Protein AF-A0A498L8T2-F1 (afdb_monomer)

Structure (mmCIF, N/CA/C/O backbone):
data_AF-A0A498L8T2-F1
#
_entry.id   AF-A0A498L8T2-F1
#
loop_
_atom_site.group_PDB
_atom_site.id
_atom_site.type_symbol
_atom_site.label_atom_id
_atom_site.label_alt_id
_atom_site.label_comp_id
_atom_site.label_asym_id
_atom_site.label_entity_id
_atom_site.label_seq_id
_atom_site.pdbx_PDB_ins_code
_atom_site.Cartn_x
_atom_site.Cartn_y
_atom_site.Cartn_z
_atom_site.occupancy
_atom_site.B_iso_or_equiv
_atom_site.auth_seq_id
_atom_site.auth_comp_id
_atom_site.auth_asym_id
_atom_site.auth_atom_id
_atom_site.pdbx_PDB_model_num
ATOM 1 N N . MET A 1 1 ? 9.770 -17.166 -68.532 1.00 33.41 1 MET A N 1
ATOM 2 C CA . MET A 1 1 ? 8.984 -16.072 -67.932 1.00 33.41 1 MET A CA 1
ATOM 3 C C . MET A 1 1 ? 9.814 -15.547 -66.769 1.00 33.41 1 MET A C 1
ATOM 5 O O . MET A 1 1 ? 9.833 -16.187 -65.734 1.00 33.41 1 MET A O 1
ATOM 9 N N . ARG A 1 2 ? 10.734 -14.584 -66.925 1.00 26.92 2 ARG A N 1
ATOM 10 C CA . ARG A 1 2 ? 10.650 -13.331 -67.702 1.00 26.92 2 ARG A CA 1
ATOM 11 C C . ARG A 1 2 ? 9.342 -12.597 -67.392 1.00 26.92 2 ARG A C 1
ATOM 13 O O . ARG A 1 2 ? 8.286 -13.129 -67.702 1.00 26.92 2 ARG A O 1
ATOM 20 N N . ASP A 1 3 ? 9.510 -11.423 -66.788 1.00 36.59 3 ASP A N 1
ATOM 21 C CA . ASP A 1 3 ? 8.559 -10.312 -66.678 1.00 36.59 3 ASP A CA 1
ATOM 22 C C . ASP A 1 3 ? 7.502 -10.372 -65.566 1.00 36.59 3 ASP A C 1
ATOM 24 O O . ASP A 1 3 ? 6.367 -10.764 -65.793 1.00 36.59 3 ASP A O 1
ATOM 28 N N . ALA A 1 4 ? 7.887 -9.900 -64.369 1.00 30.84 4 ALA A N 1
ATOM 29 C CA . ALA A 1 4 ? 7.042 -9.058 -63.497 1.00 30.84 4 ALA A CA 1
ATOM 30 C C . ALA A 1 4 ? 7.842 -8.444 -62.317 1.00 30.84 4 ALA A C 1
ATOM 32 O O . ALA A 1 4 ? 7.353 -8.365 -61.195 1.00 30.84 4 ALA A O 1
ATOM 33 N N . LEU A 1 5 ? 9.102 -8.042 -62.538 1.00 32.16 5 LEU A N 1
ATOM 34 C CA . LEU A 1 5 ? 9.980 -7.475 -61.491 1.00 32.16 5 LEU A CA 1
ATOM 35 C C . LEU A 1 5 ? 10.753 -6.235 -61.983 1.00 32.16 5 LEU A C 1
ATOM 37 O O . LEU A 1 5 ? 11.864 -5.951 -61.552 1.00 32.16 5 LEU A O 1
ATOM 41 N N . THR A 1 6 ? 10.142 -5.485 -62.902 1.00 35.78 6 THR A N 1
ATOM 42 C CA . THR A 1 6 ? 10.710 -4.297 -63.569 1.00 35.78 6 THR A CA 1
ATOM 43 C C . THR A 1 6 ? 9.797 -3.073 -63.461 1.00 35.78 6 THR A C 1
ATOM 45 O O . THR A 1 6 ? 9.735 -2.248 -64.366 1.00 35.78 6 THR A O 1
ATOM 48 N N . GLY A 1 7 ? 9.086 -2.921 -62.341 1.00 36.19 7 GLY A N 1
ATOM 49 C CA . GLY A 1 7 ? 8.120 -1.835 -62.193 1.00 36.19 7 GLY A CA 1
ATOM 50 C C . GLY A 1 7 ? 7.810 -1.445 -60.759 1.00 36.19 7 GLY A C 1
ATOM 51 O O . GLY A 1 7 ? 6.643 -1.388 -60.423 1.00 36.19 7 GLY A O 1
ATOM 52 N N . LEU A 1 8 ? 8.816 -1.204 -59.909 1.00 31.12 8 LEU A N 1
ATOM 53 C CA . LEU A 1 8 ? 8.642 -0.338 -58.727 1.00 31.12 8 LEU A CA 1
ATOM 54 C C . LEU A 1 8 ? 9.984 0.179 -58.151 1.00 31.12 8 LEU A C 1
ATOM 56 O O . LEU A 1 8 ? 10.137 0.349 -56.948 1.00 31.12 8 LEU A O 1
ATOM 60 N N . CYS A 1 9 ? 10.973 0.437 -59.018 1.00 33.41 9 CYS A N 1
ATOM 61 C CA . CYS A 1 9 ? 12.249 1.085 -58.660 1.00 33.41 9 CYS A CA 1
ATOM 62 C C . CYS A 1 9 ? 12.392 2.507 -59.235 1.00 33.41 9 CYS A C 1
ATOM 64 O O . CYS A 1 9 ? 13.495 3.039 -59.304 1.00 33.41 9 CYS A O 1
ATOM 66 N N . ILE A 1 10 ? 11.298 3.154 -59.641 1.00 36.72 10 ILE A N 1
ATOM 67 C CA . ILE A 1 10 ? 11.328 4.519 -60.182 1.00 36.72 10 ILE A CA 1
ATOM 68 C C . ILE A 1 10 ? 10.208 5.308 -59.506 1.00 36.72 10 ILE A C 1
ATOM 70 O O . ILE A 1 10 ? 9.061 5.260 -59.933 1.00 36.72 10 ILE A O 1
ATOM 74 N N . GLY A 1 11 ? 10.529 5.974 -58.399 1.00 32.66 11 GLY A N 1
ATOM 75 C CA . GLY A 1 11 ? 9.547 6.777 -57.661 1.00 32.66 11 GLY A CA 1
ATOM 76 C C . GLY A 1 11 ? 10.051 7.495 -56.411 1.00 32.66 11 GLY A C 1
ATOM 77 O O . GLY A 1 11 ? 9.266 8.190 -55.782 1.00 32.66 11 GLY A O 1
ATOM 78 N N . ILE A 1 12 ? 11.329 7.354 -56.032 1.00 35.06 12 ILE A N 1
ATOM 79 C CA . ILE A 1 12 ? 11.927 8.092 -54.896 1.00 35.06 12 ILE A CA 1
ATOM 80 C C . ILE A 1 12 ? 13.341 8.593 -55.260 1.00 35.06 12 ILE A C 1
ATOM 82 O O . ILE A 1 12 ? 14.258 8.614 -54.449 1.00 35.06 12 ILE A O 1
ATOM 86 N N . ILE A 1 13 ? 13.545 8.978 -56.522 1.00 33.59 13 ILE A N 1
ATOM 87 C CA . ILE A 1 13 ? 14.740 9.717 -56.970 1.00 33.59 13 ILE A CA 1
ATOM 88 C C . ILE A 1 13 ? 14.269 10.832 -57.897 1.00 33.59 13 ILE A C 1
ATOM 90 O O . ILE A 1 13 ? 14.572 10.835 -59.077 1.00 33.59 13 ILE A O 1
ATOM 94 N N . LEU A 1 14 ? 13.435 11.727 -57.382 1.00 32.31 14 LEU A N 1
ATOM 95 C CA . LEU A 1 14 ? 13.135 13.034 -57.962 1.00 32.31 14 LEU A CA 1
ATOM 96 C C . LEU A 1 14 ? 12.405 13.798 -56.860 1.00 32.31 14 LEU A C 1
ATOM 98 O O . LEU A 1 14 ? 11.222 13.562 -56.657 1.00 32.31 14 LEU A O 1
ATOM 102 N N . LEU A 1 15 ? 13.152 14.602 -56.097 1.00 29.69 15 LEU A N 1
ATOM 103 C CA . LEU A 1 15 ? 12.745 15.872 -55.460 1.00 29.69 15 LEU A CA 1
ATOM 104 C C . LEU A 1 15 ? 13.718 16.263 -54.330 1.00 29.69 15 LEU A C 1
ATOM 106 O O . LEU A 1 15 ? 13.315 16.621 -53.229 1.00 29.69 15 LEU A O 1
ATOM 110 N N . LEU A 1 16 ? 15.023 16.248 -54.622 1.00 28.89 16 LEU A N 1
ATOM 111 C CA . LEU A 1 16 ? 15.984 17.111 -53.938 1.00 28.89 16 LEU A CA 1
ATOM 112 C C . LEU A 1 16 ? 16.953 17.724 -54.962 1.00 28.89 16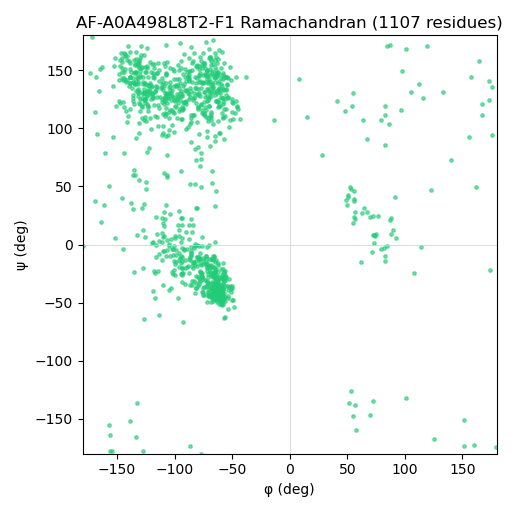 LEU A C 1
ATOM 114 O O . LEU A 1 16 ? 17.623 17.005 -55.697 1.00 28.89 16 LEU A O 1
ATOM 118 N N . ASN A 1 17 ? 17.030 19.058 -54.900 1.00 25.80 17 ASN A N 1
ATOM 119 C CA . ASN A 1 17 ? 18.055 19.987 -55.400 1.00 25.80 17 ASN A CA 1
ATOM 120 C C . ASN A 1 17 ? 17.997 20.499 -56.849 1.00 25.80 17 ASN A C 1
ATOM 122 O O . ASN A 1 17 ? 18.493 19.866 -57.775 1.00 25.80 17 ASN A O 1
ATOM 126 N N . SER A 1 18 ? 17.550 21.754 -57.010 1.00 29.50 18 SER A N 1
ATOM 127 C CA . SER A 1 18 ? 18.380 22.972 -57.239 1.00 29.50 18 SER A CA 1
ATOM 128 C C . SER A 1 18 ? 17.520 24.073 -57.913 1.00 29.50 18 SER A C 1
ATOM 130 O O . SER A 1 18 ? 16.624 23.756 -58.679 1.00 29.50 18 SER A O 1
ATOM 132 N N . GLY A 1 19 ? 17.657 25.377 -57.657 1.00 25.67 19 GLY A N 1
ATOM 133 C CA . GLY A 1 19 ? 18.724 26.095 -56.981 1.00 25.67 19 GLY A CA 1
ATOM 134 C C . GLY A 1 19 ? 18.416 27.581 -56.721 1.00 25.67 19 GLY A C 1
ATOM 135 O O . GLY A 1 19 ? 17.353 28.111 -57.031 1.00 25.67 19 GLY A O 1
ATOM 136 N N . PHE A 1 20 ? 19.419 28.177 -56.082 1.00 25.25 20 PHE A N 1
ATOM 137 C CA . PHE A 1 20 ? 19.623 29.543 -55.595 1.00 25.25 20 PHE A CA 1
ATOM 138 C C . PHE A 1 20 ? 19.694 30.646 -56.673 1.00 25.25 20 PHE A C 1
ATOM 140 O O . PHE A 1 20 ? 19.961 30.343 -57.829 1.00 25.25 20 PHE A O 1
ATOM 147 N N . VAL A 1 21 ? 19.558 31.917 -56.235 1.00 25.53 21 VAL A N 1
ATOM 148 C CA . VAL A 1 21 ? 20.493 33.093 -56.317 1.00 25.53 21 VAL A CA 1
ATOM 149 C C . VAL A 1 21 ? 19.645 34.347 -55.945 1.00 25.53 21 VAL A C 1
ATOM 151 O O . VAL A 1 21 ? 18.646 34.581 -56.607 1.00 25.53 21 VAL A O 1
ATOM 154 N N . VAL A 1 22 ? 19.776 35.096 -54.828 1.00 24.70 22 VAL A N 1
ATOM 155 C CA . VAL A 1 22 ? 20.859 35.838 -54.111 1.00 24.70 22 VAL A CA 1
ATOM 156 C C . VAL A 1 22 ? 20.759 37.381 -54.268 1.00 24.70 22 VAL A C 1
ATOM 158 O O . VAL A 1 22 ? 20.700 37.876 -55.385 1.00 24.70 22 VAL A O 1
ATOM 161 N N . MET A 1 23 ? 20.849 38.082 -53.110 1.00 22.73 23 MET A N 1
ATOM 162 C CA . MET A 1 23 ? 21.203 39.503 -52.783 1.00 22.73 23 MET A CA 1
ATOM 163 C C . MET A 1 23 ? 20.057 40.382 -52.220 1.00 22.73 23 MET A C 1
ATOM 165 O O . MET A 1 23 ? 18.974 40.369 -52.774 1.00 22.73 23 MET A O 1
ATOM 169 N N . ARG A 1 24 ? 20.200 41.254 -51.196 1.00 23.58 24 ARG A N 1
ATOM 170 C CA . ARG A 1 24 ? 21.205 41.544 -50.135 1.00 23.58 24 ARG A CA 1
ATOM 171 C C . ARG A 1 24 ? 20.611 42.624 -49.173 1.00 23.58 24 ARG A C 1
ATOM 173 O O . ARG A 1 24 ? 19.992 43.554 -49.668 1.00 23.58 24 ARG A O 1
ATOM 180 N N . ARG A 1 25 ? 20.974 42.568 -47.873 1.00 24.20 25 ARG A N 1
ATOM 181 C CA . ARG A 1 25 ? 21.203 43.668 -46.874 1.00 24.20 25 ARG A CA 1
ATOM 182 C C . ARG A 1 25 ? 20.059 44.370 -46.065 1.00 24.20 25 ARG A C 1
ATOM 184 O O . ARG A 1 25 ? 19.303 45.156 -46.610 1.00 24.20 25 ARG A O 1
ATOM 191 N N . GLN A 1 26 ? 20.186 44.222 -44.728 1.00 25.52 26 GLN A N 1
ATOM 192 C CA . GLN A 1 26 ? 20.296 45.237 -43.637 1.00 25.52 26 GLN A CA 1
ATOM 193 C C . GLN A 1 26 ? 19.080 45.724 -42.785 1.00 25.52 26 GLN A C 1
ATOM 195 O O . GLN A 1 26 ? 18.191 46.402 -43.275 1.00 25.52 26 GLN A O 1
ATOM 200 N N . ASP A 1 27 ? 19.182 45.405 -41.477 1.00 25.53 27 ASP A N 1
ATOM 201 C CA . ASP A 1 27 ? 18.809 46.066 -40.198 1.00 25.53 27 ASP A CA 1
ATOM 202 C C . ASP A 1 27 ? 17.393 46.595 -39.829 1.00 25.53 27 ASP A C 1
ATOM 204 O O . ASP A 1 27 ? 16.873 47.560 -40.373 1.00 25.53 27 ASP A O 1
ATOM 208 N N . SER A 1 28 ? 16.874 45.986 -38.744 1.00 25.19 28 SER A N 1
ATOM 209 C CA . SER A 1 28 ? 16.204 46.527 -37.535 1.00 25.19 28 SER A CA 1
ATOM 210 C C . SER A 1 28 ? 15.187 47.684 -37.611 1.00 25.19 28 SER A C 1
ATOM 212 O O . SER A 1 28 ? 15.544 48.831 -37.857 1.00 25.19 28 SER A O 1
ATOM 214 N N . SER A 1 29 ? 13.965 47.463 -37.108 1.00 25.28 29 SER A N 1
ATOM 215 C CA . SER A 1 29 ? 13.534 47.879 -35.752 1.00 25.28 29 SER A CA 1
ATOM 216 C C . SER A 1 29 ? 12.007 47.841 -35.575 1.00 25.28 29 SER A C 1
ATOM 218 O O . SER A 1 29 ? 11.220 47.812 -36.515 1.00 25.28 29 SER A O 1
ATOM 220 N N . SER A 1 30 ? 11.647 47.746 -34.304 1.00 30.64 30 SER A N 1
ATOM 221 C CA . SER A 1 30 ? 10.362 47.580 -33.640 1.00 30.64 30 SER A CA 1
ATOM 222 C C . SER A 1 30 ? 9.292 48.657 -33.890 1.00 30.64 30 SER A C 1
ATOM 224 O O . SER A 1 30 ? 9.576 49.796 -34.232 1.00 30.64 30 SER A O 1
ATOM 226 N N . ALA A 1 31 ? 8.065 48.276 -33.500 1.00 29.50 31 ALA A N 1
ATOM 227 C CA . ALA A 1 31 ? 7.001 49.125 -32.950 1.00 29.50 31 ALA A CA 1
ATOM 228 C C . ALA A 1 31 ? 6.095 49.915 -33.910 1.00 29.50 31 ALA A C 1
ATOM 230 O O . ALA A 1 31 ? 6.481 50.967 -34.393 1.00 29.50 31 ALA A O 1
ATOM 231 N N . LEU A 1 32 ? 4.808 49.523 -33.989 1.00 32.50 32 LEU A N 1
ATOM 232 C CA . LEU A 1 32 ? 3.697 50.501 -33.920 1.00 32.50 32 LEU A CA 1
ATOM 233 C C . LEU A 1 32 ? 2.280 49.937 -33.638 1.00 32.50 32 LEU A C 1
ATOM 235 O O . LEU A 1 32 ? 1.299 50.620 -33.896 1.00 32.50 32 LEU A O 1
ATOM 239 N N . GLY A 1 33 ? 2.127 48.720 -33.097 1.00 31.75 33 GLY A N 1
ATOM 240 C CA . GLY A 1 33 ? 0.798 48.157 -32.759 1.00 31.75 33 GLY A CA 1
ATOM 241 C C . GLY A 1 33 ? 0.538 47.930 -31.265 1.00 31.75 33 GLY A C 1
ATOM 242 O O . GLY A 1 33 ? -0.606 47.918 -30.823 1.00 31.75 33 GLY A O 1
ATOM 243 N N . SER A 1 34 ? 1.600 47.798 -30.464 1.00 32.53 34 SER A N 1
ATOM 244 C CA . SER A 1 34 ? 1.510 47.378 -29.055 1.00 32.53 34 SER A CA 1
ATOM 245 C C . SER A 1 34 ? 1.907 48.464 -28.042 1.00 32.53 34 SER A C 1
ATOM 247 O O . SER A 1 34 ? 1.906 48.206 -26.843 1.00 32.53 34 SER A O 1
ATOM 249 N N . ILE A 1 35 ? 2.226 49.687 -28.487 1.00 36.12 35 ILE A N 1
ATOM 250 C CA . ILE A 1 35 ? 2.753 50.759 -27.609 1.00 36.12 35 ILE A CA 1
ATOM 251 C C . ILE A 1 35 ? 1.691 51.803 -27.203 1.00 36.12 35 ILE A C 1
ATOM 253 O O . ILE A 1 35 ? 1.908 52.584 -26.279 1.00 36.12 35 ILE A O 1
ATOM 257 N N . PHE A 1 36 ? 0.489 51.783 -27.793 1.00 32.44 36 PHE A N 1
ATOM 258 C CA . PHE A 1 36 ? -0.598 52.684 -27.368 1.00 32.44 36 PHE A CA 1
ATOM 259 C C . PHE A 1 36 ? -1.562 52.089 -26.328 1.00 32.44 36 PHE A C 1
ATOM 261 O O . PHE A 1 36 ? -2.248 52.854 -25.652 1.00 32.44 36 PHE A O 1
ATOM 268 N N . ARG A 1 37 ? -1.557 50.766 -26.094 1.00 33.16 37 ARG A N 1
ATOM 269 C CA . ARG A 1 37 ? -2.309 50.149 -24.976 1.00 33.16 37 ARG A CA 1
ATOM 270 C C . ARG A 1 37 ? -1.642 50.350 -23.613 1.00 33.16 37 ARG A C 1
ATOM 272 O O . ARG A 1 37 ? -2.330 50.420 -22.604 1.00 33.16 37 ARG A O 1
ATOM 279 N N . THR A 1 38 ? -0.331 50.564 -23.577 1.00 35.97 38 THR A N 1
ATOM 280 C CA . THR A 1 38 ? 0.438 50.791 -22.341 1.00 35.97 38 THR A CA 1
ATOM 281 C C . THR A 1 38 ? 0.588 52.265 -21.954 1.00 35.97 38 THR A C 1
ATOM 283 O O . THR A 1 38 ? 1.074 52.565 -20.869 1.00 35.97 38 THR A O 1
ATOM 286 N N . ARG A 1 39 ? 0.106 53.213 -22.772 1.00 36.72 39 ARG A N 1
ATOM 287 C CA . ARG A 1 39 ? 0.157 54.658 -22.457 1.00 36.72 39 ARG A CA 1
ATOM 288 C C . ARG A 1 39 ? -1.152 55.264 -21.942 1.00 36.72 39 ARG A C 1
ATOM 290 O O . ARG A 1 39 ? -1.141 56.413 -21.510 1.00 36.72 39 ARG A O 1
ATOM 297 N N . CYS A 1 40 ? -2.242 54.495 -21.896 1.00 30.25 40 CYS A N 1
ATOM 298 C CA . CYS A 1 40 ? -3.490 54.930 -21.256 1.00 30.25 40 CYS A CA 1
ATOM 299 C C . CYS A 1 40 ? -3.590 54.470 -19.787 1.00 30.25 40 CYS A C 1
ATOM 301 O O . CYS A 1 40 ? -4.070 55.223 -18.943 1.00 30.25 40 CYS A O 1
ATOM 303 N N . ALA A 1 41 ? -3.022 53.305 -19.449 1.00 33.16 41 ALA A N 1
ATOM 304 C CA . ALA A 1 41 ? -2.941 52.814 -18.068 1.00 33.16 41 ALA A CA 1
ATOM 305 C C . ALA A 1 41 ? -2.030 53.682 -17.167 1.00 33.16 41 ALA A C 1
ATOM 307 O O . ALA A 1 41 ? -2.262 53.799 -15.968 1.00 33.16 41 ALA A O 1
ATOM 308 N N . ALA A 1 42 ? -1.047 54.377 -17.750 1.00 33.09 42 ALA A N 1
ATOM 309 C CA . ALA A 1 42 ? -0.085 55.202 -17.015 1.00 33.09 42 ALA A CA 1
ATOM 310 C C . ALA A 1 42 ? -0.544 56.652 -16.726 1.00 33.09 42 ALA A C 1
ATOM 312 O O . ALA A 1 42 ? 0.184 57.395 -16.071 1.00 33.09 42 ALA A O 1
ATOM 313 N N . ARG A 1 43 ? -1.733 57.090 -17.181 1.00 36.09 43 ARG A N 1
ATOM 314 C CA . ARG A 1 43 ? -2.240 58.459 -16.914 1.00 36.09 43 ARG A CA 1
ATOM 315 C C . ARG A 1 43 ? -3.444 58.549 -15.975 1.00 36.09 43 ARG A C 1
ATOM 317 O O . ARG A 1 43 ? -3.675 59.630 -15.442 1.00 36.09 43 ARG A O 1
ATOM 324 N N . CYS A 1 44 ? -4.129 57.444 -15.673 1.00 32.47 44 CYS A N 1
ATOM 325 C CA . CYS A 1 44 ? -5.135 57.418 -14.600 1.00 32.47 44 CYS A CA 1
ATOM 326 C C . CYS A 1 44 ? -4.517 57.331 -13.194 1.00 32.47 44 CYS A C 1
ATOM 328 O O . CYS A 1 44 ? -5.129 57.799 -12.240 1.00 32.47 44 CYS A O 1
ATOM 330 N N . LEU A 1 45 ? -3.281 56.833 -13.055 1.00 34.06 45 LEU A N 1
ATOM 331 C CA . LEU A 1 45 ? -2.605 56.746 -11.752 1.00 34.06 45 LEU A CA 1
ATOM 332 C C . LEU A 1 45 ? -1.853 58.024 -11.323 1.00 34.06 45 LEU A C 1
ATOM 334 O O . LEU A 1 45 ? -1.390 58.110 -10.190 1.00 34.06 45 LEU A O 1
ATOM 338 N N . SER A 1 46 ? -1.740 59.040 -12.187 1.00 34.00 46 SER A N 1
ATOM 339 C CA . SER A 1 46 ? -0.950 60.255 -11.904 1.00 34.00 46 SER A CA 1
ATOM 340 C C . SER A 1 46 ? -1.756 61.418 -11.295 1.00 34.00 46 SER A C 1
ATOM 342 O O . SER A 1 46 ? -1.206 62.505 -11.125 1.00 34.00 46 SER A O 1
ATOM 344 N N . LEU A 1 47 ? -3.039 61.231 -10.963 1.00 31.78 47 LEU A N 1
ATOM 345 C CA . LEU A 1 47 ? -3.909 62.315 -10.474 1.00 31.78 47 LEU A CA 1
ATOM 346 C C . LEU A 1 47 ? -4.401 62.157 -9.026 1.00 31.78 47 LEU A C 1
ATOM 348 O O . LEU A 1 47 ? -5.205 62.972 -8.585 1.00 31.78 47 LEU A O 1
ATOM 352 N N . HIS A 1 48 ? -3.880 61.192 -8.253 1.00 31.98 48 HIS A N 1
ATOM 353 C CA . HIS A 1 48 ? -4.302 61.005 -6.854 1.00 31.98 48 HIS A CA 1
ATOM 354 C C . HIS A 1 48 ? -3.194 60.959 -5.786 1.00 31.98 48 HIS A C 1
ATOM 356 O O . HIS A 1 48 ? -3.487 60.646 -4.634 1.00 31.98 48 HIS A O 1
ATOM 362 N N . SER A 1 49 ? -1.947 61.331 -6.101 1.00 30.70 49 SER A N 1
ATOM 363 C CA . SER A 1 49 ? -0.845 61.329 -5.117 1.00 30.70 49 SER A CA 1
ATOM 364 C C . SER A 1 49 ? -0.374 62.703 -4.619 1.00 30.70 49 SER A C 1
ATOM 366 O O . SER A 1 49 ? 0.529 62.758 -3.788 1.00 30.70 49 SER A O 1
ATOM 368 N N . THR A 1 50 ? -0.990 63.827 -5.004 1.00 29.61 50 THR A N 1
ATOM 369 C CA . THR A 1 50 ? -0.554 65.152 -4.511 1.00 29.61 50 THR A CA 1
ATOM 370 C C . THR A 1 50 ? -1.702 66.136 -4.277 1.00 29.61 50 THR A C 1
ATOM 372 O O . THR A 1 50 ? -1.920 67.044 -5.069 1.00 29.61 50 THR A O 1
ATOM 375 N N . ARG A 1 51 ? -2.417 65.994 -3.149 1.00 27.05 51 ARG A N 1
ATOM 376 C CA . ARG A 1 51 ? -3.017 67.101 -2.358 1.00 27.05 51 ARG A CA 1
ATOM 377 C C . ARG A 1 51 ? -3.841 66.535 -1.195 1.00 27.05 51 ARG A C 1
ATOM 379 O O . ARG A 1 51 ? -5.004 66.219 -1.371 1.00 27.05 51 ARG A O 1
ATOM 386 N N . ILE A 1 52 ? -3.223 66.411 -0.020 1.00 29.48 52 ILE A N 1
ATOM 387 C CA . ILE A 1 52 ? -3.678 66.973 1.271 1.00 29.48 52 ILE A CA 1
ATOM 388 C C . ILE A 1 52 ? -2.429 66.980 2.168 1.00 29.48 52 ILE A C 1
ATOM 390 O O . ILE A 1 52 ? -2.189 66.123 3.010 1.00 29.48 52 ILE A O 1
ATOM 394 N N . ALA A 1 53 ? -1.587 67.976 1.929 1.00 27.34 53 ALA A N 1
ATOM 395 C CA . ALA A 1 53 ? -1.018 68.757 3.007 1.00 27.34 53 ALA A CA 1
ATOM 396 C C . ALA A 1 53 ? -1.259 70.216 2.602 1.00 27.34 53 ALA A C 1
ATOM 398 O O . ALA A 1 53 ? -0.735 70.663 1.587 1.00 27.34 53 ALA A O 1
ATOM 399 N N . LEU A 1 54 ? -2.087 70.898 3.398 1.00 28.16 54 LEU A N 1
ATOM 400 C CA . LEU A 1 54 ? -2.284 72.352 3.450 1.00 28.16 54 LEU A CA 1
ATOM 401 C C . LEU A 1 54 ? -3.183 72.983 2.356 1.00 28.16 54 LEU A C 1
ATOM 403 O O . LEU A 1 54 ? -2.815 73.154 1.200 1.00 28.16 54 LEU A O 1
ATOM 407 N N . SER A 1 55 ? -4.387 73.377 2.782 1.00 26.44 55 SER A N 1
ATOM 408 C CA . SER A 1 55 ? -5.218 74.446 2.184 1.00 26.44 55 SER A CA 1
ATOM 409 C C . SER A 1 55 ? -4.617 75.826 2.570 1.00 26.44 55 SER A C 1
ATOM 411 O O . SER A 1 55 ? -3.863 75.827 3.547 1.00 26.44 55 SER A O 1
ATOM 413 N N . PRO A 1 56 ? -4.943 77.001 1.961 1.00 39.41 56 PRO A N 1
ATOM 414 C CA . PRO A 1 56 ? -6.040 77.290 1.024 1.00 39.41 56 PRO A CA 1
ATOM 415 C C . PRO A 1 56 ? -5.731 78.239 -0.173 1.00 39.41 56 PRO A C 1
ATOM 417 O O . PRO A 1 56 ? -4.758 78.984 -0.180 1.00 39.41 56 PRO A O 1
ATOM 420 N N . ARG A 1 57 ? -6.717 78.298 -1.089 1.00 27.25 57 ARG A N 1
ATOM 421 C CA . ARG A 1 57 ? -7.168 79.412 -1.970 1.00 27.25 57 ARG A CA 1
ATOM 422 C C . ARG A 1 57 ? -7.017 79.249 -3.495 1.00 27.25 57 ARG A C 1
ATOM 424 O O . ARG A 1 57 ? -5.935 79.073 -4.030 1.00 27.25 57 ARG A O 1
ATOM 431 N N . HIS A 1 58 ? -8.181 79.446 -4.131 1.00 30.33 58 HIS A N 1
ATOM 432 C CA . HIS A 1 58 ? -8.504 79.708 -5.539 1.00 30.33 58 HIS A CA 1
ATOM 433 C C . HIS A 1 58 ? -8.174 78.639 -6.593 1.00 30.33 58 HIS A C 1
ATOM 435 O O . HIS A 1 58 ? -7.040 78.516 -7.030 1.00 30.33 58 HIS A O 1
ATOM 441 N N . PHE A 1 59 ? -9.216 77.972 -7.110 1.00 26.38 59 PHE A N 1
ATOM 442 C CA . PHE A 1 59 ? -9.675 78.202 -8.491 1.00 26.38 59 PHE A CA 1
ATOM 443 C C . PHE A 1 59 ? -11.072 77.592 -8.720 1.00 26.38 59 PHE A C 1
ATOM 445 O O . PHE A 1 59 ? -11.336 76.454 -8.342 1.00 26.38 59 PHE A O 1
ATOM 452 N N . GLN A 1 60 ? -11.972 78.383 -9.308 1.00 33.12 60 GLN A N 1
ATOM 453 C CA . GLN A 1 60 ? -13.310 77.988 -9.752 1.00 33.12 60 GLN A CA 1
ATOM 454 C C . GLN A 1 60 ? -13.262 77.312 -11.133 1.00 33.12 60 GLN A C 1
ATOM 456 O O . GLN A 1 60 ? -12.558 77.776 -12.026 1.00 33.12 60 GLN A O 1
ATOM 461 N N . SER A 1 61 ? -14.133 76.315 -11.314 1.00 30.47 61 SER A N 1
ATOM 462 C CA . SER A 1 61 ? -15.173 76.222 -12.362 1.00 30.47 61 SER A CA 1
ATOM 463 C C . SER A 1 61 ? -15.263 74.880 -13.107 1.00 30.47 61 SER A C 1
ATOM 465 O O . SER A 1 61 ? -14.284 74.299 -13.568 1.00 30.47 61 SER A O 1
ATOM 467 N N . ASN A 1 62 ? -16.516 74.420 -13.163 1.00 46.41 62 ASN A N 1
ATOM 468 C CA . ASN A 1 62 ? -17.082 73.242 -13.814 1.00 46.41 62 ASN A CA 1
ATOM 469 C C . ASN A 1 62 ? -17.076 73.347 -15.349 1.00 46.41 62 ASN A C 1
ATOM 471 O O . ASN A 1 62 ? -17.303 74.429 -15.884 1.00 46.41 62 ASN A O 1
ATOM 475 N N . GLY A 1 63 ? -16.984 72.206 -16.049 1.00 34.75 63 GLY A N 1
ATOM 476 C CA . GLY A 1 63 ? -17.355 72.125 -17.474 1.00 34.75 63 GLY A CA 1
ATOM 477 C C . GLY A 1 63 ? -17.063 70.799 -18.192 1.00 34.75 63 GLY A C 1
ATOM 478 O O . GLY A 1 63 ? -17.709 70.480 -19.183 1.00 34.75 63 GLY A O 1
ATOM 479 N N . SER A 1 64 ? -16.134 69.981 -17.698 1.00 37.34 64 SER A N 1
ATOM 480 C CA . SER A 1 64 ? -15.575 68.855 -18.469 1.00 37.34 64 SER A CA 1
ATOM 481 C C . SER A 1 64 ? -16.331 67.521 -18.356 1.00 37.34 64 SER A C 1
ATOM 483 O O . SER A 1 64 ? -16.190 66.672 -19.233 1.00 37.34 64 SER A O 1
ATOM 485 N N . LEU A 1 65 ? -17.172 67.329 -17.334 1.00 38.88 65 LEU A N 1
ATOM 486 C CA . LEU A 1 65 ? -17.902 66.065 -17.120 1.00 38.88 65 LEU A CA 1
ATOM 487 C C . LEU A 1 65 ? -19.214 65.956 -17.918 1.00 38.88 65 LEU A C 1
ATOM 489 O O . LEU A 1 65 ? -19.560 64.867 -18.368 1.00 38.88 65 LEU A O 1
ATOM 493 N N . GLY A 1 66 ? -19.902 67.074 -18.177 1.00 38.69 66 GLY A N 1
ATOM 494 C CA . GLY A 1 66 ? -21.132 67.078 -18.988 1.00 38.69 66 GLY A CA 1
ATOM 495 C C . GLY A 1 66 ? -20.888 66.809 -20.480 1.00 38.69 66 GLY A C 1
ATOM 496 O O . GLY A 1 66 ? -21.758 66.285 -21.176 1.00 38.69 66 GLY A O 1
ATOM 497 N N . TRP A 1 67 ? -19.681 67.110 -20.971 1.00 38.34 67 TRP A N 1
ATOM 498 C CA . TRP A 1 67 ? -19.313 66.920 -22.376 1.00 38.34 67 TRP A CA 1
ATOM 499 C C . TRP A 1 67 ? -19.068 65.441 -22.730 1.00 38.34 67 TRP A C 1
ATOM 501 O O . TRP A 1 67 ? -19.489 64.984 -23.789 1.00 38.34 67 TRP A O 1
ATOM 511 N N . CYS A 1 68 ? -18.467 64.648 -21.831 1.00 40.41 68 CYS A N 1
ATOM 512 C CA . CYS A 1 68 ? -18.190 63.232 -22.121 1.00 40.41 68 CYS A CA 1
ATOM 513 C C . CYS A 1 68 ? -19.417 62.314 -22.023 1.00 40.41 68 CYS A C 1
ATOM 515 O O . CYS A 1 68 ? -19.441 61.287 -22.697 1.00 40.41 68 CYS A O 1
ATOM 517 N N . GLN A 1 69 ? -20.452 62.681 -21.258 1.00 42.03 69 GLN A N 1
ATOM 518 C CA . GLN A 1 69 ? -21.696 61.898 -21.181 1.00 42.03 69 GLN A CA 1
ATOM 519 C C . GLN A 1 69 ? -22.552 61.982 -22.454 1.00 42.03 69 GLN A C 1
ATOM 521 O O . GLN A 1 69 ? -23.343 61.081 -22.717 1.00 42.03 69 GLN A O 1
ATOM 526 N N . SER A 1 70 ? -22.383 63.027 -23.268 1.00 42.19 70 SER A N 1
ATOM 527 C CA . SER A 1 70 ? -23.173 63.249 -24.488 1.00 42.19 70 SER A CA 1
ATOM 528 C C . SER A 1 70 ? -22.433 62.879 -25.785 1.00 42.19 70 SER A C 1
ATOM 530 O O . SER A 1 70 ? -23.033 62.886 -26.861 1.00 42.19 70 SER A O 1
ATOM 532 N N . HIS A 1 71 ? -21.153 62.487 -25.708 1.00 42.28 71 HIS A N 1
ATOM 533 C CA . HIS A 1 71 ? -20.323 62.163 -26.872 1.00 42.28 71 HIS A CA 1
ATOM 534 C C . HIS A 1 71 ? -20.187 60.641 -27.085 1.00 42.28 71 HIS A C 1
ATOM 536 O O . HIS A 1 71 ? -19.539 59.944 -26.299 1.00 42.28 71 HIS A O 1
ATOM 542 N N . LYS A 1 72 ? -20.731 60.116 -28.197 1.00 45.38 72 LYS A N 1
ATOM 543 C CA . LYS A 1 72 ? -20.833 58.664 -28.500 1.00 45.38 72 LYS A CA 1
ATOM 544 C C . LYS A 1 72 ? -19.509 57.879 -28.483 1.00 45.38 72 LYS A C 1
ATOM 546 O O . LYS A 1 72 ? -19.534 56.667 -28.303 1.00 45.38 72 LYS A O 1
ATOM 551 N N . GLN A 1 73 ? -18.363 58.537 -28.661 1.00 44.59 73 GLN A N 1
ATOM 552 C CA . GLN A 1 73 ? -17.040 57.898 -28.559 1.00 44.59 73 GLN A CA 1
ATOM 553 C C . GLN A 1 73 ? -16.399 58.000 -27.164 1.00 44.59 73 GLN A C 1
ATOM 555 O O . GLN A 1 73 ? -15.600 57.135 -26.826 1.00 44.59 73 GLN A O 1
ATOM 560 N N . CYS A 1 74 ? -16.758 58.993 -26.335 1.00 42.16 74 CYS A N 1
ATOM 561 C CA . CYS A 1 74 ? -16.226 59.092 -24.967 1.00 42.16 74 CYS A CA 1
ATOM 562 C C . CYS A 1 74 ? -16.958 58.125 -24.018 1.00 42.16 74 CYS A C 1
ATOM 564 O O . CYS A 1 74 ? -16.323 57.483 -23.186 1.00 42.16 74 CYS A O 1
ATOM 566 N N . ALA A 1 75 ? -18.269 57.924 -24.215 1.00 47.16 75 ALA A N 1
ATOM 567 C CA . ALA A 1 75 ? -19.056 56.944 -23.458 1.00 47.16 75 ALA A CA 1
ATOM 568 C C . ALA A 1 75 ? -18.521 55.500 -23.602 1.00 47.16 75 ALA A C 1
ATOM 570 O O . ALA A 1 75 ? -18.457 54.770 -22.616 1.00 47.16 75 ALA A O 1
ATOM 571 N N . LYS A 1 76 ? -18.021 55.130 -24.792 1.00 43.16 76 LYS A N 1
ATOM 572 C CA . LYS A 1 76 ? -17.401 53.819 -25.072 1.00 43.16 76 LYS A CA 1
ATOM 573 C C . LYS A 1 76 ? -16.052 53.581 -24.377 1.00 43.16 76 LYS A C 1
ATOM 575 O O . LYS A 1 76 ? -15.635 52.437 -24.248 1.00 43.16 76 LYS A O 1
ATOM 580 N N . CYS A 1 77 ? -15.365 54.632 -23.920 1.00 40.81 77 CYS A N 1
ATOM 581 C CA . CYS A 1 77 ? -14.138 54.495 -23.121 1.00 40.81 77 CYS A CA 1
ATOM 582 C C . CYS A 1 77 ? -14.414 54.251 -21.629 1.00 40.81 77 CYS A C 1
ATOM 584 O O . CYS A 1 77 ? -13.513 53.811 -20.922 1.00 40.81 77 CYS A O 1
ATOM 586 N N . LEU A 1 78 ? -15.626 54.544 -21.145 1.00 40.94 78 LEU A N 1
ATOM 587 C CA . LEU A 1 78 ? -16.020 54.332 -19.746 1.00 40.94 78 LEU A CA 1
ATOM 588 C C . LEU A 1 78 ? -16.700 52.972 -19.519 1.00 40.94 78 LEU A C 1
ATOM 590 O O . LEU A 1 78 ? -16.702 52.491 -18.389 1.00 40.94 78 LEU A O 1
ATOM 594 N N . GLU A 1 79 ? -17.225 52.337 -20.572 1.00 39.62 79 GLU A N 1
ATOM 595 C CA . GLU A 1 79 ? -17.817 50.987 -20.526 1.00 39.62 79 GLU A CA 1
ATOM 596 C C . GLU A 1 79 ? -16.883 49.919 -19.912 1.00 39.62 79 GLU A C 1
ATOM 598 O O . GLU A 1 79 ? -17.313 49.246 -18.977 1.00 39.62 79 GLU A O 1
ATOM 603 N N . PRO A 1 80 ? -15.584 49.823 -20.271 1.00 36.81 80 PRO A N 1
ATOM 604 C CA . PRO A 1 80 ? -14.694 48.798 -19.709 1.00 36.81 80 PRO A CA 1
ATOM 605 C C . PRO A 1 80 ? -14.346 49.007 -18.227 1.00 36.81 80 PRO A C 1
ATOM 607 O O . PRO A 1 80 ? -13.894 48.079 -17.563 1.00 36.81 80 PRO A O 1
ATOM 610 N N . CYS A 1 81 ? -14.526 50.222 -17.695 1.00 34.78 81 CYS A N 1
ATOM 611 C CA . CYS A 1 81 ? -14.366 50.495 -16.263 1.00 34.78 81 CYS A CA 1
ATOM 612 C C . CYS A 1 81 ? -15.635 50.170 -15.467 1.00 34.78 81 CYS A C 1
ATOM 614 O O . CYS A 1 81 ? -15.555 49.973 -14.258 1.00 34.78 81 CYS A O 1
ATOM 616 N N . LYS A 1 82 ? -16.791 50.106 -16.135 1.00 36.62 82 LYS A N 1
ATOM 617 C CA . LYS A 1 82 ? -18.073 49.747 -15.527 1.00 36.62 82 LYS A CA 1
ATOM 618 C C . LYS A 1 82 ? -18.214 48.225 -15.395 1.00 36.62 82 LYS A C 1
ATOM 620 O O . LYS A 1 82 ? -18.619 47.748 -14.341 1.00 36.62 82 LYS A O 1
ATOM 625 N N . ASP A 1 83 ? -17.723 47.483 -16.388 1.00 32.31 83 ASP A N 1
ATOM 626 C CA . ASP A 1 83 ? -17.720 46.010 -16.409 1.00 32.31 83 ASP A CA 1
ATOM 627 C C . ASP A 1 83 ? -16.698 45.365 -15.445 1.00 32.31 83 ASP A C 1
ATOM 629 O O . ASP A 1 83 ? -16.739 44.163 -15.207 1.00 32.31 83 ASP A O 1
ATOM 633 N N . SER A 1 84 ? -15.788 46.145 -14.844 1.00 39.62 84 SER A N 1
ATOM 634 C CA . SER A 1 84 ? -14.890 45.668 -13.774 1.00 39.62 84 SER A CA 1
ATOM 635 C C . SER A 1 84 ? -15.531 45.708 -12.380 1.00 39.62 84 SER A C 1
ATOM 637 O O . SER A 1 84 ? -14.969 45.132 -11.451 1.00 39.62 84 SER A O 1
ATOM 639 N N . TRP A 1 85 ? -16.642 46.429 -12.206 1.00 39.16 85 TRP A N 1
ATOM 640 C CA . TRP A 1 85 ? -17.324 46.592 -10.914 1.00 39.16 85 TRP A CA 1
ATOM 641 C C . TRP A 1 85 ? -18.556 45.691 -10.771 1.00 39.16 85 TRP A C 1
ATOM 643 O O . TRP A 1 85 ? -19.031 45.465 -9.662 1.00 39.16 85 TRP A O 1
ATOM 653 N N . GLU A 1 86 ? -19.035 45.117 -11.871 1.00 39.28 86 GLU A N 1
ATOM 654 C CA . GLU A 1 86 ? -20.122 44.145 -11.892 1.00 39.28 86 GLU A CA 1
ATOM 655 C C . GLU A 1 86 ? -19.620 42.860 -12.553 1.00 39.28 86 GLU A C 1
ATOM 657 O O . GLU A 1 86 ? -19.791 42.700 -13.752 1.00 39.28 86 GLU A O 1
ATOM 662 N N . LEU A 1 87 ? -18.948 41.986 -11.785 1.00 38.03 87 LEU A N 1
ATOM 663 C CA . LEU A 1 87 ? -18.892 40.513 -11.933 1.00 38.03 87 LEU A CA 1
ATOM 664 C C . LEU A 1 87 ? -17.614 39.941 -11.297 1.00 38.03 87 LEU A C 1
ATOM 666 O O . LEU A 1 87 ? -16.582 39.782 -11.947 1.00 38.03 87 LEU A O 1
ATOM 670 N N . LYS A 1 88 ? -17.730 39.547 -10.029 1.00 41.53 88 LYS A N 1
ATOM 671 C CA . LYS A 1 88 ? -17.311 38.230 -9.526 1.00 41.53 88 LYS A CA 1
ATOM 672 C C . LYS A 1 88 ? -17.864 38.087 -8.115 1.00 41.53 88 LYS A C 1
ATOM 674 O O . LYS A 1 88 ? -17.472 38.829 -7.219 1.00 41.53 88 LYS A O 1
ATOM 679 N N . ASP A 1 89 ? -18.781 37.144 -7.933 1.00 48.50 89 ASP A N 1
ATOM 680 C CA . ASP A 1 89 ? -19.144 36.668 -6.603 1.00 48.50 89 ASP A CA 1
ATOM 681 C C . ASP A 1 89 ? -17.862 36.178 -5.931 1.00 48.50 89 ASP A C 1
ATOM 683 O O . ASP A 1 89 ? -17.192 35.253 -6.395 1.00 48.50 89 ASP A O 1
ATOM 687 N N . GLY A 1 90 ? -17.438 36.925 -4.919 1.00 56.50 90 GLY A N 1
ATOM 688 C CA . GLY A 1 90 ? -16.135 36.792 -4.300 1.00 56.50 90 GLY A CA 1
ATOM 689 C C . GLY A 1 90 ? -16.256 36.918 -2.786 1.00 56.50 90 GLY A C 1
ATOM 690 O O . GLY A 1 90 ? -17.176 37.577 -2.303 1.00 56.50 90 GLY A O 1
ATOM 691 N N . PRO A 1 91 ? -15.298 36.368 -2.017 1.00 56.44 91 PRO A N 1
ATOM 692 C CA . PRO A 1 91 ? -15.404 36.248 -0.557 1.00 56.44 91 PRO A CA 1
ATOM 693 C C . PRO A 1 91 ? -15.672 37.571 0.181 1.00 56.44 91 PRO A C 1
ATOM 695 O O . PRO A 1 91 ? -16.254 37.581 1.261 1.00 56.44 91 PRO A O 1
ATOM 698 N N . CYS A 1 92 ? -15.236 38.698 -0.393 1.00 58.41 92 CYS A N 1
ATOM 699 C CA . CYS A 1 92 ? -15.446 40.032 0.169 1.00 58.41 92 CYS A CA 1
ATOM 700 C C . CYS A 1 92 ? -16.891 40.529 0.025 1.00 58.41 92 CYS A C 1
ATOM 702 O O . CYS A 1 92 ? -17.350 41.292 0.870 1.00 58.41 92 CYS A O 1
ATOM 704 N N . ARG A 1 93 ? -17.608 40.111 -1.025 1.00 63.56 93 ARG A N 1
ATOM 705 C CA . ARG A 1 93 ? -18.984 40.534 -1.294 1.00 63.56 93 ARG A CA 1
ATOM 706 C C . ARG A 1 93 ? -19.952 39.905 -0.299 1.00 63.56 93 ARG A C 1
ATOM 708 O O . ARG A 1 93 ? -20.668 40.643 0.369 1.00 63.56 93 ARG A O 1
ATOM 715 N N . ASP A 1 94 ? -19.859 38.591 -0.104 1.00 66.19 94 ASP A N 1
ATOM 716 C CA . ASP A 1 94 ? -20.700 37.845 0.843 1.00 66.19 94 ASP A CA 1
ATOM 717 C C . ASP A 1 94 ? -20.545 38.366 2.282 1.00 66.19 94 ASP A C 1
ATOM 719 O O . ASP A 1 94 ? -21.528 38.599 2.987 1.00 66.19 94 ASP A O 1
ATOM 723 N N . LEU A 1 95 ? -19.301 38.630 2.705 1.00 64.81 95 LEU A N 1
ATOM 724 C CA . LEU A 1 95 ? -18.998 39.190 4.024 1.00 64.81 95 LEU A CA 1
ATOM 725 C C . LEU A 1 95 ? -19.607 40.592 4.204 1.00 64.81 95 LEU A C 1
ATOM 727 O O . LEU A 1 95 ? -20.208 40.897 5.236 1.00 64.81 95 LEU A O 1
ATOM 731 N N . CYS A 1 96 ? -19.442 41.456 3.203 1.00 59.59 96 CYS A N 1
ATOM 732 C CA . CYS A 1 96 ? -19.836 42.859 3.273 1.00 59.59 96 CYS A CA 1
ATOM 733 C C . CYS A 1 96 ? -21.340 43.088 3.091 1.00 59.59 96 CYS A C 1
ATOM 735 O O . CYS A 1 96 ? -21.884 44.016 3.694 1.00 59.59 96 CYS A O 1
ATOM 737 N N . GLU A 1 97 ? -22.019 42.250 2.307 1.00 67.62 97 GLU A N 1
ATOM 738 C CA . GLU A 1 97 ? -23.478 42.267 2.179 1.00 67.62 97 GLU A CA 1
ATOM 739 C C . GLU A 1 97 ? -24.155 41.832 3.486 1.00 67.62 97 GLU A C 1
ATOM 741 O O . GLU A 1 97 ? -25.144 42.448 3.892 1.00 67.62 97 GLU A O 1
ATOM 746 N N . HIS A 1 98 ? -23.581 40.853 4.199 1.00 65.06 98 HIS A N 1
ATOM 747 C CA . HIS A 1 98 ? -24.110 40.383 5.481 1.00 65.06 98 HIS A CA 1
ATOM 748 C C . HIS A 1 98 ? -23.836 41.363 6.637 1.00 65.06 98 HIS A C 1
ATOM 750 O O . HIS A 1 98 ? -24.727 41.644 7.438 1.00 65.06 98 HIS A O 1
ATOM 756 N N . ALA A 1 99 ? -22.619 41.917 6.722 1.00 57.41 99 ALA A N 1
ATOM 757 C CA . ALA A 1 99 ? -22.211 42.788 7.828 1.00 57.41 99 ALA A CA 1
ATOM 758 C C . ALA A 1 99 ? -22.650 44.259 7.665 1.00 57.41 99 ALA A C 1
ATOM 760 O O . ALA A 1 99 ? -22.921 44.934 8.660 1.00 57.41 99 ALA A O 1
ATOM 761 N N . PHE A 1 100 ? -22.742 44.774 6.429 1.00 60.16 100 PHE A N 1
ATOM 762 C CA . PHE A 1 100 ? -23.043 46.187 6.149 1.00 60.16 100 PHE A CA 1
ATOM 763 C C . PHE A 1 100 ? -24.082 46.366 5.021 1.00 60.16 100 PHE A C 1
ATOM 765 O O . PHE A 1 100 ? -23.797 47.004 4.003 1.00 60.16 100 PHE A O 1
ATOM 772 N N . PRO A 1 101 ? -25.336 45.913 5.206 1.00 56.47 101 PRO A N 1
ATOM 773 C CA . PRO A 1 101 ? -26.338 45.838 4.135 1.00 56.47 101 PRO A CA 1
ATOM 774 C C . PRO A 1 101 ? -26.648 47.180 3.443 1.00 56.47 101 PRO A C 1
ATOM 776 O O . PRO A 1 101 ? -26.937 47.214 2.249 1.00 56.47 101 PRO A O 1
ATOM 779 N N . LYS A 1 102 ? -26.538 48.315 4.153 1.00 45.16 102 LYS A N 1
ATOM 780 C CA . LYS A 1 102 ? -26.817 49.658 3.601 1.00 45.16 102 LYS A CA 1
ATOM 781 C C . LYS A 1 102 ? -25.623 50.335 2.905 1.00 45.16 102 LYS A C 1
ATOM 783 O O . LYS A 1 102 ? -25.837 51.349 2.248 1.00 45.16 102 LYS A O 1
ATOM 788 N N . ARG A 1 103 ? -24.391 49.825 3.061 1.00 50.44 103 ARG A N 1
ATOM 789 C CA . ARG A 1 103 ? -23.145 50.398 2.493 1.00 50.44 103 ARG A CA 1
ATOM 790 C C . ARG A 1 103 ? -22.129 49.315 2.095 1.00 50.44 103 ARG A C 1
ATOM 792 O O . ARG A 1 103 ? -20.928 49.451 2.319 1.00 50.44 103 ARG A O 1
ATOM 799 N N . HIS A 1 104 ? -22.609 48.220 1.513 1.00 59.31 104 HIS A N 1
ATOM 800 C CA . HIS A 1 104 ? -21.790 47.047 1.197 1.00 59.31 104 HIS A CA 1
ATOM 801 C C . HIS A 1 104 ? -20.675 47.354 0.178 1.00 59.31 104 HIS A C 1
ATOM 803 O O . HIS A 1 104 ? -19.572 46.846 0.341 1.00 59.31 104 HIS A O 1
ATOM 809 N N . GLY A 1 105 ? -20.890 48.249 -0.797 1.00 50.59 105 GLY A N 1
ATOM 810 C CA . GLY A 1 105 ? -19.862 48.615 -1.790 1.00 50.59 105 GLY A CA 1
ATOM 811 C C . GLY A 1 105 ? -18.602 49.265 -1.192 1.00 50.59 105 GLY A C 1
ATOM 812 O O . GLY A 1 105 ? -17.481 48.975 -1.613 1.00 50.59 105 GLY A O 1
ATOM 813 N N . GLU A 1 106 ? -18.761 50.084 -0.149 1.00 52.38 106 GLU A N 1
ATOM 814 C CA . GLU A 1 106 ? -17.645 50.689 0.597 1.00 52.38 106 GLU A CA 1
ATOM 815 C C . GLU A 1 106 ? -16.851 49.619 1.373 1.00 52.38 106 GLU A C 1
ATOM 817 O O . GLU A 1 106 ? -15.617 49.635 1.419 1.00 52.38 106 GLU A O 1
ATOM 822 N N . CYS A 1 107 ? -17.549 48.628 1.929 1.00 56.12 107 CYS A N 1
ATOM 823 C CA . CYS A 1 107 ? -16.920 47.490 2.595 1.00 56.12 107 CYS A CA 1
ATOM 824 C C . CYS A 1 107 ? -16.173 46.585 1.601 1.00 56.12 107 CYS A C 1
ATOM 826 O O . CYS A 1 107 ? -15.031 46.215 1.871 1.00 56.12 107 CYS A O 1
ATOM 828 N N . VAL A 1 108 ? -16.761 46.283 0.435 1.00 59.06 108 VAL A N 1
ATOM 829 C CA . VAL A 1 108 ? -16.123 45.454 -0.604 1.00 59.06 108 VAL A CA 1
ATOM 830 C C . VAL A 1 108 ? -14.823 46.101 -1.074 1.00 59.06 108 VAL A C 1
ATOM 832 O O . VAL A 1 108 ? -13.784 45.447 -1.063 1.00 59.06 108 VAL A O 1
ATOM 835 N N . THR A 1 109 ? -14.848 47.410 -1.343 1.00 52.94 109 THR A N 1
ATOM 836 C CA . THR A 1 109 ? -13.652 48.183 -1.724 1.00 52.94 109 THR A CA 1
ATOM 837 C C . THR A 1 109 ? -12.564 48.108 -0.646 1.00 52.94 109 THR A C 1
ATOM 839 O O . THR A 1 109 ? -11.382 47.937 -0.943 1.00 52.94 109 THR A O 1
ATOM 842 N N . SER A 1 110 ? -12.958 48.186 0.629 1.00 53.41 110 SER A N 1
ATOM 843 C CA . SER A 1 110 ? -12.033 48.087 1.768 1.00 53.41 110 SER A CA 1
ATOM 844 C C . SER A 1 110 ? -11.445 46.677 1.929 1.00 53.41 110 SER A C 1
ATOM 846 O O . SER A 1 110 ? -10.267 46.532 2.258 1.00 53.41 110 SER A O 1
ATOM 848 N N . CYS A 1 111 ? -12.244 45.638 1.677 1.00 58.47 111 CYS A N 1
ATOM 849 C CA . CYS A 1 111 ? -11.835 44.235 1.746 1.00 58.47 111 CYS A CA 1
ATOM 850 C C . CYS A 1 111 ? -10.882 43.858 0.601 1.00 58.47 111 CYS A C 1
ATOM 852 O O . CYS A 1 111 ? -9.864 43.203 0.829 1.00 58.47 111 CYS A O 1
ATOM 854 N N . GLU A 1 112 ? -11.155 44.320 -0.618 1.00 59.31 112 GLU A N 1
ATOM 855 C CA . GLU A 1 112 ? -10.268 44.113 -1.766 1.00 59.31 112 GLU A CA 1
ATOM 856 C C . GLU A 1 112 ? -8.944 44.865 -1.605 1.00 59.31 112 GLU A C 1
ATOM 858 O O . GLU A 1 112 ? -7.875 44.294 -1.833 1.00 59.31 112 GLU A O 1
ATOM 863 N N . PHE A 1 113 ? -8.992 46.107 -1.110 1.00 52.28 113 PHE A N 1
ATOM 864 C CA . PHE A 1 113 ? -7.787 46.855 -0.760 1.00 52.28 113 PHE A CA 1
ATOM 865 C C . PHE A 1 113 ? -6.955 46.115 0.296 1.00 52.28 113 PHE A C 1
ATOM 867 O O . PHE A 1 113 ? -5.747 45.955 0.123 1.00 52.28 113 PHE A O 1
ATOM 874 N N . LEU A 1 114 ? -7.584 45.599 1.357 1.00 55.03 114 LEU A N 1
ATOM 875 C CA . LEU A 1 114 ? -6.898 44.815 2.383 1.00 55.03 114 LEU A CA 1
ATOM 876 C C . LEU A 1 114 ? -6.197 43.580 1.799 1.00 55.03 114 LEU A C 1
ATOM 878 O O . LEU A 1 114 ? -5.028 43.350 2.107 1.00 55.03 114 LEU A O 1
ATOM 882 N N . ARG A 1 115 ? -6.864 42.826 0.917 1.00 58.72 115 ARG A N 1
ATOM 883 C CA . ARG A 1 115 ? -6.247 41.670 0.245 1.00 58.72 115 ARG A CA 1
ATOM 884 C C . ARG A 1 115 ? -5.035 42.074 -0.592 1.00 58.72 115 ARG A C 1
ATOM 886 O O . ARG A 1 115 ? -4.045 41.355 -0.571 1.00 58.72 115 ARG A O 1
ATOM 893 N N . SER A 1 116 ? -5.072 43.233 -1.252 1.00 53.53 116 SER A N 1
ATOM 894 C CA . SER A 1 116 ? -3.917 43.748 -2.005 1.00 53.53 116 SER A CA 1
ATOM 895 C C . SER A 1 116 ? -2.737 44.140 -1.102 1.00 53.53 116 SER A C 1
ATOM 897 O O . SER A 1 116 ? -1.584 43.888 -1.439 1.00 53.53 116 SER A O 1
ATOM 899 N N . VAL A 1 117 ? -3.009 44.696 0.086 1.00 50.69 117 VAL A N 1
ATOM 900 C CA . VAL A 1 117 ? -1.973 45.097 1.053 1.00 50.69 117 VAL A CA 1
ATOM 901 C C . VAL A 1 117 ? -1.360 43.893 1.771 1.00 50.69 117 VAL A C 1
ATOM 903 O O . VAL A 1 117 ? -0.182 43.929 2.118 1.00 50.69 117 VAL A O 1
ATOM 906 N N . MET A 1 118 ? -2.117 42.809 1.962 1.00 53.44 118 MET A N 1
ATOM 907 C CA . MET A 1 118 ? -1.630 41.574 2.591 1.00 53.44 118 MET A CA 1
ATOM 908 C C . MET A 1 118 ? -0.533 40.852 1.790 1.00 53.44 118 MET A C 1
ATOM 910 O O . MET A 1 118 ? 0.154 40.007 2.360 1.00 53.44 118 MET A O 1
ATOM 914 N N . VAL A 1 119 ? -0.345 41.195 0.512 1.00 55.56 119 VAL A N 1
ATOM 915 C CA . VAL A 1 119 ? 0.655 40.587 -0.386 1.00 55.56 119 VAL A CA 1
ATOM 916 C C . VAL A 1 119 ? 1.966 41.404 -0.440 1.00 55.56 119 VAL A C 1
ATOM 918 O O . VAL A 1 119 ? 2.989 40.903 -0.896 1.00 55.56 119 VAL A O 1
ATOM 921 N N . VAL A 1 120 ? 1.991 42.637 0.091 1.00 61.19 120 VAL A N 1
ATOM 922 C CA . VAL A 1 120 ? 3.149 43.555 0.011 1.00 61.19 120 VAL A CA 1
ATOM 923 C C . VAL A 1 120 ? 3.841 43.712 1.374 1.00 61.19 120 VAL A C 1
ATOM 925 O O . VAL A 1 120 ? 3.225 44.090 2.373 1.00 61.19 120 VAL A O 1
ATOM 928 N N . LYS A 1 121 ? 5.160 43.489 1.431 1.00 65.69 121 LYS A N 1
ATOM 929 C CA . LYS A 1 121 ? 5.988 43.641 2.642 1.00 65.69 121 LYS A CA 1
ATOM 930 C C . LYS A 1 121 ? 6.286 45.116 2.955 1.00 65.69 121 LYS A C 1
ATOM 932 O O . LYS A 1 121 ? 6.211 45.994 2.097 1.00 65.69 121 LYS A O 1
ATOM 937 N N . GLN A 1 122 ? 6.622 45.437 4.207 1.00 61.34 122 GLN A N 1
ATOM 938 C CA . GLN A 1 122 ? 6.766 46.831 4.670 1.00 61.34 122 GLN A CA 1
ATOM 939 C C . GLN A 1 122 ? 8.095 47.496 4.262 1.00 61.34 122 GLN A C 1
ATOM 941 O O . GLN A 1 122 ? 9.147 46.866 4.292 1.00 61.34 122 GLN A O 1
ATOM 946 N N . GLY A 1 123 ? 8.050 48.804 3.974 1.00 64.38 123 GLY A N 1
ATOM 947 C CA . GLY A 1 123 ? 9.211 49.649 3.654 1.00 64.38 123 GLY A CA 1
ATOM 948 C C . GLY A 1 123 ? 9.397 49.931 2.153 1.00 64.38 123 GLY A C 1
ATOM 949 O O . GLY A 1 123 ? 8.736 49.332 1.303 1.00 64.38 123 GLY A O 1
ATOM 950 N N . ASP A 1 124 ? 10.273 50.882 1.836 1.00 69.81 124 ASP A N 1
ATOM 951 C CA . ASP A 1 124 ? 10.570 51.353 0.479 1.00 69.81 124 ASP A CA 1
ATOM 952 C C . ASP A 1 124 ? 11.723 50.559 -0.139 1.00 69.81 124 ASP A C 1
ATOM 954 O O . ASP A 1 124 ? 12.707 50.246 0.535 1.00 69.81 124 ASP A O 1
ATOM 958 N N . CYS A 1 125 ? 11.668 50.309 -1.446 1.00 76.81 125 CYS A N 1
ATOM 959 C CA . CYS A 1 125 ? 12.824 49.758 -2.140 1.00 76.81 125 CYS A CA 1
ATOM 960 C C . CYS A 1 125 ? 13.989 50.761 -2.144 1.00 76.81 125 CYS A C 1
ATOM 962 O O . CYS A 1 125 ? 13.795 51.947 -2.437 1.00 76.81 125 CYS A O 1
ATOM 964 N N . PRO A 1 126 ? 15.212 50.335 -1.787 1.00 76.88 126 PRO A N 1
ATOM 965 C CA . PRO A 1 126 ? 16.376 51.201 -1.880 1.00 76.88 126 PRO A CA 1
ATOM 966 C C . PRO A 1 126 ? 16.647 51.585 -3.341 1.00 76.88 126 PRO A C 1
ATOM 968 O O . PRO A 1 126 ? 16.416 50.802 -4.253 1.00 76.88 126 PRO A O 1
ATOM 971 N N . ALA A 1 127 ? 17.166 52.799 -3.559 1.00 75.06 127 ALA A N 1
ATOM 972 C CA . ALA A 1 127 ? 17.589 53.231 -4.890 1.00 75.06 127 ALA A CA 1
ATOM 973 C C . ALA A 1 127 ? 18.590 52.226 -5.516 1.00 75.06 127 ALA A C 1
ATOM 975 O O . ALA A 1 127 ? 19.518 51.821 -4.802 1.00 75.06 127 ALA A O 1
ATOM 976 N N . PRO A 1 128 ? 18.451 51.884 -6.816 1.00 65.81 128 PRO A N 1
ATOM 977 C CA . PRO A 1 128 ? 19.254 50.858 -7.499 1.00 65.81 128 PRO A CA 1
ATOM 978 C C . PRO A 1 128 ? 20.770 51.031 -7.338 1.00 65.81 128 PRO A C 1
ATOM 980 O O . PRO A 1 128 ? 21.504 50.068 -7.156 1.00 65.81 128 PRO A O 1
ATOM 983 N N . GLU A 1 129 ? 21.228 52.281 -7.302 1.00 61.56 129 GLU A N 1
ATOM 984 C CA . GLU A 1 129 ? 22.637 52.688 -7.200 1.00 61.56 129 GLU A CA 1
ATOM 985 C C . GLU A 1 129 ? 23.320 52.303 -5.872 1.00 61.56 129 GLU A C 1
ATOM 987 O O . GLU A 1 129 ? 24.531 52.451 -5.731 1.00 61.56 129 GLU A O 1
ATOM 992 N N . ARG A 1 130 ? 22.558 51.848 -4.866 1.00 56.47 130 ARG A N 1
ATOM 993 C CA . ARG A 1 130 ? 23.080 51.450 -3.545 1.00 56.47 130 ARG A CA 1
ATOM 994 C C . ARG A 1 130 ? 23.017 49.944 -3.278 1.00 56.47 130 ARG A C 1
ATOM 996 O O . ARG A 1 130 ? 23.303 49.538 -2.151 1.00 56.47 130 ARG A O 1
ATOM 1003 N N . ALA A 1 131 ? 22.633 49.128 -4.258 1.00 57.72 131 ALA A N 1
ATOM 1004 C CA . ALA A 1 131 ? 22.726 47.677 -4.143 1.00 57.72 131 ALA A CA 1
ATOM 1005 C C . ALA A 1 131 ? 24.207 47.242 -4.178 1.00 57.72 131 ALA A C 1
ATOM 1007 O O . ALA A 1 131 ? 24.999 47.801 -4.932 1.00 57.72 131 ALA A O 1
ATOM 1008 N N . SER A 1 132 ? 24.608 46.269 -3.355 1.00 57.25 132 SER A N 1
ATOM 1009 C CA . SER A 1 132 ? 25.979 45.736 -3.321 1.00 57.25 132 SER A CA 1
ATOM 1010 C C . SER A 1 132 ? 25.984 44.206 -3.422 1.00 57.25 132 SER A C 1
ATOM 1012 O O . SER A 1 132 ? 25.019 43.539 -3.045 1.00 57.25 132 SER A O 1
ATOM 1014 N N . GLY A 1 133 ? 27.062 43.636 -3.971 1.00 63.09 133 GLY A N 1
ATOM 1015 C CA . GLY A 1 133 ? 27.168 42.193 -4.228 1.00 63.09 133 GLY A CA 1
ATOM 1016 C C . GLY A 1 133 ? 26.238 41.710 -5.352 1.00 63.09 133 GLY A C 1
ATOM 1017 O O . GLY A 1 133 ? 25.967 42.448 -6.295 1.00 63.09 133 GLY A O 1
ATOM 1018 N N . PHE A 1 134 ? 25.722 40.478 -5.242 1.00 56.38 134 PHE A N 1
ATOM 1019 C CA . PHE A 1 134 ? 24.812 39.866 -6.232 1.00 56.38 134 PHE A CA 1
ATOM 1020 C C . PHE A 1 134 ? 23.522 40.677 -6.482 1.00 56.38 134 PHE A C 1
ATOM 1022 O O . PHE A 1 134 ? 22.915 40.541 -7.537 1.00 56.38 134 PHE A O 1
ATOM 1029 N N . ALA A 1 135 ? 23.122 41.558 -5.556 1.00 55.34 135 ALA A N 1
ATOM 1030 C CA . ALA A 1 135 ? 21.941 42.417 -5.697 1.00 55.34 135 ALA A CA 1
ATOM 1031 C C . ALA A 1 135 ? 22.125 43.582 -6.696 1.00 55.34 135 ALA A C 1
ATOM 1033 O O . ALA A 1 135 ? 21.138 44.175 -7.130 1.00 55.34 135 ALA A O 1
ATOM 1034 N N . ALA A 1 136 ? 23.371 43.904 -7.068 1.00 60.00 136 ALA A N 1
ATOM 1035 C CA . ALA A 1 136 ? 23.703 44.894 -8.099 1.00 60.00 136 ALA A CA 1
ATOM 1036 C C . ALA A 1 136 ? 23.851 44.276 -9.502 1.00 60.00 136 ALA A C 1
ATOM 1038 O O . ALA A 1 136 ? 24.081 44.996 -10.473 1.00 60.00 136 ALA A O 1
ATOM 1039 N N . ALA A 1 137 ? 23.763 42.946 -9.613 1.00 60.81 137 ALA A N 1
ATOM 1040 C CA . ALA A 1 137 ? 23.829 42.251 -10.890 1.00 60.81 137 ALA A CA 1
ATOM 1041 C C . ALA A 1 137 ? 22.490 42.350 -11.628 1.00 60.81 137 ALA A C 1
ATOM 1043 O O . ALA A 1 137 ? 21.423 42.360 -11.017 1.00 60.81 137 ALA A O 1
ATOM 1044 N N . CYS A 1 138 ? 22.548 42.393 -12.954 1.00 70.25 138 CYS A N 1
ATOM 1045 C CA . CYS A 1 138 ? 21.366 42.479 -13.799 1.00 70.25 138 CYS A CA 1
ATOM 1046 C C . CYS A 1 138 ? 20.656 41.121 -13.907 1.00 70.25 138 CYS A C 1
ATOM 1048 O O . CYS A 1 138 ? 20.865 40.386 -14.869 1.00 70.25 138 CYS A O 1
ATOM 1050 N N . VAL A 1 139 ? 19.892 40.754 -12.876 1.00 67.31 139 VAL A N 1
ATOM 1051 C CA . VAL A 1 139 ? 19.223 39.453 -12.743 1.00 67.31 139 VAL A CA 1
ATOM 1052 C C . VAL A 1 139 ? 17.806 39.613 -12.200 1.00 67.31 139 VAL A C 1
ATOM 1054 O O . VAL A 1 139 ? 17.533 40.513 -11.407 1.00 67.31 139 VAL A O 1
ATOM 1057 N N . GLU A 1 140 ? 16.920 38.717 -12.625 1.00 76.81 140 GLU A N 1
ATOM 1058 C CA . GLU A 1 140 ? 15.534 38.619 -12.169 1.00 76.81 140 GLU A CA 1
ATOM 1059 C C . GLU A 1 140 ? 15.433 37.454 -11.181 1.00 76.81 140 GLU A C 1
ATOM 1061 O O . GLU A 1 140 ? 15.530 36.288 -11.557 1.00 76.81 140 GLU A O 1
ATOM 1066 N N . GLY A 1 141 ? 15.376 37.785 -9.893 1.00 71.19 141 GLY A N 1
ATOM 1067 C CA . GLY A 1 141 ? 15.416 36.831 -8.782 1.00 71.19 141 GLY A CA 1
ATOM 1068 C C . GLY A 1 141 ? 14.179 36.852 -7.887 1.00 71.19 141 GLY A C 1
ATOM 1069 O O . GLY A 1 141 ? 14.174 36.144 -6.884 1.00 71.19 141 GLY A O 1
ATOM 1070 N N . CYS A 1 142 ? 13.188 37.688 -8.199 1.00 75.56 142 CYS A N 1
ATOM 1071 C CA . CYS A 1 142 ? 11.857 37.695 -7.592 1.00 75.56 142 CYS A CA 1
ATOM 1072 C C . CYS A 1 142 ? 10.886 38.483 -8.488 1.00 75.56 142 CYS A C 1
ATOM 1074 O O . CYS A 1 142 ? 11.318 39.406 -9.175 1.00 75.56 142 CYS A O 1
ATOM 1076 N N . GLU A 1 143 ? 9.598 38.167 -8.450 1.00 76.06 143 GLU A N 1
ATOM 1077 C CA . GLU A 1 143 ? 8.525 38.934 -9.102 1.00 76.06 143 GLU A CA 1
ATOM 1078 C C . GLU A 1 143 ? 7.642 39.646 -8.060 1.00 76.06 143 GLU A C 1
ATOM 1080 O O . GLU A 1 143 ? 7.237 40.795 -8.249 1.00 76.06 143 GLU A O 1
ATOM 1085 N N . GLU A 1 144 ? 7.439 39.014 -6.900 1.00 74.12 144 GLU A N 1
ATOM 1086 C CA . GLU A 1 144 ? 6.635 39.538 -5.793 1.00 74.12 144 GLU A CA 1
ATOM 1087 C C . GLU A 1 144 ? 7.373 39.461 -4.444 1.00 74.12 144 GLU A C 1
ATOM 1089 O O . GLU A 1 144 ? 8.288 38.663 -4.233 1.00 74.12 144 GLU A O 1
ATOM 1094 N N . ASP A 1 145 ? 6.955 40.281 -3.472 1.00 70.69 145 ASP A N 1
ATOM 1095 C CA . ASP A 1 145 ? 7.569 40.338 -2.133 1.00 70.69 145 ASP A CA 1
ATOM 1096 C C . ASP A 1 145 ? 7.531 38.992 -1.380 1.00 70.69 145 ASP A C 1
ATOM 1098 O O . ASP A 1 145 ? 8.374 38.747 -0.507 1.00 70.69 145 ASP A O 1
ATOM 1102 N N . GLY A 1 146 ? 6.555 38.134 -1.700 1.00 69.00 146 GLY A N 1
ATOM 1103 C CA . GLY A 1 146 ? 6.364 36.814 -1.095 1.00 69.00 146 GLY A CA 1
ATOM 1104 C C . GLY A 1 146 ? 7.480 35.813 -1.409 1.00 69.00 146 GLY A C 1
ATOM 1105 O O . GLY A 1 146 ? 7.727 34.917 -0.607 1.00 69.00 146 GLY A O 1
ATOM 1106 N N . GLU A 1 147 ? 8.203 36.002 -2.514 1.00 75.88 147 GLU A N 1
ATOM 1107 C CA . GLU A 1 147 ? 9.295 35.119 -2.951 1.00 75.88 147 GLU A CA 1
ATOM 1108 C C . GLU A 1 147 ? 10.621 35.416 -2.232 1.00 75.88 147 GLU A C 1
ATOM 1110 O O . GLU A 1 147 ? 11.563 34.623 -2.249 1.00 75.88 147 GLU A O 1
ATOM 1115 N N . CYS A 1 148 ? 10.699 36.562 -1.554 1.00 73.50 148 CYS A N 1
ATOM 1116 C CA . CYS A 1 148 ? 11.872 36.975 -0.802 1.00 73.50 148 CYS A CA 1
ATOM 1117 C C . CYS A 1 148 ? 11.845 36.445 0.636 1.00 73.50 148 CYS A C 1
ATOM 1119 O O . CYS A 1 148 ? 10.819 36.486 1.310 1.00 73.50 148 CYS A O 1
ATOM 1121 N N . SER A 1 149 ? 12.988 36.013 1.174 1.00 66.50 149 SER A N 1
ATOM 1122 C CA . SER A 1 149 ? 13.082 35.552 2.567 1.00 66.50 149 SER A CA 1
ATOM 1123 C C . SER A 1 149 ? 13.024 36.703 3.591 1.00 66.50 149 SER A C 1
ATOM 1125 O O . SER A 1 149 ? 13.523 37.808 3.345 1.00 66.50 149 SER A O 1
ATOM 1127 N N . ALA A 1 150 ? 12.434 36.448 4.766 1.00 68.25 150 ALA A N 1
ATOM 1128 C CA . ALA A 1 150 ? 12.379 37.363 5.917 1.00 68.25 150 ALA A CA 1
ATOM 1129 C C . ALA A 1 150 ? 11.862 38.792 5.585 1.00 68.25 150 ALA A C 1
ATOM 1131 O O . ALA A 1 150 ? 10.888 38.957 4.848 1.00 68.25 150 ALA A O 1
ATOM 1132 N N . GLN A 1 151 ? 12.519 39.837 6.123 1.00 63.09 151 GLN A N 1
ATOM 1133 C CA . GLN A 1 151 ? 12.188 41.271 5.979 1.00 63.09 151 GLN A CA 1
ATOM 1134 C C . GLN A 1 151 ? 12.569 41.883 4.612 1.00 63.09 151 GLN A C 1
ATOM 1136 O O . GLN A 1 151 ? 12.500 43.102 4.452 1.00 63.09 151 GLN A O 1
ATOM 1141 N N . LYS A 1 152 ? 13.028 41.085 3.639 1.00 74.56 152 LYS A N 1
ATOM 1142 C CA . LYS A 1 152 ? 13.448 41.589 2.322 1.00 74.56 152 LYS A CA 1
ATOM 1143 C C . LYS A 1 152 ? 12.255 41.730 1.379 1.00 74.56 152 LYS A C 1
ATOM 1145 O O . LYS A 1 152 ? 11.376 40.869 1.359 1.00 74.56 152 LYS A O 1
ATOM 1150 N N . LYS A 1 153 ? 12.264 42.812 0.603 1.00 81.69 153 LYS A N 1
ATOM 1151 C CA . LYS A 1 153 ? 11.290 43.136 -0.440 1.00 81.69 153 LYS A CA 1
ATOM 1152 C C . LYS A 1 153 ? 11.843 42.802 -1.813 1.00 81.69 153 LYS A C 1
ATOM 1154 O O . LYS A 1 153 ? 13.050 42.924 -2.032 1.00 81.69 153 LYS A O 1
ATOM 1159 N N . CYS A 1 154 ? 10.966 42.434 -2.728 1.00 84.50 154 CYS A N 1
ATOM 1160 C CA . CYS A 1 154 ? 11.309 42.319 -4.125 1.00 84.50 154 CYS A CA 1
ATOM 1161 C C . CYS A 1 154 ? 11.437 43.723 -4.722 1.00 84.50 154 CYS A C 1
ATOM 1163 O O . CYS A 1 154 ? 10.471 44.482 -4.789 1.00 84.50 154 CYS A O 1
ATOM 1165 N N . CYS A 1 155 ? 12.663 44.109 -5.076 1.00 84.50 155 CYS A N 1
ATOM 1166 C CA . CYS A 1 155 ? 12.985 45.481 -5.437 1.00 84.50 155 CYS A CA 1
ATOM 1167 C C . CYS A 1 155 ? 13.663 45.580 -6.801 1.00 84.50 155 CYS A C 1
ATOM 1169 O O . CYS A 1 155 ? 14.572 44.796 -7.089 1.00 84.50 155 CYS A O 1
ATOM 1171 N N . PRO A 1 156 ? 13.289 46.582 -7.618 1.00 81.88 156 PRO A N 1
ATOM 1172 C CA . PRO A 1 156 ? 13.924 46.799 -8.904 1.00 81.88 156 PRO A CA 1
ATOM 1173 C C . PRO A 1 156 ? 15.366 47.268 -8.699 1.00 81.88 156 PRO A C 1
ATOM 1175 O O . PRO A 1 156 ? 15.627 48.203 -7.939 1.00 81.88 156 PRO A O 1
ATOM 1178 N N . ASN A 1 157 ? 16.309 46.648 -9.404 1.00 76.00 157 ASN A N 1
ATOM 1179 C CA . ASN A 1 157 ? 17.730 47.002 -9.351 1.00 76.00 157 ASN A CA 1
ATOM 1180 C C . ASN A 1 157 ? 18.240 47.681 -10.636 1.00 76.00 157 ASN A C 1
ATOM 1182 O O . ASN A 1 157 ? 19.443 47.816 -10.834 1.00 76.00 157 ASN A O 1
ATOM 1186 N N . GLY A 1 158 ? 17.320 48.159 -11.481 1.00 74.69 158 GLY A N 1
ATOM 1187 C CA . GLY A 1 158 ? 17.604 48.942 -12.689 1.00 74.69 158 GLY A CA 1
ATOM 1188 C C . GLY A 1 158 ? 17.384 48.184 -14.000 1.00 74.69 158 GLY A C 1
ATOM 1189 O O . GLY A 1 158 ? 17.097 48.822 -15.009 1.00 74.69 158 GLY A O 1
ATOM 1190 N N . CYS A 1 159 ? 17.450 46.851 -13.987 1.00 72.75 159 CYS A N 1
ATOM 1191 C CA . CYS A 1 159 ? 17.171 46.013 -15.164 1.00 72.75 159 CYS A CA 1
ATOM 1192 C C . CYS A 1 159 ? 16.488 44.667 -14.853 1.00 72.75 159 CYS A C 1
ATOM 1194 O O . CYS A 1 159 ? 16.119 43.961 -15.785 1.00 72.75 159 CYS A O 1
ATOM 1196 N N . GLY A 1 160 ? 16.289 44.341 -13.574 1.00 78.56 160 GLY A N 1
ATOM 1197 C CA . GLY A 1 160 ? 15.456 43.240 -13.092 1.00 78.56 160 GLY A CA 1
ATOM 1198 C C . GLY A 1 160 ? 14.996 43.517 -11.658 1.00 78.56 160 GLY A C 1
ATOM 1199 O O . GLY A 1 160 ? 15.099 44.652 -11.171 1.00 78.56 160 GLY A O 1
ATOM 1200 N N . HIS A 1 161 ? 14.517 42.485 -10.970 1.00 87.94 161 HIS A N 1
ATOM 1201 C CA . HIS A 1 161 ? 14.077 42.553 -9.579 1.00 87.94 161 HIS A CA 1
ATOM 1202 C C . HIS A 1 161 ? 14.874 41.588 -8.708 1.00 87.94 161 HIS A C 1
ATOM 1204 O O . HIS A 1 161 ? 15.150 40.453 -9.085 1.00 87.94 161 HIS A O 1
ATOM 1210 N N . THR A 1 162 ? 15.270 42.041 -7.525 1.00 84.56 162 THR A N 1
ATOM 1211 C CA . THR A 1 162 ? 16.042 41.238 -6.574 1.00 84.56 162 THR A CA 1
ATOM 1212 C C . THR A 1 162 ? 15.543 41.468 -5.160 1.00 84.56 162 THR A C 1
ATOM 1214 O O . THR A 1 162 ? 15.065 42.550 -4.815 1.00 84.56 162 THR A O 1
ATOM 1217 N N . CYS A 1 163 ? 15.680 40.457 -4.309 1.00 86.56 163 CYS A N 1
ATOM 1218 C CA . CYS A 1 163 ? 15.301 40.566 -2.909 1.00 86.56 163 CYS A CA 1
ATOM 1219 C C . CYS A 1 163 ? 16.266 41.476 -2.138 1.00 86.56 163 CYS A C 1
ATOM 1221 O O . CYS A 1 163 ? 17.389 41.080 -1.810 1.00 86.56 163 CYS A O 1
ATOM 1223 N N . GLN A 1 164 ? 15.820 42.687 -1.802 1.00 80.50 164 GLN A N 1
ATOM 1224 C CA . GLN A 1 164 ? 16.610 43.697 -1.100 1.00 80.50 164 GLN A CA 1
ATOM 1225 C C . GLN A 1 164 ? 16.011 44.071 0.253 1.00 80.50 164 GLN A C 1
ATOM 1227 O O . GLN A 1 164 ? 14.804 44.013 0.476 1.00 80.50 164 GLN A O 1
ATOM 1232 N N . SER A 1 165 ? 16.874 44.485 1.180 1.00 81.19 165 SER A N 1
ATOM 1233 C CA . SER A 1 165 ? 16.426 45.012 2.467 1.00 81.19 165 SER A CA 1
ATOM 1234 C C . SER A 1 165 ? 15.782 46.394 2.268 1.00 81.19 165 SER A C 1
ATOM 1236 O O . SER A 1 165 ? 16.436 47.288 1.719 1.00 81.19 165 SER A O 1
ATOM 1238 N N . PRO A 1 166 ? 14.530 46.604 2.704 1.00 75.75 166 PRO A N 1
ATOM 1239 C CA . PRO A 1 166 ? 13.821 47.855 2.479 1.00 75.75 166 PRO A CA 1
ATOM 1240 C C . PRO A 1 166 ? 14.366 49.009 3.336 1.00 75.75 166 PRO A C 1
ATOM 1242 O O . PRO A 1 166 ? 14.847 48.821 4.455 1.00 75.75 166 PRO A O 1
ATOM 1245 N N . LYS A 1 167 ? 14.262 50.235 2.817 1.00 66.06 167 LYS A N 1
ATOM 1246 C CA . LYS A 1 167 ? 14.506 51.496 3.538 1.00 66.06 167 LYS A CA 1
ATOM 1247 C C . LYS A 1 167 ? 13.215 52.037 4.142 1.00 66.06 167 LYS A C 1
ATOM 1249 O O . LYS A 1 167 ? 12.128 51.634 3.755 1.00 66.06 167 LYS A O 1
ATOM 1254 N N . ASN A 1 168 ? 13.332 52.981 5.078 1.00 60.75 168 ASN A N 1
ATOM 1255 C CA . ASN A 1 168 ? 12.183 53.643 5.711 1.00 60.75 168 ASN A CA 1
ATOM 1256 C C . ASN A 1 168 ? 11.132 52.654 6.239 1.00 60.75 168 ASN A C 1
ATOM 1258 O O . ASN A 1 168 ? 9.927 52.872 6.089 1.00 60.75 168 ASN A O 1
ATOM 1262 N N . LEU A 1 169 ? 11.596 51.570 6.872 1.00 52.00 169 LEU A N 1
ATOM 1263 C CA . LEU A 1 169 ? 10.748 50.762 7.741 1.00 52.00 169 LEU A CA 1
ATOM 1264 C C . LEU A 1 169 ? 9.990 51.757 8.642 1.00 52.00 169 LEU A C 1
ATOM 1266 O O . LEU A 1 169 ? 10.619 52.608 9.269 1.00 52.00 169 LEU A O 1
ATOM 1270 N N . TYR A 1 170 ? 8.656 51.708 8.633 1.00 51.12 170 TYR A N 1
ATOM 1271 C CA . TYR A 1 170 ? 7.751 52.548 9.442 1.00 51.12 170 TYR A CA 1
ATOM 1272 C C . TYR A 1 170 ? 7.308 53.934 8.914 1.00 51.12 170 TYR A C 1
ATOM 1274 O O . TYR A 1 170 ? 6.809 54.741 9.705 1.00 51.12 170 TYR A O 1
ATOM 1282 N N . ARG A 1 171 ? 7.354 54.236 7.604 1.00 38.72 171 ARG A N 1
ATOM 1283 C CA . ARG A 1 171 ? 6.608 55.404 7.077 1.00 38.72 171 ARG A CA 1
ATOM 1284 C C . ARG A 1 171 ? 5.125 55.060 6.859 1.00 38.72 171 ARG A C 1
ATOM 1286 O O . ARG A 1 171 ? 4.776 54.355 5.923 1.00 38.72 171 ARG A O 1
ATOM 1293 N N . GLY A 1 172 ? 4.272 55.566 7.753 1.00 40.59 172 GLY A N 1
ATOM 1294 C CA . GLY A 1 172 ? 2.834 55.263 7.818 1.00 40.59 172 GLY A CA 1
ATOM 1295 C C . GLY A 1 172 ? 2.425 54.688 9.175 1.00 40.59 172 GLY A C 1
ATOM 1296 O O . GLY A 1 172 ? 1.771 53.657 9.229 1.00 40.59 172 GLY A O 1
ATOM 1297 N N . ALA A 1 173 ? 2.867 55.302 10.276 1.00 31.98 173 ALA A N 1
ATOM 1298 C CA . ALA A 1 173 ? 2.440 54.922 11.621 1.00 31.98 173 ALA A CA 1
ATOM 1299 C C . ALA A 1 173 ? 0.966 55.312 11.838 1.00 31.98 173 ALA A C 1
ATOM 1301 O O . ALA A 1 173 ? 0.640 56.494 11.671 1.00 31.98 173 ALA A O 1
ATOM 1302 N N . PRO A 1 174 ? 0.080 54.389 12.256 1.00 35.47 174 PRO A N 1
ATOM 1303 C CA . PRO A 1 174 ? -1.258 54.764 12.657 1.00 35.47 174 PRO A CA 1
ATOM 1304 C C . PRO A 1 174 ? -1.227 55.273 14.092 1.00 35.47 174 PRO A C 1
ATOM 1306 O O . PRO A 1 174 ? -0.402 54.902 14.932 1.00 35.47 174 PRO A O 1
ATOM 1309 N N . LEU A 1 175 ? -2.207 56.115 14.366 1.00 38.03 175 LEU A N 1
ATOM 1310 C CA . LEU A 1 175 ? -2.548 56.608 15.683 1.00 38.03 175 LEU A CA 1
ATOM 1311 C C . LEU A 1 175 ? -2.666 55.433 16.665 1.00 38.03 175 LEU A C 1
ATOM 1313 O O . LEU A 1 175 ? -3.459 54.514 16.474 1.00 38.03 175 LEU A O 1
ATOM 1317 N N . LYS A 1 176 ? -1.860 55.489 17.728 1.00 37.38 176 LYS A N 1
ATOM 1318 C CA . LYS A 1 176 ? -1.945 54.620 18.907 1.00 37.38 176 LYS A CA 1
ATOM 1319 C C . LYS A 1 176 ? -3.420 54.530 19.348 1.00 37.38 176 LYS A C 1
ATOM 1321 O O . LYS A 1 176 ? -3.966 55.572 19.732 1.00 37.38 176 LYS A O 1
ATOM 1326 N N . PRO A 1 177 ? -4.078 53.355 19.359 1.00 39.56 177 PRO A N 1
ATOM 1327 C CA . PRO A 1 177 ? -5.318 53.223 20.105 1.00 39.56 177 PRO A CA 1
ATOM 1328 C C . PRO A 1 177 ? -4.992 53.577 21.558 1.00 39.56 177 PRO A C 1
ATOM 1330 O O . PRO A 1 177 ? -4.073 53.030 22.165 1.00 39.56 177 PRO A O 1
ATOM 1333 N N . ARG A 1 178 ? -5.687 54.577 22.107 1.00 44.00 178 ARG A N 1
ATOM 1334 C CA . ARG A 1 178 ? -5.430 55.117 23.456 1.00 44.00 178 ARG A CA 1
ATOM 1335 C C . ARG A 1 178 ? -5.701 54.111 24.590 1.00 44.00 178 ARG A C 1
ATOM 1337 O O . ARG A 1 178 ? -5.557 54.482 25.751 1.00 44.00 178 ARG A O 1
ATOM 1344 N N . LYS A 1 179 ? -6.082 52.868 24.285 1.00 53.22 179 LYS A N 1
ATOM 1345 C CA . LYS A 1 179 ? -6.179 51.769 25.249 1.00 53.22 179 LYS A CA 1
ATOM 1346 C C . LYS A 1 179 ? -5.495 50.520 24.702 1.00 53.22 179 LYS A C 1
ATOM 1348 O O . LYS A 1 179 ? -5.608 50.216 23.517 1.00 53.22 179 LYS A O 1
ATOM 1353 N N . GLU A 1 180 ? -4.767 49.859 25.595 1.00 60.00 180 GLU A N 1
ATOM 1354 C CA . GLU A 1 180 ? -4.037 48.615 25.361 1.00 60.00 180 GLU A CA 1
ATOM 1355 C C . GLU A 1 180 ? -4.985 47.501 24.880 1.00 60.00 180 GLU A C 1
ATOM 1357 O O . GLU A 1 180 ? -6.145 47.457 25.289 1.00 60.00 180 GLU A O 1
ATOM 1362 N N . LEU A 1 181 ? -4.483 46.617 24.005 1.00 70.31 181 LEU A N 1
ATOM 1363 C CA . LEU A 1 181 ? -5.110 45.322 23.723 1.00 70.31 181 LEU A CA 1
ATOM 1364 C C . LEU A 1 181 ? -5.319 44.600 25.055 1.00 70.31 181 LEU A C 1
ATOM 1366 O O . LEU A 1 181 ? -4.367 44.466 25.829 1.00 70.31 181 LEU A O 1
ATOM 1370 N N . VAL A 1 182 ? -6.548 44.171 25.324 1.00 76.31 182 VAL A N 1
ATOM 1371 C CA . VAL A 1 182 ? -6.878 43.428 26.539 1.00 76.31 182 VAL A CA 1
ATOM 1372 C C . VAL A 1 182 ? -7.045 41.964 26.168 1.00 76.31 182 VAL A C 1
ATOM 1374 O O . VAL A 1 182 ? -7.744 41.632 25.212 1.00 76.31 182 VAL A O 1
ATOM 1377 N N . PHE A 1 183 ? -6.367 41.120 26.937 1.00 81.69 183 PHE A N 1
ATOM 1378 C CA . PHE A 1 183 ? -6.351 39.674 26.797 1.00 81.69 183 PHE A CA 1
ATOM 1379 C C . PHE A 1 183 ? -7.119 39.081 27.972 1.00 81.69 183 PHE A C 1
ATOM 1381 O O . PHE A 1 183 ? -6.742 39.327 29.120 1.00 81.69 183 PHE A O 1
ATOM 1388 N N . GLU A 1 184 ? -8.181 38.334 27.700 1.00 81.50 184 GLU A N 1
ATOM 1389 C CA . GLU A 1 184 ? -8.958 37.635 28.723 1.00 81.50 184 GLU A CA 1
ATOM 1390 C C . GLU A 1 184 ? -9.026 36.148 28.366 1.00 81.50 184 GLU A C 1
ATOM 1392 O O . GLU A 1 184 ? -9.671 35.747 27.403 1.00 81.50 184 GLU A O 1
ATOM 1397 N N . GLU A 1 185 ? -8.271 35.329 29.098 1.00 78.69 185 GLU A N 1
ATOM 1398 C CA . GLU A 1 185 ? -8.247 33.872 28.928 1.00 78.69 185 GLU A CA 1
ATOM 1399 C C . GLU A 1 185 ? -9.395 33.275 29.758 1.00 78.69 185 GLU A C 1
ATOM 1401 O O . GLU A 1 185 ? -9.332 33.244 30.994 1.00 78.69 185 GLU A O 1
ATOM 1406 N N . LEU A 1 186 ? -10.465 32.848 29.079 1.00 76.31 186 LEU A N 1
ATOM 1407 C CA . LEU A 1 186 ? -11.639 32.238 29.708 1.00 76.31 186 LEU A CA 1
ATOM 1408 C C . LEU A 1 186 ? -11.271 30.913 30.397 1.00 76.31 186 LEU A C 1
ATOM 1410 O O . LEU A 1 186 ? -10.258 30.288 30.084 1.00 76.31 186 LEU A O 1
ATOM 1414 N N . GLU A 1 187 ? -12.115 30.440 31.319 1.00 63.50 187 GLU A N 1
ATOM 1415 C CA . GLU A 1 187 ? -11.931 29.125 31.964 1.00 63.50 187 GLU A CA 1
ATOM 1416 C C . GLU A 1 187 ? -11.852 27.972 30.953 1.00 63.50 187 GLU A C 1
ATOM 1418 O O . GLU A 1 187 ? -11.083 27.046 31.157 1.00 63.50 187 GLU A O 1
ATOM 1423 N N . SER A 1 188 ? -12.529 28.096 29.809 1.00 64.81 188 SER A N 1
ATOM 1424 C CA . SER A 1 188 ? -12.488 27.145 28.690 1.00 64.81 188 SER A CA 1
ATOM 1425 C C . SER A 1 188 ? -11.162 27.088 27.900 1.00 64.81 188 SER A C 1
ATOM 1427 O O . SER A 1 188 ? -11.096 26.393 26.893 1.00 64.81 188 SER A O 1
ATOM 1429 N N . GLY A 1 189 ? -10.140 27.880 28.247 1.00 66.88 189 GLY A N 1
ATOM 1430 C CA . GLY A 1 189 ? -8.870 27.969 27.496 1.00 66.88 189 GLY A CA 1
ATOM 1431 C C . GLY A 1 189 ? -8.921 28.838 26.227 1.00 66.88 189 GLY A C 1
ATOM 1432 O O . GLY A 1 189 ? -7.900 29.076 25.586 1.00 66.88 189 GLY A O 1
ATOM 1433 N N . VAL A 1 190 ? -10.100 29.358 25.874 1.00 78.44 190 VAL A N 1
ATOM 1434 C CA . VAL A 1 190 ? -10.294 30.326 24.784 1.00 78.44 190 VAL A CA 1
ATOM 1435 C C . VAL A 1 190 ? -9.780 31.703 25.202 1.00 78.44 190 VAL A C 1
ATOM 1437 O O . VAL A 1 190 ? -10.143 32.213 26.263 1.00 78.44 190 VAL A O 1
ATOM 1440 N N . LEU A 1 191 ? -8.976 32.333 24.345 1.00 83.88 191 LEU A N 1
ATOM 1441 C CA . LEU A 1 191 ? -8.474 33.687 24.556 1.00 83.88 191 LEU A CA 1
ATOM 1442 C C . LEU A 1 191 ? -9.361 34.714 23.846 1.00 83.88 191 LEU A C 1
ATOM 1444 O O . LEU A 1 191 ? -9.420 34.742 22.616 1.00 83.88 191 LEU A O 1
ATOM 1448 N N . GLU A 1 192 ? -9.993 35.606 24.606 1.00 85.25 192 GLU A N 1
ATOM 1449 C CA . GLU A 1 192 ? -10.591 36.824 24.064 1.00 85.25 192 GLU A CA 1
ATOM 1450 C C . GLU A 1 192 ? -9.505 37.889 23.881 1.00 85.25 192 GLU A C 1
ATOM 1452 O O . GLU A 1 192 ? -8.827 38.294 24.833 1.00 85.25 192 GLU A O 1
ATOM 1457 N N . VAL A 1 193 ? -9.350 38.373 22.649 1.00 83.75 193 VAL A N 1
ATOM 1458 C CA . VAL A 1 193 ? -8.531 39.544 22.333 1.00 83.75 193 VAL A CA 1
ATOM 1459 C C . VAL A 1 193 ? -9.471 40.686 21.978 1.00 83.75 193 VAL A C 1
ATOM 1461 O O . VAL A 1 193 ? -10.108 40.658 20.924 1.00 83.75 193 VAL A O 1
ATOM 1464 N N . ARG A 1 194 ? -9.546 41.706 22.838 1.00 82.25 194 ARG A N 1
ATOM 1465 C CA . ARG A 1 194 ? -10.390 42.892 22.623 1.00 82.25 194 ARG A CA 1
ATOM 1466 C C . ARG A 1 194 ? -9.564 44.169 22.522 1.00 82.25 194 ARG A C 1
ATOM 1468 O O . ARG A 1 194 ? -8.578 44.359 23.241 1.00 82.25 194 ARG A O 1
ATOM 1475 N N . TRP A 1 195 ? -9.988 45.076 21.653 1.00 76.00 195 TRP A N 1
ATOM 1476 C CA . TRP A 1 195 ? -9.428 46.422 21.529 1.00 76.00 195 TRP A CA 1
ATOM 1477 C C . TRP A 1 195 ? -10.549 47.456 21.566 1.00 76.00 195 TRP A C 1
ATOM 1479 O O . TRP A 1 195 ? -11.716 47.127 21.416 1.00 76.00 195 TRP A O 1
ATOM 1489 N N . SER A 1 196 ? -10.207 48.721 21.818 1.00 63.47 196 SER A N 1
ATOM 1490 C CA . SER A 1 196 ? -11.173 49.816 21.691 1.00 63.47 196 SER A CA 1
ATOM 1491 C C . SER A 1 196 ? -10.744 50.746 20.568 1.00 63.47 196 SER A C 1
ATOM 1493 O O . SER A 1 196 ? -9.671 51.365 20.656 1.00 63.47 196 SER A O 1
ATOM 1495 N N . SER A 1 197 ? -11.585 50.896 19.552 1.00 54.75 197 SER A N 1
ATOM 1496 C CA . SER A 1 197 ? -11.346 51.835 18.462 1.00 54.75 197 SER A CA 1
ATOM 1497 C C . SER A 1 197 ? -11.734 53.253 18.898 1.00 54.75 197 SER A C 1
ATOM 1499 O O . SER A 1 197 ? -12.829 53.738 18.648 1.00 54.75 197 SER A O 1
ATOM 1501 N N . LYS A 1 198 ? -10.839 53.981 19.582 1.00 49.41 198 LYS A N 1
ATOM 1502 C CA . LYS A 1 198 ? -11.021 55.438 19.776 1.00 49.41 198 LYS A CA 1
ATOM 1503 C C . LYS A 1 198 ? -10.540 56.215 18.551 1.00 49.41 198 LYS A C 1
ATOM 1505 O O . LYS A 1 198 ? -9.731 57.135 18.666 1.00 49.41 198 LYS A O 1
ATOM 1510 N N . PHE A 1 199 ? -11.027 55.838 17.379 1.00 50.16 199 PHE A N 1
ATOM 1511 C CA . PHE A 1 199 ? -10.895 56.646 16.182 1.00 50.16 199 PHE A CA 1
ATOM 1512 C C . PHE A 1 199 ? -12.161 57.490 16.069 1.00 50.16 199 PHE A C 1
ATOM 1514 O O . PHE A 1 199 ? -13.231 56.981 15.771 1.00 50.16 199 PHE A O 1
ATOM 1521 N N . ASN A 1 200 ? -12.049 58.796 16.323 1.00 44.00 200 ASN A N 1
ATOM 1522 C CA . ASN A 1 200 ? -13.119 59.760 16.040 1.00 44.00 200 ASN A CA 1
ATOM 1523 C C . ASN A 1 200 ? -13.152 60.053 14.526 1.00 44.00 200 ASN A C 1
ATOM 1525 O O . ASN A 1 200 ? -13.021 61.196 14.089 1.00 44.00 200 ASN A O 1
ATOM 1529 N N . VAL A 1 201 ? -13.159 58.990 13.725 1.00 43.03 201 VAL A N 1
ATOM 1530 C CA . VAL A 1 201 ? -13.062 59.025 12.270 1.00 43.03 201 VAL A CA 1
ATOM 1531 C C . VAL A 1 201 ? -14.463 58.756 11.743 1.00 43.03 201 VAL A C 1
ATOM 1533 O O . VAL A 1 201 ? -15.095 57.821 12.210 1.00 43.03 201 VAL A O 1
ATOM 1536 N N . SER A 1 202 ? -14.915 59.658 10.866 1.00 43.50 202 SER A N 1
ATOM 1537 C CA . SER A 1 202 ? -16.011 59.596 9.882 1.00 43.50 202 SER A CA 1
ATOM 1538 C C . SER A 1 202 ? -16.946 58.376 9.912 1.00 43.50 202 SER A C 1
ATOM 1540 O O . SER A 1 202 ? -16.501 57.250 10.061 1.00 43.50 202 SER A O 1
ATOM 1542 N N . ALA A 1 203 ? -18.241 58.600 9.671 1.00 44.47 203 ALA A N 1
ATOM 1543 C CA . ALA A 1 203 ? -19.332 57.616 9.627 1.00 44.47 203 ALA A CA 1
ATOM 1544 C C . ALA A 1 203 ? -19.224 56.549 8.500 1.00 44.47 203 ALA A C 1
ATOM 1546 O O . ALA A 1 203 ? -20.202 56.295 7.794 1.00 44.47 203 ALA A O 1
ATOM 1547 N N . GLU A 1 204 ? -18.053 55.946 8.311 1.00 51.28 204 GLU A N 1
ATOM 1548 C CA . GLU A 1 204 ? -17.678 54.975 7.280 1.00 51.28 204 GLU A CA 1
ATOM 1549 C C . GLU A 1 204 ? -17.347 53.608 7.913 1.00 51.28 204 GLU A C 1
ATOM 1551 O O . GLU A 1 204 ? -16.844 53.559 9.039 1.00 51.28 204 GLU A O 1
ATOM 1556 N N . PRO A 1 205 ? -17.623 52.487 7.220 1.00 51.03 205 PRO A N 1
ATOM 1557 C CA . PRO A 1 205 ? -17.356 51.147 7.735 1.00 51.03 205 PRO A CA 1
ATOM 1558 C C . PRO A 1 205 ? -15.848 50.869 7.842 1.00 51.03 205 PRO A C 1
ATOM 1560 O O . PRO A 1 205 ? -15.075 51.166 6.930 1.00 51.03 205 PRO A O 1
ATOM 1563 N N . VAL A 1 206 ? -15.434 50.272 8.962 1.00 61.28 206 VAL A N 1
ATOM 1564 C CA . VAL A 1 206 ? -14.038 49.925 9.264 1.00 61.28 206 VAL A CA 1
ATOM 1565 C C . VAL A 1 206 ? -13.940 48.415 9.482 1.00 61.28 206 VAL A C 1
ATOM 1567 O O . VAL A 1 206 ? -14.645 47.870 10.328 1.00 61.28 206 VAL A O 1
ATOM 1570 N N . LEU A 1 207 ? -13.061 47.743 8.736 1.00 61.94 207 LEU A N 1
ATOM 1571 C CA . LEU A 1 207 ? -12.693 46.342 8.959 1.00 61.94 207 LEU A CA 1
ATOM 1572 C C . LEU A 1 207 ? -11.438 46.288 9.831 1.00 61.94 207 LEU A C 1
ATOM 1574 O O . LEU A 1 207 ? -10.459 46.984 9.566 1.00 61.94 207 LEU A O 1
ATOM 1578 N N . ASN A 1 208 ? -11.452 45.462 10.869 1.00 69.06 208 ASN A N 1
ATOM 1579 C CA . ASN A 1 208 ? -10.290 45.209 11.705 1.00 69.06 208 ASN A CA 1
ATOM 1580 C C . ASN A 1 208 ? -9.571 43.941 11.246 1.00 69.06 208 ASN A C 1
ATOM 1582 O O . ASN A 1 208 ? -10.182 43.000 10.744 1.00 69.06 208 ASN A O 1
ATOM 1586 N N . VAL A 1 209 ? -8.261 43.900 11.446 1.00 65.75 209 VAL A N 1
ATOM 1587 C CA . VAL A 1 209 ? -7.438 42.767 11.033 1.00 65.75 209 VAL A CA 1
ATOM 1588 C C . VAL A 1 209 ? -6.470 42.412 12.141 1.00 65.75 209 VAL A C 1
ATOM 1590 O O . VAL A 1 209 ? -5.701 43.269 12.574 1.00 65.75 209 VAL A O 1
ATOM 1593 N N . LEU A 1 210 ? -6.511 41.164 12.599 1.00 74.38 210 LEU A N 1
ATOM 1594 C CA . LEU A 1 210 ? -5.681 40.638 13.677 1.00 74.38 210 LEU A CA 1
ATOM 1595 C C . LEU A 1 210 ? -4.608 39.707 13.101 1.00 74.38 210 LEU A C 1
ATOM 1597 O O . LEU A 1 210 ? -4.916 38.780 12.357 1.00 74.38 210 LEU A O 1
ATOM 1601 N N . GLN A 1 211 ? -3.349 39.920 13.477 1.00 71.75 211 GLN A N 1
ATOM 1602 C CA . GLN A 1 211 ? -2.256 38.981 13.209 1.00 71.75 211 GLN A CA 1
ATOM 1603 C C . GLN A 1 211 ? -1.634 38.525 14.524 1.00 71.75 211 GLN A C 1
ATOM 1605 O O . GLN A 1 211 ? -1.340 39.345 15.405 1.00 71.75 211 GLN A O 1
ATOM 1610 N N . ARG A 1 212 ? -1.393 37.215 14.630 1.00 80.12 212 ARG A N 1
ATOM 1611 C CA . ARG A 1 212 ? -0.747 36.588 15.784 1.00 80.12 212 ARG A CA 1
ATOM 1612 C C . ARG A 1 212 ? 0.673 36.146 15.427 1.00 80.12 212 ARG A C 1
ATOM 1614 O O . ARG A 1 212 ? 0.942 35.756 14.293 1.00 80.12 212 ARG A O 1
ATOM 1621 N N . ARG A 1 213 ? 1.578 36.196 16.402 1.00 74.12 213 ARG A N 1
ATOM 1622 C CA . ARG A 1 213 ? 2.980 35.771 16.261 1.00 74.12 213 ARG A CA 1
ATOM 1623 C C . ARG A 1 213 ? 3.397 34.948 17.467 1.00 74.12 213 ARG A C 1
ATOM 1625 O O . ARG A 1 213 ? 3.052 35.325 18.588 1.00 74.12 213 ARG A O 1
ATOM 1632 N N . TRP A 1 214 ? 4.144 33.870 17.248 1.00 67.25 214 TRP A N 1
ATOM 1633 C CA . TRP A 1 214 ? 4.657 33.007 18.315 1.00 67.25 214 TRP A CA 1
ATOM 1634 C C . TRP A 1 214 ? 6.038 32.453 17.960 1.00 67.25 214 TRP A C 1
ATOM 1636 O O . TRP A 1 214 ? 6.332 32.252 16.790 1.00 67.25 214 TRP A O 1
ATOM 1646 N N . ASN A 1 215 ? 6.859 32.160 18.974 1.00 57.62 215 ASN A N 1
ATOM 1647 C CA . ASN A 1 215 ? 8.145 31.462 18.837 1.00 57.62 215 ASN A CA 1
ATOM 1648 C C . ASN A 1 215 ? 8.397 30.511 20.017 1.00 57.62 215 ASN A C 1
ATOM 1650 O O . ASN A 1 215 ? 7.803 30.650 21.088 1.00 57.62 215 ASN A O 1
ATOM 1654 N N . TYR A 1 216 ? 9.355 29.594 19.845 1.00 47.66 216 TYR A N 1
ATOM 1655 C CA . TYR A 1 216 ? 9.985 28.842 20.935 1.00 47.66 216 TYR A CA 1
ATOM 1656 C C . TYR A 1 216 ? 11.012 29.734 21.660 1.00 47.66 216 TYR A C 1
ATOM 1658 O O . TYR A 1 216 ? 12.213 29.619 21.447 1.00 47.66 216 TYR A O 1
ATOM 1666 N N . GLY A 1 217 ? 10.546 30.696 22.464 1.00 51.50 217 GLY A N 1
ATOM 1667 C CA . GLY A 1 217 ? 11.421 31.599 23.224 1.00 51.50 217 GLY A CA 1
ATOM 1668 C C . GLY A 1 217 ? 10.804 32.972 23.507 1.00 51.50 217 GLY A C 1
ATOM 1669 O O . GLY A 1 217 ? 9.635 33.209 23.223 1.00 51.50 217 GLY A O 1
ATOM 1670 N N . ILE A 1 218 ? 11.600 33.885 24.075 1.00 48.69 218 ILE A N 1
ATOM 1671 C CA . ILE A 1 218 ? 11.153 35.218 24.537 1.00 48.69 218 ILE A CA 1
ATOM 1672 C C . ILE A 1 218 ? 11.011 36.230 23.373 1.00 48.69 218 ILE A C 1
ATOM 1674 O O . ILE A 1 218 ? 10.396 37.280 23.539 1.00 48.69 218 ILE A O 1
ATOM 1678 N N . HIS A 1 219 ? 11.523 35.919 22.174 1.00 47.88 219 HIS A N 1
ATOM 1679 C CA . HIS A 1 219 ? 11.502 36.816 21.009 1.00 47.88 219 HIS A CA 1
ATOM 1680 C C . HIS A 1 219 ? 10.775 36.173 19.811 1.00 47.88 219 HIS A C 1
ATOM 1682 O O . HIS A 1 219 ? 11.333 35.242 19.236 1.00 47.88 219 HIS A O 1
ATOM 1688 N N . PRO A 1 220 ? 9.566 36.629 19.420 1.00 50.78 220 PRO A N 1
ATOM 1689 C CA . PRO A 1 220 ? 8.839 36.171 18.224 1.00 50.78 220 PRO A CA 1
ATOM 1690 C C . PRO A 1 220 ? 9.527 36.571 16.903 1.00 50.78 220 PRO A C 1
ATOM 1692 O O . PRO A 1 220 ? 9.919 37.727 16.751 1.00 50.78 220 PRO A O 1
ATOM 1695 N N . SER A 1 221 ? 9.637 35.646 15.940 1.00 48.47 221 SER A N 1
ATOM 1696 C CA . SER A 1 221 ? 10.158 35.870 14.581 1.00 48.47 221 SER A CA 1
ATOM 1697 C C . SER A 1 221 ? 8.999 36.243 13.658 1.00 48.47 221 SER A C 1
ATOM 1699 O O . SER A 1 221 ? 7.861 35.837 13.896 1.00 48.47 221 SER A O 1
ATOM 1701 N N . GLU A 1 222 ? 9.263 37.021 12.606 1.00 50.12 222 GLU A N 1
ATOM 1702 C CA . GLU A 1 222 ? 8.248 37.307 11.580 1.00 50.12 222 GLU A CA 1
ATOM 1703 C C . GLU A 1 222 ? 7.883 36.060 10.763 1.00 50.12 222 GLU A C 1
ATOM 1705 O O . GLU A 1 222 ? 6.741 35.949 10.327 1.00 50.12 222 GLU A O 1
ATOM 1710 N N . ASP A 1 223 ? 8.801 35.097 10.638 1.00 49.25 223 ASP A N 1
ATOM 1711 C CA . ASP A 1 223 ? 8.610 33.877 9.836 1.00 49.25 223 ASP A CA 1
ATOM 1712 C C . ASP A 1 223 ? 7.555 32.916 10.431 1.00 49.25 223 ASP A C 1
ATOM 1714 O O . ASP A 1 223 ? 7.118 31.982 9.767 1.00 49.25 223 ASP A O 1
ATOM 1718 N N . GLY A 1 224 ? 7.135 33.147 11.684 1.00 52.94 224 GLY A N 1
ATOM 1719 C CA . GLY A 1 224 ? 6.104 32.385 12.401 1.00 52.94 224 GLY A CA 1
ATOM 1720 C C . GLY A 1 224 ? 4.806 33.164 12.651 1.00 52.94 224 GLY A C 1
ATOM 1721 O O . GLY A 1 224 ? 4.101 32.876 13.617 1.00 52.94 224 GLY A O 1
ATOM 1722 N N . ALA A 1 225 ? 4.512 34.207 11.870 1.00 56.81 225 ALA A N 1
ATOM 1723 C CA . ALA A 1 225 ? 3.252 34.945 11.973 1.00 56.81 225 ALA A CA 1
ATOM 1724 C C . ALA A 1 225 ? 2.106 34.191 11.274 1.00 56.81 225 ALA A C 1
ATOM 1726 O O . ALA A 1 225 ? 2.299 33.668 10.179 1.00 56.81 225 ALA A O 1
ATOM 1727 N N . THR A 1 226 ? 0.897 34.163 11.853 1.00 63.28 226 THR A N 1
ATOM 1728 C CA . THR A 1 226 ? -0.262 33.671 11.088 1.00 63.28 226 THR A CA 1
ATOM 1729 C C . THR A 1 226 ? -0.642 34.651 9.992 1.00 63.28 226 THR A C 1
ATOM 1731 O O . THR A 1 226 ? -0.368 35.855 10.071 1.00 63.28 226 THR A O 1
ATOM 1734 N N . GLU A 1 227 ? -1.382 34.134 9.016 1.00 63.09 227 GLU A N 1
ATOM 1735 C CA . GLU A 1 227 ? -2.190 34.962 8.136 1.00 63.09 227 GLU A CA 1
ATOM 1736 C C . GLU A 1 227 ? -3.093 35.911 8.938 1.00 63.09 227 GLU A C 1
ATOM 1738 O O . GLU A 1 227 ? -3.450 35.672 10.101 1.00 63.09 227 GLU A O 1
ATOM 1743 N N . TRP A 1 228 ? -3.407 37.034 8.305 1.00 63.81 228 TRP A N 1
ATOM 1744 C CA . TRP A 1 228 ? -4.243 38.077 8.867 1.00 63.81 228 TRP A CA 1
ATOM 1745 C C . TRP A 1 228 ? -5.703 37.621 8.933 1.00 63.81 228 TRP A C 1
ATOM 1747 O O . TRP A 1 228 ? -6.306 37.288 7.915 1.00 63.81 228 TRP A O 1
ATOM 1757 N N . GLN A 1 229 ? -6.289 37.662 10.126 1.00 70.75 229 GLN A N 1
ATOM 1758 C CA . GLN A 1 229 ? -7.699 37.363 10.342 1.00 70.75 229 GLN A CA 1
ATOM 1759 C C . GLN A 1 229 ? -8.519 38.654 10.279 1.00 70.75 229 GLN A C 1
ATOM 1761 O O . GLN A 1 229 ? -8.332 39.552 11.101 1.00 70.75 229 GLN A O 1
ATOM 1766 N N . VAL A 1 230 ? -9.423 38.748 9.304 1.00 66.25 230 VAL A N 1
ATOM 1767 C CA . VAL A 1 230 ? -10.300 39.911 9.097 1.00 66.25 230 VAL A CA 1
ATOM 1768 C C . VAL A 1 230 ? -11.559 39.772 9.955 1.00 66.25 230 VAL A C 1
ATOM 1770 O O . VAL A 1 230 ? -12.172 38.710 9.991 1.00 66.25 230 VAL A O 1
ATOM 1773 N N . THR A 1 231 ? -11.960 40.841 10.636 1.00 68.75 231 THR A N 1
ATOM 1774 C CA . THR A 1 231 ? -13.172 40.894 11.461 1.00 68.75 231 THR A CA 1
ATOM 1775 C C . THR A 1 231 ? -13.804 42.284 11.409 1.00 68.75 231 THR A C 1
ATOM 1777 O O . THR A 1 231 ? -13.111 43.298 11.374 1.00 68.75 231 THR A O 1
ATOM 1780 N N . SER A 1 232 ? -15.133 42.355 11.409 1.00 63.56 232 SER A N 1
ATOM 1781 C CA . SER A 1 232 ? -15.875 43.614 11.565 1.00 63.56 232 SER A CA 1
ATOM 1782 C C . SER A 1 232 ? -16.108 43.990 13.033 1.00 63.56 232 SER A C 1
ATOM 1784 O O . SER A 1 232 ? -16.536 45.106 13.314 1.00 63.56 232 SER A O 1
ATOM 1786 N N . GLU A 1 233 ? -15.839 43.082 13.977 1.00 68.69 233 GLU A N 1
ATOM 1787 C CA . GLU A 1 233 ? -15.982 43.326 15.417 1.00 68.69 233 GLU A CA 1
ATOM 1788 C C . GLU A 1 233 ? -14.703 43.931 16.030 1.00 68.69 233 GLU A C 1
ATOM 1790 O O . GLU A 1 233 ? -13.613 43.825 15.469 1.00 68.69 233 GLU A O 1
ATOM 1795 N N . GLU A 1 234 ? -14.814 44.557 17.209 1.00 70.75 234 GLU A N 1
ATOM 1796 C CA . GLU A 1 234 ? -13.666 45.056 18.000 1.00 70.75 234 GLU A CA 1
ATOM 1797 C C . GLU A 1 234 ? -13.081 43.992 18.961 1.00 70.75 234 GLU A C 1
ATOM 1799 O O . GLU A 1 234 ? -12.357 44.305 19.913 1.00 70.75 234 GLU A O 1
ATOM 1804 N N . ARG A 1 235 ? -13.418 42.717 18.728 1.00 77.88 235 ARG A N 1
ATOM 1805 C CA . ARG A 1 235 ? -12.964 41.552 19.499 1.00 77.88 235 ARG A CA 1
ATOM 1806 C C . ARG A 1 235 ? -12.838 40.311 18.617 1.00 77.88 235 ARG A C 1
ATOM 1808 O O . ARG A 1 235 ? -13.540 40.188 17.615 1.00 77.88 235 ARG A O 1
ATOM 1815 N N . VAL A 1 236 ? -11.965 39.385 19.014 1.00 81.38 236 VAL A N 1
ATOM 1816 C CA . VAL A 1 236 ? -11.812 38.052 18.407 1.00 81.38 236 VAL A CA 1
ATOM 1817 C C . VAL A 1 236 ? -11.612 37.011 19.503 1.00 81.38 236 VAL A C 1
ATOM 1819 O O . VAL A 1 236 ? -10.858 37.236 20.449 1.00 81.38 236 VAL A O 1
ATOM 1822 N N . TRP A 1 237 ? -12.263 35.860 19.337 1.00 81.38 237 TRP A N 1
ATOM 1823 C CA . TRP A 1 237 ? -12.093 34.680 20.181 1.00 81.38 237 TRP A CA 1
ATOM 1824 C C . TRP A 1 237 ? -11.113 33.715 19.511 1.00 81.38 237 TRP A C 1
ATOM 1826 O O . TRP A 1 237 ? -11.345 33.285 18.382 1.00 81.38 237 TRP A O 1
ATOM 1836 N N . LEU A 1 238 ? -10.019 33.385 20.194 1.00 81.44 238 LEU A N 1
ATOM 1837 C CA . LEU A 1 238 ? -8.990 32.467 19.709 1.00 81.44 238 LEU A CA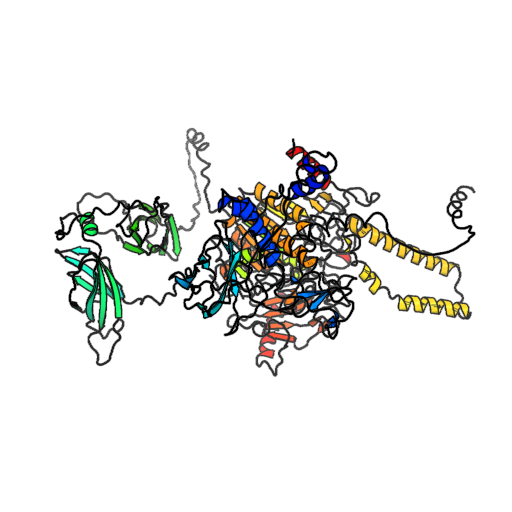 1
ATOM 1838 C C . LEU A 1 238 ? -9.041 31.170 20.517 1.00 81.44 238 LEU A C 1
ATOM 1840 O O . LEU A 1 238 ? -8.739 31.162 21.710 1.00 81.44 238 LEU A O 1
ATOM 1844 N N . THR A 1 239 ? -9.437 30.078 19.868 1.00 76.88 239 THR A N 1
ATOM 1845 C CA . THR A 1 239 ? -9.619 28.754 20.489 1.00 76.88 239 THR A CA 1
ATOM 1846 C C . THR A 1 239 ? -8.401 27.837 20.336 1.00 76.88 239 THR A C 1
ATOM 1848 O O . THR A 1 239 ? -8.305 26.819 21.008 1.00 76.88 239 THR A O 1
ATOM 1851 N N . ASP A 1 240 ? -7.450 28.192 19.472 1.00 70.38 240 ASP A N 1
ATOM 1852 C CA . ASP A 1 240 ? -6.296 27.383 19.057 1.00 70.38 240 ASP A CA 1
ATOM 1853 C C . ASP A 1 240 ? -4.974 27.832 19.718 1.00 70.38 240 ASP A C 1
ATOM 1855 O O . ASP A 1 240 ? -3.874 27.635 19.189 1.00 70.38 240 ASP A O 1
ATOM 1859 N N . MET A 1 241 ? -5.072 28.447 20.899 1.00 73.75 241 MET A N 1
ATOM 1860 C CA . MET A 1 241 ? -3.926 28.918 21.674 1.00 73.75 241 MET A CA 1
ATOM 1861 C C . MET A 1 241 ? -3.235 27.745 22.374 1.00 73.75 241 MET A C 1
ATOM 1863 O O . MET A 1 241 ? -3.833 27.034 23.174 1.00 73.75 241 MET A O 1
ATOM 1867 N N . ARG A 1 242 ? -1.944 27.534 22.091 1.00 67.62 242 ARG A N 1
ATOM 1868 C CA . ARG A 1 242 ? -1.152 26.508 22.787 1.00 67.62 242 ARG A CA 1
ATOM 1869 C C . ARG A 1 242 ? -0.656 27.006 24.151 1.00 67.62 242 ARG A C 1
ATOM 1871 O O . ARG A 1 242 ? -0.058 28.093 24.178 1.00 67.62 242 ARG A O 1
ATOM 1878 N N . PRO A 1 243 ? -0.771 26.192 25.210 1.00 66.88 243 PRO A N 1
ATOM 1879 C CA . PRO A 1 243 ? -0.348 26.553 26.561 1.00 66.88 243 PRO A CA 1
ATOM 1880 C C . PRO A 1 243 ? 1.160 26.773 26.675 1.00 66.88 243 PRO A C 1
ATOM 1882 O O . PRO A 1 243 ? 1.955 26.187 25.933 1.00 66.88 243 PRO A O 1
ATOM 1885 N N . GLY A 1 244 ? 1.583 27.649 27.589 1.00 67.19 244 GLY A N 1
ATOM 1886 C CA . GLY A 1 244 ? 2.996 27.878 27.903 1.00 67.19 244 GLY A CA 1
ATOM 1887 C C . GLY A 1 244 ? 3.803 28.618 26.826 1.00 67.19 244 GLY A C 1
ATOM 1888 O O . GLY A 1 244 ? 4.953 28.984 27.091 1.00 67.19 244 GLY A O 1
ATOM 1889 N N . ARG A 1 245 ? 3.220 28.889 25.649 1.00 72.62 245 ARG A N 1
ATOM 1890 C CA . ARG A 1 245 ? 3.831 29.688 24.577 1.00 72.62 245 ARG A CA 1
ATOM 1891 C C . ARG A 1 245 ? 3.602 31.185 24.773 1.00 72.62 245 ARG A C 1
ATOM 1893 O O . ARG A 1 245 ? 2.590 31.619 25.322 1.00 72.62 245 ARG A O 1
ATOM 1900 N N . TRP A 1 246 ? 4.559 31.967 24.280 1.00 74.62 246 TRP A N 1
ATOM 1901 C CA . TRP A 1 246 ? 4.488 33.423 24.244 1.00 74.62 246 TRP A CA 1
ATOM 1902 C C . TRP A 1 246 ? 3.932 33.894 22.904 1.00 74.62 246 TRP A C 1
ATOM 1904 O O . TRP A 1 246 ? 4.442 33.528 21.844 1.00 74.62 246 TRP A O 1
ATOM 1914 N N . TYR A 1 247 ? 2.910 34.738 22.976 1.00 76.69 247 TYR A N 1
ATOM 1915 C CA . TYR A 1 247 ? 2.213 35.305 21.834 1.00 76.69 247 TYR A CA 1
ATOM 1916 C C . TYR A 1 247 ? 2.327 36.821 21.820 1.00 76.69 247 TYR A C 1
ATOM 1918 O O . TYR A 1 247 ? 2.360 37.480 22.862 1.00 76.69 247 TYR A O 1
ATOM 1926 N N . GLN A 1 248 ? 2.350 37.377 20.615 1.00 78.94 248 GLN A N 1
ATOM 1927 C CA . GLN A 1 248 ? 2.256 38.809 20.391 1.00 78.94 248 GLN A CA 1
ATOM 1928 C C . GLN A 1 248 ? 1.221 39.095 19.305 1.00 78.94 248 GLN A C 1
ATOM 1930 O O . GLN A 1 248 ? 1.219 38.452 18.253 1.00 78.94 248 GLN A O 1
ATOM 1935 N N . PHE A 1 249 ? 0.356 40.073 19.561 1.00 77.75 249 PHE A N 1
ATOM 1936 C CA . PHE A 1 249 ? -0.780 40.403 18.708 1.00 77.75 249 PHE A CA 1
ATOM 1937 C C . PHE A 1 249 ? -0.634 41.800 18.110 1.00 77.75 249 PHE A C 1
ATOM 1939 O O . PHE A 1 249 ? -0.068 42.709 18.729 1.00 77.75 249 PHE A O 1
ATOM 1946 N N . ARG A 1 250 ? -1.145 41.974 16.890 1.00 70.75 250 ARG A N 1
ATOM 1947 C CA . ARG A 1 250 ? -1.229 43.263 16.191 1.00 70.75 250 ARG A CA 1
ATOM 1948 C C . ARG A 1 250 ? -2.612 43.406 15.580 1.00 70.75 250 ARG A C 1
ATOM 1950 O O . ARG A 1 250 ? -3.103 42.448 14.991 1.00 70.75 250 ARG A O 1
ATOM 1957 N N . VAL A 1 251 ? -3.193 44.597 15.689 1.00 68.62 251 VAL A N 1
ATOM 1958 C CA . VAL A 1 251 ? -4.473 44.931 15.061 1.00 68.62 251 VAL A CA 1
ATOM 1959 C C . VAL A 1 251 ? -4.268 46.080 14.078 1.00 68.62 251 VAL A C 1
ATOM 1961 O O . VAL A 1 251 ? -3.460 46.979 14.306 1.00 68.62 251 VAL A O 1
ATOM 1964 N N . ALA A 1 252 ? -4.984 46.074 12.965 1.00 65.06 252 ALA A N 1
ATOM 1965 C CA . ALA A 1 252 ? -5.070 47.224 12.075 1.00 65.06 252 ALA A CA 1
ATOM 1966 C C . ALA A 1 252 ? -6.529 47.495 11.718 1.00 65.06 252 ALA A C 1
ATOM 1968 O O . ALA A 1 252 ? -7.290 46.561 11.495 1.00 65.06 252 ALA A O 1
ATOM 1969 N N . ALA A 1 253 ? -6.895 48.774 11.667 1.00 62.97 253 ALA A N 1
ATOM 1970 C CA . ALA A 1 253 ? -8.183 49.233 11.168 1.00 62.97 253 ALA A CA 1
ATOM 1971 C C . ALA A 1 253 ? -8.021 49.658 9.701 1.00 62.97 253 ALA A C 1
ATOM 1973 O O . ALA A 1 253 ? -7.130 50.450 9.374 1.00 62.97 253 ALA A O 1
ATOM 1974 N N . VAL A 1 254 ? -8.867 49.127 8.825 1.00 59.59 254 VAL A N 1
ATOM 1975 C CA . VAL A 1 254 ? -8.856 49.360 7.378 1.00 59.59 254 VAL A CA 1
ATOM 1976 C C . VAL A 1 254 ? -10.186 49.992 6.984 1.00 59.59 254 VAL A C 1
ATOM 1978 O O . VAL A 1 254 ? -11.244 49.482 7.345 1.00 59.59 254 VAL A O 1
ATOM 1981 N N . ASN A 1 255 ? -10.139 51.093 6.239 1.00 55.41 255 ASN A N 1
ATOM 1982 C CA . ASN A 1 255 ? -11.320 51.736 5.663 1.00 55.41 255 ASN A CA 1
ATOM 1983 C C . ASN A 1 255 ? -11.143 51.955 4.149 1.00 55.41 255 ASN A C 1
ATOM 1985 O O . ASN A 1 255 ? -10.096 51.626 3.585 1.00 55.41 255 ASN A O 1
ATOM 1989 N N . VAL A 1 256 ? -12.141 52.578 3.514 1.00 48.50 256 VAL A N 1
ATOM 1990 C CA . VAL A 1 256 ? -12.185 52.881 2.066 1.00 48.50 256 VAL A CA 1
ATOM 1991 C C . VAL A 1 256 ? -11.027 53.743 1.559 1.00 48.50 256 VAL A C 1
ATOM 1993 O O . VAL A 1 256 ? -10.777 53.817 0.360 1.00 48.50 256 VAL A O 1
ATOM 1996 N N . HIS A 1 257 ? -10.304 54.403 2.462 1.00 46.53 257 HIS A N 1
ATOM 1997 C CA . HIS A 1 257 ? -9.153 55.246 2.150 1.00 46.53 257 HIS A CA 1
ATOM 1998 C C . HIS A 1 257 ? -7.807 54.538 2.387 1.00 46.53 257 HIS A C 1
ATOM 2000 O O . HIS A 1 257 ? -6.751 55.163 2.254 1.00 46.53 257 HIS A O 1
ATOM 2006 N N . GLY A 1 258 ? -7.843 53.245 2.719 1.00 48.88 258 GLY A N 1
ATOM 2007 C CA . GLY A 1 258 ? -6.694 52.398 2.999 1.00 48.88 258 GLY A CA 1
ATOM 2008 C C . GLY A 1 258 ? -6.184 52.471 4.441 1.00 48.88 258 GLY A C 1
ATOM 2009 O O . GLY A 1 258 ? -6.599 53.296 5.255 1.00 48.88 258 GLY A O 1
ATOM 2010 N N . THR A 1 259 ? -5.256 51.579 4.792 1.00 46.34 259 THR A N 1
ATOM 2011 C CA . THR A 1 259 ? -4.679 51.522 6.140 1.00 46.34 259 THR A CA 1
ATOM 2012 C C . THR A 1 259 ? -3.734 52.698 6.354 1.00 46.34 259 THR A C 1
ATOM 2014 O O . THR A 1 259 ? -2.665 52.753 5.746 1.00 46.34 259 THR A O 1
ATOM 2017 N N . ARG A 1 260 ? -4.034 53.606 7.288 1.00 43.41 260 ARG A N 1
ATOM 2018 C CA . ARG A 1 260 ? -3.049 54.607 7.749 1.00 43.41 260 ARG A CA 1
ATOM 2019 C C . ARG A 1 260 ? -2.064 54.044 8.782 1.00 43.41 260 ARG A C 1
ATOM 2021 O O . ARG A 1 260 ? -1.586 54.795 9.625 1.00 43.41 260 ARG A O 1
ATOM 2028 N N . GLY A 1 261 ? -1.755 52.745 8.683 1.00 47.56 261 GLY A N 1
ATOM 2029 C CA . GLY A 1 261 ? -0.708 52.047 9.426 1.00 47.56 261 GLY A CA 1
ATOM 2030 C C . GLY A 1 261 ? -1.167 50.901 10.337 1.00 47.56 261 GLY A C 1
ATOM 2031 O O . GLY A 1 261 ? -2.355 50.745 10.608 1.00 47.56 261 GLY A O 1
ATOM 2032 N N . TYR A 1 262 ? -0.199 50.137 10.864 1.00 50.97 262 TYR A N 1
ATOM 2033 C CA . TYR A 1 262 ? -0.382 49.015 11.808 1.00 50.97 262 TYR A CA 1
ATOM 2034 C C . TYR A 1 262 ? -0.148 49.413 13.274 1.00 50.97 262 TYR A C 1
ATOM 2036 O O . TYR A 1 262 ? 0.766 50.192 13.557 1.00 50.97 262 TYR A O 1
ATOM 2044 N N . THR A 1 263 ? -0.919 48.879 14.231 1.00 51.84 263 THR A N 1
ATOM 2045 C CA . THR A 1 263 ? -0.626 49.132 15.653 1.00 51.84 263 THR A CA 1
ATOM 2046 C C . THR A 1 263 ? 0.753 48.594 16.023 1.00 51.84 263 THR A C 1
ATOM 2048 O O . THR A 1 263 ? 1.158 47.532 15.543 1.00 51.84 263 THR A O 1
ATOM 2051 N N . THR A 1 264 ? 1.446 49.267 16.945 1.00 54.25 264 THR A N 1
ATOM 2052 C CA . THR A 1 264 ? 2.622 48.681 17.599 1.00 54.25 264 THR A CA 1
ATOM 2053 C C . THR A 1 264 ? 2.264 47.321 18.210 1.00 54.25 264 THR A C 1
ATOM 2055 O O . THR A 1 264 ? 1.152 47.182 18.726 1.00 54.25 264 THR A O 1
ATOM 2058 N N . PRO A 1 265 ? 3.178 46.338 18.182 1.00 59.84 265 PRO A N 1
ATOM 2059 C CA . PRO A 1 265 ? 2.920 45.003 18.718 1.00 59.84 265 PRO A CA 1
ATOM 2060 C C . PRO A 1 265 ? 2.485 45.061 20.183 1.00 59.84 265 PRO A C 1
ATOM 2062 O O . PRO A 1 265 ? 2.985 45.895 20.942 1.00 59.84 265 PRO A O 1
ATOM 2065 N N . SER A 1 266 ? 1.574 44.176 20.586 1.00 68.44 266 SER A N 1
ATOM 2066 C CA . SER A 1 266 ? 1.135 44.082 21.977 1.00 68.44 266 SER A CA 1
ATOM 2067 C C . SER A 1 266 ? 2.280 43.715 22.926 1.00 68.44 266 SER A C 1
ATOM 2069 O O . SER A 1 266 ? 3.344 43.247 22.510 1.00 68.44 266 SER A O 1
ATOM 2071 N N . ARG A 1 267 ? 2.045 43.850 24.237 1.00 68.81 267 ARG A N 1
ATOM 2072 C CA . ARG A 1 267 ? 2.881 43.149 25.223 1.00 68.81 267 ARG A CA 1
ATOM 2073 C C . ARG A 1 267 ? 2.788 41.638 24.982 1.00 68.81 267 ARG A C 1
ATOM 2075 O O . ARG A 1 267 ? 1.776 41.161 24.464 1.00 68.81 267 ARG A O 1
ATOM 2082 N N . HIS A 1 268 ? 3.845 40.913 25.341 1.00 71.00 268 HIS A N 1
ATOM 2083 C CA . HIS A 1 268 ? 3.854 39.458 25.246 1.00 71.00 268 HIS A CA 1
ATOM 2084 C C . HIS A 1 268 ? 2.781 38.875 26.168 1.00 71.00 268 HIS A C 1
ATOM 2086 O O . HIS A 1 268 ? 2.774 39.150 27.368 1.00 71.00 268 HIS A O 1
ATOM 2092 N N . PHE A 1 269 ? 1.889 38.075 25.595 1.00 77.00 269 PHE A N 1
ATOM 2093 C CA . PHE A 1 269 ? 0.903 37.292 26.320 1.00 77.00 269 PHE A CA 1
ATOM 2094 C C . PHE A 1 269 ? 1.418 35.858 26.427 1.00 77.00 269 PHE A C 1
ATOM 2096 O O . PHE A 1 269 ? 1.663 35.210 25.410 1.00 77.00 269 PHE A O 1
ATOM 2103 N N . ARG A 1 270 ? 1.613 35.360 27.647 1.00 77.06 270 ARG A N 1
ATOM 2104 C CA . ARG A 1 270 ? 1.870 33.937 27.874 1.00 77.06 270 ARG A CA 1
ATOM 2105 C C . ARG A 1 270 ? 0.529 33.281 28.144 1.00 77.06 270 ARG A C 1
ATOM 2107 O O . ARG A 1 270 ? -0.090 33.629 29.145 1.00 77.06 270 ARG A O 1
ATOM 2114 N N . SER A 1 271 ? 0.110 32.354 27.285 1.00 73.81 271 SER A N 1
ATOM 2115 C CA . SER A 1 271 ? -1.052 31.521 27.613 1.00 73.81 271 SER A CA 1
ATOM 2116 C C . SER A 1 271 ? -0.702 30.721 28.862 1.00 73.81 271 SER A C 1
ATOM 2118 O O . SER A 1 271 ? 0.327 30.033 28.911 1.00 73.81 271 SER A O 1
ATOM 2120 N N . SER A 1 272 ? -1.483 30.959 29.910 1.00 64.56 272 SER A N 1
ATOM 2121 C CA . SER A 1 272 ? -1.189 30.513 31.269 1.00 64.56 272 SER A CA 1
ATOM 2122 C C . SER A 1 272 ? -1.963 29.258 31.639 1.00 64.56 272 SER A C 1
ATOM 2124 O O . SER A 1 272 ? -1.586 28.577 32.593 1.00 64.56 272 SER A O 1
ATOM 2126 N N . LYS A 1 273 ? -3.011 28.951 30.871 1.00 56.88 273 LYS A N 1
ATOM 2127 C CA . LYS A 1 273 ? -3.878 27.808 31.092 1.00 56.88 273 LYS A CA 1
ATOM 2128 C C . LYS A 1 273 ? -3.663 26.779 30.001 1.00 56.88 273 LYS A C 1
ATOM 2130 O O . LYS A 1 273 ? -3.616 27.104 28.816 1.00 56.88 273 LYS A O 1
ATOM 2135 N N . ASP A 1 274 ? -3.525 25.532 30.425 1.00 47.81 274 ASP A N 1
ATOM 2136 C CA . ASP A 1 274 ? -3.705 24.427 29.508 1.00 47.81 274 ASP A CA 1
ATOM 2137 C C . ASP A 1 274 ? -5.122 24.510 28.927 1.00 47.81 274 ASP A C 1
ATOM 2139 O O . ASP A 1 274 ? -6.064 24.805 29.665 1.00 47.81 274 ASP A O 1
ATOM 2143 N N . LEU A 1 275 ? -5.280 24.302 27.612 1.00 41.44 275 LEU A N 1
ATOM 2144 C CA . LEU A 1 275 ? -6.578 23.885 27.082 1.00 41.44 275 LEU A CA 1
ATOM 2145 C C . LEU A 1 275 ? -6.967 22.699 27.954 1.00 41.44 275 LEU A C 1
ATOM 2147 O O . LEU A 1 275 ? -6.239 21.701 27.951 1.00 41.44 275 LEU A O 1
ATOM 2151 N N . GLU A 1 276 ? -8.033 22.824 28.749 1.00 34.75 276 GLU A N 1
ATOM 2152 C CA . GLU A 1 276 ? -8.544 21.640 29.417 1.00 34.75 276 GLU A CA 1
ATOM 2153 C C . GLU A 1 276 ? -8.773 20.603 28.316 1.00 34.75 276 GLU A C 1
ATOM 2155 O O . GLU A 1 276 ? -9.367 20.923 27.276 1.00 34.75 276 GLU A O 1
ATOM 2160 N N . PRO A 1 277 ? -8.211 19.396 28.470 1.00 31.11 277 PRO A N 1
ATOM 2161 C CA . PRO A 1 277 ? -8.427 18.352 27.499 1.00 31.11 277 PRO A CA 1
ATOM 2162 C C . PRO A 1 277 ? -9.937 18.176 27.360 1.00 31.11 277 PRO A C 1
ATOM 2164 O O . PRO A 1 277 ? -10.637 18.011 28.356 1.00 31.11 277 PRO A O 1
ATOM 2167 N N . THR A 1 278 ? -10.442 18.197 26.128 1.00 30.67 278 THR A N 1
ATOM 2168 C CA . THR A 1 278 ? -11.702 17.511 25.851 1.00 30.67 278 THR A CA 1
ATOM 2169 C C . THR A 1 278 ? -11.408 16.035 26.078 1.00 30.67 278 THR A C 1
ATOM 2171 O O . THR A 1 278 ? -10.805 15.379 25.237 1.00 30.67 278 THR A O 1
ATOM 2174 N N . ASP A 1 279 ? -11.696 15.610 27.309 1.00 29.25 279 ASP A N 1
ATOM 2175 C CA . ASP A 1 279 ? -11.572 14.278 27.887 1.00 29.25 279 ASP A CA 1
ATOM 2176 C C . ASP A 1 279 ? -10.482 13.392 27.264 1.00 29.25 279 ASP A C 1
ATOM 2178 O O . ASP A 1 279 ? -10.742 12.410 26.567 1.00 29.25 279 ASP A O 1
ATOM 2182 N N . SER A 1 280 ? -9.229 13.665 27.640 1.00 24.77 280 SER A N 1
ATOM 2183 C CA . SER A 1 280 ? -8.292 12.564 27.881 1.00 24.77 280 SER A CA 1
ATOM 2184 C C . SER A 1 280 ? -8.980 11.581 28.834 1.00 24.77 280 SER A C 1
ATOM 2186 O O . SER A 1 280 ? -9.661 12.045 29.757 1.00 24.77 280 SER A O 1
ATOM 2188 N N . PRO A 1 281 ? -8.811 10.253 28.667 1.00 26.45 281 PRO A N 1
ATOM 2189 C CA . PRO A 1 281 ? -9.414 9.287 29.569 1.00 26.45 281 PRO A CA 1
ATOM 2190 C C . PRO A 1 281 ? -9.053 9.720 30.976 1.00 26.45 281 PRO A C 1
ATOM 2192 O O . PRO A 1 281 ? -7.871 9.905 31.279 1.00 26.45 281 PRO A O 1
ATOM 2195 N N . VAL A 1 282 ? -10.077 9.947 31.802 1.00 23.52 282 VAL A N 1
ATOM 2196 C CA . VAL A 1 282 ? -9.912 10.057 33.243 1.00 23.52 282 VAL A CA 1
ATOM 2197 C C . VAL A 1 282 ? -8.959 8.935 33.599 1.00 23.52 282 VAL A C 1
ATOM 2199 O O . VAL A 1 282 ? -9.325 7.761 33.516 1.00 23.52 282 VAL A O 1
ATOM 2202 N N . PHE A 1 283 ? -7.716 9.295 33.934 1.00 22.86 283 PHE A N 1
ATOM 2203 C CA . PHE A 1 283 ? -6.877 8.420 34.710 1.00 22.86 283 PHE A CA 1
ATOM 2204 C C . PHE A 1 283 ? -7.763 8.095 35.892 1.00 22.86 283 PHE A C 1
ATOM 2206 O O . PHE A 1 283 ? -8.052 8.951 36.734 1.00 22.86 283 PHE A O 1
ATOM 2213 N N . ILE A 1 284 ? -8.255 6.863 35.903 1.00 24.00 284 ILE A N 1
ATOM 2214 C CA . ILE A 1 284 ? -8.680 6.218 37.115 1.00 24.00 284 ILE A CA 1
ATOM 2215 C C . ILE A 1 284 ? -7.414 6.286 37.969 1.00 24.00 284 ILE A C 1
ATOM 2217 O O . ILE A 1 284 ? -6.556 5.410 37.931 1.00 24.00 284 ILE A O 1
ATOM 2221 N N . LYS A 1 285 ? -7.275 7.361 38.758 1.00 22.89 285 LYS A N 1
ATOM 2222 C CA . LYS A 1 285 ? -6.803 7.170 40.120 1.00 22.89 285 LYS A CA 1
ATOM 2223 C C . LYS A 1 285 ? -7.644 5.997 40.589 1.00 22.89 285 LYS A C 1
ATOM 2225 O O . LYS A 1 285 ? -8.865 6.151 40.505 1.00 22.89 285 LYS A O 1
ATOM 2230 N N . PRO A 1 286 ? -7.052 4.850 40.964 1.00 26.50 286 PRO A N 1
ATOM 2231 C CA . PRO A 1 286 ? -7.830 3.758 41.515 1.00 26.50 286 PRO A CA 1
ATOM 2232 C C . PRO A 1 286 ? -8.698 4.394 42.589 1.00 26.50 286 PRO A C 1
ATOM 2234 O O . PRO A 1 286 ? -8.188 4.917 43.583 1.00 26.50 286 PRO A O 1
ATOM 2237 N N . GLN A 1 287 ? -9.995 4.504 42.296 1.00 32.59 287 GLN A N 1
ATOM 2238 C CA . GLN A 1 287 ? -10.976 4.877 43.285 1.00 32.59 287 GLN A CA 1
ATOM 2239 C C . GLN A 1 287 ? -10.769 3.785 44.311 1.00 32.59 287 GLN A C 1
ATOM 2241 O O . GLN A 1 287 ? -10.928 2.619 43.971 1.00 32.59 287 GLN A O 1
ATOM 2246 N N . SER A 1 288 ? -10.205 4.147 45.465 1.00 37.38 288 SER A N 1
ATOM 2247 C CA . SER A 1 288 ? -9.756 3.176 46.453 1.00 37.38 288 SER A CA 1
ATOM 2248 C C . SER A 1 288 ? -10.856 2.132 46.603 1.00 37.38 288 SER A C 1
ATOM 2250 O O . SER A 1 288 ? -11.959 2.512 47.002 1.00 37.38 288 SER A O 1
ATOM 2252 N N . ASP A 1 289 ? -10.573 0.868 46.264 1.00 44.53 289 ASP A N 1
ATOM 2253 C CA . ASP A 1 289 ? -11.477 -0.297 46.354 1.00 44.53 289 ASP A CA 1
ATOM 2254 C C . ASP A 1 289 ? -11.862 -0.621 47.818 1.00 44.53 289 ASP A C 1
ATOM 2256 O O . ASP A 1 289 ? -11.970 -1.774 48.242 1.00 44.53 289 ASP A O 1
ATOM 2260 N N . LEU A 1 290 ? -11.963 0.409 48.655 1.00 56.38 290 LEU A N 1
ATOM 2261 C CA . LEU A 1 290 ? -11.813 0.347 50.090 1.00 56.38 290 LEU A CA 1
ATOM 2262 C C . LEU A 1 290 ? -12.874 1.122 50.863 1.00 56.38 290 LEU A C 1
ATOM 2264 O O . LEU A 1 290 ? -13.115 0.714 51.992 1.00 56.38 290 LEU A O 1
ATOM 2268 N N . LEU A 1 291 ? -13.535 2.140 50.287 1.00 67.31 291 LEU A N 1
ATOM 2269 C CA . LEU A 1 291 ? -14.593 2.925 50.946 1.00 67.31 291 LEU A CA 1
ATOM 2270 C C . LEU A 1 291 ? -15.726 3.301 49.967 1.00 67.31 291 LEU A C 1
ATOM 2272 O O . LEU A 1 291 ? -15.514 4.094 49.052 1.00 67.31 291 LEU A O 1
ATOM 2276 N N . ASP A 1 292 ? -16.931 2.773 50.198 1.00 72.06 292 ASP A N 1
ATOM 2277 C CA . ASP A 1 292 ? -18.131 2.933 49.361 1.00 72.06 292 ASP A CA 1
ATOM 2278 C C . ASP A 1 292 ? -19.299 3.576 50.142 1.00 72.06 292 ASP A C 1
ATOM 2280 O O . ASP A 1 292 ? -19.432 3.387 51.354 1.00 72.06 292 ASP A O 1
ATOM 2284 N N . VAL A 1 293 ? -20.157 4.350 49.468 1.00 75.50 293 VAL A N 1
ATOM 2285 C CA . VAL A 1 293 ? -21.285 5.086 50.073 1.00 75.50 293 VAL A CA 1
ATOM 2286 C C . VAL A 1 293 ? -22.594 4.674 49.395 1.00 75.50 293 VAL A C 1
ATOM 2288 O O . VAL A 1 293 ? -22.788 4.894 48.204 1.00 75.50 293 VAL A O 1
ATOM 2291 N N . GLY A 1 294 ? -23.527 4.122 50.166 1.00 62.94 294 GLY A N 1
ATOM 2292 C CA . GLY A 1 294 ? -24.861 3.747 49.701 1.00 62.94 294 GLY A CA 1
ATOM 2293 C C . GLY A 1 294 ? -25.785 4.942 49.442 1.00 62.94 294 GLY A C 1
ATOM 2294 O O . GLY A 1 294 ? -25.472 6.094 49.733 1.00 62.94 294 GLY A O 1
ATOM 2295 N N . THR A 1 295 ? -26.976 4.672 48.910 1.00 69.31 295 THR A N 1
ATOM 2296 C CA . THR A 1 295 ? -27.972 5.713 48.616 1.00 69.31 295 THR A CA 1
ATOM 2297 C C . THR A 1 295 ? -28.575 6.296 49.905 1.00 69.31 295 THR A C 1
ATOM 2299 O O . THR A 1 295 ? -28.976 5.523 50.779 1.00 69.31 295 THR A O 1
ATOM 2302 N N . PRO A 1 296 ? -28.693 7.633 50.046 1.00 75.25 296 PRO A N 1
ATOM 2303 C CA . PRO A 1 296 ? -29.385 8.240 51.179 1.00 75.25 296 PRO A CA 1
ATOM 2304 C C . PRO A 1 296 ? -30.863 7.839 51.224 1.00 75.25 296 PRO A C 1
ATOM 2306 O O . PRO A 1 296 ? -31.562 7.903 50.211 1.00 75.25 296 PRO A O 1
ATOM 2309 N N . PHE A 1 297 ? -31.356 7.473 52.402 1.00 73.25 297 PHE A N 1
ATOM 2310 C CA . PHE A 1 297 ? -32.739 7.064 52.635 1.00 73.25 297 PHE A CA 1
ATOM 2311 C C . PHE A 1 297 ? -33.324 7.791 53.849 1.00 73.25 297 PHE A C 1
ATOM 2313 O O . PHE A 1 297 ? -32.600 8.222 54.745 1.00 73.25 297 PHE A O 1
ATOM 2320 N N . TYR A 1 298 ? -34.646 7.955 53.876 1.00 72.94 298 TYR A N 1
ATOM 2321 C CA . TYR A 1 298 ? -35.345 8.604 54.985 1.00 72.94 298 TYR A CA 1
ATOM 2322 C C . TYR A 1 298 ? -36.050 7.551 55.836 1.00 72.94 298 TYR A C 1
ATOM 2324 O O . TYR A 1 298 ? -36.969 6.880 55.366 1.00 72.94 298 TYR A O 1
ATOM 2332 N N . GLN A 1 299 ? -35.601 7.393 57.077 1.00 70.88 299 GLN A N 1
ATOM 2333 C CA . GLN A 1 299 ? -36.110 6.391 58.007 1.00 70.88 299 GLN A CA 1
ATOM 2334 C C . GLN A 1 299 ? -36.091 6.962 59.429 1.00 70.88 299 GLN A C 1
ATOM 2336 O O . GLN A 1 299 ? -35.187 7.711 59.798 1.00 70.88 299 GLN A O 1
ATOM 2341 N N . ASP A 1 300 ? -37.123 6.646 60.213 1.00 66.88 300 ASP A N 1
ATOM 2342 C CA . ASP A 1 300 ? -37.269 7.076 61.613 1.00 66.88 300 ASP A CA 1
ATOM 2343 C C . ASP A 1 300 ? -37.212 8.604 61.814 1.00 66.88 300 ASP A C 1
ATOM 2345 O O . ASP A 1 300 ? -36.654 9.116 62.781 1.00 66.88 300 ASP A O 1
ATOM 2349 N N . GLY A 1 301 ? -37.793 9.357 60.873 1.00 68.75 301 GLY A N 1
ATOM 2350 C CA . GLY A 1 301 ? -37.870 10.822 60.938 1.00 68.75 301 GLY A CA 1
ATOM 2351 C C . GLY A 1 301 ? -36.556 11.546 60.624 1.00 68.75 301 GLY A C 1
ATOM 2352 O O . GLY A 1 301 ? -36.474 12.764 60.791 1.00 68.75 301 GLY A O 1
ATOM 2353 N N . GLN A 1 302 ? -35.530 10.831 60.156 1.00 77.75 302 GLN A N 1
ATOM 2354 C CA . GLN A 1 302 ? -34.229 11.399 59.816 1.00 77.75 302 GLN A CA 1
ATOM 2355 C C . GLN A 1 302 ? -33.729 10.887 58.462 1.00 77.75 302 GLN A C 1
ATOM 2357 O O . GLN A 1 302 ? -34.000 9.756 58.058 1.00 77.75 302 GLN A O 1
ATOM 2362 N N . LEU A 1 303 ? -32.969 11.726 57.758 1.00 79.56 303 LEU A N 1
ATOM 2363 C CA . LEU A 1 303 ? -32.243 11.311 56.563 1.00 79.56 303 LEU A CA 1
ATOM 2364 C C . LEU A 1 303 ? -30.947 10.612 56.981 1.00 79.56 303 LEU A C 1
ATOM 2366 O O . LEU A 1 303 ? -30.188 11.148 57.791 1.00 79.56 303 LEU A O 1
ATOM 2370 N N . GLN A 1 304 ? -30.699 9.429 56.433 1.00 81.44 304 GLN A N 1
ATOM 2371 C CA . GLN A 1 304 ? -29.552 8.594 56.769 1.00 81.44 304 GLN A CA 1
ATOM 2372 C C . GLN A 1 304 ? -28.840 8.104 55.504 1.00 81.44 304 GLN A C 1
ATOM 2374 O O . GLN A 1 304 ? -29.445 8.011 54.438 1.00 81.44 304 GLN A O 1
ATOM 2379 N N . VAL A 1 305 ? -27.556 7.767 55.615 1.00 84.25 305 VAL A N 1
ATOM 2380 C CA . VAL A 1 305 ? -26.803 7.072 54.557 1.00 84.25 305 VAL A CA 1
ATOM 2381 C C . VAL A 1 305 ? -25.981 5.942 55.163 1.00 84.25 305 VAL A C 1
ATOM 2383 O O . VAL A 1 305 ? -25.517 6.061 56.295 1.00 84.25 305 VAL A O 1
ATOM 2386 N N . ARG A 1 306 ? -25.779 4.845 54.430 1.00 81.75 306 ARG A N 1
ATOM 2387 C CA . ARG A 1 306 ? -24.872 3.763 54.845 1.00 81.75 306 ARG A CA 1
ATOM 2388 C C . ARG A 1 306 ? -23.545 3.866 54.114 1.00 81.75 306 ARG A C 1
ATOM 2390 O O . ARG A 1 306 ? -23.536 4.082 52.912 1.00 81.75 306 ARG A O 1
ATOM 2397 N N . VAL A 1 307 ? -22.447 3.690 54.834 1.00 83.00 307 VAL A N 1
ATOM 2398 C CA . VAL A 1 307 ? -21.078 3.721 54.304 1.00 83.00 307 VAL A CA 1
ATOM 2399 C C . VAL A 1 307 ? -20.406 2.388 54.607 1.00 83.00 307 VAL A C 1
ATOM 2401 O O . VAL A 1 307 ? -20.587 1.878 55.712 1.00 83.00 307 VAL A O 1
ATOM 2404 N N . TYR A 1 308 ? -19.645 1.839 53.665 1.00 81.62 308 TYR A N 1
ATOM 2405 C CA . TYR A 1 308 ? -19.047 0.501 53.703 1.00 81.62 308 TYR A CA 1
ATOM 2406 C C . TYR A 1 308 ? -17.542 0.577 53.437 1.00 81.62 308 TYR A C 1
ATOM 2408 O O . TYR A 1 308 ? -17.116 1.379 52.615 1.00 81.62 308 TYR A O 1
ATOM 2416 N N . TRP A 1 309 ? -16.725 -0.254 54.088 1.00 83.44 309 TRP A N 1
ATOM 2417 C CA . TRP A 1 309 ? -15.283 -0.317 53.814 1.00 83.44 309 TRP A CA 1
ATOM 2418 C C . TRP A 1 309 ? -14.689 -1.718 53.965 1.00 83.44 309 TRP A C 1
ATOM 2420 O O . TRP A 1 309 ? -15.257 -2.590 54.623 1.00 83.44 309 TRP A O 1
ATOM 2430 N N . LYS A 1 310 ? -13.518 -1.957 53.365 1.00 72.50 310 LYS A N 1
ATOM 2431 C CA . LYS A 1 310 ? -12.818 -3.254 53.429 1.00 72.50 310 LYS A CA 1
ATOM 2432 C C . LYS A 1 310 ? -11.798 -3.265 54.577 1.00 72.50 310 LYS A C 1
ATOM 2434 O O . LYS A 1 310 ? -10.978 -2.357 54.697 1.00 72.50 310 LYS A O 1
ATOM 2439 N N . LYS A 1 311 ? -11.819 -4.295 55.437 1.00 65.56 311 LYS A N 1
ATOM 2440 C CA . LYS A 1 311 ? -10.843 -4.438 56.538 1.00 65.56 311 LYS A CA 1
ATOM 2441 C C . LYS A 1 311 ? -9.447 -4.734 55.960 1.00 65.56 311 LYS A C 1
ATOM 2443 O O . LYS A 1 311 ? -9.232 -5.815 55.425 1.00 65.56 311 LYS A O 1
ATOM 2448 N N . LYS A 1 312 ? -8.517 -3.773 56.055 1.00 58.84 312 LYS A N 1
ATOM 2449 C CA . LYS A 1 312 ? -7.110 -3.905 55.609 1.00 58.84 312 LYS A CA 1
ATOM 2450 C C . LYS A 1 312 ? -6.253 -4.771 56.536 1.00 58.84 312 LYS A C 1
ATOM 2452 O O . LYS A 1 312 ? -5.381 -5.485 56.060 1.00 58.84 312 LYS A O 1
ATOM 2457 N N . ASP A 1 313 ? -6.498 -4.692 57.841 1.00 61.16 313 ASP A N 1
ATOM 2458 C CA . ASP A 1 313 ? -5.707 -5.365 58.871 1.00 61.16 313 ASP A CA 1
ATOM 2459 C C . ASP A 1 313 ? -6.649 -6.162 59.795 1.00 61.16 313 ASP A C 1
ATOM 2461 O O . ASP A 1 313 ? -7.525 -5.558 60.425 1.00 61.16 313 ASP A O 1
ATOM 2465 N N . PRO A 1 314 ? -6.514 -7.499 59.880 1.00 61.44 314 PRO A N 1
ATOM 2466 C CA . PRO A 1 314 ? -7.346 -8.333 60.745 1.00 61.44 314 PRO A CA 1
ATOM 2467 C C . PRO A 1 314 ? -7.141 -8.073 62.249 1.00 61.44 314 PRO A C 1
ATOM 2469 O O . PRO A 1 314 ? -7.928 -8.571 63.049 1.00 61.44 314 PRO A O 1
ATOM 2472 N N . THR A 1 315 ? -6.129 -7.292 62.651 1.00 60.00 315 THR A N 1
ATOM 2473 C CA . THR A 1 315 ? -5.878 -6.917 64.056 1.00 60.00 315 THR A CA 1
ATOM 2474 C C . THR A 1 315 ? -6.652 -5.671 64.516 1.00 60.00 315 THR A C 1
ATOM 2476 O O . THR A 1 315 ? -6.758 -5.413 65.719 1.00 60.00 315 THR A O 1
ATOM 2479 N N . VAL A 1 316 ? -7.239 -4.903 63.587 1.00 66.12 316 VAL A N 1
ATOM 2480 C CA . VAL A 1 316 ? -8.023 -3.698 63.901 1.00 66.12 316 VAL A CA 1
ATOM 2481 C C . VAL A 1 316 ? -9.477 -4.068 64.201 1.00 66.12 316 VAL A C 1
ATOM 2483 O O . VAL A 1 316 ? -10.269 -4.369 63.309 1.00 66.12 316 VAL A O 1
ATOM 2486 N N . ASN A 1 317 ? -9.859 -3.951 65.475 1.00 66.62 317 ASN A N 1
ATOM 2487 C CA . ASN A 1 317 ? -11.197 -4.334 65.944 1.00 66.62 317 ASN A CA 1
ATOM 2488 C C . ASN A 1 317 ? -12.199 -3.169 66.033 1.00 66.62 317 ASN A C 1
ATOM 2490 O O . ASN A 1 317 ? -13.372 -3.394 66.326 1.00 66.62 317 ASN A O 1
ATOM 2494 N N . ARG A 1 318 ? -11.764 -1.916 65.835 1.00 78.81 318 ARG A N 1
ATOM 2495 C CA . ARG A 1 318 ? -12.614 -0.716 65.948 1.00 78.81 318 ARG A CA 1
ATOM 2496 C C . ARG A 1 318 ? -12.243 0.329 64.898 1.00 78.81 318 ARG A C 1
ATOM 2498 O O . ARG A 1 318 ? -11.064 0.575 64.669 1.00 78.81 318 ARG A O 1
ATOM 2505 N N . TYR A 1 319 ? -13.244 0.999 64.336 1.00 82.44 319 TYR A N 1
ATOM 2506 C CA . TYR A 1 319 ? -13.106 2.115 63.399 1.00 82.44 319 TYR A CA 1
ATOM 2507 C C . TYR A 1 319 ? -13.824 3.351 63.936 1.00 82.44 319 TYR A C 1
ATOM 2509 O O . TYR A 1 319 ? -14.939 3.262 64.450 1.00 82.44 319 TYR A O 1
ATOM 2517 N N . ARG A 1 320 ? -13.191 4.517 63.811 1.00 85.88 320 ARG A N 1
ATOM 2518 C CA . ARG A 1 320 ? -13.770 5.834 64.074 1.00 85.88 320 ARG A CA 1
ATOM 2519 C C . ARG A 1 320 ? -14.188 6.456 62.743 1.00 85.88 320 ARG A C 1
ATOM 2521 O O . ARG A 1 320 ? -13.337 6.722 61.903 1.00 85.88 320 ARG A O 1
ATOM 2528 N N . VAL A 1 321 ? -15.480 6.715 62.584 1.00 87.19 321 VAL A N 1
ATOM 2529 C CA . VAL A 1 321 ? -16.085 7.368 61.418 1.00 87.19 321 VAL A CA 1
ATOM 2530 C C . VAL A 1 321 ? -16.491 8.786 61.813 1.00 87.19 321 VAL A C 1
ATOM 2532 O O . VAL A 1 321 ? -17.130 8.975 62.846 1.00 87.19 321 VAL A O 1
ATOM 2535 N N . GLN A 1 322 ? -16.116 9.790 61.029 1.00 88.38 322 GLN A N 1
ATOM 2536 C CA . GLN A 1 322 ? -16.455 11.199 61.250 1.00 88.38 322 GLN A CA 1
ATOM 2537 C C . GLN A 1 322 ? -17.119 11.769 60.002 1.00 88.38 322 GLN A C 1
ATOM 2539 O O . GLN A 1 322 ? -16.645 11.495 58.904 1.00 88.38 322 GLN A O 1
ATOM 2544 N N . TRP A 1 323 ? -18.173 12.574 60.146 1.00 90.50 323 TRP A N 1
ATOM 2545 C CA . TRP A 1 323 ? -18.811 13.247 59.015 1.00 90.50 323 TRP A CA 1
ATOM 2546 C C . TRP A 1 323 ? -19.191 14.693 59.324 1.00 90.50 323 TRP A C 1
ATOM 2548 O O . TRP A 1 323 ? -19.577 15.035 60.440 1.00 90.50 323 TRP A O 1
ATOM 2558 N N . SER A 1 324 ? -19.075 15.560 58.322 1.00 84.31 324 SER A N 1
ATOM 2559 C CA . SER A 1 324 ? -19.463 16.971 58.416 1.00 84.31 324 SER A CA 1
ATOM 2560 C C . SER A 1 324 ? -19.956 17.493 57.067 1.00 84.31 324 SER A C 1
ATOM 2562 O O . SER A 1 324 ? -19.433 17.062 56.033 1.00 84.31 324 SER A O 1
ATOM 2564 N N . PRO A 1 325 ? -20.928 18.421 57.046 1.00 81.19 325 PRO A N 1
ATOM 2565 C CA . PRO A 1 325 ? -21.312 19.098 55.815 1.00 81.19 325 PRO A CA 1
ATOM 2566 C C . PRO A 1 325 ? -20.176 20.027 55.353 1.00 81.19 325 PRO A C 1
ATOM 2568 O O . PRO A 1 325 ? -19.683 20.837 56.134 1.00 81.19 325 PRO A O 1
ATOM 2571 N N . GLU A 1 326 ? -19.744 19.902 54.097 1.00 74.44 326 GLU A N 1
ATOM 2572 C CA . GLU A 1 326 ? -18.822 20.854 53.454 1.00 74.44 326 GLU A CA 1
ATOM 2573 C C . GLU A 1 326 ? -19.576 22.073 52.919 1.00 74.44 326 GLU A C 1
ATOM 2575 O O . GLU A 1 326 ? -19.109 23.201 53.045 1.00 74.44 326 GLU A O 1
ATOM 2580 N N . PHE A 1 327 ? -20.745 21.842 52.317 1.00 69.19 327 PHE A N 1
ATOM 2581 C CA . PHE A 1 327 ? -21.574 22.881 51.718 1.00 69.19 327 PHE A CA 1
ATOM 2582 C C . PHE A 1 327 ? -23.043 22.452 51.725 1.00 69.19 327 PHE A C 1
ATOM 2584 O O . PHE A 1 327 ? -23.354 21.314 51.378 1.00 69.19 327 PHE A O 1
ATOM 2591 N N . CYS A 1 328 ? -23.945 23.360 52.087 1.00 68.12 328 CYS A N 1
ATOM 2592 C CA . CYS A 1 328 ? -25.389 23.143 52.080 1.00 68.12 328 CYS A CA 1
ATOM 2593 C C . CYS A 1 328 ? -26.067 24.260 51.288 1.00 68.12 328 CYS A C 1
ATOM 2595 O O . CYS A 1 328 ? -25.707 25.425 51.435 1.00 68.12 328 CYS A O 1
ATOM 2597 N N . SER A 1 329 ? -27.086 23.926 50.490 1.00 59.03 329 SER A N 1
ATOM 2598 C CA . SER A 1 329 ? -27.867 24.922 49.736 1.00 59.03 329 SER A CA 1
ATOM 2599 C C . SER A 1 329 ? -28.650 25.895 50.633 1.00 59.03 329 SER A C 1
ATOM 2601 O O . SER A 1 329 ? -29.133 26.921 50.163 1.00 59.03 329 SER A O 1
ATOM 2603 N N . HIS A 1 330 ? -28.775 25.586 51.924 1.00 59.94 330 HIS A N 1
ATOM 2604 C CA . HIS A 1 330 ? -29.381 26.439 52.941 1.00 59.94 330 HIS A CA 1
ATOM 2605 C C . HIS A 1 330 ? -28.323 26.798 53.999 1.00 59.94 330 HIS A C 1
ATOM 2607 O O . HIS A 1 330 ? -27.476 25.961 54.304 1.00 59.94 330 HIS A O 1
ATOM 2613 N N . ASN A 1 331 ? -28.381 28.013 54.570 1.00 49.62 331 ASN A N 1
ATOM 2614 C CA . ASN A 1 331 ? -27.427 28.570 55.556 1.00 49.62 331 ASN A CA 1
ATOM 2615 C C . ASN A 1 331 ? -27.449 27.856 56.932 1.00 49.62 331 ASN A C 1
ATOM 2617 O O . ASN A 1 331 ? -27.608 28.484 57.977 1.00 49.62 331 ASN A O 1
ATOM 2621 N N . GLY A 1 332 ? -27.305 26.533 56.954 1.00 57.47 332 GLY A N 1
ATOM 2622 C CA . GLY A 1 332 ? -27.127 25.738 58.161 1.00 57.47 332 GLY A CA 1
ATOM 2623 C C . GLY A 1 332 ? -25.698 25.223 58.239 1.00 57.47 332 GLY A C 1
ATOM 2624 O O . GLY A 1 332 ? -25.308 24.381 57.436 1.00 57.47 332 GLY A O 1
ATOM 2625 N N . SER A 1 333 ? -24.916 25.689 59.213 1.00 56.00 333 SER A N 1
ATOM 2626 C CA . SER A 1 333 ? -23.674 25.011 59.585 1.00 56.00 333 SER A CA 1
ATOM 2627 C C . SER A 1 333 ? -23.979 24.004 60.694 1.00 56.00 333 SER A C 1
ATOM 2629 O O . SER A 1 333 ? -24.534 24.346 61.738 1.00 56.00 333 SER A O 1
ATOM 2631 N N . ARG A 1 334 ? -23.655 22.730 60.456 1.00 63.06 334 ARG A N 1
ATOM 2632 C CA . ARG A 1 334 ? -23.732 21.671 61.469 1.00 63.06 334 ARG A CA 1
ATOM 2633 C C . ARG A 1 334 ? -22.322 21.222 61.825 1.00 63.06 334 ARG A C 1
ATOM 2635 O O . ARG A 1 334 ? -21.464 21.106 60.953 1.00 63.06 334 ARG A O 1
ATOM 2642 N N . THR A 1 335 ? -22.078 21.008 63.112 1.00 64.94 335 THR A N 1
ATOM 2643 C CA . THR A 1 335 ? -20.788 20.564 63.646 1.00 64.94 335 THR A CA 1
ATOM 2644 C C . THR A 1 335 ? -20.465 19.127 63.223 1.00 64.94 335 THR A C 1
ATOM 2646 O O . THR A 1 335 ? -21.357 18.342 62.914 1.00 64.94 335 THR A O 1
ATOM 2649 N N . GLN A 1 336 ? -19.172 18.790 63.175 1.00 78.06 336 GLN A N 1
ATOM 2650 C CA . GLN A 1 336 ? -18.690 17.460 62.793 1.00 78.06 336 GLN A CA 1
ATOM 2651 C C . GLN A 1 336 ? -19.184 16.390 63.778 1.00 78.06 336 GLN A C 1
ATOM 2653 O O . GLN A 1 336 ? -18.902 16.456 64.976 1.00 78.06 336 GLN A O 1
ATOM 2658 N N . GLU A 1 337 ? -19.882 15.383 63.262 1.00 82.31 337 GLU A N 1
ATOM 2659 C CA . GLU A 1 337 ? -20.381 14.243 64.027 1.00 82.31 337 GLU A CA 1
ATOM 2660 C C . GLU A 1 337 ? -19.432 13.049 63.899 1.00 82.31 337 GLU A C 1
ATOM 2662 O O . GLU A 1 337 ? -18.635 12.951 62.962 1.00 82.31 337 GLU A O 1
ATOM 2667 N N . LYS A 1 338 ? -19.451 12.158 64.896 1.00 85.50 338 LYS A N 1
ATOM 2668 C CA . LYS A 1 338 ? -18.536 11.016 64.973 1.00 85.50 338 LYS A CA 1
ATOM 2669 C C . LYS A 1 338 ? -19.216 9.785 65.556 1.00 85.50 338 LYS A C 1
ATOM 2671 O O . LYS A 1 338 ? -19.977 9.886 66.514 1.00 85.50 338 LYS A O 1
ATOM 2676 N N . LEU A 1 339 ? -18.855 8.623 65.030 1.00 86.31 339 LEU A N 1
ATOM 2677 C CA . LEU A 1 339 ? -19.306 7.306 65.464 1.00 86.31 339 LEU A CA 1
ATOM 2678 C C . LEU A 1 339 ? -18.097 6.371 65.575 1.00 86.31 339 LEU A C 1
ATOM 2680 O O . LEU A 1 339 ? -17.130 6.499 64.827 1.00 86.31 339 LEU A O 1
ATOM 2684 N N . ILE A 1 340 ? -18.140 5.424 66.509 1.00 83.19 340 ILE A N 1
ATOM 2685 C CA . ILE A 1 340 ? -17.175 4.321 66.571 1.00 83.19 340 ILE A CA 1
ATOM 2686 C C . ILE A 1 340 ? -17.945 3.027 66.332 1.00 83.19 340 ILE A C 1
ATOM 2688 O O . ILE A 1 340 ? -18.930 2.772 67.019 1.00 83.19 340 ILE A O 1
ATOM 2692 N N . THR A 1 341 ? -17.495 2.216 65.379 1.00 79.38 341 THR A N 1
ATOM 2693 C CA . THR A 1 341 ? -18.108 0.925 65.045 1.00 79.38 341 THR A CA 1
ATOM 2694 C C . THR A 1 341 ? -17.058 -0.183 64.976 1.00 79.38 341 THR A C 1
ATOM 2696 O O . THR A 1 341 ? -15.872 0.078 64.769 1.00 79.38 341 THR A O 1
ATOM 2699 N N . GLN A 1 342 ? -17.488 -1.420 65.210 1.00 76.62 342 GLN A N 1
ATOM 2700 C CA . GLN A 1 342 ? -16.680 -2.639 65.042 1.00 76.62 342 GLN A CA 1
ATOM 2701 C C . GLN A 1 342 ? -16.971 -3.330 63.697 1.00 76.62 342 GLN A C 1
ATOM 2703 O O . GLN A 1 342 ? -16.199 -4.178 63.235 1.00 76.62 342 GLN A O 1
ATOM 2708 N N . GLU A 1 343 ? -18.073 -2.930 63.062 1.00 77.19 343 GLU A N 1
ATOM 2709 C CA . GLU A 1 343 ? -18.523 -3.417 61.766 1.00 77.19 343 GLU A CA 1
ATOM 2710 C C . GLU A 1 343 ? -17.721 -2.782 60.626 1.00 77.19 343 GLU A C 1
ATOM 2712 O O . GLU A 1 343 ? -17.090 -1.735 60.780 1.00 77.19 343 GLU A O 1
ATOM 2717 N N . ASN A 1 344 ? -17.769 -3.411 59.455 1.00 77.06 344 ASN A N 1
ATOM 2718 C CA . ASN A 1 344 ? -17.212 -2.888 58.205 1.00 77.06 344 ASN A CA 1
ATOM 2719 C C . ASN A 1 344 ? -18.173 -1.919 57.481 1.00 77.06 344 ASN A C 1
ATOM 2721 O O . ASN A 1 344 ? -18.010 -1.648 56.292 1.00 77.06 344 ASN A O 1
ATOM 2725 N N . PHE A 1 345 ? -19.186 -1.421 58.195 1.00 80.94 345 PHE A N 1
ATOM 2726 C CA . PHE A 1 345 ? -20.119 -0.408 57.726 1.00 80.94 345 PHE A CA 1
ATOM 2727 C C . PHE A 1 345 ? -20.599 0.497 58.875 1.00 80.94 345 PHE A C 1
ATOM 2729 O O . PHE A 1 345 ? -20.556 0.127 60.052 1.00 80.94 345 PHE A O 1
ATOM 2736 N N . ALA A 1 346 ? -21.090 1.688 58.534 1.00 83.12 346 ALA A N 1
ATOM 2737 C CA . ALA A 1 346 ? -21.735 2.620 59.459 1.00 83.12 346 ALA A CA 1
ATOM 2738 C C . ALA A 1 346 ? -22.953 3.283 58.803 1.00 83.12 346 ALA A C 1
ATOM 2740 O O . ALA A 1 346 ? -22.885 3.714 57.655 1.00 83.12 346 ALA A O 1
ATOM 2741 N N . SER A 1 347 ? -24.061 3.391 59.544 1.00 83.12 347 SER A N 1
ATOM 2742 C CA . SER A 1 347 ? -25.200 4.234 59.149 1.00 83.12 347 SER A CA 1
ATOM 2743 C C . SER A 1 347 ? -25.007 5.617 59.768 1.00 83.12 347 SER A C 1
ATOM 2745 O O . SER A 1 347 ? -24.866 5.711 60.985 1.00 83.12 347 SER A O 1
ATOM 2747 N N . LEU A 1 348 ? -24.962 6.667 58.949 1.00 88.19 348 LEU A N 1
ATOM 2748 C CA . LEU A 1 348 ? -24.815 8.056 59.385 1.00 88.19 348 LEU A CA 1
ATOM 2749 C C . LEU A 1 348 ? -26.210 8.683 59.495 1.00 88.19 348 LEU A C 1
ATOM 2751 O O . LEU A 1 348 ? -26.841 8.895 58.456 1.00 88.19 348 LEU A O 1
ATOM 2755 N N . PRO A 1 349 ? -26.724 8.940 60.709 1.00 84.69 349 PRO A N 1
ATOM 2756 C CA . PRO A 1 349 ? -28.056 9.494 60.891 1.00 84.69 349 PRO A CA 1
ATOM 2757 C C . PRO A 1 349 ? -28.070 11.026 60.820 1.00 84.69 349 PRO A C 1
ATOM 2759 O O . PRO A 1 349 ? -27.033 11.690 60.846 1.00 84.69 349 PRO A O 1
ATOM 2762 N N . GLY A 1 350 ? -29.275 11.596 60.773 1.00 77.94 350 GLY A N 1
ATOM 2763 C CA . GLY A 1 350 ? -29.490 13.027 60.978 1.00 77.94 350 GLY A CA 1
ATOM 2764 C C . GLY A 1 350 ? -28.922 13.939 59.890 1.00 77.94 350 GLY A C 1
ATOM 2765 O O . GLY A 1 350 ? -28.594 15.081 60.188 1.00 77.94 350 GLY A O 1
ATOM 2766 N N . LEU A 1 351 ? -28.798 13.494 58.645 1.00 83.88 351 LEU A N 1
ATOM 2767 C CA . LEU A 1 351 ? -28.275 14.319 57.556 1.00 83.88 351 LEU A CA 1
ATOM 2768 C C . LEU A 1 351 ? -29.276 15.415 57.140 1.00 83.88 351 LEU A C 1
ATOM 2770 O O . LEU A 1 351 ? -30.491 15.244 57.237 1.00 83.88 351 LEU A O 1
ATOM 2774 N N . GLN A 1 352 ? -28.775 16.556 56.672 1.00 80.50 352 GLN A N 1
ATOM 2775 C CA . GLN A 1 352 ? -29.590 17.634 56.107 1.00 80.50 352 GLN A CA 1
ATOM 2776 C C . GLN A 1 352 ? -29.838 17.393 54.617 1.00 80.50 352 GLN A C 1
ATOM 2778 O O . GLN A 1 352 ? -28.998 16.807 53.935 1.00 80.50 352 GLN A O 1
ATOM 2783 N N . PHE A 1 353 ? -30.986 17.844 54.112 1.00 78.94 353 PHE A N 1
ATOM 2784 C CA . PHE A 1 353 ? -31.318 17.791 52.687 1.00 78.94 353 PHE A CA 1
ATOM 2785 C C . PHE A 1 353 ? -30.487 18.804 51.889 1.00 78.94 353 PHE A C 1
ATOM 2787 O O . PHE A 1 353 ? -30.164 19.875 52.401 1.00 78.94 353 PHE A O 1
ATOM 2794 N N . SER A 1 354 ? -30.189 18.484 50.628 1.00 77.19 354 SER A N 1
ATOM 2795 C CA . SER A 1 354 ? -29.448 19.359 49.705 1.00 77.19 354 SER A CA 1
ATOM 2796 C C . SER A 1 354 ? -28.072 19.809 50.235 1.00 77.19 354 SER A C 1
ATOM 2798 O O . SER A 1 354 ? -27.714 20.987 50.168 1.00 77.19 354 SER A O 1
ATOM 2800 N N . CYS A 1 355 ? -27.295 18.874 50.783 1.00 74.69 355 CYS A N 1
ATOM 2801 C CA . CYS A 1 355 ? -25.978 19.125 51.364 1.00 74.69 355 CYS A CA 1
ATOM 2802 C C . CYS A 1 355 ? -24.923 18.148 50.835 1.00 74.69 355 CYS A C 1
ATOM 2804 O O . CYS A 1 355 ? -25.186 16.964 50.621 1.00 74.69 355 CYS A O 1
ATOM 2806 N N . LYS A 1 356 ? -23.693 18.640 50.688 1.00 81.75 356 LYS A N 1
ATOM 2807 C CA . LYS A 1 356 ? -22.492 17.843 50.446 1.00 81.75 356 LYS A CA 1
ATOM 2808 C C . LYS A 1 356 ? -21.855 17.480 51.782 1.00 81.75 356 LYS A C 1
ATOM 2810 O O . LYS A 1 356 ? -21.494 18.370 52.549 1.00 81.75 356 LYS A O 1
ATOM 2815 N N . TYR A 1 357 ? -21.678 16.193 52.045 1.00 81.50 357 TYR A N 1
ATOM 2816 C CA . TYR A 1 357 ? -21.045 15.672 53.254 1.00 81.50 357 TYR A CA 1
ATOM 2817 C C . TYR A 1 357 ? -19.687 15.051 52.941 1.00 81.50 357 TYR A C 1
ATOM 2819 O O . TYR A 1 357 ? -19.543 14.329 51.955 1.00 81.50 357 TYR A O 1
ATOM 2827 N N . LYS A 1 358 ? -18.706 15.287 53.817 1.00 84.88 358 LYS A N 1
ATOM 2828 C CA . LYS A 1 358 ? -17.420 14.579 53.839 1.00 84.88 358 LYS A CA 1
ATOM 2829 C C . LYS A 1 358 ? -17.414 13.569 54.976 1.00 84.88 358 LYS A C 1
ATOM 2831 O O . LYS A 1 358 ? -17.770 13.928 56.095 1.00 84.88 358 LYS A O 1
ATOM 2836 N N . VAL A 1 359 ? -16.981 12.343 54.693 1.00 87.31 359 VAL A N 1
ATOM 2837 C CA . VAL A 1 359 ? -16.825 11.244 55.655 1.00 87.31 359 VAL A CA 1
ATOM 2838 C C . VAL A 1 359 ? -15.355 10.866 55.745 1.00 87.31 359 VAL A C 1
ATOM 2840 O O . VAL A 1 359 ? -14.683 10.769 54.723 1.00 87.31 359 VAL A O 1
ATOM 2843 N N . ILE A 1 360 ? -14.856 10.651 56.959 1.00 84.94 360 ILE A N 1
ATOM 2844 C CA . ILE A 1 360 ? -13.477 10.258 57.257 1.00 84.94 360 ILE A CA 1
ATOM 2845 C C . ILE A 1 360 ? -13.509 9.005 58.134 1.00 84.94 360 ILE A C 1
ATOM 2847 O O . ILE A 1 360 ? -14.213 8.987 59.145 1.00 84.94 360 ILE A O 1
ATOM 2851 N N . ILE A 1 361 ? -12.739 7.978 57.779 1.00 85.00 361 ILE A N 1
ATOM 2852 C CA . ILE A 1 361 ? -12.623 6.721 58.525 1.00 85.00 361 ILE A CA 1
ATOM 2853 C C . ILE A 1 361 ? -11.191 6.537 59.022 1.00 85.00 361 ILE A C 1
ATOM 2855 O O . ILE A 1 361 ? -10.228 6.682 58.272 1.00 85.00 361 ILE A O 1
ATOM 2859 N N . GLN A 1 362 ? -11.057 6.207 60.306 1.00 82.81 362 GLN A N 1
ATOM 2860 C CA . GLN A 1 362 ? -9.781 5.976 60.978 1.00 82.81 362 GLN A CA 1
ATOM 2861 C C . GLN A 1 362 ? -9.814 4.665 61.780 1.00 82.81 362 GLN A C 1
ATOM 2863 O O . GLN A 1 362 ? -10.711 4.493 62.610 1.00 82.81 362 GLN A O 1
ATOM 2868 N N . PRO A 1 363 ? -8.852 3.744 61.603 1.00 77.81 363 PRO A N 1
ATOM 2869 C CA . PRO A 1 363 ? -8.724 2.567 62.459 1.00 77.81 363 PRO A CA 1
ATOM 2870 C C . PRO A 1 363 ? -8.329 2.980 63.888 1.00 77.81 363 PRO A C 1
ATOM 2872 O O . PRO A 1 363 ? -7.459 3.822 64.104 1.00 77.81 363 PRO A O 1
ATOM 2875 N N . ALA A 1 364 ? -8.989 2.407 64.891 1.00 66.19 364 ALA A N 1
ATOM 2876 C CA . ALA A 1 364 ? -8.785 2.726 66.298 1.00 66.19 364 ALA A CA 1
ATOM 2877 C C . ALA A 1 364 ? -8.054 1.574 67.001 1.00 66.19 364 ALA A C 1
ATOM 2879 O O . ALA A 1 364 ? -8.692 0.650 67.503 1.00 66.19 364 ALA A O 1
ATOM 2880 N N . GLY A 1 365 ? -6.719 1.651 67.069 1.00 61.47 365 GLY A N 1
ATOM 2881 C CA . GLY A 1 365 ? -5.913 0.756 67.906 1.00 61.47 365 GLY A CA 1
ATOM 2882 C C . GLY A 1 365 ? -4.601 0.270 67.293 1.00 61.47 365 GLY A C 1
ATOM 2883 O O . GLY A 1 365 ? -4.483 -0.904 66.992 1.00 61.47 365 GLY A O 1
ATOM 2884 N N . SER A 1 366 ? -3.594 1.135 67.177 1.00 48.44 366 SER A N 1
ATOM 2885 C CA . SER A 1 366 ? -2.167 0.774 67.251 1.00 48.44 366 SER A CA 1
ATOM 2886 C C . SER A 1 366 ? -1.346 2.064 67.358 1.00 48.44 366 SER A C 1
ATOM 2888 O O . SER A 1 366 ? -1.740 3.114 66.847 1.00 48.44 366 SER A O 1
ATOM 2890 N N . LYS A 1 367 ? -0.242 2.041 68.115 1.00 49.91 367 LYS A N 1
ATOM 2891 C CA . LYS A 1 367 ? 0.670 3.186 68.265 1.00 49.91 367 LYS A CA 1
ATOM 2892 C C . LYS A 1 367 ? 1.398 3.426 66.934 1.00 49.91 367 LYS A C 1
ATOM 2894 O O . LYS A 1 367 ? 2.497 2.931 66.732 1.00 49.91 367 LYS A O 1
ATOM 2899 N N . GLY A 1 368 ? 0.772 4.173 66.034 1.00 51.19 368 GLY A N 1
ATOM 2900 C CA . GLY A 1 368 ? 1.338 4.585 64.752 1.00 51.19 368 GLY A CA 1
ATOM 2901 C C . GLY A 1 368 ? 0.290 5.335 63.936 1.00 51.19 368 GLY A C 1
ATOM 2902 O O . GLY A 1 368 ? -0.868 4.930 63.911 1.00 51.19 368 GLY A O 1
ATOM 2903 N N . LYS A 1 369 ? 0.668 6.457 63.307 1.00 52.22 369 LYS A N 1
ATOM 2904 C CA . LYS A 1 369 ? -0.208 7.219 62.400 1.00 52.22 369 LYS A CA 1
ATOM 2905 C C . LYS A 1 369 ? -0.614 6.323 61.223 1.00 52.22 369 LYS A C 1
ATOM 2907 O O . LYS A 1 369 ? 0.135 6.198 60.264 1.00 52.22 369 LYS A O 1
ATOM 2912 N N . THR A 1 370 ? -1.780 5.701 61.309 1.00 56.31 370 THR A N 1
ATOM 2913 C CA . THR A 1 370 ? -2.445 5.048 60.179 1.00 56.31 370 THR A CA 1
ATOM 2914 C C . THR A 1 370 ? -3.194 6.114 59.378 1.00 56.31 370 THR A C 1
ATOM 2916 O O . THR A 1 370 ? -3.826 6.998 59.961 1.00 56.31 370 THR A O 1
ATOM 2919 N N . GLU A 1 371 ? -3.066 6.083 58.049 1.00 58.72 371 GLU A N 1
ATOM 2920 C CA . GLU A 1 371 ? -3.702 7.056 57.153 1.00 58.72 371 GLU A CA 1
ATOM 2921 C C . GLU A 1 371 ? -5.230 7.011 57.281 1.00 58.72 371 GLU A C 1
ATOM 2923 O O . GLU A 1 371 ? -5.841 5.943 57.315 1.00 58.72 371 GLU A O 1
ATOM 2928 N N . ALA A 1 372 ? -5.846 8.191 57.383 1.00 65.19 372 ALA A N 1
ATOM 2929 C CA . ALA A 1 372 ? -7.293 8.341 57.414 1.00 65.19 372 ALA A CA 1
ATOM 2930 C C . ALA A 1 372 ? -7.829 8.354 55.978 1.00 65.19 372 ALA A C 1
ATOM 2932 O O . ALA A 1 372 ? -7.415 9.194 55.179 1.00 65.19 372 ALA A O 1
ATOM 2933 N N . GLU A 1 373 ? -8.766 7.467 55.660 1.00 76.25 373 GLU A N 1
ATOM 2934 C CA . GLU A 1 373 ? -9.431 7.458 54.354 1.00 76.25 373 GLU A CA 1
ATOM 2935 C C . GLU A 1 373 ? -10.647 8.383 54.384 1.00 76.25 373 GLU A C 1
ATOM 2937 O O . GLU A 1 373 ? -11.346 8.466 55.396 1.00 76.25 373 GLU A O 1
ATOM 2942 N N . SER A 1 374 ? -10.906 9.110 53.295 1.00 80.69 374 SER A N 1
ATOM 2943 C CA . SER A 1 374 ? -12.043 10.031 53.226 1.00 80.69 374 SER A CA 1
ATOM 2944 C C . SER A 1 374 ? -12.757 9.990 51.884 1.00 80.69 374 SER A C 1
ATOM 2946 O O . SER A 1 374 ? -12.105 9.888 50.850 1.00 80.69 374 SER A O 1
ATOM 2948 N N . THR A 1 375 ? -14.080 10.146 51.909 1.00 76.88 375 THR A N 1
ATOM 2949 C CA . THR A 1 375 ? -14.945 10.236 50.724 1.00 76.88 375 THR A CA 1
ATOM 2950 C C . THR A 1 375 ? -16.011 11.321 50.913 1.00 76.88 375 THR A C 1
ATOM 2952 O O . THR A 1 375 ? -16.222 11.799 52.031 1.00 76.88 375 THR A O 1
ATOM 2955 N N . THR A 1 376 ? -16.683 11.737 49.839 1.00 79.75 376 THR A N 1
ATOM 2956 C CA . THR A 1 376 ? -17.752 12.751 49.882 1.00 79.75 376 THR A CA 1
ATOM 2957 C C . THR A 1 376 ? -19.009 12.278 49.162 1.00 79.75 376 THR A C 1
ATOM 2959 O O . THR A 1 376 ? -18.902 11.640 48.119 1.00 79.75 376 THR A O 1
ATOM 2962 N N . PHE A 1 377 ? -20.191 12.642 49.664 1.00 76.44 377 PHE A N 1
ATOM 2963 C CA . PHE A 1 377 ? -21.484 12.312 49.050 1.00 76.44 377 PHE A CA 1
ATOM 2964 C C . PHE A 1 377 ? -22.483 13.477 49.157 1.00 76.44 377 PHE A C 1
ATOM 2966 O O . PHE A 1 377 ? -22.307 14.380 49.976 1.00 76.44 377 PHE A O 1
ATOM 2973 N N . TYR A 1 378 ? -23.538 13.453 48.337 1.00 76.56 378 TYR A N 1
ATOM 2974 C CA . TYR A 1 378 ? -24.599 14.468 48.331 1.00 76.56 378 TYR A CA 1
ATOM 2975 C C . TYR A 1 378 ? -25.920 13.906 48.853 1.00 76.56 378 TYR A C 1
ATOM 2977 O O . TYR A 1 378 ? -26.281 12.764 48.564 1.00 76.56 378 TYR A O 1
ATOM 2985 N N . THR A 1 379 ? -26.666 14.723 49.591 1.00 75.88 379 THR A N 1
ATOM 2986 C CA . THR A 1 379 ? -28.023 14.404 50.035 1.00 75.88 379 THR A CA 1
ATOM 2987 C C . THR A 1 379 ? -29.082 15.011 49.105 1.00 75.88 379 THR A C 1
ATOM 2989 O O . THR A 1 379 ? -28.910 16.129 48.615 1.00 75.88 379 THR A O 1
ATOM 2992 N N . PRO A 1 380 ? -30.197 14.301 48.850 1.00 73.25 380 PRO A N 1
ATOM 2993 C CA . PRO A 1 380 ? -31.275 14.784 47.986 1.00 73.25 380 PRO A CA 1
ATOM 2994 C C . PRO A 1 380 ? -32.057 15.943 48.625 1.00 73.25 380 PRO A C 1
ATOM 2996 O O . PRO A 1 380 ? -31.937 16.205 49.823 1.00 73.25 380 PRO A O 1
ATOM 2999 N N . SER A 1 381 ? -32.897 16.617 47.834 1.00 75.75 381 SER A N 1
ATOM 3000 C CA . SER A 1 381 ? -33.806 17.653 48.341 1.00 75.75 381 SER A CA 1
ATOM 3001 C C . SER A 1 381 ? -34.994 17.055 49.110 1.00 75.75 381 SER A C 1
ATOM 3003 O O . SER A 1 381 ? -35.392 15.913 48.857 1.00 75.75 381 SER A O 1
ATOM 3005 N N . CYS A 1 382 ? -35.609 17.837 50.009 1.00 70.81 382 CYS A N 1
ATOM 3006 C CA . CYS A 1 382 ? -36.795 17.395 50.761 1.00 70.81 382 CYS A CA 1
ATOM 3007 C C . CYS A 1 382 ? -37.951 17.017 49.812 1.00 70.81 382 CYS A C 1
ATOM 3009 O O . CYS A 1 382 ? -38.588 15.981 49.991 1.00 70.81 382 CYS A O 1
ATOM 3011 N N . ALA A 1 383 ? -38.142 17.787 48.732 1.00 64.75 383 ALA A N 1
ATOM 3012 C CA . ALA A 1 383 ? -39.161 17.527 47.714 1.00 64.75 383 ALA A CA 1
ATOM 3013 C C . ALA A 1 383 ? -38.943 16.192 46.975 1.00 64.75 383 ALA A C 1
ATOM 3015 O O . ALA A 1 383 ? -39.902 15.476 46.692 1.00 64.75 383 ALA A O 1
ATOM 3016 N N . THR A 1 384 ? -37.683 15.828 46.704 1.00 61.47 384 THR A N 1
ATOM 3017 C CA . THR A 1 384 ? -37.321 14.577 46.014 1.00 61.47 384 THR A CA 1
ATOM 3018 C C . THR A 1 384 ? -37.610 13.334 46.857 1.00 61.47 384 THR A C 1
ATOM 3020 O O . THR A 1 384 ? -37.961 12.294 46.307 1.00 61.47 384 THR A O 1
ATOM 3023 N N . ILE A 1 385 ? -37.467 13.410 48.185 1.00 63.16 385 ILE A N 1
ATOM 3024 C CA . ILE A 1 385 ? -37.838 12.293 49.068 1.00 63.16 385 ILE A CA 1
ATOM 3025 C C . ILE A 1 385 ? -39.345 12.283 49.331 1.00 63.16 385 ILE A C 1
ATOM 3027 O O . ILE A 1 385 ? -39.949 11.211 49.356 1.00 63.16 385 ILE A O 1
ATOM 3031 N N . GLN A 1 386 ? -39.976 13.450 49.475 1.00 62.75 386 GLN A N 1
ATOM 3032 C CA . GLN A 1 386 ? -41.419 13.542 49.695 1.00 62.75 386 GLN A CA 1
ATOM 3033 C C . GLN A 1 386 ? -42.224 12.967 48.520 1.00 62.75 386 GLN A C 1
ATOM 3035 O O . GLN A 1 386 ? -43.235 12.313 48.755 1.00 62.75 386 GLN A O 1
ATOM 3040 N N . SER A 1 387 ? -41.756 13.121 47.277 1.00 55.34 387 SER A N 1
A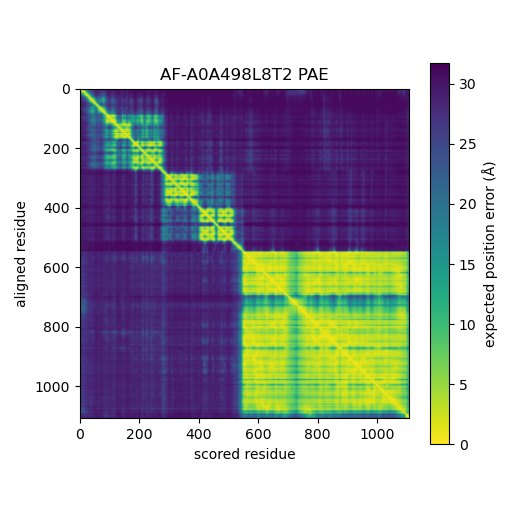TOM 3041 C CA . SER A 1 387 ? -42.399 12.508 46.104 1.00 55.34 387 SER A CA 1
ATOM 3042 C C . SER A 1 387 ? -42.293 10.978 46.061 1.00 55.34 387 SER A C 1
ATOM 3044 O O . SER A 1 387 ? -43.081 10.335 45.371 1.00 55.34 387 SER A O 1
ATOM 3046 N N . LYS A 1 388 ? -41.344 10.387 46.800 1.00 51.22 388 LYS A N 1
ATOM 3047 C CA . LYS A 1 388 ? -41.082 8.939 46.844 1.00 51.22 388 LYS A CA 1
ATOM 3048 C C . LYS A 1 388 ? -41.543 8.275 48.153 1.00 51.22 388 LYS A C 1
ATOM 3050 O O . LYS A 1 388 ? -41.460 7.055 48.268 1.00 51.22 388 LYS A O 1
ATOM 3055 N N . SER A 1 389 ? -42.036 9.042 49.133 1.00 49.28 389 SER A N 1
ATOM 3056 C CA . SER A 1 389 ? -42.470 8.538 50.444 1.00 49.28 389 SER A CA 1
ATOM 3057 C C . SER A 1 389 ? -44.001 8.505 50.569 1.00 49.28 389 SER A C 1
ATOM 3059 O O . SER A 1 389 ? -44.649 9.530 50.372 1.00 49.28 389 SER A O 1
ATOM 3061 N N . PRO A 1 390 ? -44.605 7.376 50.988 1.00 49.91 390 PRO A N 1
ATOM 3062 C CA . PRO A 1 390 ? -46.048 7.282 51.221 1.00 49.91 390 PRO A CA 1
ATOM 3063 C C . PRO A 1 390 ? -46.523 8.026 52.484 1.00 49.91 390 PRO A C 1
ATOM 3065 O O . PRO A 1 390 ? -47.726 8.198 52.669 1.00 49.91 390 PRO A O 1
ATOM 3068 N N . LYS A 1 391 ? -45.610 8.463 53.368 1.00 49.88 391 LYS A N 1
ATOM 3069 C CA . LYS A 1 391 ? -45.927 9.255 54.570 1.00 49.88 391 LYS A CA 1
ATOM 3070 C C . LYS A 1 391 ? -45.435 10.702 54.413 1.00 49.88 391 LYS A C 1
ATOM 3072 O O . LYS A 1 391 ? -44.300 10.885 53.962 1.00 49.88 391 LYS A O 1
ATOM 3077 N N . PRO A 1 392 ? -46.237 11.713 54.806 1.00 55.38 392 PRO A N 1
ATOM 3078 C CA . PRO A 1 392 ? -45.851 13.117 54.712 1.00 55.38 392 PRO A CA 1
ATOM 3079 C C . PRO A 1 392 ? -44.657 13.407 55.623 1.00 55.38 392 PRO A C 1
ATOM 3081 O O . PRO A 1 392 ? -44.697 13.157 56.827 1.00 55.38 392 PRO A O 1
ATOM 3084 N N . ILE A 1 393 ? -43.587 13.925 55.024 1.00 67.81 393 ILE A N 1
ATOM 3085 C CA . ILE A 1 393 ? -42.360 14.318 55.715 1.00 67.81 393 ILE A CA 1
ATOM 3086 C C . ILE A 1 393 ? -42.469 15.815 56.040 1.00 67.81 393 ILE A C 1
ATOM 3088 O O . ILE A 1 393 ? -42.763 16.599 55.135 1.00 67.81 393 ILE A O 1
ATOM 3092 N N . PRO A 1 394 ? -42.262 16.240 57.297 1.00 58.12 394 PRO A N 1
ATOM 3093 C CA . PRO A 1 394 ? -42.318 17.651 57.660 1.00 58.12 394 PRO A CA 1
ATOM 3094 C C . PRO A 1 394 ? -41.092 18.397 57.104 1.00 58.12 394 PRO A C 1
ATOM 3096 O O . PRO A 1 394 ? -40.018 18.378 57.699 1.00 58.12 394 PRO A O 1
ATOM 3099 N N . CYS A 1 395 ? -41.248 19.055 55.952 1.00 59.22 395 CYS A N 1
ATOM 3100 C CA . CYS A 1 395 ? -40.272 20.011 55.423 1.00 59.22 395 CYS A CA 1
ATOM 3101 C C . CYS A 1 395 ? -40.566 21.403 56.017 1.00 59.22 395 CYS A C 1
ATOM 3103 O O . CYS A 1 395 ? -41.698 21.883 55.936 1.00 59.22 395 CYS A O 1
ATOM 3105 N N . SER A 1 396 ? -39.572 22.065 56.617 1.00 51.34 396 SER A N 1
ATOM 3106 C CA . SER A 1 396 ? -39.721 23.435 57.121 1.00 51.34 396 SER A CA 1
ATOM 3107 C C . SER A 1 396 ? -39.996 24.402 55.964 1.00 51.34 396 SER A C 1
ATOM 3109 O O . SER A 1 396 ? -39.248 24.482 54.992 1.00 51.34 396 SER A O 1
ATOM 3111 N N . THR A 1 397 ? -41.111 25.120 56.065 1.00 47.56 397 THR A N 1
ATOM 3112 C CA . THR A 1 397 ? -41.633 26.051 55.063 1.00 47.56 397 THR A CA 1
ATOM 3113 C C . THR A 1 397 ? -40.678 27.218 54.813 1.00 47.56 397 THR A C 1
ATOM 3115 O O . THR A 1 397 ? -40.609 28.149 55.614 1.00 47.56 397 THR A O 1
ATOM 3118 N N . ALA A 1 398 ? -39.999 27.201 53.667 1.00 36.44 398 ALA A N 1
ATOM 3119 C CA . ALA A 1 398 ? -39.423 28.381 53.035 1.00 36.44 398 ALA A CA 1
ATOM 3120 C C . ALA A 1 398 ? -39.934 28.437 51.586 1.00 36.44 398 ALA A C 1
ATOM 3122 O O . ALA A 1 398 ? -39.592 27.592 50.767 1.00 36.44 398 ALA A O 1
ATOM 3123 N N . SER A 1 399 ? -40.837 29.392 51.354 1.00 33.19 399 SER A N 1
ATOM 3124 C CA . SER A 1 399 ? -41.398 29.906 50.097 1.00 33.19 399 SER A CA 1
ATOM 3125 C C . SER A 1 399 ? -41.198 29.078 48.821 1.00 33.19 399 SER A C 1
ATOM 3127 O O . SER A 1 399 ? -40.123 29.047 48.227 1.00 33.19 399 SER A O 1
ATOM 3129 N N . ALA A 1 400 ? -42.306 28.504 48.346 1.00 37.09 400 ALA A N 1
ATOM 3130 C CA . ALA A 1 400 ? -42.438 27.896 47.031 1.00 37.09 400 ALA A CA 1
ATOM 3131 C C . ALA A 1 400 ? -42.202 28.928 45.913 1.00 37.09 400 ALA A C 1
ATOM 3133 O O . ALA A 1 400 ? -43.115 29.631 45.485 1.00 37.09 400 ALA A O 1
ATOM 3134 N N . VAL A 1 401 ? -40.973 28.982 45.409 1.00 33.59 401 VAL A N 1
ATOM 3135 C CA . VAL A 1 401 ? -40.723 29.337 44.012 1.00 33.59 401 VAL A CA 1
ATOM 3136 C C . VAL A 1 401 ? -40.912 28.041 43.235 1.00 33.59 401 VAL A C 1
ATOM 3138 O O . VAL A 1 401 ? -40.157 27.095 43.436 1.00 33.59 401 VAL A O 1
ATOM 3141 N N . VAL A 1 402 ? -41.961 27.959 42.413 1.00 36.94 402 VAL A N 1
ATOM 3142 C CA . VAL A 1 402 ? -42.186 26.809 41.524 1.00 36.94 402 VAL A CA 1
ATOM 3143 C C . VAL A 1 402 ? -40.960 26.694 40.610 1.00 36.94 402 VAL A C 1
ATOM 3145 O O . VAL A 1 402 ? -40.733 27.614 39.819 1.00 36.94 402 VAL A O 1
ATOM 3148 N N . PRO A 1 403 ? -40.138 25.632 40.713 1.00 43.34 403 PRO A N 1
ATOM 3149 C CA . PRO A 1 403 ? -38.997 25.487 39.827 1.00 43.34 403 PRO A CA 1
ATOM 3150 C C . PRO A 1 403 ? -39.503 25.280 38.391 1.00 43.34 403 PRO A C 1
ATOM 3152 O O . PRO A 1 403 ? -40.553 24.658 38.189 1.00 43.34 403 PRO A O 1
ATOM 3155 N N . PRO A 1 404 ? -38.801 25.818 37.381 1.00 51.97 404 PRO A N 1
ATOM 3156 C CA . PRO A 1 404 ? -39.196 25.664 35.988 1.00 51.97 404 PRO A CA 1
ATOM 3157 C C . PRO A 1 404 ? -39.331 24.176 35.646 1.00 51.97 404 PRO A C 1
ATOM 3159 O O . PRO A 1 404 ? -38.469 23.369 35.989 1.00 51.97 404 PRO A O 1
ATOM 3162 N N . LYS A 1 405 ? -40.435 23.812 34.983 1.00 55.03 405 LYS A N 1
ATOM 3163 C CA . LYS A 1 405 ? -40.731 22.431 34.582 1.00 55.03 405 LYS A CA 1
ATOM 3164 C C . LYS A 1 405 ? -39.557 21.909 33.743 1.00 55.03 405 LYS A C 1
ATOM 3166 O O . LYS A 1 405 ? -39.254 22.466 32.688 1.00 55.03 405 LYS A O 1
ATOM 3171 N N . VAL A 1 406 ? -38.872 20.879 34.236 1.00 61.31 406 VAL A N 1
ATOM 3172 C CA . VAL A 1 406 ? -37.743 20.256 33.536 1.00 61.31 406 VAL A CA 1
ATOM 3173 C C . VAL A 1 406 ? -38.315 19.456 32.371 1.00 61.31 406 VAL A C 1
ATOM 3175 O O . VAL A 1 406 ? -39.019 18.468 32.575 1.00 61.31 406 VAL A O 1
ATOM 3178 N N . LEU A 1 407 ? -38.081 19.937 31.150 1.00 67.62 407 LEU A N 1
ATOM 3179 C CA . LEU A 1 407 ? -38.607 19.336 29.919 1.00 67.62 407 LEU A CA 1
ATOM 3180 C C . LEU A 1 407 ? -37.641 18.300 29.329 1.00 67.62 407 LEU A C 1
ATOM 3182 O O . LEU A 1 407 ? -38.030 17.525 28.458 1.00 67.62 407 LEU A O 1
ATOM 3186 N N . VAL A 1 408 ? -36.399 18.274 29.818 1.00 78.06 408 VAL A N 1
ATOM 3187 C CA . VAL A 1 408 ? -35.365 17.331 29.389 1.00 78.06 408 VAL A CA 1
ATOM 3188 C C . VAL A 1 408 ? -35.695 15.922 29.883 1.00 78.06 408 VAL A C 1
ATOM 3190 O O . VAL A 1 408 ? -35.880 15.711 31.082 1.00 78.06 408 VAL A O 1
ATOM 3193 N N . LYS A 1 409 ? -35.731 14.950 28.968 1.00 84.62 409 LYS A N 1
ATOM 3194 C CA . LYS A 1 409 ? -35.952 13.526 29.267 1.00 84.62 409 LYS A CA 1
ATOM 3195 C C . LYS A 1 409 ? -34.961 12.649 28.500 1.00 84.62 409 LYS A C 1
ATOM 3197 O O . LYS A 1 409 ? -34.475 13.040 27.438 1.00 84.62 409 LYS A O 1
ATOM 3202 N N . ALA A 1 410 ? -34.685 11.463 29.033 1.00 85.00 410 ALA A N 1
ATOM 3203 C CA . ALA A 1 410 ? -33.910 10.449 28.329 1.00 85.00 410 ALA A CA 1
ATOM 3204 C C . ALA A 1 410 ? -34.791 9.747 27.279 1.00 85.00 410 ALA A C 1
ATOM 3206 O O . ALA A 1 410 ? -35.963 9.469 27.530 1.00 85.00 410 ALA A O 1
ATOM 3207 N N . GLU A 1 411 ? -34.240 9.443 26.114 1.00 83.56 411 GLU A N 1
ATOM 3208 C CA . GLU A 1 411 ? -34.873 8.706 25.019 1.00 83.56 411 GLU A CA 1
ATOM 3209 C C . GLU A 1 411 ? -33.914 7.628 24.499 1.00 83.56 411 GLU A C 1
ATOM 3211 O O . GLU A 1 411 ? -32.730 7.624 24.828 1.00 83.56 411 GLU A O 1
ATOM 3216 N N . ASN A 1 412 ? -34.421 6.681 23.706 1.00 84.00 412 ASN A N 1
ATOM 3217 C CA . ASN A 1 412 ? -33.616 5.615 23.097 1.00 84.00 412 ASN A CA 1
ATOM 3218 C C . ASN A 1 412 ? -32.745 4.827 24.095 1.00 84.00 412 ASN A C 1
ATOM 3220 O O . ASN A 1 412 ? -31.561 4.617 23.858 1.00 84.00 412 ASN A O 1
ATOM 3224 N N . LEU A 1 413 ? -33.332 4.363 25.206 1.00 88.44 413 LEU A N 1
ATOM 3225 C CA . LEU A 1 413 ? -32.646 3.446 26.125 1.00 88.44 413 LEU A CA 1
ATOM 3226 C C . LEU A 1 413 ? -32.295 2.151 25.372 1.00 88.44 413 LEU A C 1
ATOM 3228 O O . LEU A 1 413 ? -33.202 1.449 24.914 1.00 88.44 413 LEU A O 1
ATOM 3232 N N . THR A 1 414 ? -31.013 1.815 25.264 1.00 83.19 414 THR A N 1
ATOM 3233 C CA . THR A 1 414 ? -30.512 0.568 24.664 1.00 83.19 414 THR A CA 1
ATOM 3234 C C . THR A 1 414 ? -29.712 -0.243 25.680 1.00 83.19 414 THR A C 1
ATOM 3236 O O . THR A 1 414 ? -29.222 0.304 26.667 1.00 83.19 414 THR A O 1
ATOM 3239 N N . ALA A 1 415 ? -29.632 -1.556 25.464 1.00 84.94 415 ALA A N 1
ATOM 3240 C CA . ALA A 1 415 ? -28.842 -2.472 26.276 1.00 84.94 415 ALA A CA 1
ATOM 3241 C C . ALA A 1 415 ? -28.097 -3.451 25.363 1.00 84.94 415 ALA A C 1
ATOM 3243 O O . ALA A 1 415 ? -28.703 -4.010 24.449 1.00 84.94 415 ALA A O 1
ATOM 3244 N N . ALA A 1 416 ? -26.816 -3.682 25.633 1.00 79.12 416 ALA A N 1
ATOM 3245 C CA . ALA A 1 416 ? -26.017 -4.745 25.036 1.00 79.12 416 ALA A CA 1
ATOM 3246 C C . ALA A 1 416 ? -25.512 -5.668 26.147 1.00 79.12 416 ALA A C 1
ATOM 3248 O O . ALA A 1 416 ? -25.074 -5.190 27.190 1.00 79.12 416 ALA A O 1
ATOM 3249 N N . PHE A 1 417 ? -25.573 -6.982 25.945 1.00 83.81 417 PHE A N 1
ATOM 3250 C CA . PHE A 1 417 ? -25.158 -7.960 26.950 1.00 83.81 417 PHE A CA 1
ATOM 3251 C C . PHE A 1 417 ? -23.964 -8.765 26.446 1.00 83.81 417 PHE A C 1
ATOM 3253 O O . PHE A 1 417 ? -23.993 -9.273 25.328 1.00 83.81 417 PHE A O 1
ATOM 3260 N N . SER A 1 418 ? -22.947 -8.930 27.286 1.00 73.62 418 SER A N 1
ATOM 3261 C CA . SER A 1 418 ? -21.863 -9.890 27.087 1.00 73.62 418 SER A CA 1
ATOM 3262 C C . SER A 1 418 ? -21.934 -10.969 28.166 1.00 73.62 418 SER A C 1
ATOM 3264 O O . SER A 1 418 ? -22.259 -10.695 29.322 1.00 73.62 418 SER A O 1
ATOM 3266 N N . VAL A 1 419 ? -21.677 -12.221 27.785 1.00 74.81 419 VAL A N 1
ATOM 3267 C CA . VAL A 1 419 ? -21.666 -13.361 28.710 1.00 74.81 419 VAL A CA 1
ATOM 3268 C C . VAL A 1 419 ? -20.264 -13.947 28.721 1.00 74.81 419 VAL A C 1
ATOM 3270 O O . VAL A 1 419 ? -19.782 -14.403 27.688 1.00 74.81 419 VAL A O 1
ATOM 3273 N N . TYR A 1 420 ? -19.623 -13.960 29.887 1.00 60.12 420 TYR A N 1
ATOM 3274 C CA . TYR A 1 420 ? -18.301 -14.554 30.073 1.00 60.12 420 TYR A CA 1
ATOM 3275 C C . TYR A 1 420 ? -18.340 -15.525 31.253 1.00 60.12 420 TYR A C 1
ATOM 3277 O O . TYR A 1 420 ? -18.682 -15.138 32.369 1.00 60.12 420 TYR A O 1
ATOM 3285 N N . MET A 1 421 ? -18.043 -16.805 31.001 1.00 59.91 421 MET A N 1
ATOM 3286 C CA . MET A 1 421 ? -18.040 -17.878 32.012 1.00 59.91 421 MET A CA 1
ATOM 3287 C C . MET A 1 421 ? -19.306 -17.932 32.898 1.00 59.91 421 MET A C 1
ATOM 3289 O O . MET A 1 421 ? -19.234 -18.188 34.096 1.00 59.91 421 MET A O 1
ATOM 3293 N N . GLY A 1 422 ? -20.481 -17.673 32.313 1.00 61.66 422 GLY A N 1
ATOM 3294 C CA . GLY A 1 422 ? -21.767 -17.688 33.023 1.00 61.66 422 GLY A CA 1
ATOM 3295 C C . GLY A 1 422 ? -22.128 -16.392 33.758 1.00 61.66 422 GLY A C 1
ATOM 3296 O O . GLY A 1 422 ? -23.224 -16.310 34.303 1.00 61.66 422 GLY A O 1
ATOM 3297 N N . ASN A 1 423 ? -21.262 -15.375 33.730 1.00 68.94 423 ASN A N 1
ATOM 3298 C CA . ASN A 1 423 ? -21.533 -14.053 34.286 1.00 68.94 423 ASN A CA 1
ATOM 3299 C C . ASN A 1 423 ? -21.991 -13.097 33.172 1.00 68.94 423 ASN A C 1
ATOM 3301 O O . ASN A 1 423 ? -21.339 -13.019 32.127 1.00 68.94 423 ASN A O 1
ATOM 3305 N N . VAL A 1 424 ? -23.110 -12.395 33.370 1.00 80.00 424 VAL A N 1
ATOM 3306 C CA . VAL A 1 424 ? -23.663 -11.467 32.371 1.00 80.00 424 VAL A CA 1
ATOM 3307 C C . VAL A 1 424 ? -23.288 -10.034 32.736 1.00 80.00 424 VAL A C 1
ATOM 3309 O O . VAL A 1 424 ? -23.577 -9.568 33.841 1.00 80.00 424 VAL A O 1
ATOM 3312 N N . THR A 1 425 ? -22.688 -9.320 31.788 1.00 83.50 425 THR A N 1
ATOM 3313 C CA . THR A 1 425 ? -22.412 -7.885 31.885 1.00 83.50 425 THR A CA 1
ATOM 3314 C C . THR A 1 425 ? -23.294 -7.142 30.888 1.00 83.50 425 THR A C 1
ATOM 3316 O O . THR A 1 425 ? -23.273 -7.433 29.695 1.00 83.50 425 THR A O 1
ATOM 3319 N N . GLY A 1 426 ? -24.104 -6.204 31.373 1.00 83.75 426 GLY A N 1
ATOM 3320 C CA . GLY A 1 426 ? -24.966 -5.341 30.569 1.00 83.75 426 GLY A CA 1
ATOM 3321 C C . GLY A 1 426 ? -24.380 -3.939 30.421 1.00 83.75 426 GLY A C 1
ATOM 3322 O O . GLY A 1 426 ? -24.055 -3.292 31.413 1.00 83.75 426 GLY A O 1
ATOM 3323 N N . LEU A 1 427 ? -24.273 -3.455 29.190 1.00 85.56 427 LEU A N 1
ATOM 3324 C CA . LEU A 1 427 ? -23.973 -2.072 28.835 1.00 85.56 427 LEU A CA 1
ATOM 3325 C C . LEU A 1 427 ? -25.286 -1.376 28.466 1.00 85.56 427 LEU A C 1
ATOM 3327 O O . LEU A 1 427 ? -25.888 -1.706 27.447 1.00 85.56 427 LEU A O 1
ATOM 3331 N N . PHE A 1 428 ? -25.725 -0.414 29.268 1.00 88.94 428 PHE A N 1
ATOM 3332 C CA . PHE A 1 428 ? -26.930 0.376 29.038 1.00 88.94 428 PHE A CA 1
ATOM 3333 C C . PHE A 1 428 ? -26.571 1.786 28.565 1.00 88.94 428 PHE A C 1
ATOM 3335 O O . PHE A 1 428 ? -25.698 2.415 29.154 1.00 88.94 428 PHE A O 1
ATOM 3342 N N . SER A 1 429 ? -27.251 2.320 27.553 1.00 87.94 429 SER A N 1
ATOM 3343 C CA . SER A 1 429 ? -27.031 3.695 27.074 1.00 87.94 429 SER A CA 1
ATOM 3344 C C . SER A 1 429 ? -28.334 4.393 26.688 1.00 87.94 429 SER A C 1
ATOM 3346 O O . SER A 1 429 ? -29.347 3.734 26.448 1.00 87.94 429 SER A O 1
ATOM 3348 N N . TRP A 1 430 ? -28.339 5.728 26.662 1.00 92.12 430 TRP A N 1
ATOM 3349 C CA . TRP A 1 430 ? -29.496 6.545 26.268 1.00 92.12 430 TRP A CA 1
ATOM 3350 C C . TRP A 1 430 ? -29.073 7.840 25.567 1.00 92.12 430 TRP A C 1
ATOM 3352 O O . TRP A 1 430 ? -27.923 8.275 25.631 1.00 92.12 430 TRP A O 1
ATOM 3362 N N . VAL A 1 431 ? -30.035 8.481 24.907 1.00 85.19 431 VAL A N 1
ATOM 3363 C CA . VAL A 1 431 ? -29.919 9.815 24.304 1.00 85.19 431 VAL A CA 1
ATOM 3364 C C . VAL A 1 431 ? -30.737 10.803 25.134 1.00 85.19 431 VAL A C 1
ATOM 3366 O O . VAL A 1 431 ? -31.692 10.419 25.804 1.00 85.19 431 VAL A O 1
ATOM 3369 N N . VAL A 1 432 ? -30.375 12.083 25.124 1.00 83.62 432 VAL A N 1
ATOM 3370 C CA . VAL A 1 432 ? -31.119 13.132 25.832 1.00 83.62 432 VAL A CA 1
ATOM 3371 C C . VAL A 1 432 ? -31.839 14.012 24.824 1.00 83.62 432 VAL A C 1
ATOM 3373 O O . VAL A 1 432 ? -31.209 14.596 23.945 1.00 83.62 432 VAL A O 1
ATOM 3376 N N . ALA A 1 433 ? -33.158 14.135 24.957 1.00 77.00 433 ALA A N 1
ATOM 3377 C CA . ALA A 1 433 ? -33.929 15.059 24.137 1.00 77.00 433 ALA A CA 1
ATOM 3378 C C . ALA A 1 433 ? -33.724 16.491 24.657 1.00 77.00 433 ALA A C 1
ATOM 3380 O O . ALA A 1 433 ? -34.153 16.805 25.769 1.00 77.00 433 ALA A O 1
ATOM 3381 N N . MET A 1 434 ? -33.066 17.349 23.870 1.00 67.81 434 MET A N 1
ATOM 3382 C CA . MET A 1 434 ? -32.805 18.749 24.226 1.00 67.81 434 MET A CA 1
ATOM 3383 C C . MET A 1 434 ? -34.002 19.639 23.836 1.00 67.81 434 MET A C 1
ATOM 3385 O O . MET A 1 434 ? -34.248 19.831 22.644 1.00 67.81 434 MET A O 1
ATOM 3389 N N . PRO A 1 435 ? -34.762 20.195 24.799 1.00 64.62 435 PRO A N 1
ATOM 3390 C CA . PRO A 1 435 ? -35.841 21.137 24.515 1.00 64.62 435 PRO A CA 1
ATOM 3391 C C . PRO A 1 435 ? -35.281 22.518 24.125 1.00 64.62 435 PRO A C 1
ATOM 3393 O O . PRO A 1 435 ? -34.185 22.891 24.536 1.00 64.62 435 PRO A O 1
ATOM 3396 N N . GLN A 1 436 ? -36.046 23.303 23.358 1.00 49.88 436 GLN A N 1
ATOM 3397 C CA . GLN A 1 436 ? -35.779 24.732 23.146 1.00 49.88 436 GLN A CA 1
ATOM 3398 C C . GLN A 1 436 ? -36.620 25.555 24.142 1.00 49.88 436 GLN A C 1
ATOM 3400 O O . GLN A 1 436 ? -37.843 25.397 24.141 1.00 49.88 436 GLN A O 1
ATOM 3405 N N . PRO A 1 437 ? -36.031 26.437 24.979 1.00 54.38 437 PRO A N 1
ATOM 3406 C CA . PRO A 1 437 ? -34.608 26.780 25.096 1.00 54.38 437 PRO A CA 1
ATOM 3407 C C . PRO A 1 437 ? -33.773 25.705 25.829 1.00 54.38 437 PRO A C 1
ATOM 3409 O O . PRO A 1 437 ? -34.311 25.007 26.694 1.00 54.38 437 PRO A O 1
ATOM 3412 N N . PRO A 1 438 ? -32.464 25.587 25.520 1.00 59.31 438 PRO A N 1
ATOM 3413 C CA . PRO A 1 438 ? -31.603 24.536 26.062 1.00 59.31 438 PRO A CA 1
ATOM 3414 C C . PRO A 1 438 ? -31.489 24.634 27.591 1.00 59.31 438 PRO A C 1
ATOM 3416 O O . PRO A 1 438 ? -31.071 25.656 28.132 1.00 59.31 438 PRO A O 1
ATOM 3419 N N . GLN A 1 439 ? -31.859 23.556 28.290 1.00 67.94 439 GLN A N 1
ATOM 3420 C CA . GLN A 1 439 ? -31.684 23.409 29.738 1.00 67.94 439 GLN A CA 1
ATOM 3421 C C . GLN A 1 439 ? -30.381 22.646 30.020 1.00 67.94 439 GLN A C 1
ATOM 3423 O O . GLN A 1 439 ? -30.145 21.589 29.439 1.00 67.94 439 GLN A O 1
ATOM 3428 N N . GLN A 1 440 ? -29.538 23.170 30.916 1.00 70.56 440 GLN A N 1
ATOM 3429 C CA . GLN A 1 440 ? -28.264 22.539 31.273 1.00 70.56 440 GLN A CA 1
ATOM 3430 C C . GLN A 1 440 ? -28.500 21.257 32.086 1.00 70.56 440 GLN A C 1
ATOM 3432 O O . GLN A 1 440 ? -29.074 21.291 33.181 1.00 70.56 440 GLN A O 1
ATOM 3437 N N . VAL A 1 441 ? -28.046 20.130 31.540 1.00 74.56 441 VAL A N 1
ATOM 3438 C CA . VAL A 1 441 ? -28.058 18.824 32.206 1.00 74.56 441 VAL A CA 1
ATOM 3439 C C . VAL A 1 441 ? -26.898 18.763 33.192 1.00 74.56 441 VAL A C 1
ATOM 3441 O O . VAL A 1 441 ? -25.767 19.085 32.846 1.00 74.56 441 VAL A O 1
ATOM 3444 N N . THR A 1 442 ? -27.185 18.367 34.428 1.00 69.25 442 THR A N 1
ATOM 3445 C CA . THR A 1 442 ? -26.212 18.244 35.522 1.00 69.25 442 THR A CA 1
ATOM 3446 C C . THR A 1 442 ? -25.935 16.790 35.909 1.00 69.25 442 THR A C 1
ATOM 3448 O O . THR A 1 442 ? -25.059 16.542 36.732 1.00 69.25 442 THR A O 1
ATOM 3451 N N . GLY A 1 443 ? -26.650 15.822 35.324 1.00 75.38 443 GLY A N 1
ATOM 3452 C CA . GLY A 1 443 ? -26.379 14.391 35.483 1.00 75.38 443 GLY A CA 1
ATOM 3453 C C . GLY A 1 443 ? -27.568 13.499 35.127 1.00 75.38 443 GLY A C 1
ATOM 3454 O O . GLY A 1 443 ? -28.604 13.973 34.662 1.00 75.38 443 GLY A O 1
ATOM 3455 N N . TYR A 1 444 ? -27.435 12.201 35.389 1.00 78.56 444 TYR A N 1
ATOM 3456 C CA . TYR A 1 444 ? -28.478 11.194 35.184 1.00 78.56 444 TYR A CA 1
ATOM 3457 C C . TYR A 1 444 ? -28.637 10.348 36.438 1.00 78.56 444 TYR A C 1
ATOM 3459 O O . TYR A 1 444 ? -27.655 9.833 36.958 1.00 78.56 444 TYR A O 1
ATOM 3467 N N . GLN A 1 445 ? -29.862 10.154 36.912 1.00 80.12 445 GLN A N 1
ATOM 3468 C CA . GLN A 1 445 ? -30.166 9.114 37.887 1.00 80.12 445 GLN A CA 1
ATOM 3469 C C . GLN A 1 445 ? -30.616 7.865 37.132 1.00 80.12 445 GLN A C 1
ATOM 3471 O O . GLN A 1 445 ? -31.654 7.881 36.475 1.00 80.12 445 GLN A O 1
ATOM 3476 N N . VAL A 1 446 ? -29.835 6.793 37.236 1.00 80.44 446 VAL A N 1
ATOM 3477 C CA . VAL A 1 446 ? -30.112 5.507 36.593 1.00 80.44 446 VAL A CA 1
ATOM 3478 C C . VAL A 1 446 ? -30.457 4.483 37.665 1.00 80.44 446 VAL A C 1
ATOM 3480 O O . VAL A 1 446 ? -29.796 4.418 38.702 1.00 80.44 446 VAL A O 1
ATOM 3483 N N . THR A 1 447 ? -31.495 3.688 37.446 1.00 77.69 447 THR A N 1
ATOM 3484 C CA . THR A 1 447 ? -31.937 2.619 38.345 1.00 77.69 447 THR A CA 1
ATOM 3485 C C . THR A 1 447 ? -32.197 1.359 37.529 1.00 77.69 447 THR A C 1
ATOM 3487 O O . THR A 1 447 ? -32.870 1.430 36.508 1.00 77.69 447 THR A O 1
ATOM 3490 N N . TRP A 1 448 ? -31.690 0.206 37.960 1.00 82.12 448 TRP A N 1
ATOM 3491 C CA . TRP A 1 448 ? -31.994 -1.086 37.344 1.00 82.12 448 TRP A CA 1
ATOM 3492 C C . TRP A 1 448 ? -32.465 -2.084 38.397 1.00 82.12 448 TRP A C 1
ATOM 3494 O O . TRP A 1 448 ? -31.926 -2.143 39.502 1.00 82.12 448 TRP A O 1
ATOM 3504 N N . ALA A 1 449 ? -33.489 -2.858 38.056 1.00 77.62 449 ALA A N 1
ATOM 3505 C CA . ALA A 1 449 ? -34.042 -3.895 38.917 1.00 77.62 449 ALA A CA 1
ATOM 3506 C C . ALA A 1 449 ? -34.442 -5.111 38.084 1.00 77.62 449 ALA A C 1
ATOM 3508 O O . ALA A 1 449 ? -34.997 -4.963 36.995 1.00 77.62 449 ALA A O 1
ATOM 3509 N N . GLU A 1 450 ? -34.184 -6.309 38.597 1.00 77.19 450 GLU A N 1
ATOM 3510 C CA . GLU A 1 450 ? -34.736 -7.537 38.023 1.00 77.19 450 GLU A CA 1
ATOM 3511 C C . GLU A 1 450 ? -36.277 -7.524 38.142 1.00 77.19 450 GLU A C 1
ATOM 3513 O O . GLU A 1 450 ? -36.837 -6.934 39.066 1.00 77.19 450 GLU A O 1
ATOM 3518 N N . VAL A 1 451 ? -36.983 -8.122 37.184 1.00 74.56 451 VAL A N 1
ATOM 3519 C CA . VAL A 1 451 ? -38.447 -8.186 37.103 1.00 74.56 451 VAL A CA 1
ATOM 3520 C C . VAL A 1 451 ? -38.861 -9.648 37.267 1.00 74.56 451 VAL A C 1
ATOM 3522 O O . VAL A 1 451 ? -38.765 -10.433 36.325 1.00 74.56 451 VAL A O 1
ATOM 3525 N N . ILE A 1 452 ? -39.326 -10.023 38.463 1.00 62.97 452 ILE A N 1
ATOM 3526 C CA . ILE A 1 452 ? -39.821 -11.383 38.734 1.00 62.97 452 ILE A CA 1
ATOM 3527 C C . ILE A 1 452 ? -41.189 -11.569 38.067 1.00 62.97 452 ILE A C 1
ATOM 3529 O O . ILE A 1 452 ? -42.122 -10.798 38.296 1.00 62.97 452 ILE A O 1
ATOM 3533 N N . THR A 1 453 ? -41.326 -12.625 37.268 1.00 48.72 453 THR A N 1
ATOM 3534 C CA . THR A 1 453 ? -42.569 -13.027 36.599 1.00 48.72 453 THR A CA 1
ATOM 3535 C C . THR A 1 453 ? -43.335 -14.066 37.424 1.00 48.72 453 THR A C 1
ATOM 3537 O O . THR A 1 453 ? -43.556 -15.178 36.973 1.00 48.72 453 THR A O 1
ATOM 3540 N N . GLU A 1 454 ? -43.793 -13.722 38.632 1.00 41.19 454 GLU A N 1
ATOM 3541 C CA . GLU A 1 454 ? -44.835 -14.513 39.309 1.00 41.19 454 GLU A CA 1
ATOM 3542 C C . GLU A 1 454 ? -45.800 -13.634 40.115 1.00 41.19 454 GLU A C 1
ATOM 3544 O O . GLU A 1 454 ? -45.445 -12.960 41.081 1.00 41.19 454 GLU A O 1
ATOM 3549 N N . SER A 1 455 ? -47.072 -13.681 39.723 1.00 37.62 455 SER A N 1
ATOM 3550 C CA . SER A 1 455 ? -48.196 -13.157 40.487 1.00 37.62 455 SER A CA 1
ATOM 3551 C C . SER A 1 455 ? -48.459 -14.033 41.716 1.00 37.62 455 SER A C 1
ATOM 3553 O O . SER A 1 455 ? -49.027 -15.121 41.592 1.00 37.62 455 SER A O 1
ATOM 3555 N N . ARG A 1 456 ? -48.154 -13.545 42.921 1.00 32.34 456 ARG A N 1
ATOM 3556 C CA . ARG A 1 456 ? -48.806 -14.027 44.148 1.00 32.34 456 ARG A CA 1
ATOM 3557 C C . ARG A 1 456 ? -49.311 -12.858 44.981 1.00 32.34 456 ARG A C 1
ATOM 3559 O O . ARG A 1 456 ? -48.576 -11.940 45.324 1.00 32.34 456 ARG A O 1
ATOM 3566 N N . ARG A 1 457 ? -50.609 -12.925 45.291 1.00 37.84 457 ARG A N 1
ATOM 3567 C CA . ARG A 1 457 ? -51.298 -12.121 46.304 1.00 37.84 457 ARG A CA 1
ATOM 3568 C C . ARG A 1 457 ? -50.485 -12.133 47.602 1.00 37.84 457 ARG A C 1
ATOM 3570 O O . ARG A 1 457 ? -50.382 -13.192 48.212 1.00 37.84 457 ARG A O 1
ATOM 3577 N N . ASN A 1 458 ? -49.934 -10.990 48.005 1.00 29.16 458 ASN A N 1
ATOM 3578 C CA . ASN A 1 458 ? -50.017 -10.429 49.361 1.00 29.16 458 ASN A CA 1
ATOM 3579 C C .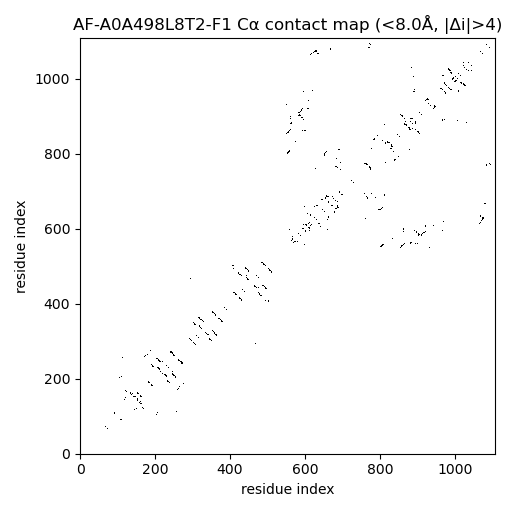 ASN A 1 458 ? -49.115 -9.191 49.499 1.00 29.16 458 ASN A C 1
ATOM 3581 O O . ASN A 1 458 ? -48.011 -9.128 48.969 1.00 29.16 458 ASN A O 1
ATOM 3585 N N . ASN A 1 459 ? -49.639 -8.198 50.214 1.00 38.28 459 ASN A N 1
ATOM 3586 C CA . ASN A 1 459 ? -49.038 -6.897 50.489 1.00 38.28 459 ASN A CA 1
ATOM 3587 C C . ASN A 1 459 ? -47.674 -7.000 51.194 1.00 38.28 459 ASN A C 1
ATOM 3589 O O . ASN A 1 459 ? -47.650 -7.312 52.379 1.00 38.28 459 ASN A O 1
ATOM 3593 N N . LEU A 1 460 ? -46.587 -6.688 50.475 1.00 28.19 460 LEU A N 1
ATOM 3594 C CA . LEU A 1 460 ? -45.340 -6.005 50.892 1.00 28.19 460 LEU A CA 1
ATOM 3595 C C . LEU A 1 460 ? -44.302 -6.191 49.761 1.00 28.19 460 LEU A C 1
ATOM 3597 O O . LEU A 1 460 ? -43.977 -7.336 49.453 1.00 28.19 460 LEU A O 1
ATOM 3601 N N . PRO A 1 461 ? -43.747 -5.134 49.130 1.00 31.42 461 PRO A N 1
ATOM 3602 C CA . PRO A 1 461 ? -42.685 -5.306 48.147 1.00 31.42 461 PRO A CA 1
ATOM 3603 C C . PRO A 1 461 ? -41.354 -5.449 48.890 1.00 31.42 461 PRO A C 1
ATOM 3605 O O . PRO A 1 461 ? -40.621 -4.480 49.063 1.00 31.42 461 PRO A O 1
ATOM 3608 N N . ASN A 1 462 ? -41.051 -6.656 49.367 1.00 30.48 462 ASN A N 1
ATOM 3609 C CA . ASN A 1 462 ? -39.707 -6.988 49.823 1.00 30.48 462 ASN A CA 1
ATOM 3610 C C . ASN A 1 462 ? -38.977 -7.784 48.736 1.00 30.48 462 ASN A C 1
ATOM 3612 O O . ASN A 1 462 ? -39.444 -8.826 48.289 1.00 30.48 462 ASN A O 1
ATOM 3616 N N . SER A 1 463 ? -37.814 -7.235 48.378 1.00 34.00 463 SER A N 1
ATOM 3617 C CA . SER A 1 463 ? -36.720 -7.767 47.560 1.00 34.00 463 SER A CA 1
ATOM 3618 C C . SER A 1 463 ? -36.982 -8.017 46.073 1.00 34.00 463 SER A C 1
ATOM 3620 O O . SER A 1 463 ? -37.264 -9.129 45.642 1.00 34.00 463 SER A O 1
ATOM 3622 N N . LEU A 1 464 ? -36.695 -6.984 45.287 1.00 42.56 464 LEU A N 1
ATOM 3623 C CA . LEU A 1 464 ? -35.968 -7.104 44.026 1.00 42.56 464 LEU A CA 1
ATOM 3624 C C . LEU A 1 464 ? -34.795 -6.135 44.155 1.00 42.56 464 LEU A C 1
ATOM 3626 O O . LEU A 1 464 ? -35.013 -4.992 44.554 1.00 42.56 464 LEU A O 1
ATOM 3630 N N . ILE A 1 465 ? -33.559 -6.601 43.961 1.00 50.50 465 ILE A N 1
ATOM 3631 C CA . ILE A 1 465 ? -32.344 -5.795 44.154 1.00 50.50 465 ILE A CA 1
ATOM 3632 C C . ILE A 1 465 ? -32.364 -4.666 43.113 1.00 50.50 465 ILE A C 1
ATOM 3634 O O . ILE A 1 465 ? -31.910 -4.828 41.986 1.00 50.50 465 ILE A O 1
ATOM 3638 N N . SER A 1 466 ? -32.974 -3.538 43.476 1.00 52.09 466 SER A N 1
ATOM 3639 C CA . SER A 1 466 ? -32.951 -2.309 42.698 1.00 52.09 466 SER A CA 1
ATOM 3640 C C . SER A 1 466 ? -31.670 -1.570 43.050 1.00 52.09 466 SER A C 1
ATOM 3642 O O . SER A 1 466 ? -31.516 -1.096 44.178 1.00 52.09 466 SER A O 1
ATOM 3644 N N . GLN A 1 467 ? -30.745 -1.488 42.108 1.00 57.03 467 GLN A N 1
ATOM 3645 C CA . GLN A 1 467 ? -29.524 -0.706 42.255 1.00 57.03 467 GLN A CA 1
ATOM 3646 C C . GLN A 1 467 ? -29.704 0.615 41.511 1.00 57.03 467 GLN A C 1
ATOM 3648 O O . GLN A 1 467 ? -30.357 0.667 40.469 1.00 57.03 467 GLN A O 1
ATOM 3653 N N . SER A 1 468 ? -29.181 1.707 42.068 1.00 66.56 468 SER A N 1
ATOM 3654 C CA . SER A 1 468 ? -29.249 3.021 41.436 1.00 66.56 468 SER A CA 1
ATOM 3655 C C . SER A 1 468 ? -27.916 3.739 41.534 1.00 66.56 468 SER A C 1
ATOM 3657 O O . SER A 1 468 ? -27.256 3.700 42.570 1.00 66.56 468 SER A O 1
ATOM 3659 N N . GLN A 1 469 ? -27.550 4.419 40.453 1.00 66.44 469 GLN A N 1
ATOM 3660 C CA . GLN A 1 469 ? -26.325 5.188 40.330 1.00 66.44 469 GLN A CA 1
ATOM 3661 C C . GLN A 1 469 ? -26.634 6.554 39.718 1.00 66.44 469 GLN A C 1
ATOM 3663 O O . GLN A 1 469 ? -27.465 6.665 38.815 1.00 66.44 469 GLN A O 1
ATOM 3668 N N . ILE A 1 470 ? -25.965 7.596 40.213 1.00 70.50 470 ILE A N 1
ATOM 3669 C CA . ILE A 1 470 ? -25.990 8.921 39.594 1.00 70.50 470 ILE A CA 1
ATOM 3670 C C . ILE A 1 470 ? -24.742 9.061 38.727 1.00 70.50 470 ILE A C 1
ATOM 3672 O O . ILE A 1 470 ? -23.628 8.849 39.203 1.00 70.50 470 ILE A O 1
ATOM 3676 N N . LEU A 1 471 ? -24.940 9.404 37.461 1.00 61.94 471 LEU A N 1
ATOM 3677 C CA . LEU A 1 471 ? -23.886 9.631 36.485 1.00 61.94 471 LEU A CA 1
ATOM 3678 C C . LEU A 1 471 ? -23.752 11.129 36.185 1.00 61.94 471 LEU A C 1
ATOM 3680 O O . LEU A 1 471 ? -24.756 11.846 36.214 1.00 61.94 471 LEU A O 1
ATOM 3684 N N . PRO A 1 472 ? -22.534 11.612 35.904 1.00 63.88 472 PRO A N 1
ATOM 3685 C CA . PRO A 1 472 ? -22.299 12.991 35.491 1.00 63.88 472 PRO A CA 1
ATOM 3686 C C . PRO A 1 472 ? -22.868 13.248 34.076 1.00 63.88 472 PRO A C 1
ATOM 3688 O O . PRO A 1 472 ? -23.159 12.288 33.352 1.00 63.88 472 PRO A O 1
ATOM 3691 N N . PRO A 1 473 ? -23.092 14.513 33.675 1.00 68.19 473 PRO A N 1
ATOM 3692 C CA . PRO A 1 473 ? -23.813 14.847 32.444 1.00 68.19 473 PRO A CA 1
ATOM 3693 C C . PRO A 1 473 ? -23.095 14.395 31.161 1.00 68.19 473 PRO A C 1
ATOM 3695 O O . PRO A 1 473 ? -23.764 14.175 30.149 1.00 68.19 473 PRO A O 1
ATOM 3698 N N . GLU A 1 474 ? -21.780 14.165 31.220 1.00 63.72 474 GLU A N 1
ATOM 3699 C CA . GLU A 1 474 ? -20.954 13.641 30.124 1.00 63.72 474 GLU A CA 1
ATOM 3700 C C . GLU A 1 474 ? -21.090 12.113 29.946 1.00 63.72 474 GLU A C 1
ATOM 3702 O O . GLU A 1 474 ? -20.653 11.565 28.937 1.00 63.72 474 GLU A O 1
ATOM 3707 N N . ARG A 1 475 ? -21.707 11.397 30.903 1.00 67.88 475 ARG A N 1
ATOM 3708 C CA . ARG A 1 475 ? -21.847 9.929 30.881 1.00 67.88 475 ARG A CA 1
ATOM 3709 C C . ARG A 1 475 ? -23.291 9.484 30.665 1.00 67.88 475 ARG A C 1
ATOM 3711 O O . ARG A 1 475 ? -24.042 9.278 31.616 1.00 67.88 475 ARG A O 1
ATOM 3718 N N . ASN A 1 476 ? -23.648 9.228 29.413 1.00 80.38 476 ASN A N 1
ATOM 3719 C CA . ASN A 1 476 ? -24.929 8.637 29.006 1.00 80.38 476 ASN A CA 1
ATOM 3720 C C . ASN A 1 476 ? -24.883 7.098 28.860 1.00 80.38 476 ASN A C 1
ATOM 3722 O O . ASN A 1 476 ? -25.680 6.517 28.118 1.00 80.38 476 ASN A O 1
ATOM 3726 N N . ILE A 1 477 ? -23.929 6.446 29.537 1.00 80.25 477 ILE A N 1
ATOM 3727 C CA . ILE A 1 477 ? -23.670 5.001 29.484 1.00 80.25 477 ILE A CA 1
ATOM 3728 C C . ILE A 1 477 ? -23.465 4.459 30.910 1.00 80.25 477 ILE A C 1
ATOM 3730 O O . ILE A 1 477 ? -22.763 5.070 31.717 1.00 80.25 477 ILE A O 1
ATOM 3734 N N . LEU A 1 478 ? -24.043 3.292 31.205 1.00 84.75 478 LEU A N 1
ATOM 3735 C CA . LEU A 1 478 ? -23.911 2.535 32.451 1.00 84.75 478 LEU A CA 1
ATOM 3736 C C . LEU A 1 478 ? -23.467 1.091 32.155 1.00 84.75 478 LEU A C 1
ATOM 3738 O O . LEU A 1 478 ? -24.107 0.406 31.364 1.00 84.75 478 LEU A O 1
ATOM 3742 N N . VAL A 1 479 ? -22.429 0.599 32.837 1.00 79.69 479 VAL A N 1
ATOM 3743 C CA . VAL A 1 479 ? -22.005 -0.815 32.787 1.00 79.69 479 VAL A CA 1
ATOM 3744 C C . VAL A 1 479 ? -22.417 -1.508 34.084 1.00 79.69 479 VAL A C 1
ATOM 3746 O O . VAL A 1 479 ? -22.054 -1.050 35.165 1.00 79.69 479 VAL A O 1
ATOM 3749 N N . VAL A 1 480 ? -23.144 -2.620 33.982 1.00 79.62 480 VAL A N 1
ATOM 3750 C CA . VAL A 1 480 ? -23.567 -3.446 35.120 1.00 79.62 480 VAL A CA 1
ATOM 3751 C C . VAL A 1 480 ? -23.077 -4.874 34.919 1.00 79.62 480 VAL A C 1
ATOM 3753 O O . VAL A 1 480 ? -23.535 -5.569 34.017 1.00 79.62 480 VAL A O 1
ATOM 3756 N N . SER A 1 481 ? -22.176 -5.329 35.783 1.00 78.38 481 SER A N 1
ATOM 3757 C CA . SER A 1 481 ? -21.707 -6.720 35.820 1.00 78.38 481 SER A CA 1
ATOM 3758 C C . SER A 1 481 ? -22.507 -7.533 36.840 1.00 78.38 481 SER A C 1
ATOM 3760 O O . SER A 1 481 ? -22.968 -6.984 37.840 1.00 78.38 481 SER A O 1
ATOM 3762 N N . GLY A 1 482 ? -22.637 -8.846 36.636 1.00 74.12 482 GLY A N 1
ATOM 3763 C CA . GLY A 1 482 ? -23.308 -9.727 37.602 1.00 74.12 482 GLY A CA 1
ATOM 3764 C C . GLY A 1 482 ? -24.819 -9.857 37.416 1.00 74.12 482 GLY A C 1
ATOM 3765 O O . GLY A 1 482 ? -25.522 -10.180 38.372 1.00 74.12 482 GLY A O 1
ATOM 3766 N N . LEU A 1 483 ? -25.336 -9.590 36.213 1.00 81.38 483 LEU A N 1
ATOM 3767 C CA . LEU A 1 483 ? -26.747 -9.813 35.897 1.00 81.38 483 LEU A CA 1
ATOM 3768 C C . LEU A 1 483 ? -27.041 -11.324 35.804 1.00 81.38 483 LEU A C 1
ATOM 3770 O O . LEU A 1 483 ? -26.199 -12.109 35.364 1.00 81.38 483 LEU A O 1
ATOM 3774 N N . GLN A 1 484 ? -28.242 -11.741 36.205 1.00 79.25 484 GLN A N 1
ATOM 3775 C CA . GLN A 1 484 ? -28.674 -13.136 36.098 1.00 79.25 484 GLN A CA 1
ATOM 3776 C C . GLN A 1 484 ? -28.960 -13.513 34.640 1.00 79.25 484 GLN A C 1
ATOM 3778 O O . GLN A 1 484 ? -29.419 -12.684 33.853 1.00 79.25 484 GLN A O 1
ATOM 3783 N N . LEU A 1 485 ? -28.683 -14.767 34.276 1.00 78.38 485 LEU A N 1
ATOM 3784 C CA . LEU A 1 485 ? -28.990 -15.333 32.957 1.00 78.38 485 LEU A CA 1
ATOM 3785 C C . LEU A 1 485 ? -30.502 -15.519 32.782 1.00 78.38 485 LEU A C 1
ATOM 3787 O O . LEU A 1 485 ? -31.177 -15.957 33.706 1.00 78.38 485 LEU A O 1
ATOM 3791 N N . ALA A 1 486 ? -31.007 -15.273 31.571 1.00 78.38 486 ALA A N 1
ATOM 3792 C CA . ALA A 1 486 ? -32.420 -15.430 31.207 1.00 78.38 486 ALA A CA 1
ATOM 3793 C C . ALA A 1 486 ? -33.430 -14.647 32.084 1.00 78.38 486 ALA A C 1
ATOM 3795 O O . ALA A 1 486 ? -34.612 -14.996 32.122 1.00 78.38 486 ALA A O 1
ATOM 3796 N N . SER A 1 487 ? -32.990 -13.572 32.737 1.00 80.25 487 SER A N 1
ATOM 3797 C CA . SER A 1 487 ? -33.804 -12.714 33.602 1.00 80.25 487 SER A CA 1
ATOM 3798 C C . SER A 1 487 ? -34.215 -11.420 32.897 1.00 80.25 487 SER A C 1
ATOM 3800 O O . SER A 1 487 ? -33.519 -10.901 32.020 1.00 80.25 487 SER A O 1
ATOM 3802 N N . LEU A 1 488 ? -35.367 -10.870 33.284 1.00 80.81 488 LEU A N 1
ATOM 3803 C CA . LEU A 1 488 ? -35.827 -9.557 32.828 1.00 80.81 488 LEU A CA 1
ATOM 3804 C C . LEU A 1 488 ? -35.308 -8.478 33.777 1.00 80.81 488 LEU A C 1
ATOM 3806 O O . LEU A 1 488 ? -35.468 -8.601 34.983 1.00 80.81 488 LEU A O 1
ATOM 3810 N N . TYR A 1 489 ? -34.750 -7.396 33.247 1.00 81.88 489 TYR A N 1
ATOM 3811 C CA . TYR A 1 489 ? -34.305 -6.233 34.012 1.00 81.88 489 TYR A CA 1
ATOM 3812 C C . TYR A 1 489 ? -34.987 -4.969 33.501 1.00 81.88 489 TYR A C 1
ATOM 3814 O O . TYR A 1 489 ? -34.955 -4.679 32.308 1.00 81.88 489 TYR A O 1
ATOM 3822 N N . ARG A 1 490 ? -35.591 -4.189 34.398 1.00 83.12 490 ARG A N 1
ATOM 3823 C CA . ARG A 1 490 ? -36.140 -2.863 34.108 1.00 83.12 490 ARG A CA 1
ATOM 3824 C C . ARG A 1 490 ? -35.096 -1.804 34.437 1.00 83.12 490 ARG A C 1
ATOM 3826 O O . ARG A 1 490 ? -34.720 -1.669 35.596 1.00 83.12 490 ARG A O 1
ATOM 3833 N N . LEU A 1 491 ? -34.674 -1.053 33.426 1.00 85.62 491 LEU A N 1
ATOM 3834 C CA . LEU A 1 491 ? -33.837 0.136 33.551 1.00 85.62 491 LEU A CA 1
ATOM 3835 C C . LEU A 1 491 ? -34.728 1.383 33.563 1.00 85.62 491 LEU A C 1
ATOM 3837 O O . LEU A 1 491 ? -35.619 1.502 32.725 1.00 85.62 491 LEU A O 1
ATOM 3841 N N . GLU A 1 492 ? -34.475 2.319 34.466 1.00 85.25 492 GLU A N 1
ATOM 3842 C CA . GLU A 1 492 ? -35.112 3.631 34.559 1.00 85.25 492 GLU A CA 1
ATOM 3843 C C . GLU A 1 492 ? -34.033 4.719 34.581 1.00 85.25 492 GLU A C 1
ATOM 3845 O O . GLU A 1 492 ? -33.077 4.628 35.346 1.00 85.25 492 GLU A O 1
ATOM 3850 N N . VAL A 1 493 ? -34.175 5.739 33.735 1.00 83.25 493 VAL A N 1
ATOM 3851 C CA . VAL A 1 493 ? -33.248 6.870 33.618 1.00 83.25 493 VAL A CA 1
ATOM 3852 C C . VAL A 1 493 ? -34.024 8.173 33.801 1.00 83.25 493 VAL A C 1
ATOM 3854 O O . VAL A 1 493 ? -35.008 8.425 33.103 1.00 83.25 493 VAL A O 1
ATOM 3857 N N . GLN A 1 494 ? -33.564 9.020 34.719 1.00 83.19 494 GLN A N 1
ATOM 3858 C CA . GLN A 1 494 ? -34.081 10.365 34.976 1.00 83.19 494 GLN A CA 1
ATOM 3859 C C . GLN A 1 494 ? -32.969 11.388 34.737 1.00 83.19 494 GLN A C 1
ATOM 3861 O O . GLN A 1 494 ? -31.876 11.264 35.290 1.00 83.19 494 GLN A O 1
ATOM 3866 N N . VAL A 1 495 ? -33.236 12.414 33.929 1.00 79.31 495 VAL A N 1
ATOM 3867 C CA . VAL A 1 495 ? -32.267 13.492 33.679 1.00 79.31 495 VAL A CA 1
ATOM 3868 C C . VAL A 1 495 ? -32.297 14.479 34.841 1.00 79.31 495 VAL A C 1
ATOM 3870 O O . VAL A 1 495 ? -33.367 14.881 35.287 1.00 79.31 495 VAL A O 1
ATOM 3873 N N . ILE A 1 496 ? -31.139 14.882 35.345 1.00 74.44 496 ILE A N 1
ATOM 3874 C CA . ILE A 1 496 ? -31.002 15.869 36.415 1.00 74.44 496 ILE A CA 1
ATOM 3875 C C . ILE A 1 496 ? -30.581 17.192 35.777 1.00 74.44 496 ILE A C 1
ATOM 3877 O O . ILE A 1 496 ? -29.688 17.226 34.933 1.00 74.44 496 ILE A O 1
ATOM 3881 N N . THR A 1 497 ? -31.233 18.285 36.161 1.00 72.69 497 THR A N 1
ATOM 3882 C CA . THR A 1 497 ? -30.889 19.649 35.735 1.00 72.69 497 THR A CA 1
ATOM 3883 C C . THR A 1 497 ? -30.771 20.563 36.952 1.00 72.69 497 THR A C 1
ATOM 3885 O O . THR A 1 497 ? -31.184 20.198 38.057 1.00 72.69 497 THR A O 1
ATOM 3888 N N . ALA A 1 498 ? -30.284 21.790 36.754 1.00 63.06 498 ALA A N 1
ATOM 3889 C CA . ALA A 1 498 ? -30.272 22.817 37.802 1.00 63.06 498 ALA A CA 1
ATOM 3890 C C . ALA A 1 498 ? -31.676 23.125 38.378 1.00 63.06 498 ALA A C 1
ATOM 3892 O O . ALA A 1 498 ? -31.786 23.575 39.516 1.00 63.06 498 ALA A O 1
ATOM 3893 N N . GLY A 1 499 ? -32.747 22.859 37.615 1.00 56.22 499 GLY A N 1
ATOM 3894 C CA . GLY A 1 499 ? -34.142 23.043 38.035 1.00 56.22 499 GLY A CA 1
ATOM 3895 C C . GLY A 1 499 ? -34.781 21.830 38.723 1.00 56.22 499 GLY A C 1
ATOM 3896 O O . GLY A 1 499 ? -35.920 21.929 39.174 1.00 56.22 499 GLY A O 1
ATOM 3897 N N . GLY A 1 500 ? -34.082 20.693 38.816 1.00 62.88 500 GLY A N 1
ATOM 3898 C CA . GLY A 1 500 ? -34.588 19.455 39.418 1.00 62.88 500 GLY A CA 1
ATOM 3899 C C . GLY A 1 500 ? -34.496 18.235 38.497 1.00 62.88 500 GLY A C 1
ATOM 3900 O O . GLY A 1 500 ? -33.815 18.254 37.470 1.00 62.88 500 GLY A O 1
ATOM 3901 N N . GLN A 1 501 ? -35.176 17.152 38.886 1.00 67.06 501 GLN A N 1
ATOM 3902 C CA . GLN A 1 501 ? -35.238 15.904 38.118 1.00 67.06 501 GLN A CA 1
ATOM 3903 C C . GLN A 1 501 ? -36.321 15.994 37.034 1.00 67.06 501 GLN A C 1
ATOM 3905 O O . GLN A 1 501 ? -37.455 16.387 37.309 1.00 67.06 501 GLN A O 1
ATOM 3910 N N . GLY A 1 502 ? -35.953 15.640 35.807 1.00 70.12 502 GLY A N 1
ATOM 3911 C CA . GLY A 1 502 ? -36.845 15.499 34.664 1.00 70.12 502 GLY A CA 1
ATOM 3912 C C . GLY A 1 502 ? -37.666 14.203 34.700 1.00 70.12 502 GLY A C 1
ATOM 3913 O O . GLY A 1 502 ? -37.543 13.403 35.632 1.00 70.12 502 GLY A O 1
ATOM 3914 N N . PRO A 1 503 ? -38.520 13.979 33.688 1.00 74.56 503 PRO A N 1
ATOM 3915 C CA . PRO A 1 503 ? -39.360 12.790 33.588 1.00 74.56 503 PRO A CA 1
ATOM 3916 C C . PRO A 1 503 ? -38.529 11.503 33.538 1.00 74.56 503 PRO A C 1
ATOM 3918 O O . PRO A 1 503 ? -37.477 11.459 32.899 1.00 74.56 503 PRO A O 1
ATOM 3921 N N . ALA A 1 504 ? -39.035 10.446 34.174 1.00 74.88 504 ALA A N 1
ATOM 3922 C CA . ALA A 1 504 ? -38.418 9.128 34.140 1.00 74.88 504 ALA A CA 1
ATOM 3923 C C . ALA A 1 504 ? -38.750 8.383 32.848 1.00 74.88 504 ALA A C 1
ATOM 3925 O O . ALA A 1 504 ? -39.924 8.205 32.513 1.00 74.88 504 ALA A O 1
ATOM 3926 N N . THR A 1 505 ? -37.722 7.882 32.172 1.00 80.94 505 THR A N 1
ATOM 3927 C CA . THR A 1 505 ? -37.876 6.984 31.028 1.00 80.94 505 THR A CA 1
ATOM 3928 C C . THR A 1 505 ? -37.419 5.597 31.437 1.00 80.94 505 THR A C 1
ATOM 3930 O O . THR A 1 505 ? -36.289 5.432 31.887 1.00 80.94 505 THR A O 1
ATOM 3933 N N . SER A 1 506 ? -38.283 4.590 31.287 1.00 83.62 506 SER A N 1
ATOM 3934 C CA . SER A 1 506 ? -37.949 3.211 31.652 1.00 83.62 506 SER A CA 1
ATOM 3935 C C . SER A 1 506 ? -38.112 2.234 30.495 1.00 83.62 506 SER A C 1
ATOM 3937 O O . SER A 1 506 ? -39.068 2.356 29.728 1.00 83.62 506 SER A O 1
ATOM 3939 N N . ARG A 1 507 ? -37.237 1.229 30.415 1.00 83.94 507 ARG A N 1
ATOM 3940 C CA . ARG A 1 507 ? -37.304 0.129 29.445 1.00 83.94 507 ARG A CA 1
ATOM 3941 C C . ARG A 1 507 ? -36.901 -1.190 30.101 1.00 83.94 507 ARG A C 1
ATOM 3943 O O . ARG A 1 507 ? -35.990 -1.218 30.923 1.00 83.94 507 ARG A O 1
ATOM 3950 N N . THR A 1 508 ? -37.581 -2.272 29.736 1.00 85.50 508 THR A N 1
ATOM 3951 C CA . THR A 1 508 ? -37.259 -3.624 30.208 1.00 85.50 508 THR A CA 1
ATOM 3952 C C . THR A 1 508 ? -36.447 -4.369 29.154 1.00 85.50 508 THR A C 1
ATOM 3954 O O . THR A 1 508 ? -36.779 -4.314 27.970 1.00 85.50 508 THR A O 1
ATOM 3957 N N . PHE A 1 509 ? -35.403 -5.067 29.587 1.00 84.38 509 PHE A N 1
ATOM 3958 C CA . PHE A 1 509 ? -34.488 -5.844 28.759 1.00 84.38 509 PHE A CA 1
ATOM 3959 C C . PHE A 1 509 ? -34.394 -7.280 29.273 1.00 84.38 509 PHE A C 1
ATOM 3961 O O . PHE A 1 509 ? -34.509 -7.509 30.474 1.00 84.38 509 PHE A O 1
ATOM 3968 N N . GLN A 1 510 ? -34.173 -8.240 28.379 1.00 85.50 510 GLN A N 1
ATOM 3969 C CA . GLN A 1 510 ? -33.991 -9.648 28.732 1.00 85.50 510 GLN A CA 1
ATOM 3970 C C . GLN A 1 510 ? -32.523 -10.040 28.555 1.00 85.50 510 GLN A C 1
ATOM 3972 O O . GLN A 1 510 ? -31.945 -9.780 27.499 1.00 85.50 510 GLN A O 1
ATOM 3977 N N . THR A 1 511 ? -31.922 -10.655 29.574 1.00 85.88 511 THR A N 1
ATOM 3978 C CA . THR A 1 511 ? -30.539 -11.143 29.500 1.00 85.88 511 THR A CA 1
ATOM 3979 C C . THR A 1 511 ? -30.450 -12.474 28.734 1.00 85.88 511 THR A C 1
ATOM 3981 O O . THR A 1 511 ? -31.424 -13.235 28.699 1.00 85.88 511 THR A O 1
ATOM 3984 N N . PRO A 1 512 ? -29.298 -12.795 28.110 1.00 81.44 512 PRO A N 1
ATOM 3985 C CA . PRO A 1 512 ? -29.134 -14.020 27.322 1.00 81.44 512 PRO A CA 1
ATOM 3986 C C . PRO A 1 512 ? -29.296 -15.299 28.163 1.00 81.44 512 PRO A C 1
ATOM 3988 O O . PRO A 1 512 ? -28.944 -15.325 29.342 1.00 81.44 512 PRO A O 1
ATOM 3991 N N . ALA A 1 513 ? -29.797 -16.378 27.554 1.00 76.75 513 ALA A N 1
ATOM 3992 C CA . ALA A 1 513 ? -29.868 -17.712 28.163 1.00 76.75 513 ALA A CA 1
ATOM 3993 C C . ALA A 1 513 ? -28.644 -18.575 27.785 1.00 76.75 513 ALA A C 1
ATOM 3995 O O . ALA A 1 513 ? -27.999 -18.326 26.768 1.00 76.75 513 ALA A O 1
ATOM 3996 N N . HIS A 1 514 ? -28.333 -19.610 28.579 1.00 58.81 514 HIS A N 1
ATOM 3997 C CA . HIS A 1 514 ? -27.273 -20.582 28.264 1.00 58.81 514 HIS A CA 1
ATOM 3998 C C . HIS A 1 514 ? -27.502 -21.238 26.890 1.00 58.81 514 HIS A C 1
ATOM 4000 O O . HIS A 1 514 ? -28.548 -21.851 26.658 1.00 58.81 514 HIS A O 1
ATOM 4006 N N . SER A 1 515 ? -26.505 -21.173 26.004 1.00 43.44 515 SER A N 1
ATOM 4007 C CA . SER A 1 515 ? -26.462 -21.987 24.789 1.00 43.44 515 SER A CA 1
ATOM 4008 C C . SER A 1 515 ? -26.251 -23.452 25.183 1.00 43.44 515 SER A C 1
ATOM 4010 O O . SER A 1 515 ? -25.227 -23.826 25.753 1.00 43.44 515 SER A O 1
ATOM 4012 N N . LYS A 1 516 ? -27.250 -24.307 24.935 1.00 32.12 516 LYS A N 1
ATOM 4013 C CA . LYS A 1 516 ? -27.098 -25.753 25.143 1.00 32.12 516 LYS A CA 1
ATOM 4014 C C . LYS A 1 516 ? -26.325 -26.389 23.980 1.00 32.12 516 LYS A C 1
ATOM 4016 O O . LYS A 1 516 ? -26.520 -25.976 22.836 1.00 32.12 516 LYS A O 1
ATOM 4021 N N . PRO A 1 517 ? -25.514 -27.428 24.245 1.00 32.75 517 PRO A N 1
ATOM 4022 C CA . PRO A 1 517 ? -24.886 -28.227 23.204 1.00 32.75 517 PRO A CA 1
ATOM 4023 C C . PRO A 1 517 ? -25.949 -29.031 22.444 1.00 32.75 517 PRO A C 1
ATOM 4025 O O . PRO A 1 517 ? -26.883 -29.582 23.033 1.00 32.75 517 PRO A O 1
ATOM 4028 N N . VAL A 1 518 ? -25.799 -29.085 21.122 1.00 31.19 518 VAL A N 1
ATOM 4029 C CA . VAL A 1 518 ? -26.677 -29.818 20.204 1.00 31.19 518 VAL A CA 1
ATOM 4030 C C . VAL A 1 518 ? -26.505 -31.320 20.441 1.00 31.19 518 VAL A C 1
ATOM 4032 O O . VAL A 1 518 ? -25.486 -31.904 20.083 1.00 31.19 518 VAL A O 1
ATOM 4035 N N . LEU A 1 519 ? -27.505 -31.949 21.062 1.00 27.88 519 LEU A N 1
ATOM 4036 C CA . LEU A 1 519 ? -27.587 -33.401 21.204 1.00 27.88 519 LEU A CA 1
ATOM 4037 C C . LEU A 1 519 ? -28.337 -33.978 19.994 1.00 27.88 519 LEU A C 1
ATOM 4039 O O . LEU A 1 519 ? -29.493 -33.631 19.748 1.00 27.88 519 LEU A O 1
ATOM 4043 N N . HIS A 1 520 ? -27.681 -34.865 19.245 1.00 30.03 520 HIS A N 1
ATOM 4044 C CA . HIS A 1 520 ? -28.288 -35.638 18.162 1.00 30.03 520 HIS A CA 1
ATOM 4045 C C . HIS A 1 520 ? -29.488 -36.454 18.667 1.00 30.03 520 HIS A C 1
ATOM 4047 O O . HIS A 1 520 ? -29.315 -37.400 19.434 1.00 30.03 520 HIS A O 1
ATOM 4053 N N . TYR A 1 521 ? -30.690 -36.157 18.168 1.00 28.55 521 TYR A N 1
ATOM 4054 C CA . TYR A 1 521 ? -31.844 -37.048 18.294 1.00 28.55 521 TYR A CA 1
ATOM 4055 C C . TYR A 1 521 ? -32.112 -37.758 16.966 1.00 28.55 521 TYR A C 1
ATOM 4057 O O . TYR A 1 521 ? -32.451 -37.143 15.956 1.00 28.55 521 TYR A O 1
ATOM 4065 N N . ARG A 1 522 ? -31.955 -39.088 16.984 1.00 27.09 522 ARG A N 1
ATOM 4066 C CA . ARG A 1 522 ? -32.469 -40.001 15.957 1.00 27.09 522 ARG A CA 1
ATOM 4067 C C . ARG A 1 522 ? -33.997 -39.959 15.972 1.00 27.09 522 ARG A C 1
ATOM 4069 O O . ARG A 1 522 ? -34.613 -40.159 17.014 1.00 27.09 522 ARG A O 1
ATOM 4076 N N . CYS A 1 523 ? -34.591 -39.745 14.805 1.00 26.23 523 CYS A N 1
ATOM 4077 C CA . CYS A 1 523 ? -36.035 -39.744 14.606 1.00 26.23 523 CYS A CA 1
ATOM 4078 C C . CYS A 1 523 ? -36.525 -41.154 14.224 1.00 26.23 523 CYS A C 1
ATOM 4080 O O . CYS A 1 523 ? -35.946 -41.786 13.341 1.00 26.23 523 CYS A O 1
ATOM 4082 N N . THR A 1 524 ? -37.600 -41.636 14.857 1.00 29.03 524 THR A N 1
ATOM 4083 C CA . THR A 1 524 ? -38.450 -42.718 14.325 1.00 29.03 524 THR A CA 1
ATOM 4084 C C . THR A 1 524 ? -39.933 -42.337 14.447 1.00 29.03 524 THR A C 1
ATOM 4086 O O . THR A 1 524 ? -40.338 -41.629 15.361 1.00 29.03 524 THR A O 1
ATOM 4089 N N . MET A 1 525 ? -40.687 -42.765 13.431 1.00 31.55 525 MET A N 1
ATOM 4090 C CA . MET A 1 525 ? -42.017 -42.353 12.941 1.00 31.55 525 MET A CA 1
ATOM 4091 C C . MET A 1 525 ? -43.224 -42.402 13.913 1.00 31.55 525 MET A C 1
ATOM 4093 O O . MET A 1 525 ? -43.285 -43.309 14.739 1.00 31.55 525 MET A O 1
ATOM 4097 N N . LYS A 1 526 ? -44.286 -41.598 13.645 1.00 28.30 526 LYS A N 1
ATOM 4098 C CA . LYS A 1 526 ? -45.569 -42.033 12.993 1.00 28.30 526 LYS A CA 1
ATOM 4099 C C . LYS A 1 526 ? -46.709 -40.962 12.947 1.00 28.30 526 LYS A C 1
ATOM 4101 O O . LYS A 1 526 ? -47.148 -40.480 13.978 1.00 28.30 526 LYS A O 1
ATOM 4106 N N . SER A 1 527 ? -47.191 -40.700 11.715 1.00 36.06 527 SER A N 1
ATOM 4107 C CA . SER A 1 527 ? -48.574 -40.509 11.168 1.00 36.06 527 SER A CA 1
ATOM 4108 C C . SER A 1 527 ? -49.640 -39.484 11.673 1.00 36.06 527 SER A C 1
ATOM 4110 O O . SER A 1 527 ? -50.086 -39.587 12.810 1.00 36.06 527 SER A O 1
ATOM 4112 N N . LEU A 1 528 ? -50.201 -38.738 10.676 1.00 38.78 528 LEU A N 1
ATOM 4113 C CA . LEU A 1 528 ? -51.536 -38.064 10.481 1.00 38.78 528 LEU A CA 1
ATOM 4114 C C . LEU A 1 528 ? -51.714 -36.537 10.788 1.00 38.78 528 LEU A C 1
ATOM 4116 O O . LEU A 1 528 ? -51.149 -36.067 11.767 1.00 38.78 528 LEU A O 1
ATOM 4120 N N . PRO A 1 529 ? -52.620 -35.774 10.098 1.00 48.94 529 PRO A N 1
ATOM 4121 C CA . PRO A 1 529 ? -52.757 -35.465 8.645 1.00 48.94 529 PRO A CA 1
ATOM 4122 C C . PRO A 1 529 ? -52.930 -33.923 8.355 1.00 48.94 529 PRO A C 1
ATOM 4124 O O . PRO A 1 529 ? -53.768 -33.252 8.942 1.00 48.94 529 PRO A O 1
ATOM 4127 N N . TRP A 1 530 ? -52.093 -33.223 7.578 1.00 49.72 530 TRP A N 1
ATOM 4128 C CA . TRP A 1 530 ? -51.987 -33.067 6.104 1.00 49.72 530 TRP A CA 1
ATOM 4129 C C . TRP A 1 530 ? -52.891 -32.077 5.322 1.00 49.72 530 TRP A C 1
ATOM 4131 O O . TRP A 1 530 ? -52.618 -31.904 4.141 1.00 49.72 530 TRP A O 1
ATOM 4141 N N . ILE A 1 531 ? -53.865 -31.340 5.891 1.00 48.91 531 ILE A N 1
ATOM 4142 C CA . ILE A 1 531 ? -54.670 -30.397 5.048 1.00 48.91 531 ILE A CA 1
ATOM 4143 C C . ILE A 1 531 ? -54.751 -28.938 5.550 1.00 48.91 531 ILE A C 1
ATOM 4145 O O . ILE A 1 531 ? -54.933 -28.035 4.741 1.00 48.91 531 ILE A O 1
ATOM 4149 N N . TRP A 1 532 ? -54.500 -28.644 6.830 1.00 45.59 532 TRP A N 1
ATOM 4150 C CA . TRP A 1 532 ? -54.647 -27.270 7.361 1.00 45.59 532 TRP A CA 1
ATOM 4151 C C . TRP A 1 532 ? -53.334 -26.499 7.600 1.00 45.59 532 TRP A C 1
ATOM 4153 O O . TRP A 1 532 ? -53.360 -25.287 7.788 1.00 45.59 532 TRP A O 1
ATOM 4163 N N . CYS A 1 533 ? -52.172 -27.156 7.518 1.00 44.84 533 CYS A N 1
ATOM 4164 C CA . CYS A 1 533 ? -50.870 -26.497 7.710 1.00 44.84 533 CYS A CA 1
ATOM 4165 C C . CYS A 1 533 ? -50.286 -25.875 6.430 1.00 44.84 533 CYS A C 1
ATOM 4167 O O . CYS A 1 533 ? -49.503 -24.935 6.522 1.00 44.84 533 CYS A O 1
ATOM 4169 N N . ALA A 1 534 ? -50.667 -26.350 5.240 1.00 47.16 534 ALA A N 1
ATOM 4170 C CA . ALA A 1 534 ? -50.011 -25.949 3.991 1.00 47.16 534 ALA A CA 1
ATOM 4171 C C . ALA A 1 534 ? -50.312 -24.499 3.563 1.00 47.16 534 ALA A C 1
ATOM 4173 O O . ALA A 1 534 ? -49.473 -23.867 2.934 1.00 47.16 534 ALA A O 1
ATOM 4174 N N . LEU A 1 535 ? -51.467 -23.941 3.940 1.00 46.06 535 LEU A N 1
ATOM 4175 C CA . LEU A 1 535 ? -51.854 -22.577 3.547 1.00 46.06 535 LEU A CA 1
ATOM 4176 C C . LEU A 1 535 ? -51.413 -21.492 4.540 1.00 46.06 535 LEU A C 1
ATOM 4178 O O . LEU A 1 535 ? -51.276 -20.338 4.150 1.00 46.06 535 LEU A O 1
ATOM 4182 N N . VAL A 1 536 ? -51.124 -21.852 5.794 1.00 48.31 536 VAL A N 1
ATOM 4183 C CA . VAL A 1 536 ? -50.662 -20.900 6.824 1.00 48.31 536 VAL A CA 1
ATOM 4184 C C . VAL A 1 536 ? -49.128 -20.848 6.910 1.00 48.31 536 VAL A C 1
ATOM 4186 O O . VAL A 1 536 ? -48.567 -19.804 7.228 1.00 48.31 536 VAL A O 1
ATOM 4189 N N . LEU A 1 537 ? -48.423 -21.921 6.527 1.00 43.50 537 LEU A N 1
ATOM 4190 C CA . LEU A 1 537 ? -46.951 -21.934 6.448 1.00 43.50 537 LEU A CA 1
ATOM 4191 C C . LEU A 1 537 ? -46.380 -21.230 5.206 1.00 43.50 537 LEU A C 1
ATOM 4193 O O . LEU A 1 537 ? -45.215 -20.847 5.219 1.00 43.50 537 LEU A O 1
ATOM 4197 N N . LEU A 1 538 ? -47.189 -20.996 4.169 1.00 44.56 538 LEU A N 1
ATOM 4198 C CA . LEU A 1 538 ? -46.769 -20.244 2.979 1.00 44.56 538 LEU A CA 1
ATOM 4199 C C . LEU A 1 538 ? -46.799 -18.715 3.171 1.00 44.56 538 LEU A C 1
ATOM 4201 O O . LEU A 1 538 ? -46.243 -18.004 2.344 1.00 44.56 538 LEU A O 1
ATOM 4205 N N . PHE A 1 539 ? -47.385 -18.206 4.264 1.00 43.50 539 PHE A N 1
ATOM 4206 C CA . PHE A 1 539 ? -47.509 -16.761 4.529 1.00 43.50 539 PHE A CA 1
ATOM 4207 C C . PHE A 1 539 ? -46.801 -16.261 5.803 1.00 43.50 539 PHE A C 1
ATOM 4209 O O . PHE A 1 539 ? -46.857 -15.070 6.092 1.00 43.50 539 PHE A O 1
ATOM 4216 N N . LEU A 1 540 ? -46.105 -17.127 6.554 1.00 37.00 540 LEU A N 1
ATOM 4217 C CA . LEU A 1 540 ? -45.384 -16.739 7.784 1.00 37.00 540 LEU A CA 1
ATOM 4218 C C . LEU A 1 540 ? -43.894 -17.134 7.808 1.00 37.00 540 LEU A C 1
ATOM 4220 O O . LEU A 1 540 ? -43.218 -16.910 8.809 1.00 37.00 540 LEU A O 1
ATOM 4224 N N . CYS A 1 541 ? -43.349 -17.651 6.703 1.00 34.72 541 CYS A N 1
ATOM 4225 C CA . CYS A 1 541 ? -41.918 -17.933 6.551 1.00 34.72 541 CYS A CA 1
ATOM 4226 C C . CYS A 1 541 ? -41.219 -16.931 5.618 1.00 34.72 541 CYS A C 1
ATOM 4228 O O . CYS A 1 541 ? -40.596 -17.307 4.635 1.00 34.72 541 CYS A O 1
ATOM 4230 N N . THR A 1 542 ? -41.271 -15.652 5.980 1.00 39.06 542 THR A N 1
ATOM 4231 C CA . THR A 1 542 ? -40.133 -14.733 5.803 1.00 39.06 542 THR A CA 1
ATOM 4232 C C . THR A 1 542 ? -39.920 -14.005 7.125 1.00 39.06 542 THR A C 1
ATOM 4234 O O . THR A 1 542 ? -39.992 -12.784 7.222 1.00 39.06 542 THR A O 1
ATOM 4237 N N . ALA A 1 543 ? -39.731 -14.781 8.193 1.00 36.28 543 ALA A N 1
ATOM 4238 C CA . ALA A 1 543 ? -38.986 -14.275 9.329 1.00 36.28 543 ALA A CA 1
ATOM 4239 C C . ALA A 1 543 ? -37.531 -14.213 8.862 1.00 36.28 543 ALA A C 1
ATOM 4241 O O . ALA A 1 543 ? -36.828 -15.223 8.892 1.00 36.28 543 ALA A O 1
ATOM 4242 N N . ASP A 1 544 ? -37.129 -13.049 8.347 1.00 31.88 544 ASP A N 1
ATOM 4243 C CA . ASP A 1 544 ? -35.724 -12.673 8.256 1.00 31.88 544 ASP A CA 1
ATOM 4244 C C . ASP A 1 544 ? -35.141 -12.843 9.658 1.00 31.88 544 ASP A C 1
ATOM 4246 O O . ASP A 1 544 ? -35.378 -12.053 10.576 1.00 31.88 544 ASP A O 1
ATOM 4250 N N . ALA A 1 545 ? -34.438 -13.952 9.847 1.00 33.81 545 ALA A N 1
ATOM 4251 C CA . ALA A 1 545 ? -33.529 -14.096 10.951 1.00 33.81 545 ALA A CA 1
ATOM 4252 C C . ALA A 1 545 ? -32.405 -13.089 10.693 1.00 33.81 545 ALA A C 1
ATOM 4254 O O . ALA A 1 545 ? -31.534 -13.326 9.860 1.00 33.81 545 ALA A O 1
ATOM 4255 N N . ASP A 1 546 ? -32.424 -11.968 11.412 1.00 38.50 546 ASP A N 1
ATOM 4256 C CA . ASP A 1 546 ? -31.274 -11.076 11.582 1.00 38.50 546 ASP A CA 1
ATOM 4257 C C . ASP A 1 546 ? -30.199 -11.808 12.410 1.00 38.50 546 ASP A C 1
ATOM 4259 O O . ASP A 1 546 ? -29.882 -11.467 13.549 1.00 38.50 546 ASP A O 1
ATOM 4263 N N . SER A 1 547 ? -29.676 -12.910 11.865 1.00 33.84 547 SER A N 1
ATOM 4264 C CA . SER A 1 547 ? -28.409 -13.481 12.291 1.00 33.84 547 SER A CA 1
ATOM 4265 C C . SER A 1 547 ? -27.332 -12.497 11.847 1.00 33.84 547 SER A C 1
ATOM 4267 O O . SER A 1 547 ? -27.139 -12.331 10.644 1.00 33.84 547 SER A O 1
ATOM 4269 N N . GLY A 1 548 ? -26.701 -11.827 12.817 1.00 48.84 548 GLY A N 1
ATOM 4270 C CA . GLY A 1 548 ? -25.689 -10.774 12.665 1.00 48.84 548 GLY A CA 1
ATOM 4271 C C . GLY A 1 548 ? -25.083 -10.641 11.265 1.00 48.84 548 GLY A C 1
ATOM 4272 O O . GLY A 1 548 ? -24.303 -11.487 10.832 1.00 48.84 548 GLY A O 1
ATOM 4273 N N . ARG A 1 549 ? -25.464 -9.573 10.554 1.00 62.59 549 ARG A N 1
ATOM 4274 C CA . ARG A 1 549 ? -24.994 -9.280 9.192 1.00 62.59 549 ARG A CA 1
ATOM 4275 C C . ARG A 1 549 ? -23.463 -9.359 9.098 1.00 62.59 549 ARG A C 1
ATOM 4277 O O . ARG A 1 549 ? -22.762 -8.656 9.824 1.00 62.59 549 ARG A O 1
ATOM 4284 N N . LYS A 1 550 ? -22.968 -10.183 8.166 1.00 89.56 550 LYS A N 1
ATOM 4285 C CA . LYS A 1 550 ? -21.544 -10.295 7.809 1.00 89.56 550 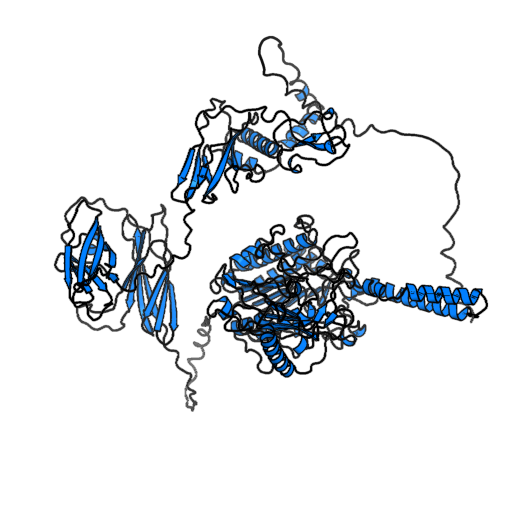LYS A CA 1
ATOM 4286 C C . LYS A 1 550 ? -20.981 -8.925 7.376 1.00 89.56 550 LYS A C 1
ATOM 4288 O O . LYS A 1 550 ? -21.715 -8.167 6.736 1.00 89.56 550 LYS A O 1
ATOM 4293 N N . PRO A 1 551 ? -19.717 -8.589 7.698 1.00 96.06 551 PRO A N 1
ATOM 4294 C CA . PRO A 1 551 ? -19.139 -7.294 7.349 1.00 96.06 551 PRO A CA 1
ATOM 4295 C C . PRO A 1 551 ? -18.791 -7.197 5.863 1.00 96.06 551 PRO A C 1
ATOM 4297 O O . PRO A 1 551 ? -18.531 -8.207 5.217 1.00 96.06 551 PRO A O 1
ATOM 4300 N N . ASN A 1 552 ? -18.722 -5.979 5.339 1.00 98.44 552 ASN A N 1
ATOM 4301 C CA . ASN A 1 552 ? -18.147 -5.671 4.035 1.00 98.44 552 ASN A CA 1
ATOM 4302 C C . ASN A 1 552 ? -16.629 -5.492 4.140 1.00 98.44 552 ASN A C 1
ATOM 4304 O O . ASN A 1 552 ? -16.109 -5.088 5.183 1.00 98.44 552 ASN A O 1
ATOM 4308 N N . PHE A 1 553 ? -15.934 -5.692 3.027 1.00 98.75 553 PHE A N 1
ATOM 4309 C CA . PHE A 1 553 ? -14.492 -5.510 2.925 1.00 98.75 553 PHE A CA 1
ATOM 4310 C C . PHE A 1 553 ? -14.145 -4.521 1.811 1.00 98.75 553 PHE A C 1
ATOM 4312 O O . PHE A 1 553 ? -14.599 -4.674 0.677 1.00 98.75 553 PHE A O 1
ATOM 4319 N N . VAL A 1 554 ? -13.318 -3.522 2.122 1.00 98.88 554 VAL A N 1
ATOM 4320 C CA . VAL A 1 554 ? -12.732 -2.600 1.138 1.00 98.88 554 VAL A CA 1
ATOM 4321 C C . VAL A 1 554 ? -11.225 -2.562 1.344 1.00 98.88 554 VAL A C 1
ATOM 4323 O O . VAL A 1 554 ? -10.738 -2.008 2.328 1.00 98.88 554 VAL A O 1
ATOM 4326 N N . PHE A 1 555 ? -10.482 -3.149 0.414 1.00 98.81 555 PHE A N 1
ATOM 4327 C CA . PHE A 1 555 ? -9.023 -3.169 0.424 1.00 98.81 555 PHE A CA 1
ATOM 4328 C C . PHE A 1 555 ? -8.502 -2.220 -0.640 1.00 98.81 555 PHE A C 1
ATOM 4330 O O . PHE A 1 555 ? -8.877 -2.333 -1.801 1.00 98.81 555 PHE A O 1
ATOM 4337 N N . MET A 1 556 ? -7.643 -1.293 -0.241 1.00 98.81 556 MET A N 1
ATOM 4338 C CA . MET A 1 556 ? -7.025 -0.293 -1.098 1.00 98.81 556 MET A CA 1
ATOM 4339 C C . MET A 1 556 ? -5.517 -0.524 -1.090 1.00 98.81 556 MET A C 1
ATOM 4341 O O . MET A 1 556 ? -4.862 -0.312 -0.075 1.00 98.81 556 MET A O 1
ATOM 4345 N N . MET A 1 557 ? -4.970 -0.976 -2.212 1.00 98.75 557 MET A N 1
ATOM 4346 C CA . MET A 1 557 ? -3.537 -1.217 -2.369 1.00 98.75 557 MET A CA 1
ATOM 4347 C C . MET A 1 557 ? -2.976 -0.237 -3.388 1.00 98.75 557 MET A C 1
ATOM 4349 O O . MET A 1 557 ? -3.398 -0.239 -4.546 1.00 98.75 557 MET A O 1
ATOM 4353 N N . VAL A 1 558 ? -2.052 0.607 -2.943 1.00 98.25 558 VAL A N 1
ATOM 4354 C CA . VAL A 1 558 ? -1.338 1.564 -3.790 1.00 98.25 558 VAL A CA 1
ATOM 4355 C C . VAL A 1 558 ? -0.067 0.902 -4.322 1.00 98.25 558 VAL A C 1
ATOM 4357 O O . VAL A 1 558 ? 0.551 0.109 -3.622 1.00 98.25 558 VAL A O 1
ATOM 4360 N N . ASP A 1 559 ? 0.286 1.158 -5.577 1.00 97.25 559 ASP A N 1
ATOM 4361 C CA . ASP A 1 559 ? 1.448 0.542 -6.230 1.00 97.25 559 ASP A CA 1
ATOM 4362 C C . ASP A 1 559 ? 2.705 1.380 -5.947 1.00 97.25 559 ASP A C 1
ATOM 4364 O O . ASP A 1 559 ? 2.692 2.584 -6.206 1.00 97.25 559 ASP A O 1
ATOM 4368 N N . ASP A 1 560 ? 3.764 0.765 -5.411 1.00 96.69 560 ASP A N 1
ATOM 4369 C CA . ASP A 1 560 ? 5.055 1.408 -5.082 1.00 96.69 560 ASP A CA 1
ATOM 4370 C C . ASP A 1 560 ? 4.985 2.618 -4.119 1.00 96.69 560 ASP A C 1
ATOM 4372 O O . ASP A 1 560 ? 5.893 3.453 -4.092 1.00 96.69 560 ASP A O 1
ATOM 4376 N N . LEU A 1 561 ? 3.931 2.742 -3.308 1.00 97.62 561 LEU A N 1
ATOM 4377 C CA . LEU A 1 561 ? 3.830 3.836 -2.341 1.00 97.62 561 LEU A CA 1
ATOM 4378 C C . LEU A 1 561 ? 4.774 3.596 -1.157 1.00 97.62 561 LEU A C 1
ATOM 4380 O O . LEU A 1 561 ? 4.663 2.599 -0.437 1.00 97.62 561 LEU A O 1
ATOM 4384 N N . GLY A 1 562 ? 5.671 4.547 -0.908 1.00 96.38 562 GLY A N 1
ATOM 4385 C CA . GLY A 1 562 ? 6.589 4.488 0.214 1.00 96.38 562 GLY A CA 1
ATOM 4386 C C . GLY A 1 562 ? 5.919 4.806 1.543 1.00 96.38 562 GLY A C 1
ATOM 4387 O O . GLY A 1 562 ? 5.036 5.657 1.650 1.00 96.38 562 GLY A O 1
ATOM 4388 N N . ILE A 1 563 ? 6.383 4.153 2.610 1.00 96.81 563 ILE A N 1
ATOM 4389 C CA . ILE A 1 563 ? 5.908 4.450 3.967 1.00 96.81 563 ILE A CA 1
ATOM 4390 C C . ILE A 1 563 ? 6.175 5.904 4.379 1.00 96.81 563 ILE A C 1
ATOM 4392 O O . ILE A 1 563 ? 5.398 6.470 5.139 1.00 96.81 563 ILE A O 1
ATOM 4396 N N . GLY A 1 564 ? 7.226 6.534 3.848 1.00 96.50 564 GLY A N 1
ATOM 4397 C CA . GLY A 1 564 ? 7.562 7.932 4.115 1.00 96.50 564 GLY A CA 1
ATOM 4398 C C . GLY A 1 564 ? 6.782 8.952 3.283 1.00 96.50 564 GLY A C 1
ATOM 4399 O O . GLY A 1 564 ? 6.992 10.150 3.465 1.00 96.50 564 GLY A O 1
ATOM 4400 N N . ASP A 1 565 ? 5.900 8.528 2.376 1.00 96.88 565 ASP A N 1
ATOM 4401 C CA . ASP A 1 565 ? 5.148 9.449 1.515 1.00 96.88 565 ASP A CA 1
ATOM 4402 C C . ASP A 1 565 ? 3.923 10.054 2.210 1.00 96.88 565 ASP A C 1
ATOM 4404 O O . ASP A 1 565 ? 3.512 11.167 1.889 1.00 96.88 565 ASP A O 1
ATOM 4408 N N . LEU A 1 566 ? 3.346 9.351 3.185 1.00 97.62 566 LEU A N 1
ATOM 4409 C CA . LEU A 1 566 ? 2.083 9.737 3.813 1.00 97.62 566 LEU A CA 1
ATOM 4410 C C . LEU A 1 566 ? 2.271 10.695 4.996 1.00 97.62 566 LEU A C 1
ATOM 4412 O O . LEU A 1 566 ? 3.173 10.523 5.825 1.00 97.62 566 LEU A O 1
ATOM 4416 N N . GLY A 1 567 ? 1.347 11.647 5.141 1.00 96.81 567 GLY A N 1
ATOM 4417 C CA . GLY A 1 567 ? 1.317 12.597 6.254 1.00 96.81 567 GLY A CA 1
ATOM 4418 C C . GLY A 1 567 ? 1.253 11.909 7.619 1.00 96.81 567 GLY A C 1
ATOM 4419 O O . GLY A 1 567 ? 2.054 12.186 8.516 1.00 96.81 567 GLY A O 1
ATOM 4420 N N . CYS A 1 568 ? 0.387 10.904 7.762 1.00 97.00 568 CYS A N 1
ATOM 4421 C CA . CYS A 1 568 ? 0.244 10.117 8.989 1.00 97.00 568 CYS A CA 1
ATOM 4422 C C . CYS A 1 568 ? 1.466 9.248 9.346 1.00 97.00 568 CYS A C 1
ATOM 4424 O O . CYS A 1 568 ? 1.519 8.704 10.457 1.00 97.00 568 CYS A O 1
ATOM 4426 N N . TYR A 1 569 ? 2.444 9.129 8.444 1.00 97.38 569 TYR A N 1
ATOM 4427 C CA . TYR A 1 569 ? 3.733 8.465 8.665 1.00 97.38 569 TYR A CA 1
ATOM 4428 C C . TYR A 1 569 ? 4.922 9.442 8.730 1.00 97.38 569 TYR A C 1
ATOM 4430 O O . TYR A 1 569 ? 6.063 9.006 8.865 1.00 97.38 569 TYR A O 1
ATOM 4438 N N . GLY A 1 570 ? 4.663 10.754 8.732 1.00 93.81 570 GLY A N 1
ATOM 4439 C CA . GLY A 1 570 ? 5.659 11.790 9.021 1.00 93.81 570 GLY A CA 1
ATOM 4440 C C . GLY A 1 570 ? 5.999 12.712 7.852 1.00 93.81 570 GLY A C 1
ATOM 4441 O O . GLY A 1 570 ? 6.784 13.643 8.043 1.00 93.81 570 GLY A O 1
ATOM 4442 N N . ASN A 1 571 ? 5.420 12.507 6.665 1.00 94.62 571 ASN A N 1
ATOM 4443 C CA . ASN A 1 571 ? 5.600 13.444 5.561 1.00 94.62 571 ASN A CA 1
ATOM 4444 C C . ASN A 1 571 ? 4.943 14.797 5.892 1.00 94.62 571 ASN A C 1
ATOM 4446 O O . ASN A 1 571 ? 3.835 14.849 6.417 1.00 94.62 571 ASN A O 1
ATOM 4450 N N . THR A 1 572 ? 5.622 15.907 5.608 1.00 90.50 572 THR A N 1
ATOM 4451 C CA . THR A 1 572 ? 5.092 17.259 5.885 1.00 90.50 572 THR A CA 1
ATOM 4452 C C . THR A 1 572 ? 4.874 18.095 4.627 1.00 90.50 572 THR A C 1
ATOM 4454 O O . THR A 1 572 ? 4.247 19.152 4.698 1.00 90.50 572 THR A O 1
ATOM 4457 N N . THR A 1 573 ? 5.366 17.633 3.477 1.00 90.56 573 THR A N 1
ATOM 4458 C CA . THR A 1 573 ? 5.303 18.347 2.196 1.00 90.56 573 THR A CA 1
ATOM 4459 C C . THR A 1 573 ? 4.218 17.782 1.285 1.00 90.56 573 THR A C 1
ATOM 4461 O O . THR A 1 573 ? 3.528 18.546 0.606 1.00 90.56 573 THR A O 1
ATOM 4464 N N . LEU A 1 574 ? 4.021 16.462 1.295 1.00 92.62 574 LEU A N 1
ATOM 4465 C CA . LEU A 1 574 ? 2.998 15.780 0.513 1.00 92.62 574 LEU A CA 1
ATOM 4466 C C . LEU A 1 574 ? 1.657 15.766 1.258 1.00 92.62 574 LEU A C 1
ATOM 4468 O O . LEU A 1 574 ? 1.590 15.467 2.447 1.00 92.62 574 LEU A O 1
ATOM 4472 N N . ARG A 1 575 ? 0.573 16.126 0.563 1.00 91.62 575 ARG A N 1
ATOM 4473 C CA . ARG A 1 575 ? -0.754 16.288 1.174 1.00 91.62 575 ARG A CA 1
ATOM 4474 C C . ARG A 1 575 ? -1.606 15.039 0.974 1.00 91.62 575 ARG A C 1
ATOM 4476 O O . ARG A 1 575 ? -2.109 14.823 -0.123 1.00 91.62 575 ARG A O 1
ATOM 4483 N N . THR A 1 576 ? -1.834 14.285 2.047 1.00 97.44 576 THR A N 1
ATOM 4484 C CA . THR A 1 576 ? -2.679 13.077 2.044 1.00 97.44 576 THR A CA 1
ATOM 4485 C C . THR A 1 576 ? -3.803 13.134 3.088 1.00 97.44 576 THR A C 1
ATOM 4487 O O . THR A 1 576 ? -3.912 12.248 3.935 1.00 97.44 576 THR A O 1
ATOM 4490 N N . PRO A 1 577 ? -4.647 14.185 3.092 1.00 97.94 577 PRO A N 1
ATOM 4491 C CA . PRO A 1 577 ? -5.607 14.420 4.169 1.00 97.94 577 PRO A CA 1
ATOM 4492 C C . PRO A 1 577 ? -6.661 13.314 4.335 1.00 97.94 577 PRO A C 1
ATOM 4494 O O . PRO A 1 577 ? -7.128 13.094 5.455 1.00 97.94 577 PRO A O 1
ATOM 4497 N N . ASN A 1 578 ? -7.070 12.627 3.264 1.00 98.69 578 ASN A N 1
ATOM 4498 C CA . ASN A 1 578 ? -8.081 11.572 3.362 1.00 98.69 578 ASN A CA 1
ATOM 4499 C C . ASN A 1 578 ? -7.493 10.288 3.959 1.00 98.69 578 ASN A C 1
ATOM 4501 O O . ASN A 1 578 ? -8.131 9.658 4.805 1.00 98.69 578 ASN A O 1
ATOM 4505 N N . ILE A 1 579 ? -6.274 9.922 3.563 1.00 98.62 579 ILE A N 1
ATOM 4506 C CA . ILE A 1 579 ? -5.538 8.787 4.128 1.00 98.62 579 ILE A CA 1
ATOM 4507 C C . ILE A 1 579 ? -5.138 9.086 5.579 1.00 98.62 579 ILE A C 1
ATOM 4509 O O . ILE A 1 579 ? -5.307 8.235 6.453 1.00 98.62 579 ILE A O 1
ATOM 4513 N N . ASP A 1 580 ? -4.713 10.315 5.877 1.00 98.50 580 ASP A N 1
ATOM 4514 C CA . ASP A 1 580 ? -4.392 10.734 7.243 1.00 98.50 580 ASP A CA 1
ATOM 4515 C C . ASP A 1 580 ? -5.625 10.639 8.148 1.00 98.50 580 ASP A C 1
ATOM 4517 O O . ASP A 1 580 ? -5.554 10.134 9.271 1.00 98.50 580 ASP A O 1
ATOM 4521 N N . ARG A 1 581 ? -6.790 11.052 7.636 1.00 98.12 581 ARG A N 1
ATOM 4522 C CA . ARG A 1 581 ? -8.072 10.883 8.322 1.00 98.12 581 ARG A CA 1
ATOM 4523 C C . ARG A 1 581 ? -8.437 9.410 8.510 1.00 98.12 581 ARG A C 1
ATOM 4525 O O . ARG A 1 581 ? -8.956 9.061 9.568 1.00 98.12 581 ARG A O 1
ATOM 4532 N N . LEU A 1 582 ? -8.156 8.542 7.535 1.00 97.88 582 LEU A N 1
ATOM 4533 C CA . LEU A 1 582 ? -8.368 7.097 7.666 1.00 97.88 582 LEU A CA 1
ATOM 4534 C C . LEU A 1 582 ? -7.548 6.519 8.831 1.00 97.88 582 LEU A C 1
ATOM 4536 O O . LEU A 1 582 ? -8.084 5.728 9.606 1.00 97.88 582 LEU A O 1
ATOM 4540 N N . ALA A 1 583 ? -6.292 6.952 8.984 1.00 97.94 583 ALA A N 1
ATOM 4541 C CA . ALA A 1 583 ? -5.431 6.554 10.097 1.00 97.94 583 ALA A CA 1
ATOM 4542 C C . ALA A 1 583 ? -5.918 7.106 11.445 1.00 97.94 583 ALA A C 1
ATOM 4544 O O . ALA A 1 583 ? -5.941 6.372 12.430 1.00 97.94 583 ALA A O 1
ATOM 4545 N N . LEU A 1 584 ? -6.351 8.371 11.495 1.00 97.81 584 LEU A N 1
ATOM 4546 C CA . LEU A 1 584 ? -6.910 8.986 12.706 1.00 97.81 584 LEU A CA 1
ATOM 4547 C C . LEU A 1 584 ? -8.206 8.304 13.169 1.00 97.81 584 LEU A C 1
ATOM 4549 O O . LEU A 1 584 ? -8.430 8.150 14.364 1.00 97.81 584 LEU A O 1
ATOM 4553 N N . GLU A 1 585 ? -9.057 7.881 12.234 1.00 96.88 585 GLU A N 1
ATOM 4554 C CA . GLU A 1 585 ? -10.313 7.182 12.532 1.00 96.88 585 GLU A CA 1
ATOM 4555 C C . GLU A 1 585 ? -10.133 5.668 12.766 1.00 96.88 585 GLU A C 1
ATOM 4557 O O . GLU A 1 585 ? -11.113 4.979 13.055 1.00 96.88 585 GLU A O 1
ATOM 4562 N N . GLY A 1 586 ? -8.917 5.135 12.621 1.00 97.25 586 GLY A N 1
ATOM 4563 C CA . GLY A 1 586 ? -8.639 3.701 12.629 1.00 97.25 586 GLY A CA 1
ATOM 4564 C C . GLY A 1 586 ? -7.382 3.316 13.409 1.00 97.25 586 GLY A C 1
ATOM 4565 O O . GLY A 1 586 ? -6.990 3.976 14.366 1.00 97.25 586 GLY A O 1
ATOM 4566 N N . VAL A 1 587 ? -6.769 2.214 12.991 1.00 98.50 587 VAL A N 1
ATOM 4567 C CA . VAL A 1 587 ? -5.532 1.647 13.515 1.00 98.50 587 VAL A CA 1
ATOM 4568 C C . VAL A 1 587 ? -4.424 1.851 12.488 1.00 98.50 587 VAL A C 1
ATOM 4570 O O . VAL A 1 587 ? -4.586 1.497 11.318 1.00 98.50 587 VAL A O 1
ATOM 4573 N N . LYS A 1 588 ? -3.286 2.383 12.930 1.00 98.56 588 LYS A N 1
ATOM 4574 C CA . LYS A 1 588 ? -2.076 2.561 12.126 1.00 98.56 588 LYS A CA 1
ATOM 4575 C C . LYS A 1 588 ? -1.012 1.547 12.543 1.00 98.56 588 LYS A C 1
ATOM 4577 O O . LYS A 1 588 ? -0.583 1.540 13.695 1.00 98.56 588 LYS A O 1
ATOM 4582 N N . LEU A 1 589 ? -0.561 0.732 11.600 1.00 98.62 589 LEU A N 1
ATOM 4583 C CA . LEU A 1 589 ? 0.516 -0.241 11.772 1.00 98.62 589 LEU A CA 1
ATOM 4584 C C . LEU A 1 589 ? 1.846 0.412 11.370 1.00 98.62 589 LEU A C 1
ATOM 4586 O O . LEU A 1 589 ? 1.979 0.903 10.247 1.00 98.62 589 LEU A O 1
ATOM 4590 N N . THR A 1 590 ? 2.834 0.454 12.261 1.00 97.50 590 THR A N 1
ATOM 4591 C CA . THR A 1 590 ? 4.142 1.085 11.972 1.00 97.50 590 THR A CA 1
ATOM 4592 C C . THR A 1 590 ? 5.186 0.086 11.481 1.00 97.50 590 THR A C 1
ATOM 4594 O O . THR A 1 590 ? 6.190 0.480 10.878 1.00 97.50 590 THR A O 1
ATOM 4597 N N . GLN A 1 591 ? 4.923 -1.207 11.683 1.00 97.50 591 GLN A N 1
ATOM 4598 C CA . GLN A 1 591 ? 5.775 -2.318 11.281 1.00 97.50 591 GLN A CA 1
ATOM 4599 C C . GLN A 1 591 ? 5.019 -3.327 10.404 1.00 97.50 591 GLN A C 1
ATOM 4601 O O . GLN A 1 591 ? 5.085 -4.539 10.604 1.00 97.50 591 GLN A O 1
ATOM 4606 N N . HIS A 1 592 ? 4.303 -2.806 9.405 1.00 98.62 592 HIS A N 1
ATOM 4607 C CA . HIS A 1 592 ? 3.580 -3.606 8.421 1.00 98.62 592 HIS A CA 1
ATOM 4608 C C . HIS A 1 592 ? 4.462 -3.964 7.224 1.00 98.62 592 HIS A C 1
ATOM 4610 O O . HIS A 1 592 ? 5.134 -3.092 6.671 1.00 98.62 592 HIS A O 1
ATOM 4616 N N . ILE A 1 593 ? 4.490 -5.246 6.854 1.00 98.62 593 ILE A N 1
ATOM 4617 C CA . ILE A 1 593 ? 5.520 -5.823 5.988 1.00 98.62 593 ILE A CA 1
ATOM 4618 C C . ILE A 1 593 ? 4.921 -6.531 4.771 1.00 98.62 593 ILE A C 1
ATOM 4620 O O . ILE A 1 593 ? 4.187 -7.520 4.880 1.00 98.62 593 ILE A O 1
ATOM 4624 N N . ALA A 1 594 ? 5.322 -6.076 3.589 1.00 98.62 594 ALA A N 1
ATOM 4625 C CA . ALA A 1 594 ? 5.112 -6.778 2.336 1.00 98.62 594 ALA A CA 1
ATOM 4626 C C . ALA A 1 594 ? 5.844 -8.127 2.349 1.00 98.62 594 ALA A C 1
ATOM 4628 O O . ALA A 1 594 ? 6.997 -8.229 2.771 1.00 98.62 594 ALA A O 1
ATOM 4629 N N . ALA A 1 595 ? 5.203 -9.172 1.829 1.00 97.25 595 ALA A N 1
ATOM 4630 C CA . ALA A 1 595 ? 5.812 -10.502 1.765 1.00 97.25 595 ALA A CA 1
ATOM 4631 C C . ALA A 1 595 ? 6.984 -10.588 0.768 1.00 97.25 595 ALA A C 1
ATOM 4633 O O . ALA A 1 595 ? 7.776 -11.529 0.824 1.00 97.25 595 ALA A O 1
ATOM 4634 N N . ALA A 1 596 ? 7.074 -9.633 -0.160 1.00 97.69 596 ALA A N 1
ATOM 4635 C CA . ALA A 1 596 ? 8.154 -9.517 -1.126 1.00 97.69 596 ALA A CA 1
ATOM 4636 C C . ALA A 1 596 ? 8.343 -8.057 -1.562 1.00 97.69 596 ALA A C 1
ATOM 4638 O O . ALA A 1 596 ? 7.372 -7.303 -1.582 1.00 97.69 596 ALA A O 1
ATOM 4639 N N . PRO A 1 597 ? 9.550 -7.665 -1.998 1.00 97.06 597 PRO A N 1
ATOM 4640 C CA . PRO A 1 597 ? 9.843 -6.289 -2.395 1.00 97.06 597 PRO A CA 1
ATOM 4641 C C . PRO A 1 597 ? 9.496 -5.982 -3.867 1.00 97.06 597 PRO A C 1
ATOM 4643 O O . PRO A 1 597 ? 10.091 -5.087 -4.469 1.00 97.06 597 PRO A O 1
ATOM 4646 N N . LEU A 1 598 ? 8.595 -6.756 -4.486 1.00 96.06 598 LEU A N 1
ATOM 4647 C CA . LEU A 1 598 ? 8.180 -6.631 -5.891 1.00 96.06 598 LEU A CA 1
ATOM 4648 C C . LEU A 1 598 ? 6.682 -6.933 -6.055 1.00 96.06 598 LEU A C 1
ATOM 4650 O O . LEU A 1 598 ? 6.138 -7.788 -5.353 1.00 96.06 598 LEU A O 1
ATOM 4654 N N . CYS A 1 599 ? 6.066 -6.315 -7.070 1.00 95.62 599 CYS A N 1
ATOM 4655 C CA . CYS A 1 599 ? 4.614 -6.310 -7.266 1.00 95.62 599 CYS A CA 1
ATOM 4656 C C . CYS A 1 599 ? 3.997 -7.719 -7.344 1.00 95.62 599 CYS A C 1
ATOM 4658 O O . CYS A 1 599 ? 3.177 -8.093 -6.510 1.00 95.62 599 CYS A O 1
ATOM 4660 N N . THR A 1 600 ? 4.380 -8.515 -8.355 1.00 97.56 600 THR A N 1
ATOM 4661 C CA . THR A 1 600 ? 3.819 -9.854 -8.620 1.00 97.56 600 THR A CA 1
ATOM 4662 C C . THR A 1 600 ? 3.875 -10.777 -7.392 1.00 97.56 600 THR A C 1
ATOM 4664 O O . THR A 1 600 ? 2.820 -11.271 -6.989 1.00 97.56 600 THR A O 1
ATOM 4667 N N . PRO A 1 601 ? 5.044 -11.020 -6.760 1.00 97.88 601 PRO A N 1
ATOM 4668 C CA . PRO A 1 601 ? 5.101 -11.887 -5.587 1.00 97.88 601 PRO A CA 1
ATOM 4669 C C . PRO A 1 601 ? 4.315 -11.323 -4.394 1.00 97.88 601 PRO A C 1
ATOM 4671 O O . PRO A 1 601 ? 3.609 -12.082 -3.732 1.00 97.88 601 PRO A O 1
ATOM 4674 N N . SER A 1 602 ? 4.375 -10.011 -4.132 1.00 98.38 602 SER A N 1
ATOM 4675 C CA . SER A 1 602 ? 3.663 -9.416 -2.994 1.00 98.38 602 SER A CA 1
ATOM 4676 C C . SER A 1 602 ? 2.141 -9.529 -3.135 1.00 98.38 602 SER A C 1
ATOM 4678 O O . SER A 1 602 ? 1.450 -9.942 -2.204 1.00 98.38 602 SER A O 1
ATOM 4680 N N . ARG A 1 603 ? 1.611 -9.272 -4.337 1.00 98.62 603 ARG A N 1
ATOM 4681 C CA . ARG A 1 603 ? 0.178 -9.403 -4.655 1.00 98.62 603 ARG A CA 1
ATOM 4682 C C . ARG A 1 603 ? -0.303 -10.845 -4.574 1.00 98.62 603 ARG A C 1
ATOM 4684 O O . ARG A 1 603 ? -1.392 -11.089 -4.059 1.00 98.62 603 ARG A O 1
ATOM 4691 N N . ALA A 1 604 ? 0.512 -11.798 -5.033 1.00 98.62 604 ALA A N 1
ATOM 4692 C CA . ALA A 1 604 ? 0.212 -13.217 -4.870 1.00 98.62 604 ALA A CA 1
ATOM 4693 C C . ALA A 1 604 ? 0.071 -13.563 -3.382 1.00 98.62 604 ALA A C 1
ATOM 4695 O O . ALA A 1 604 ? -0.942 -14.124 -2.977 1.00 98.62 604 ALA A O 1
ATOM 4696 N N . ALA A 1 605 ? 1.043 -13.146 -2.568 1.00 98.75 605 ALA A N 1
ATOM 4697 C CA . ALA A 1 605 ? 1.054 -13.417 -1.137 1.00 98.75 605 ALA A CA 1
ATOM 4698 C C . ALA A 1 605 ? -0.099 -12.743 -0.381 1.00 98.75 605 ALA A C 1
ATOM 4700 O O . ALA A 1 605 ? -0.703 -13.369 0.488 1.00 98.75 605 ALA A O 1
ATOM 4701 N N . PHE A 1 606 ? -0.445 -11.505 -0.740 1.00 98.81 606 PHE A N 1
ATOM 4702 C CA . PHE A 1 606 ? -1.600 -10.787 -0.198 1.00 98.81 606 PHE A CA 1
ATOM 4703 C C . PHE A 1 606 ? -2.911 -11.546 -0.441 1.00 98.81 606 PHE A C 1
ATOM 4705 O O . PHE A 1 606 ? -3.726 -11.700 0.467 1.00 98.81 606 PHE A O 1
ATOM 4712 N N . LEU A 1 607 ? -3.108 -12.064 -1.657 1.00 98.75 607 LEU A N 1
ATOM 4713 C CA . LEU A 1 607 ? -4.331 -12.781 -2.008 1.00 98.75 607 LEU A CA 1
ATOM 4714 C C . LEU A 1 607 ? -4.432 -14.159 -1.358 1.00 98.75 607 LEU A C 1
ATOM 4716 O O . LEU A 1 607 ? -5.555 -14.594 -1.114 1.00 98.75 607 LEU A O 1
ATOM 4720 N N . THR A 1 608 ? -3.313 -14.849 -1.119 1.00 98.69 608 THR A N 1
ATOM 4721 C CA . THR A 1 608 ? -3.295 -16.253 -0.664 1.00 98.69 608 THR A CA 1
ATOM 4722 C C . THR A 1 608 ? -2.890 -16.442 0.799 1.00 98.69 608 THR A C 1
ATOM 4724 O O . THR A 1 608 ? -2.949 -17.566 1.294 1.00 98.69 608 THR A O 1
ATOM 4727 N N . GLY A 1 609 ? -2.404 -15.397 1.475 1.00 98.56 609 GLY A N 1
ATOM 4728 C CA . GLY A 1 609 ? -1.858 -15.489 2.834 1.00 98.56 609 GLY A CA 1
ATOM 4729 C C . GLY A 1 609 ? -0.613 -16.374 2.940 1.00 98.56 609 GLY A C 1
ATOM 4730 O O . GLY A 1 609 ? -0.394 -17.010 3.970 1.00 98.56 609 GLY A O 1
ATOM 4731 N N . ARG A 1 610 ? 0.156 -16.503 1.851 1.00 98.50 610 ARG A N 1
ATOM 4732 C CA . ARG A 1 610 ? 1.248 -17.482 1.706 1.00 98.50 610 ARG A CA 1
ATOM 4733 C C . ARG A 1 610 ? 2.477 -16.836 1.089 1.00 98.50 610 ARG A C 1
ATOM 4735 O O . ARG A 1 610 ? 2.341 -16.047 0.157 1.00 98.50 610 ARG A O 1
ATOM 4742 N N . TYR A 1 611 ? 3.670 -17.228 1.527 1.00 98.62 611 TYR A N 1
ATOM 4743 C CA . TYR A 1 611 ? 4.905 -16.756 0.907 1.00 98.62 611 TYR A CA 1
ATOM 4744 C C . TYR A 1 611 ? 4.940 -17.096 -0.594 1.00 98.62 611 TYR A C 1
ATOM 4746 O O . TYR A 1 611 ? 4.559 -18.209 -0.973 1.00 98.62 611 TYR A O 1
ATOM 4754 N N . PRO A 1 612 ? 5.486 -16.212 -1.454 1.00 97.88 612 PRO A N 1
ATOM 4755 C CA . PRO A 1 612 ? 5.492 -16.412 -2.909 1.00 97.88 612 PRO A CA 1
ATOM 4756 C C . PRO A 1 612 ? 6.178 -17.709 -3.362 1.00 97.88 612 PRO A C 1
ATOM 4758 O O . PRO A 1 612 ? 5.799 -18.307 -4.368 1.00 97.88 612 PRO A O 1
ATOM 4761 N N . ILE A 1 613 ? 7.167 -18.183 -2.597 1.00 97.19 613 ILE A N 1
ATOM 4762 C CA . ILE A 1 613 ? 7.858 -19.450 -2.863 1.00 97.19 613 ILE A CA 1
ATOM 4763 C C . ILE A 1 613 ? 6.919 -20.667 -2.775 1.00 97.19 613 ILE A C 1
ATOM 4765 O O . ILE A 1 613 ? 7.155 -21.664 -3.452 1.00 97.19 613 ILE A O 1
ATOM 4769 N N . ARG A 1 614 ? 5.831 -20.595 -1.988 1.00 97.81 614 ARG A N 1
ATOM 4770 C CA . ARG A 1 614 ? 4.874 -21.701 -1.805 1.00 97.81 614 ARG A CA 1
ATOM 4771 C C . ARG A 1 614 ? 3.905 -21.865 -2.974 1.00 97.81 614 ARG A C 1
ATOM 4773 O O . ARG A 1 614 ? 3.385 -22.961 -3.147 1.00 97.81 614 ARG A O 1
ATOM 4780 N N . SER A 1 615 ? 3.668 -20.803 -3.742 1.00 97.06 615 SER A N 1
ATOM 4781 C CA . SER A 1 615 ? 2.795 -20.792 -4.926 1.00 97.06 615 SER A CA 1
ATOM 4782 C C . SER A 1 615 ? 3.577 -20.775 -6.243 1.00 97.06 615 SER A C 1
ATOM 4784 O O . SER A 1 615 ? 2.990 -20.719 -7.318 1.00 97.06 615 SER A O 1
ATOM 4786 N N . GLY A 1 616 ? 4.913 -20.782 -6.190 1.00 96.12 616 GLY A N 1
ATOM 4787 C CA . GLY A 1 616 ? 5.757 -20.686 -7.383 1.00 96.12 616 GLY A CA 1
ATOM 4788 C C . GLY A 1 616 ? 5.792 -19.285 -8.001 1.00 96.12 616 GLY A C 1
ATOM 4789 O O . GLY A 1 616 ? 6.404 -19.097 -9.054 1.00 96.12 616 GLY A O 1
ATOM 4790 N N . MET A 1 617 ? 5.204 -18.288 -7.334 1.00 97.25 617 MET A N 1
ATOM 4791 C CA . MET A 1 617 ? 5.184 -16.876 -7.735 1.00 97.25 617 MET A CA 1
ATOM 4792 C C . MET A 1 617 ? 6.478 -16.143 -7.349 1.00 97.25 617 MET A C 1
ATOM 4794 O O . MET A 1 617 ? 6.472 -14.950 -7.065 1.00 97.25 617 MET A O 1
ATOM 4798 N N . ALA A 1 618 ? 7.598 -16.864 -7.333 1.00 93.50 618 ALA A N 1
ATOM 4799 C CA . ALA A 1 618 ? 8.925 -16.375 -6.994 1.00 93.50 618 ALA A CA 1
ATOM 4800 C C . ALA A 1 618 ? 9.904 -16.762 -8.108 1.00 93.50 618 ALA A C 1
ATOM 4802 O O . ALA A 1 618 ? 9.997 -17.931 -8.481 1.00 93.50 618 ALA A O 1
ATOM 4803 N N . ALA A 1 619 ? 10.632 -15.790 -8.657 1.00 91.56 619 ALA A N 1
ATOM 4804 C CA . ALA A 1 619 ? 11.540 -16.041 -9.772 1.00 91.56 619 ALA A CA 1
ATOM 4805 C C . ALA A 1 619 ? 12.873 -16.675 -9.339 1.00 91.56 619 ALA A C 1
ATOM 4807 O O . ALA A 1 619 ? 13.404 -16.395 -8.271 1.00 91.56 619 ALA A O 1
ATOM 4808 N N . SER A 1 620 ? 13.493 -17.459 -10.219 1.00 80.25 620 SER A N 1
ATOM 4809 C CA . SER A 1 620 ? 14.882 -17.929 -10.030 1.00 80.25 620 SER A CA 1
ATOM 4810 C C . SER A 1 620 ? 15.902 -17.112 -10.838 1.00 80.25 620 SER A C 1
ATOM 4812 O O . SER A 1 620 ? 17.065 -17.485 -10.942 1.00 80.25 620 SER A O 1
ATOM 4814 N N . GLY A 1 621 ? 15.467 -16.023 -11.480 1.00 78.62 621 GLY A N 1
ATOM 4815 C CA . GLY A 1 621 ? 16.283 -15.227 -12.398 1.00 78.62 621 GLY A CA 1
ATOM 4816 C C . GLY A 1 621 ? 16.177 -13.725 -12.153 1.00 78.62 621 GLY A C 1
ATOM 4817 O O . GLY A 1 621 ? 15.673 -13.276 -11.131 1.00 78.62 621 GLY A O 1
ATOM 4818 N N . ARG A 1 622 ? 16.650 -12.935 -13.125 1.00 81.69 622 ARG A N 1
ATOM 4819 C CA . ARG A 1 622 ? 16.644 -11.459 -13.053 1.00 81.69 622 ARG A CA 1
ATOM 4820 C C . ARG A 1 622 ? 15.238 -10.858 -13.069 1.00 81.69 622 ARG A C 1
ATOM 4822 O O . ARG A 1 622 ? 15.006 -9.815 -12.476 1.00 81.69 622 ARG A O 1
ATOM 4829 N N . MET A 1 623 ? 14.321 -11.510 -13.775 1.00 83.12 623 MET A N 1
ATOM 4830 C CA . MET A 1 623 ? 12.959 -11.030 -13.981 1.00 83.12 623 MET A CA 1
ATOM 4831 C C . MET A 1 623 ? 12.048 -11.546 -12.869 1.00 83.12 623 MET A C 1
ATOM 4833 O O . MET A 1 623 ? 11.611 -12.690 -12.927 1.00 83.12 623 MET A O 1
ATOM 4837 N N . GLY A 1 624 ? 11.781 -10.705 -11.868 1.00 87.06 624 GLY A N 1
ATOM 4838 C CA . GLY A 1 624 ? 10.932 -11.041 -10.715 1.00 87.06 624 GLY A CA 1
ATOM 4839 C C . GLY A 1 624 ? 9.429 -10.817 -10.915 1.00 87.06 624 GLY A C 1
ATOM 4840 O O . GLY A 1 624 ? 8.639 -11.150 -10.036 1.00 87.06 624 GLY A O 1
ATOM 4841 N N . VAL A 1 625 ? 9.022 -10.244 -12.052 1.00 92.38 625 VAL A N 1
ATOM 4842 C CA . VAL A 1 625 ? 7.630 -9.876 -12.354 1.00 92.38 625 VAL A CA 1
ATOM 4843 C C . VAL A 1 625 ? 7.282 -10.184 -13.809 1.00 92.38 625 VAL A C 1
ATOM 4845 O O . VAL A 1 625 ? 8.166 -10.244 -14.670 1.00 92.38 625 VAL A O 1
ATOM 4848 N N . PHE A 1 626 ? 5.990 -10.330 -14.107 1.00 92.50 626 PHE A N 1
ATOM 4849 C CA . PHE A 1 626 ? 5.524 -10.441 -15.490 1.00 92.50 626 PHE A CA 1
ATOM 4850 C C . PHE A 1 626 ? 5.673 -9.097 -16.210 1.00 92.50 626 PHE A C 1
ATOM 4852 O O . PHE A 1 626 ? 5.237 -8.068 -15.688 1.00 92.50 626 PHE A O 1
ATOM 4859 N N . LEU A 1 627 ? 6.250 -9.114 -17.420 1.00 89.12 627 LEU A N 1
ATOM 4860 C CA . LEU A 1 627 ? 6.331 -7.954 -18.328 1.00 89.12 627 LEU A CA 1
ATOM 4861 C C . LEU A 1 627 ? 5.519 -8.110 -19.623 1.00 89.12 627 LEU A C 1
ATOM 4863 O O . LEU A 1 627 ? 5.367 -7.138 -20.358 1.00 89.12 627 LEU A O 1
ATOM 4867 N N . PHE A 1 628 ? 4.972 -9.300 -19.881 1.00 91.81 628 PHE A N 1
ATOM 4868 C CA . PHE A 1 628 ? 4.149 -9.577 -21.054 1.00 91.81 628 PHE A CA 1
ATOM 4869 C C . PHE A 1 628 ? 2.779 -10.117 -20.647 1.00 91.81 628 PHE A C 1
ATOM 4871 O O . PHE A 1 628 ? 2.699 -11.056 -19.854 1.00 91.81 628 PHE A O 1
ATOM 4878 N N . SER A 1 629 ? 1.717 -9.560 -21.231 1.00 93.19 629 SER A N 1
ATOM 4879 C CA . SER A 1 629 ? 0.337 -10.041 -21.059 1.00 93.19 629 SER A CA 1
ATOM 4880 C C . SER A 1 629 ? 0.159 -11.450 -21.629 1.00 93.19 629 SER A C 1
ATOM 4882 O O . SER A 1 629 ? -0.497 -12.291 -21.026 1.00 93.19 629 SER A O 1
ATOM 4884 N N . ALA A 1 630 ? 0.811 -11.719 -22.762 1.00 95.00 630 ALA A N 1
ATOM 4885 C CA . ALA A 1 630 ? 0.845 -13.009 -23.440 1.00 95.00 630 ALA A CA 1
ATOM 4886 C C . ALA A 1 630 ? 1.963 -13.912 -22.891 1.00 95.00 630 ALA A C 1
ATOM 4888 O O . ALA A 1 630 ? 2.820 -14.393 -23.633 1.00 95.00 630 ALA A O 1
ATOM 4889 N N . SER A 1 631 ? 1.999 -14.079 -21.573 1.00 95.12 631 SER A N 1
ATOM 4890 C CA . SER A 1 631 ? 2.849 -15.046 -20.876 1.00 95.12 631 SER A CA 1
ATOM 4891 C C . SER A 1 631 ? 1.971 -16.164 -20.309 1.00 95.12 631 SER A C 1
ATOM 4893 O O . SER A 1 631 ? 0.774 -15.968 -20.132 1.00 95.12 631 SER A O 1
ATOM 4895 N N . SER A 1 632 ? 2.544 -17.348 -20.082 1.00 96.25 632 SER A N 1
ATOM 4896 C CA . SER A 1 632 ? 1.793 -18.517 -19.582 1.00 96.25 632 SER A CA 1
ATOM 4897 C C . SER A 1 632 ? 1.928 -18.746 -18.083 1.00 96.25 632 SER A C 1
ATOM 4899 O O . SER A 1 632 ? 1.390 -19.716 -17.565 1.00 96.25 632 SER A O 1
ATOM 4901 N N . GLY A 1 633 ? 2.757 -17.946 -17.414 1.00 96.19 633 GLY A N 1
ATOM 4902 C CA . GLY A 1 633 ? 2.874 -17.989 -15.965 1.00 96.19 633 GLY A CA 1
ATOM 4903 C C . GLY A 1 633 ? 1.842 -17.078 -15.315 1.00 96.19 633 GLY A C 1
ATOM 4904 O O . GLY A 1 633 ? 1.512 -16.015 -15.843 1.00 96.19 633 GLY A O 1
ATOM 4905 N N . GLY A 1 634 ? 1.398 -17.459 -14.127 1.00 97.25 634 GLY A N 1
ATOM 4906 C CA . GLY A 1 634 ? 0.474 -16.667 -13.329 1.00 97.25 634 GLY A CA 1
ATOM 4907 C C . GLY A 1 634 ? 0.128 -17.355 -12.020 1.00 97.25 634 GLY A C 1
ATOM 4908 O O . GLY A 1 634 ? 0.712 -18.386 -11.684 1.00 97.25 634 GLY A O 1
ATOM 4909 N N . LEU A 1 635 ? -0.806 -16.779 -11.261 1.00 98.25 635 LEU A N 1
ATOM 4910 C CA . LEU A 1 635 ? -1.261 -17.370 -10.005 1.00 98.25 635 LEU A CA 1
ATOM 4911 C C . LEU A 1 635 ? -1.871 -18.755 -10.290 1.00 98.25 635 LEU A C 1
ATOM 4913 O O . LEU A 1 635 ? -2.845 -18.833 -11.040 1.00 98.25 635 LEU A O 1
ATOM 4917 N N . PRO A 1 636 ? -1.336 -19.852 -9.725 1.00 97.56 636 PRO A N 1
ATOM 4918 C CA . PRO A 1 636 ? -1.837 -21.185 -10.042 1.00 97.56 636 PRO A CA 1
ATOM 4919 C C . PRO A 1 636 ? -3.299 -21.379 -9.624 1.00 97.56 636 PRO A C 1
ATOM 4921 O O . PRO A 1 636 ? -3.733 -20.868 -8.589 1.00 97.56 636 PRO A O 1
ATOM 4924 N N . GLN A 1 637 ? -4.068 -22.142 -10.403 1.00 95.62 637 GLN A N 1
ATOM 4925 C CA . GLN A 1 637 ? -5.503 -22.357 -10.159 1.00 95.62 637 GLN A CA 1
ATOM 4926 C C . GLN A 1 637 ? -5.793 -23.112 -8.855 1.00 95.62 637 GLN A C 1
ATOM 4928 O O . GLN A 1 637 ? -6.872 -22.959 -8.266 1.00 95.62 637 GLN A O 1
ATOM 4933 N N . GLU A 1 638 ? -4.833 -23.923 -8.408 1.00 95.31 638 GLU A N 1
ATOM 4934 C CA . GLU A 1 638 ? -4.861 -24.634 -7.136 1.00 95.31 638 GLU A CA 1
ATOM 4935 C C . GLU A 1 638 ? -4.740 -23.706 -5.921 1.00 95.31 638 GLU A C 1
ATOM 4937 O O . GLU A 1 638 ? -5.083 -24.122 -4.808 1.00 95.31 638 GLU A O 1
ATOM 4942 N N . GLU A 1 639 ? -4.271 -22.465 -6.095 1.00 97.88 639 GLU A N 1
ATOM 4943 C CA . GLU A 1 639 ? -4.217 -21.485 -5.016 1.00 97.88 639 GLU A CA 1
ATOM 4944 C C . GLU A 1 639 ? -5.602 -20.904 -4.708 1.00 97.88 639 GLU A C 1
ATOM 4946 O O . GLU A 1 639 ? -6.430 -20.621 -5.580 1.00 97.88 639 GLU A O 1
ATOM 4951 N N . ILE A 1 640 ? -5.863 -20.747 -3.412 1.00 97.94 640 ILE A N 1
ATOM 4952 C CA . ILE A 1 640 ? -7.124 -20.220 -2.897 1.00 97.94 640 ILE A CA 1
ATOM 4953 C C . ILE A 1 640 ? -6.873 -18.775 -2.497 1.00 97.94 640 ILE A C 1
ATOM 4955 O O . ILE A 1 640 ? -6.097 -18.509 -1.584 1.00 97.94 640 ILE A O 1
ATOM 4959 N N . THR A 1 641 ? -7.534 -17.846 -3.180 1.00 98.62 641 THR A N 1
ATOM 4960 C CA . THR A 1 641 ? -7.519 -16.433 -2.797 1.00 98.62 641 THR A CA 1
ATOM 4961 C C . THR A 1 641 ? -8.572 -16.156 -1.726 1.00 98.62 641 THR A C 1
ATOM 4963 O O . THR A 1 641 ? -9.574 -16.878 -1.636 1.00 98.62 641 THR A O 1
ATOM 4966 N N . PHE A 1 642 ? -8.417 -15.073 -0.955 1.00 98.38 642 PHE A N 1
ATOM 4967 C CA . PHE A 1 642 ? -9.476 -14.657 -0.028 1.00 98.38 642 PHE A CA 1
ATOM 4968 C C . PHE A 1 642 ? -10.792 -14.393 -0.773 1.00 98.38 642 PHE A C 1
ATOM 4970 O O . PHE A 1 642 ? -11.854 -14.719 -0.256 1.00 98.38 642 PHE A O 1
ATOM 4977 N N . ALA A 1 643 ? -10.738 -13.899 -2.018 1.00 98.31 643 ALA A N 1
ATOM 4978 C CA . ALA A 1 643 ? -11.921 -13.643 -2.836 1.00 98.31 643 ALA A CA 1
ATOM 4979 C C . ALA A 1 643 ? -12.668 -14.944 -3.157 1.00 98.31 643 ALA A C 1
ATOM 4981 O O . ALA A 1 643 ? -13.878 -15.031 -2.954 1.00 98.31 643 ALA A O 1
ATOM 4982 N N . LYS A 1 644 ? -11.942 -15.992 -3.569 1.00 97.69 644 LYS A N 1
ATOM 4983 C CA . LYS A 1 644 ? -12.509 -17.324 -3.829 1.00 97.69 644 LYS A CA 1
ATOM 4984 C C . LYS A 1 644 ? -13.128 -17.929 -2.569 1.00 97.69 644 LYS A C 1
ATOM 4986 O O . LYS A 1 644 ? -14.213 -18.502 -2.647 1.00 97.69 644 LYS A O 1
ATOM 4991 N N . ALA A 1 645 ? -12.478 -17.759 -1.418 1.00 97.31 645 ALA A N 1
ATOM 4992 C CA . ALA A 1 645 ? -12.979 -18.255 -0.139 1.00 97.31 645 ALA A CA 1
ATOM 4993 C C . ALA A 1 645 ? -14.269 -17.540 0.309 1.00 97.31 645 ALA A C 1
ATOM 4995 O O . ALA A 1 645 ? -15.252 -18.204 0.646 1.00 97.31 645 ALA A O 1
ATOM 4996 N N . VAL A 1 646 ? -14.309 -16.201 0.275 1.00 97.25 646 VAL A N 1
ATOM 4997 C CA . VAL A 1 646 ? -15.489 -15.439 0.728 1.00 97.25 646 VAL A CA 1
ATOM 4998 C C . VAL A 1 646 ? -16.635 -15.452 -0.277 1.00 97.25 646 VAL A C 1
ATOM 5000 O O . VAL A 1 646 ? -17.795 -15.363 0.123 1.00 97.25 646 VAL A O 1
ATOM 5003 N N . LYS A 1 647 ? -16.364 -15.641 -1.573 1.00 95.75 647 LYS A N 1
ATOM 5004 C CA . LYS A 1 647 ? -17.418 -15.843 -2.577 1.00 95.75 647 LYS A CA 1
ATOM 5005 C C . LYS A 1 647 ? -18.298 -17.049 -2.227 1.00 95.75 647 LYS A C 1
ATOM 5007 O O . LYS A 1 647 ? -19.521 -16.961 -2.308 1.00 95.75 647 LYS A O 1
ATOM 5012 N N . GLY A 1 648 ? -17.704 -18.130 -1.710 1.00 92.62 648 GLY A N 1
ATOM 5013 C CA . GLY A 1 648 ? -18.444 -19.281 -1.169 1.00 92.62 648 GLY A CA 1
ATOM 5014 C C . GLY A 1 648 ? -19.328 -18.955 0.047 1.00 92.62 648 GLY A C 1
ATOM 5015 O O . GLY A 1 648 ? -20.230 -19.719 0.372 1.00 92.62 648 GLY A O 1
ATOM 5016 N N . GLN A 1 649 ? -19.105 -17.807 0.693 1.00 95.62 649 GLN A N 1
ATOM 5017 C CA . GLN A 1 649 ? -19.870 -17.296 1.832 1.00 95.62 649 GLN A CA 1
ATOM 5018 C C . GLN A 1 649 ? -20.972 -16.296 1.442 1.00 95.62 649 GLN A C 1
ATOM 5020 O O . GLN A 1 649 ? -21.590 -15.709 2.337 1.00 95.62 649 GLN A O 1
ATOM 5025 N N . GLY A 1 650 ? -21.227 -16.111 0.141 1.00 94.75 650 GLY A N 1
ATOM 5026 C CA . GLY A 1 650 ? -22.270 -15.225 -0.388 1.00 94.75 650 GLY A CA 1
ATOM 5027 C C . GLY A 1 650 ? -21.818 -13.785 -0.642 1.00 94.75 650 GLY A C 1
ATOM 5028 O O . GLY A 1 650 ? -22.664 -12.919 -0.857 1.00 94.75 650 GLY A O 1
ATOM 5029 N N . TYR A 1 651 ? -20.510 -13.515 -0.609 1.00 97.81 651 TYR A N 1
ATOM 5030 C CA . TYR A 1 651 ? -19.972 -12.195 -0.925 1.00 97.81 651 TYR A CA 1
ATOM 5031 C C . TYR A 1 651 ? -19.991 -11.930 -2.425 1.00 97.81 651 TYR A C 1
ATOM 5033 O O . TYR A 1 651 ? -19.602 -12.791 -3.211 1.00 97.81 651 TYR A O 1
ATOM 5041 N N . SER A 1 652 ? -20.356 -10.706 -2.802 1.00 98.12 652 SER A N 1
ATOM 5042 C CA . SER A 1 652 ? -20.054 -10.181 -4.138 1.00 98.12 652 SER A CA 1
ATOM 5043 C C . SER A 1 652 ? -18.635 -9.632 -4.161 1.00 98.12 652 SER A C 1
ATOM 5045 O O . SER A 1 652 ? -18.282 -8.810 -3.315 1.00 98.12 652 SER A O 1
ATOM 5047 N N . THR A 1 653 ? -17.814 -10.080 -5.103 1.00 98.69 653 THR A N 1
ATOM 5048 C CA . THR A 1 653 ? -16.378 -9.773 -5.113 1.00 98.69 653 THR A CA 1
ATOM 5049 C C . THR A 1 653 ? -15.990 -8.959 -6.346 1.00 98.69 653 THR A C 1
ATOM 5051 O O . THR A 1 653 ? -16.336 -9.303 -7.475 1.00 98.69 653 THR A O 1
ATOM 5054 N N . ALA A 1 654 ? -15.234 -7.882 -6.152 1.00 98.62 654 ALA A N 1
ATOM 5055 C CA . ALA A 1 654 ? -14.685 -7.080 -7.239 1.00 98.62 654 ALA A CA 1
ATOM 5056 C C . ALA A 1 654 ? -13.200 -6.803 -7.044 1.00 98.62 654 ALA A C 1
ATOM 5058 O O . ALA A 1 654 ? -12.751 -6.556 -5.925 1.00 98.62 654 ALA A O 1
ATOM 5059 N N . VAL A 1 655 ? -12.462 -6.791 -8.150 1.00 98.62 655 VAL A N 1
ATOM 5060 C CA . VAL A 1 655 ? -11.124 -6.206 -8.227 1.00 98.62 655 VAL A CA 1
ATOM 5061 C C . VAL A 1 655 ? -11.122 -5.082 -9.256 1.00 98.62 655 VAL A C 1
ATOM 5063 O O . VAL A 1 655 ? -11.618 -5.243 -10.370 1.00 98.62 655 VAL A O 1
ATOM 5066 N N . ILE A 1 656 ? -10.591 -3.926 -8.874 1.00 98.69 656 ILE A N 1
ATOM 5067 C CA . ILE A 1 656 ? -10.535 -2.743 -9.734 1.00 98.69 656 ILE A CA 1
ATOM 5068 C C . ILE A 1 656 ? -9.092 -2.250 -9.794 1.00 98.69 656 ILE A C 1
ATOM 5070 O O . ILE A 1 656 ? -8.488 -1.986 -8.758 1.00 98.69 656 ILE A O 1
ATOM 5074 N N . GLY A 1 657 ? -8.553 -2.137 -11.006 1.00 97.75 657 GLY A N 1
ATOM 5075 C CA . GLY A 1 657 ? -7.197 -1.692 -11.311 1.00 97.75 657 GLY A CA 1
ATOM 5076 C C . GLY A 1 657 ? -6.224 -2.837 -11.616 1.00 97.75 657 GLY A C 1
ATOM 5077 O O . GLY A 1 657 ? -6.506 -3.681 -12.465 1.00 97.75 657 GLY A O 1
ATOM 5078 N N . LYS A 1 658 ? -5.037 -2.831 -11.007 1.00 98.12 658 LYS A N 1
ATOM 5079 C CA . LYS A 1 658 ? -3.924 -3.732 -11.362 1.00 98.12 658 LYS A CA 1
ATOM 5080 C C . LYS A 1 658 ? -4.105 -5.153 -10.806 1.00 98.12 658 LYS A C 1
ATOM 5082 O O . LYS A 1 658 ? -4.250 -5.337 -9.600 1.00 98.12 658 LYS A O 1
ATOM 5087 N N . TRP A 1 659 ? -3.989 -6.166 -11.669 1.00 97.88 659 TRP A N 1
ATOM 5088 C CA . TRP A 1 659 ? -3.935 -7.582 -11.272 1.00 97.88 659 TRP A CA 1
ATOM 5089 C C . TRP A 1 659 ? -2.494 -8.082 -11.081 1.00 97.88 659 TRP A C 1
ATOM 5091 O O . TRP A 1 659 ? -2.062 -8.337 -9.960 1.00 97.88 659 TRP A O 1
ATOM 5101 N N . HIS A 1 660 ? -1.727 -8.145 -12.175 1.00 97.44 660 HIS A N 1
ATOM 5102 C CA . HIS A 1 660 ? -0.303 -8.508 -12.241 1.00 97.44 660 HIS A CA 1
ATOM 5103 C C . HIS A 1 660 ? 0.061 -9.943 -11.826 1.00 97.44 660 HIS A C 1
ATOM 5105 O O . HIS A 1 660 ? 1.174 -10.196 -11.354 1.00 97.44 660 HIS A O 1
ATOM 5111 N N . LEU A 1 661 ? -0.855 -10.888 -12.056 1.00 97.81 661 LEU A N 1
ATOM 5112 C CA . LEU A 1 661 ? -0.705 -12.306 -11.706 1.00 97.81 661 LEU A CA 1
ATOM 5113 C C . LEU A 1 661 ? -0.996 -13.258 -12.881 1.00 97.81 661 LEU A C 1
ATOM 5115 O O . LEU A 1 661 ? -1.446 -14.378 -12.666 1.00 97.81 661 LEU A O 1
ATOM 5119 N N . GLY A 1 662 ? -0.714 -12.822 -14.111 1.00 96.44 662 GLY A N 1
ATOM 5120 C CA . GLY A 1 662 ? -0.922 -13.605 -15.335 1.00 96.44 662 GLY A CA 1
ATOM 5121 C C . GLY A 1 662 ? -2.328 -13.463 -15.928 1.00 96.44 662 GLY A C 1
ATOM 5122 O O . GLY A 1 662 ? -3.209 -12.845 -15.329 1.00 96.44 662 GLY A O 1
ATOM 5123 N N . LEU A 1 663 ? -2.516 -14.015 -17.132 1.00 96.88 663 LEU A N 1
ATOM 5124 C CA . LEU A 1 663 ? -3.793 -13.999 -17.860 1.00 96.88 663 LEU A CA 1
ATOM 5125 C C . LEU A 1 663 ? -4.227 -15.404 -18.283 1.00 96.88 663 LEU A C 1
ATOM 5127 O O . LEU A 1 663 ? -5.250 -15.903 -17.816 1.00 96.88 663 LEU A O 1
ATOM 5131 N N . ASN A 1 664 ? -3.420 -16.013 -19.148 1.00 96.62 664 ASN A N 1
ATOM 5132 C CA . ASN A 1 664 ? -3.727 -17.230 -19.885 1.00 96.62 664 ASN A CA 1
ATOM 5133 C C . ASN A 1 664 ? -2.631 -18.285 -19.679 1.00 96.62 664 ASN A C 1
ATOM 5135 O O . ASN A 1 664 ? -1.518 -17.928 -19.288 1.00 96.62 664 ASN A O 1
ATOM 5139 N N . CYS A 1 665 ? 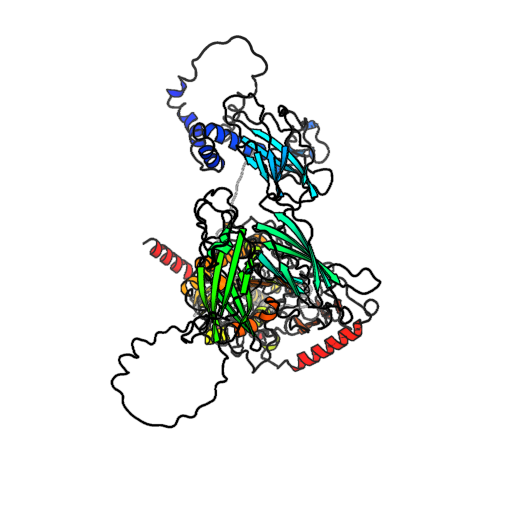-2.912 -19.552 -19.987 1.00 94.69 665 CYS A N 1
ATOM 5140 C CA . CYS A 1 665 ? -1.973 -20.666 -19.799 1.00 94.69 665 CYS A CA 1
ATOM 5141 C C . CYS A 1 665 ? -1.534 -21.271 -21.136 1.00 94.69 665 CYS A C 1
ATOM 5143 O O . CYS A 1 665 ? -0.341 -21.297 -21.470 1.00 94.69 665 CYS A O 1
ATOM 5145 N N . GLU A 1 666 ? -2.506 -21.774 -21.891 1.00 94.69 666 GLU A N 1
ATOM 5146 C CA . GLU A 1 666 ? -2.339 -22.571 -23.104 1.00 94.69 666 GLU A CA 1
ATOM 5147 C C . GLU A 1 666 ? -2.971 -21.886 -24.320 1.00 94.69 666 GLU A C 1
ATOM 5149 O O . GLU A 1 666 ? -2.341 -21.854 -25.382 1.00 94.69 666 GLU A O 1
ATOM 5154 N N . GLU A 1 667 ? -4.140 -21.263 -24.146 1.00 93.50 667 GLU A N 1
ATOM 5155 C CA . GLU A 1 667 ? -4.914 -20.601 -25.206 1.00 93.50 667 GLU A CA 1
ATOM 5156 C C . GLU A 1 667 ? -5.143 -19.111 -24.903 1.00 93.50 667 GLU A C 1
ATOM 5158 O O . GLU A 1 667 ? -5.077 -18.672 -23.759 1.00 93.50 667 GLU A O 1
ATOM 5163 N N . SER A 1 668 ? -5.395 -18.289 -25.925 1.00 90.81 668 SER A N 1
ATOM 5164 C CA . SER A 1 668 ? -5.541 -16.828 -25.773 1.00 90.81 668 SER A CA 1
ATOM 5165 C C . SER A 1 668 ? -6.778 -16.369 -24.983 1.00 90.81 668 SER A C 1
ATOM 5167 O O . SER A 1 668 ? -6.868 -15.189 -24.632 1.00 90.81 668 SER A O 1
ATOM 5169 N N . ASP A 1 669 ? -7.719 -17.269 -24.724 1.00 91.50 669 ASP A N 1
ATOM 5170 C CA . ASP A 1 669 ? -9.027 -17.034 -24.105 1.00 91.50 669 ASP A CA 1
ATOM 5171 C C . ASP A 1 669 ? -9.353 -18.031 -22.975 1.00 91.50 669 ASP A C 1
ATOM 5173 O O . ASP A 1 669 ? -10.459 -18.005 -22.435 1.00 91.50 669 ASP A O 1
ATOM 5177 N N . ASP A 1 670 ? -8.394 -18.874 -22.563 1.00 94.06 670 ASP A N 1
ATOM 5178 C CA . ASP A 1 670 ? -8.603 -19.823 -21.458 1.00 94.06 670 ASP A CA 1
ATOM 5179 C C . ASP A 1 670 ? -8.747 -19.132 -20.093 1.00 94.06 670 ASP A C 1
ATOM 5181 O O . ASP A 1 670 ? -9.357 -19.681 -19.171 1.00 94.06 670 ASP A O 1
ATOM 5185 N N . HIS A 1 671 ? -8.200 -17.917 -19.965 1.00 95.44 671 HIS A N 1
ATOM 5186 C CA . HIS A 1 671 ? -8.286 -17.070 -18.784 1.00 95.44 671 HIS A CA 1
ATOM 5187 C C . HIS A 1 671 ? -7.920 -17.796 -17.483 1.00 95.44 671 HIS A C 1
ATOM 5189 O O . HIS A 1 671 ? -8.473 -17.517 -16.411 1.00 95.44 671 HIS A O 1
ATOM 5195 N N . CYS A 1 672 ? -6.970 -18.730 -17.557 1.00 96.06 672 CYS A N 1
ATOM 5196 C CA . CYS A 1 672 ? -6.655 -19.618 -16.446 1.00 96.06 672 CYS A CA 1
ATOM 5197 C C . CYS A 1 672 ? -6.159 -18.872 -15.190 1.00 96.06 672 CYS A C 1
ATOM 5199 O O . CYS A 1 672 ? -6.385 -19.358 -14.083 1.00 96.06 672 CYS A O 1
ATOM 5201 N N . HIS A 1 673 ? -5.533 -17.702 -15.370 1.00 97.62 673 HIS A N 1
ATOM 5202 C CA . HIS A 1 673 ? -4.975 -16.838 -14.324 1.00 97.62 673 HIS A CA 1
ATOM 5203 C C . HIS A 1 673 ? -5.761 -15.528 -14.156 1.00 97.62 673 HIS A C 1
ATOM 5205 O O . HIS A 1 673 ? -5.392 -14.659 -13.363 1.00 97.62 673 HIS A O 1
ATOM 5211 N N . HIS A 1 674 ? -6.840 -15.353 -14.920 1.00 97.69 674 HIS A N 1
ATOM 5212 C CA . HIS A 1 674 ? -7.674 -14.158 -14.888 1.00 97.69 674 HIS A CA 1
ATOM 5213 C C . HIS A 1 674 ? -8.351 -13.991 -13.511 1.00 97.69 674 HIS A C 1
ATOM 5215 O O . HIS A 1 674 ? -8.756 -14.994 -12.914 1.00 97.69 674 HIS A O 1
ATOM 5221 N N . PRO A 1 675 ? -8.574 -12.757 -13.007 1.00 98.00 675 PRO A N 1
ATOM 5222 C CA . PRO A 1 675 ? -9.209 -12.535 -11.702 1.00 98.00 675 PRO A CA 1
ATOM 5223 C C . PRO A 1 675 ? -10.522 -13.306 -11.487 1.00 98.00 675 PRO A C 1
ATOM 5225 O O . PRO A 1 675 ? -10.769 -13.828 -10.397 1.00 98.00 675 PRO A O 1
ATOM 5228 N N . ASN A 1 676 ? -11.340 -13.444 -12.537 1.00 95.75 676 ASN A N 1
ATOM 5229 C CA . ASN A 1 676 ? -12.600 -14.197 -12.483 1.00 95.75 676 ASN A CA 1
ATOM 5230 C C . ASN A 1 676 ? -12.413 -15.681 -12.119 1.00 95.75 676 ASN A C 1
ATOM 5232 O O . ASN A 1 676 ? -13.227 -16.247 -11.386 1.00 95.75 676 ASN A O 1
ATOM 5236 N N . SER A 1 677 ? -11.316 -16.295 -12.564 1.00 96.25 677 SER A N 1
ATOM 5237 C CA . SER A 1 677 ? -10.937 -17.679 -12.239 1.00 96.25 677 SER A CA 1
ATOM 5238 C C . SER A 1 677 ? -10.441 -17.820 -10.791 1.00 96.25 677 SER A C 1
ATOM 5240 O O . SER A 1 677 ? -10.460 -18.907 -10.208 1.00 96.25 677 SER A O 1
ATOM 5242 N N . HIS A 1 678 ? -10.085 -16.695 -10.164 1.00 97.69 678 HIS A N 1
ATOM 5243 C CA . HIS A 1 678 ? -9.608 -16.588 -8.786 1.00 97.69 678 HIS A CA 1
ATOM 5244 C C . HIS A 1 678 ? -10.623 -15.927 -7.844 1.00 97.69 678 HIS A C 1
ATOM 5246 O O . HIS A 1 678 ? -10.250 -15.360 -6.818 1.00 97.69 678 HIS A O 1
ATOM 5252 N N . GLY A 1 679 ? -11.917 -16.052 -8.147 1.00 97.31 679 GLY A N 1
ATOM 5253 C CA . GLY A 1 679 ? -12.991 -15.762 -7.198 1.00 97.31 679 GLY A CA 1
ATOM 5254 C C . GLY A 1 679 ? -13.541 -14.341 -7.223 1.00 97.31 679 GLY A C 1
ATOM 5255 O O . GLY A 1 679 ? -14.391 -14.044 -6.387 1.00 97.31 679 GLY A O 1
ATOM 5256 N N . PHE A 1 680 ? -13.117 -13.491 -8.159 1.00 98.25 680 PHE A N 1
ATOM 5257 C CA . PHE A 1 680 ? -13.721 -12.174 -8.379 1.00 98.25 680 PHE A CA 1
ATOM 5258 C C . PHE A 1 680 ? -14.913 -12.265 -9.350 1.00 98.25 680 PHE A C 1
ATOM 5260 O O . PHE A 1 680 ? -14.806 -12.861 -10.415 1.00 98.25 680 PHE A O 1
ATOM 5267 N N . ASP A 1 681 ? -16.069 -11.707 -8.995 1.00 96.88 681 ASP A N 1
ATOM 5268 C CA . ASP A 1 681 ? -17.238 -11.634 -9.888 1.00 96.88 681 ASP A CA 1
ATOM 5269 C C . ASP A 1 681 ? -17.102 -10.513 -10.917 1.00 96.88 681 ASP A C 1
ATOM 5271 O O . ASP A 1 681 ? -17.572 -10.626 -12.051 1.00 96.88 681 ASP A O 1
ATOM 5275 N N . HIS A 1 682 ? -16.462 -9.420 -10.508 1.00 97.38 682 HIS A N 1
ATOM 5276 C CA . HIS A 1 682 ? -16.269 -8.235 -11.322 1.00 97.38 682 HIS A CA 1
ATOM 5277 C C . HIS A 1 682 ? -14.790 -7.851 -11.386 1.00 97.38 682 HIS A C 1
ATOM 5279 O O . HIS A 1 682 ? -14.101 -7.792 -10.368 1.00 97.38 682 HIS A O 1
ATOM 5285 N N . PHE A 1 683 ? -14.320 -7.556 -12.593 1.00 98.19 683 PHE A N 1
ATOM 5286 C CA . PHE A 1 683 ? -12.988 -7.024 -12.837 1.00 98.19 683 PHE A CA 1
ATOM 5287 C C . PHE A 1 683 ? -13.086 -5.822 -13.769 1.00 98.19 683 PHE A C 1
ATOM 5289 O O . PHE A 1 683 ? -13.749 -5.908 -14.803 1.00 98.19 683 PHE A O 1
ATOM 5296 N N . TYR A 1 684 ? -12.416 -4.731 -13.414 1.00 97.94 684 TYR A N 1
ATOM 5297 C CA . TYR A 1 684 ? -12.156 -3.610 -14.311 1.00 97.94 684 TYR A CA 1
ATOM 5298 C C . TYR A 1 684 ? -10.729 -3.120 -14.094 1.00 97.94 684 TYR A C 1
ATOM 5300 O O . TYR A 1 684 ? -10.404 -2.655 -13.004 1.00 97.94 684 TYR A O 1
ATOM 5308 N N . GLY A 1 685 ? -9.866 -3.204 -15.102 1.00 96.25 685 GLY A N 1
ATOM 5309 C CA . GLY A 1 685 ? -8.489 -2.729 -14.977 1.00 96.25 685 GLY A CA 1
ATOM 5310 C C . GLY A 1 685 ? -7.508 -3.467 -15.875 1.00 96.25 685 GLY A C 1
ATOM 5311 O O . GLY A 1 685 ? -7.867 -3.916 -16.962 1.00 96.25 685 GLY A O 1
ATOM 5312 N N . THR A 1 686 ? -6.251 -3.563 -15.445 1.00 95.69 686 THR A N 1
ATOM 5313 C CA . THR A 1 686 ? -5.154 -4.092 -16.263 1.00 95.69 686 THR A CA 1
ATOM 5314 C C . THR A 1 686 ? -4.654 -5.426 -15.719 1.00 95.69 686 THR A C 1
ATOM 5316 O O . THR A 1 686 ? -4.408 -5.588 -14.522 1.00 95.69 686 THR A O 1
ATOM 5319 N N . ILE A 1 687 ? -4.457 -6.400 -16.611 1.00 94.62 687 ILE A N 1
ATOM 5320 C CA . ILE A 1 687 ? -3.862 -7.694 -16.238 1.00 94.62 687 ILE A CA 1
ATOM 5321 C C . ILE A 1 687 ? -2.369 -7.547 -15.931 1.00 94.62 687 ILE A C 1
ATOM 5323 O O . ILE A 1 687 ? -1.821 -8.222 -15.060 1.00 94.62 687 ILE A O 1
ATOM 5327 N N . MET A 1 688 ? -1.726 -6.622 -16.636 1.00 90.38 688 MET A N 1
ATOM 5328 C CA . MET A 1 688 ? -0.332 -6.243 -16.461 1.00 90.38 688 MET A CA 1
ATOM 5329 C C . MET A 1 688 ? -0.187 -5.028 -15.545 1.00 90.38 688 MET A C 1
ATOM 5331 O O . MET A 1 688 ? -1.171 -4.406 -15.144 1.00 90.38 688 MET A O 1
ATOM 5335 N N . THR A 1 689 ? 1.057 -4.690 -15.212 1.00 89.62 689 THR A N 1
ATOM 5336 C CA . THR A 1 689 ? 1.381 -3.441 -14.515 1.00 89.62 689 THR A CA 1
ATOM 5337 C C . THR A 1 689 ? 1.436 -2.260 -15.482 1.00 89.62 689 THR A C 1
ATOM 5339 O O . THR A 1 689 ? 1.758 -2.431 -16.660 1.00 89.62 689 THR A O 1
ATOM 5342 N N . HIS A 1 690 ? 1.168 -1.057 -14.973 1.00 88.69 690 HIS A N 1
ATOM 5343 C CA . HIS A 1 690 ? 1.471 0.176 -15.690 1.00 88.69 690 HIS A CA 1
ATOM 5344 C C . HIS A 1 690 ? 2.990 0.266 -15.900 1.00 88.69 690 HIS A C 1
ATOM 5346 O O . HIS A 1 690 ? 3.756 0.020 -14.973 1.00 88.69 690 HIS A O 1
ATOM 5352 N N . LEU A 1 691 ? 3.445 0.578 -17.112 1.00 85.56 691 LEU A N 1
ATOM 5353 C CA . LEU A 1 691 ? 4.867 0.735 -17.431 1.00 85.56 691 LEU A CA 1
ATOM 5354 C C . LEU A 1 691 ? 5.088 2.053 -18.170 1.00 85.56 691 LEU A C 1
ATOM 5356 O O . LEU A 1 691 ? 4.174 2.578 -18.806 1.00 85.56 691 LEU A O 1
ATOM 5360 N N . ARG A 1 692 ? 6.335 2.539 -18.176 1.00 83.12 692 ARG A N 1
ATOM 5361 C CA . ARG A 1 692 ? 6.752 3.694 -18.993 1.00 83.12 692 ARG A CA 1
ATOM 5362 C C . ARG A 1 692 ? 6.351 3.529 -20.455 1.00 83.12 692 ARG A C 1
ATOM 5364 O O . ARG A 1 692 ? 5.875 4.464 -21.081 1.00 83.12 692 ARG A O 1
ATOM 5371 N N . ASP A 1 693 ? 6.512 2.319 -20.978 1.00 85.25 693 ASP A N 1
ATOM 5372 C CA . ASP A 1 693 ? 6.252 1.961 -22.372 1.00 85.25 693 ASP A CA 1
ATOM 5373 C C . ASP A 1 693 ? 4.749 1.957 -22.718 1.00 85.25 693 ASP A C 1
ATOM 5375 O O . ASP A 1 693 ? 4.387 1.964 -23.894 1.00 85.25 693 ASP A O 1
ATOM 5379 N N . CYS A 1 694 ? 3.861 2.023 -21.717 1.00 86.75 694 CYS A N 1
ATOM 5380 C CA . CYS A 1 694 ? 2.434 2.251 -21.940 1.00 86.75 694 CYS A CA 1
ATOM 5381 C C . CYS A 1 694 ? 2.108 3.710 -22.295 1.00 86.75 694 CYS A C 1
ATOM 5383 O O . CYS A 1 694 ? 1.047 3.974 -22.869 1.00 86.75 694 CYS A O 1
ATOM 5385 N N . GLN A 1 695 ? 3.030 4.643 -22.025 1.00 81.00 695 GLN A N 1
ATOM 5386 C CA . GLN A 1 695 ? 2.900 6.062 -22.338 1.00 81.00 695 GLN A CA 1
ATOM 5387 C C . GLN A 1 695 ? 3.903 6.509 -23.419 1.00 81.00 695 GLN A C 1
ATOM 5389 O O . GLN A 1 695 ? 5.118 6.327 -23.274 1.00 81.00 695 GLN A O 1
ATOM 5394 N N . PRO A 1 696 ? 3.433 7.144 -24.509 1.00 73.56 696 PRO A N 1
ATOM 5395 C CA . PRO A 1 696 ? 4.316 7.705 -25.528 1.00 73.56 696 PRO A CA 1
ATOM 5396 C C . PRO A 1 696 ? 5.286 8.729 -24.934 1.00 73.56 696 PRO A C 1
ATOM 5398 O O . PRO A 1 696 ? 4.872 9.609 -24.190 1.00 73.56 696 PRO A O 1
ATOM 5401 N N . GLY A 1 697 ? 6.571 8.643 -25.282 1.00 67.81 697 GLY A N 1
ATOM 5402 C CA . GLY A 1 697 ? 7.594 9.592 -24.821 1.00 67.81 697 GLY A CA 1
ATOM 5403 C C . GLY A 1 697 ? 8.177 9.303 -23.434 1.00 67.81 697 GLY A C 1
ATOM 5404 O O . GLY A 1 697 ? 9.203 9.881 -23.092 1.00 67.81 697 GLY A O 1
ATOM 5405 N N . HIS A 1 698 ? 7.594 8.370 -22.675 1.00 66.25 698 HIS A N 1
ATOM 5406 C CA . HIS A 1 698 ? 8.087 7.992 -21.348 1.00 66.25 698 HIS A CA 1
ATOM 5407 C C . HIS A 1 698 ? 8.923 6.696 -21.357 1.00 66.25 698 HIS A C 1
ATOM 5409 O O . HIS A 1 698 ? 9.786 6.551 -20.494 1.00 66.25 698 HIS A O 1
ATOM 5415 N N . GLY A 1 699 ? 8.706 5.780 -22.316 1.00 60.78 699 GLY A N 1
ATOM 5416 C CA . GLY A 1 699 ? 9.230 4.397 -22.358 1.00 60.78 699 GLY A CA 1
ATOM 5417 C C . GLY A 1 699 ? 10.751 4.189 -22.259 1.00 60.78 699 GLY A C 1
ATOM 5418 O O . GLY A 1 699 ? 11.520 4.820 -22.983 1.00 60.78 699 GLY A O 1
ATOM 5419 N N . THR A 1 700 ? 11.168 3.239 -21.406 1.00 57.31 700 THR A N 1
ATOM 5420 C CA . THR A 1 700 ? 12.559 2.749 -21.259 1.00 57.31 700 THR A CA 1
ATOM 5421 C C . THR A 1 700 ? 12.669 1.284 -20.781 1.00 57.31 700 THR A C 1
ATOM 5423 O O . THR A 1 700 ? 13.785 0.798 -20.590 1.00 57.31 700 THR A O 1
ATOM 5426 N N . VAL A 1 701 ? 11.580 0.513 -20.644 1.00 54.84 701 VAL A N 1
ATOM 5427 C CA . VAL A 1 701 ? 11.655 -0.891 -20.174 1.00 54.84 701 VAL A CA 1
ATOM 5428 C C . VAL A 1 701 ? 12.370 -1.789 -21.195 1.00 54.84 701 VAL A C 1
ATOM 5430 O O . VAL A 1 701 ? 13.054 -2.741 -20.827 1.00 54.84 701 VAL A O 1
ATOM 5433 N N . LEU A 1 702 ? 12.320 -1.457 -22.488 1.00 58.59 702 LEU A N 1
ATOM 5434 C CA . LEU A 1 702 ? 13.103 -2.153 -23.520 1.00 58.59 702 LEU A CA 1
ATOM 5435 C C . LEU A 1 702 ? 14.538 -1.607 -23.687 1.00 58.59 702 LEU A C 1
ATOM 5437 O O . LEU A 1 702 ? 15.360 -2.250 -24.342 1.00 58.59 702 LEU A O 1
ATOM 5441 N N . LEU A 1 703 ? 14.896 -0.470 -23.073 1.00 56.69 703 LEU A N 1
ATOM 5442 C CA . LEU A 1 703 ? 16.265 0.073 -23.122 1.00 56.69 703 LEU A CA 1
ATOM 5443 C C . LEU A 1 703 ? 17.258 -0.737 -22.278 1.00 56.69 703 LEU A C 1
ATOM 5445 O O . LEU A 1 703 ? 18.449 -0.711 -22.584 1.00 56.69 703 LEU A O 1
ATOM 5449 N N . PHE A 1 704 ? 16.802 -1.544 -21.313 1.00 53.66 704 PHE A N 1
ATOM 5450 C CA . PHE A 1 704 ? 17.662 -2.540 -20.657 1.00 53.66 704 PHE A CA 1
ATOM 5451 C C . PHE A 1 704 ? 18.325 -3.475 -21.668 1.00 53.66 704 PHE A C 1
ATOM 5453 O O . PHE A 1 704 ? 19.500 -3.801 -21.522 1.00 53.66 704 PHE A O 1
ATOM 5460 N N . VAL A 1 705 ? 17.624 -3.831 -22.753 1.00 55.22 705 VAL A N 1
ATOM 5461 C CA . VAL A 1 705 ? 18.178 -4.651 -23.842 1.00 55.22 705 VAL A CA 1
ATOM 5462 C C . VAL A 1 705 ? 19.397 -3.971 -24.478 1.00 55.22 705 VAL A C 1
ATOM 5464 O O . VAL A 1 705 ? 20.367 -4.649 -24.808 1.00 55.22 705 VAL A O 1
ATOM 5467 N N . ARG A 1 706 ? 19.407 -2.632 -24.571 1.00 54.50 706 ARG A N 1
ATOM 5468 C CA . ARG A 1 706 ? 20.549 -1.845 -25.067 1.00 54.50 706 ARG A CA 1
ATOM 5469 C C . ARG A 1 706 ? 21.774 -2.005 -24.164 1.00 54.50 706 ARG A C 1
ATOM 5471 O O . ARG A 1 706 ? 22.868 -2.207 -24.675 1.00 54.50 706 ARG A O 1
ATOM 5478 N N . GLY A 1 707 ? 21.603 -1.976 -22.842 1.00 52.81 707 GLY A N 1
ATOM 5479 C CA . GLY A 1 707 ? 22.703 -2.163 -21.884 1.00 52.81 707 GLY A CA 1
ATOM 5480 C C . GLY A 1 707 ? 23.381 -3.538 -21.967 1.00 52.81 707 GLY A C 1
ATOM 5481 O O . GLY A 1 707 ? 24.549 -3.668 -21.610 1.00 52.81 707 GLY A O 1
ATOM 5482 N N . TYR A 1 708 ? 22.681 -4.553 -22.483 1.00 56.97 708 TYR A N 1
ATOM 5483 C CA . TYR A 1 708 ? 23.207 -5.914 -22.640 1.00 56.97 708 TYR A CA 1
ATOM 5484 C C . TYR A 1 708 ? 23.818 -6.202 -24.012 1.00 56.97 708 TYR A C 1
ATOM 5486 O O . TYR A 1 708 ? 24.470 -7.234 -24.176 1.00 56.97 708 TYR A O 1
ATOM 5494 N N . ILE A 1 709 ? 23.634 -5.322 -24.998 1.00 63.38 709 ILE A N 1
ATOM 5495 C CA . ILE A 1 709 ? 24.291 -5.468 -26.295 1.00 63.38 709 ILE A CA 1
ATOM 5496 C C . ILE A 1 709 ? 25.729 -4.954 -26.138 1.00 63.38 709 ILE A C 1
ATOM 5498 O O . ILE A 1 709 ? 25.925 -3.773 -25.843 1.00 63.38 709 ILE A O 1
ATOM 5502 N N . PRO A 1 710 ? 26.763 -5.795 -26.339 1.00 72.25 710 PRO A N 1
ATOM 5503 C CA . PRO A 1 710 ? 28.149 -5.397 -26.129 1.00 72.25 710 PRO A CA 1
ATOM 5504 C C . PRO A 1 710 ? 28.651 -4.557 -27.315 1.00 72.25 710 PRO A C 1
ATOM 5506 O O . PRO A 1 710 ? 29.517 -4.987 -28.077 1.00 72.25 710 PRO A O 1
ATOM 5509 N N . TYR A 1 711 ? 28.103 -3.349 -27.489 1.00 75.81 711 TYR A N 1
ATOM 5510 C CA . TYR A 1 711 ? 28.370 -2.469 -28.632 1.00 75.81 711 TYR A CA 1
ATOM 5511 C C . TYR A 1 711 ? 29.859 -2.212 -28.841 1.00 75.81 711 TYR A C 1
ATOM 5513 O O . TYR A 1 711 ? 30.315 -2.228 -29.980 1.00 75.81 711 TYR A O 1
ATOM 5521 N N . ASN A 1 712 ? 30.624 -2.039 -27.760 1.00 76.12 712 ASN A N 1
ATOM 5522 C CA . ASN A 1 712 ? 32.068 -1.826 -27.838 1.00 76.12 712 ASN A CA 1
ATOM 5523 C C . ASN A 1 712 ? 32.785 -3.060 -28.396 1.00 76.12 712 ASN A C 1
ATOM 5525 O O . ASN A 1 712 ? 33.570 -2.929 -29.327 1.00 76.12 712 ASN A O 1
ATOM 5529 N N . ALA A 1 713 ? 32.474 -4.260 -27.899 1.00 81.19 713 ALA A N 1
ATOM 5530 C CA . ALA A 1 713 ? 33.086 -5.494 -28.391 1.00 81.19 713 ALA A CA 1
ATOM 5531 C C . ALA A 1 713 ? 32.672 -5.799 -29.840 1.00 81.19 713 ALA A C 1
ATOM 5533 O O . ALA A 1 713 ? 33.513 -6.173 -30.653 1.00 81.19 713 ALA A O 1
ATOM 5534 N N . LEU A 1 714 ? 31.398 -5.577 -30.184 1.00 81.38 714 LEU A N 1
ATOM 5535 C CA . LEU A 1 714 ? 30.891 -5.718 -31.552 1.00 81.38 714 LEU A CA 1
ATOM 5536 C C . LEU A 1 714 ? 31.560 -4.721 -32.508 1.00 81.38 714 LEU A C 1
ATOM 5538 O O . LEU A 1 714 ? 31.963 -5.105 -33.603 1.00 81.38 714 LEU A O 1
ATOM 5542 N N . SER A 1 715 ? 31.730 -3.466 -32.085 1.00 81.94 715 SER A N 1
ATOM 5543 C CA . SER A 1 715 ? 32.382 -2.421 -32.885 1.00 81.94 715 SER A CA 1
ATOM 5544 C C . SER A 1 715 ? 33.873 -2.697 -33.054 1.00 81.94 715 SER A C 1
ATOM 5546 O O . SER A 1 715 ? 34.373 -2.643 -34.173 1.00 81.94 715 SER A O 1
ATOM 5548 N N . ILE A 1 716 ? 34.576 -3.065 -31.978 1.00 86.94 716 ILE A N 1
ATOM 5549 C CA . ILE A 1 716 ? 35.990 -3.464 -32.024 1.00 86.94 716 ILE A CA 1
ATOM 5550 C C . ILE A 1 716 ? 36.166 -4.683 -32.932 1.00 86.94 716 ILE A C 1
ATOM 5552 O O . ILE A 1 716 ? 37.063 -4.685 -33.772 1.00 86.94 716 ILE A O 1
ATOM 5556 N N . GLY A 1 717 ? 35.302 -5.695 -32.815 1.00 85.06 717 GLY A N 1
ATOM 5557 C CA . GLY A 1 717 ? 35.318 -6.872 -33.682 1.00 85.06 717 GLY A CA 1
ATOM 5558 C C . GLY A 1 717 ? 35.120 -6.514 -35.156 1.00 85.06 717 GLY A C 1
ATOM 5559 O O . GLY A 1 717 ? 35.922 -6.920 -35.995 1.00 85.06 717 GLY A O 1
ATOM 5560 N N . LEU A 1 718 ? 34.112 -5.693 -35.473 1.00 84.62 718 LEU A N 1
ATOM 5561 C CA . LEU A 1 718 ? 33.840 -5.228 -36.840 1.00 84.62 718 LEU A CA 1
ATOM 5562 C C . LEU A 1 718 ? 35.002 -4.413 -37.423 1.00 84.62 718 LEU A C 1
ATOM 5564 O O . LEU A 1 718 ? 35.415 -4.664 -38.554 1.00 84.62 718 LEU A O 1
ATOM 5568 N N . VAL A 1 719 ? 35.556 -3.475 -36.650 1.00 87.69 719 VAL A N 1
ATOM 5569 C CA . VAL A 1 719 ? 36.711 -2.660 -37.057 1.00 87.69 719 VAL A CA 1
ATOM 5570 C C . VAL A 1 719 ? 37.948 -3.534 -37.248 1.00 87.69 719 VAL A C 1
ATOM 5572 O O . VAL A 1 719 ? 38.653 -3.370 -38.238 1.00 87.69 719 VAL A O 1
ATOM 5575 N N . SER A 1 720 ? 38.189 -4.505 -36.364 1.00 88.81 720 SER A N 1
ATOM 5576 C CA . SER A 1 720 ? 39.338 -5.414 -36.469 1.00 88.81 720 SER A CA 1
ATOM 5577 C C . SER A 1 720 ? 39.251 -6.280 -37.725 1.00 88.81 720 SER A C 1
ATOM 5579 O O . SER A 1 720 ? 40.225 -6.391 -38.464 1.00 88.81 720 SER A O 1
ATOM 5581 N N . VAL A 1 721 ? 38.072 -6.837 -38.023 1.00 86.69 721 VAL A N 1
ATOM 5582 C CA . VAL A 1 721 ? 37.825 -7.598 -39.259 1.00 86.69 721 VAL A CA 1
ATOM 5583 C C . VAL A 1 721 ? 38.002 -6.711 -40.496 1.00 86.69 721 VAL A C 1
ATOM 5585 O O . VAL A 1 721 ? 38.626 -7.137 -41.466 1.00 86.69 721 VAL A O 1
ATOM 5588 N N . ALA A 1 722 ? 37.514 -5.467 -40.464 1.00 85.69 722 ALA A N 1
ATOM 5589 C CA . ALA A 1 722 ? 37.692 -4.519 -41.562 1.00 85.69 722 ALA A CA 1
ATOM 5590 C C . ALA A 1 722 ? 39.172 -4.160 -41.790 1.00 85.69 722 ALA A C 1
ATOM 5592 O O . ALA A 1 722 ? 39.635 -4.179 -42.929 1.00 85.69 722 ALA A O 1
ATOM 5593 N N . LEU A 1 723 ? 39.930 -3.893 -40.722 1.00 89.56 723 LEU A N 1
ATOM 5594 C CA . LEU A 1 723 ? 41.360 -3.580 -40.792 1.00 89.56 723 LEU A CA 1
ATOM 5595 C C . LEU A 1 723 ? 42.184 -4.770 -41.292 1.00 89.56 723 LEU A C 1
ATOM 5597 O O . LEU A 1 723 ? 43.015 -4.594 -42.178 1.00 89.56 723 LEU A O 1
ATOM 5601 N N . LEU A 1 724 ? 41.920 -5.983 -40.795 1.00 90.00 724 LEU A N 1
ATOM 5602 C CA . LEU A 1 724 ? 42.574 -7.205 -41.276 1.00 90.00 724 LEU A CA 1
ATOM 5603 C C . LEU A 1 724 ? 42.256 -7.478 -42.754 1.00 90.00 724 LEU A C 1
ATOM 5605 O O . LEU A 1 724 ? 43.105 -8.001 -43.479 1.00 90.00 724 LEU A O 1
ATOM 5609 N N . HIS A 1 725 ? 41.054 -7.113 -43.212 1.00 87.56 725 HIS A N 1
ATOM 5610 C CA . HIS A 1 725 ? 40.676 -7.223 -44.617 1.00 87.56 725 HIS A CA 1
ATOM 5611 C C . HIS A 1 725 ? 41.402 -6.201 -45.504 1.00 87.56 725 HIS A C 1
ATOM 5613 O O . HIS A 1 725 ? 41.924 -6.572 -46.554 1.00 87.56 725 HIS A O 1
ATOM 5619 N N . ILE A 1 726 ? 41.492 -4.938 -45.068 1.00 88.50 726 ILE A N 1
ATOM 5620 C CA . ILE A 1 726 ? 42.223 -3.866 -45.770 1.00 88.50 726 ILE A CA 1
ATOM 5621 C C . ILE A 1 726 ? 43.729 -4.163 -45.814 1.00 88.50 726 ILE A C 1
ATOM 5623 O O . ILE A 1 726 ? 44.365 -3.952 -46.843 1.00 88.50 726 ILE A O 1
ATOM 5627 N N . ALA A 1 727 ? 44.288 -4.701 -44.728 1.00 90.06 727 ALA A N 1
ATOM 5628 C CA . ALA A 1 727 ? 45.685 -5.121 -44.642 1.00 90.06 727 ALA A CA 1
ATOM 5629 C C . ALA A 1 727 ? 45.994 -6.401 -45.448 1.00 90.06 727 ALA A C 1
ATOM 5631 O O . ALA A 1 727 ? 47.138 -6.848 -45.465 1.00 90.06 727 ALA A O 1
ATOM 5632 N N . GLY A 1 728 ? 44.993 -7.017 -46.092 1.00 87.56 728 GLY A N 1
ATOM 5633 C CA . GLY A 1 728 ? 45.157 -8.222 -46.911 1.00 87.56 728 GLY A CA 1
ATOM 5634 C C . GLY A 1 728 ? 45.425 -9.508 -46.122 1.00 87.56 728 GLY A C 1
ATOM 5635 O O . GLY A 1 728 ? 45.702 -10.540 -46.726 1.00 87.56 728 GLY A O 1
ATOM 5636 N N . MET A 1 729 ? 45.328 -9.473 -44.789 1.00 89.25 729 MET A N 1
ATOM 5637 C CA . MET A 1 729 ? 45.572 -10.629 -43.918 1.00 89.25 729 MET A CA 1
ATOM 5638 C C . MET A 1 729 ? 44.406 -11.625 -43.925 1.00 89.25 729 MET A C 1
ATOM 5640 O O . MET A 1 729 ? 44.612 -12.816 -43.707 1.00 89.25 729 MET A O 1
ATOM 5644 N N . ILE A 1 730 ? 43.184 -11.147 -44.186 1.00 89.38 730 ILE A N 1
ATOM 5645 C CA . ILE A 1 730 ? 41.989 -11.978 -44.380 1.00 89.38 730 ILE A CA 1
ATOM 5646 C C . ILE A 1 730 ? 41.198 -11.505 -45.605 1.00 89.38 730 ILE A C 1
ATOM 5648 O O . ILE A 1 730 ? 41.138 -10.317 -45.920 1.00 89.38 730 ILE A O 1
ATOM 5652 N N . THR A 1 731 ? 40.525 -12.423 -46.297 1.00 86.12 731 THR A N 1
ATOM 5653 C CA . THR A 1 731 ? 39.622 -12.081 -47.406 1.00 86.12 731 THR A CA 1
ATOM 5654 C C . THR A 1 731 ? 38.174 -12.277 -46.973 1.00 86.12 731 THR A C 1
ATOM 5656 O O . THR A 1 731 ? 37.718 -13.392 -46.736 1.00 86.12 731 THR A O 1
ATOM 5659 N N . VAL A 1 732 ? 37.425 -11.179 -46.852 1.00 84.69 732 VAL A N 1
ATOM 5660 C CA . VAL A 1 732 ? 35.993 -11.230 -46.547 1.00 84.69 732 VAL A CA 1
ATOM 5661 C C . VAL A 1 732 ? 35.220 -11.149 -47.858 1.00 84.69 732 VAL A C 1
ATOM 5663 O O . VAL A 1 732 ? 35.264 -10.149 -48.572 1.00 84.69 732 VAL A O 1
ATOM 5666 N N . SER A 1 733 ? 34.505 -12.218 -48.206 1.00 86.88 733 SER A N 1
ATOM 5667 C CA . SER A 1 733 ? 33.670 -12.224 -49.409 1.00 86.88 733 SER A CA 1
ATOM 5668 C C . SER A 1 733 ? 32.531 -11.212 -49.286 1.00 86.88 733 SER A C 1
ATOM 5670 O O . SER A 1 733 ? 31.857 -11.140 -48.256 1.00 86.88 733 SER A O 1
ATOM 5672 N N . ARG A 1 734 ? 32.226 -10.499 -50.379 1.00 85.88 734 ARG A N 1
ATOM 5673 C CA . ARG A 1 734 ? 31.071 -9.583 -50.463 1.00 85.88 734 ARG A CA 1
ATOM 5674 C C . ARG A 1 734 ? 29.750 -10.253 -50.064 1.00 85.88 734 ARG A C 1
ATOM 5676 O O . ARG A 1 734 ? 28.875 -9.590 -49.519 1.00 85.88 734 ARG A O 1
ATOM 5683 N N . ARG A 1 735 ? 29.619 -11.570 -50.280 1.00 86.25 735 ARG A N 1
ATOM 5684 C CA . ARG A 1 735 ? 28.439 -12.353 -49.869 1.00 86.25 735 ARG A CA 1
ATOM 5685 C C . ARG A 1 735 ? 28.290 -12.441 -48.348 1.00 86.25 735 ARG A C 1
ATOM 5687 O O . ARG A 1 735 ? 27.173 -12.370 -47.855 1.00 86.25 735 ARG A O 1
ATOM 5694 N N . VAL A 1 736 ? 29.400 -12.563 -47.617 1.00 85.62 736 VAL A N 1
ATOM 5695 C CA . VAL A 1 736 ? 29.410 -12.635 -46.146 1.00 85.62 736 VAL A CA 1
ATOM 5696 C C . VAL A 1 736 ? 29.034 -11.281 -45.548 1.00 85.62 736 VAL A C 1
ATOM 5698 O O . VAL A 1 736 ? 28.191 -11.222 -44.659 1.00 85.62 736 VAL A O 1
ATOM 5701 N N . VAL A 1 737 ? 29.582 -10.190 -46.094 1.00 84.25 737 VAL A N 1
ATOM 5702 C CA . VAL A 1 737 ? 29.219 -8.821 -45.683 1.00 84.25 737 VAL A CA 1
ATOM 5703 C C . VAL A 1 737 ? 27.737 -8.553 -45.930 1.00 84.25 737 VAL A C 1
ATOM 5705 O O . VAL A 1 737 ? 27.039 -8.079 -45.039 1.00 84.25 737 VAL A O 1
ATOM 5708 N N . PHE A 1 738 ? 27.236 -8.900 -47.118 1.00 86.31 738 PHE A N 1
ATOM 5709 C CA . PHE A 1 738 ? 25.821 -8.746 -47.442 1.00 86.31 738 PHE A CA 1
ATOM 5710 C C . PHE A 1 738 ? 24.927 -9.581 -46.513 1.00 86.31 738 PHE A C 1
ATOM 5712 O O . PHE A 1 738 ? 23.961 -9.054 -45.972 1.00 86.31 738 PHE A O 1
ATOM 5719 N N . GLY A 1 739 ? 25.279 -10.846 -46.257 1.00 89.25 739 GLY A N 1
ATOM 5720 C CA . GLY A 1 739 ? 24.550 -11.702 -45.318 1.00 89.25 739 GLY A CA 1
ATOM 5721 C C . GLY A 1 739 ? 24.503 -11.131 -43.897 1.00 89.25 739 GLY A C 1
ATOM 5722 O O . GLY A 1 739 ? 23.444 -11.132 -43.272 1.00 89.25 739 GLY A O 1
ATOM 5723 N N . PHE A 1 740 ? 25.614 -10.572 -43.409 1.00 86.00 740 PHE A N 1
ATOM 5724 C CA . PHE A 1 740 ? 25.663 -9.902 -42.108 1.00 86.00 740 PHE A CA 1
ATOM 5725 C C . PHE A 1 740 ? 24.794 -8.637 -42.066 1.00 86.00 740 PHE A C 1
ATOM 5727 O O . PHE A 1 740 ? 24.035 -8.454 -41.118 1.00 86.00 740 PHE A O 1
ATOM 5734 N N . LEU A 1 741 ? 24.848 -7.786 -43.097 1.00 86.50 741 LEU A N 1
ATOM 5735 C CA . LEU A 1 741 ? 24.010 -6.583 -43.179 1.00 86.50 741 LEU A CA 1
ATOM 5736 C C . LEU A 1 741 ? 22.517 -6.923 -43.220 1.00 86.50 741 LEU A C 1
ATOM 5738 O O . LEU A 1 741 ? 21.726 -6.261 -42.551 1.00 86.50 741 LEU A O 1
ATOM 5742 N N . VAL A 1 742 ? 22.137 -7.974 -43.952 1.00 91.44 742 VAL A N 1
ATOM 5743 C CA . VAL A 1 742 ? 20.759 -8.482 -43.961 1.00 91.44 742 VAL A CA 1
ATOM 5744 C C . VAL A 1 742 ? 20.360 -8.961 -42.566 1.00 91.44 742 VAL A C 1
ATOM 5746 O O . VAL A 1 742 ? 19.302 -8.569 -42.084 1.00 91.44 742 VAL A O 1
ATOM 5749 N N . LEU A 1 743 ? 21.207 -9.737 -41.883 1.00 88.19 743 LEU A N 1
ATOM 5750 C CA . LEU A 1 743 ? 20.935 -10.203 -40.520 1.00 88.19 743 LEU A CA 1
ATOM 5751 C C . LEU A 1 743 ? 20.746 -9.035 -39.540 1.00 88.19 743 LEU A C 1
ATOM 5753 O O . LEU A 1 743 ? 19.766 -9.015 -38.798 1.00 88.19 743 LEU A O 1
ATOM 5757 N N . VAL A 1 744 ? 21.641 -8.043 -39.561 1.00 85.06 744 VAL A N 1
ATOM 5758 C CA . VAL A 1 744 ? 21.530 -6.839 -38.722 1.00 85.06 744 VAL A CA 1
ATOM 5759 C C . VAL A 1 744 ? 20.249 -6.069 -39.048 1.00 85.06 744 VAL A C 1
ATOM 5761 O O . VAL A 1 744 ? 19.526 -5.683 -38.132 1.00 85.06 744 VAL A O 1
ATOM 5764 N N . GLY A 1 745 ? 19.928 -5.895 -40.333 1.00 87.50 745 GLY A N 1
ATOM 5765 C CA . GLY A 1 745 ? 18.692 -5.249 -40.773 1.00 87.50 745 GLY A CA 1
ATOM 5766 C C . GLY A 1 745 ? 17.438 -5.970 -40.274 1.00 87.50 745 GLY A C 1
ATOM 5767 O O . GLY A 1 745 ? 16.520 -5.320 -39.776 1.00 87.50 745 GLY A O 1
ATOM 5768 N N . VAL A 1 746 ? 17.415 -7.306 -40.329 1.00 90.38 746 VAL A N 1
ATOM 5769 C CA . VAL A 1 746 ? 16.315 -8.129 -39.800 1.00 90.38 746 VAL A CA 1
ATOM 5770 C C . VAL A 1 746 ? 16.194 -7.970 -38.285 1.00 90.38 746 VAL A C 1
ATOM 5772 O O . VAL A 1 746 ? 15.100 -7.703 -37.798 1.00 90.38 746 VAL A O 1
ATOM 5775 N N . VAL A 1 747 ? 17.296 -8.065 -37.534 1.00 83.81 747 VAL A N 1
ATOM 5776 C CA . VAL A 1 747 ? 17.285 -7.916 -36.067 1.00 83.81 747 VAL A CA 1
ATOM 5777 C C . VAL A 1 747 ? 16.800 -6.526 -35.648 1.00 83.81 747 VAL A C 1
ATOM 5779 O O . VAL A 1 747 ? 15.941 -6.420 -34.775 1.00 83.81 747 VAL A O 1
ATOM 5782 N N . LEU A 1 748 ? 17.294 -5.464 -36.292 1.00 84.00 748 LEU A N 1
ATOM 5783 C CA . LEU A 1 748 ? 16.850 -4.093 -36.022 1.00 84.00 748 LEU A CA 1
ATOM 5784 C C . LEU A 1 748 ? 15.374 -3.891 -36.376 1.00 84.00 748 LEU A C 1
ATOM 5786 O O . LEU A 1 748 ? 14.662 -3.224 -35.630 1.00 84.00 748 LEU A O 1
ATOM 5790 N N . SER A 1 749 ? 14.903 -4.492 -37.470 1.00 86.12 749 SER A N 1
ATOM 5791 C CA . SER A 1 749 ? 13.494 -4.421 -37.873 1.00 86.12 749 SER A CA 1
ATOM 5792 C C . SER A 1 749 ? 12.584 -5.153 -36.886 1.00 86.12 749 SER A C 1
ATOM 5794 O O . SER A 1 749 ? 11.556 -4.611 -36.494 1.00 86.12 749 SER A O 1
ATOM 5796 N N . LEU A 1 750 ? 12.973 -6.350 -36.431 1.00 85.12 750 LEU A N 1
ATOM 5797 C CA . LEU A 1 750 ? 12.234 -7.111 -35.418 1.00 85.12 750 LEU A CA 1
ATOM 5798 C C . LEU A 1 750 ? 12.200 -6.378 -34.072 1.00 85.12 750 LEU A C 1
ATOM 5800 O O . LEU A 1 750 ? 11.148 -6.306 -33.443 1.00 85.12 750 LEU A O 1
ATOM 5804 N N . PHE A 1 751 ? 13.324 -5.794 -33.647 1.00 81.69 751 PHE A N 1
ATOM 5805 C CA . PHE A 1 751 ? 13.380 -4.990 -32.427 1.00 81.69 751 PHE A CA 1
ATOM 5806 C C . PHE A 1 751 ? 12.531 -3.717 -32.544 1.00 81.69 751 PHE A C 1
ATOM 5808 O O . PHE A 1 751 ? 11.768 -3.402 -31.636 1.00 81.69 751 PHE A O 1
ATOM 5815 N N . GLY A 1 752 ? 12.606 -3.016 -33.680 1.00 81.31 752 GLY A N 1
ATOM 5816 C CA . GLY A 1 752 ? 11.765 -1.853 -33.960 1.00 81.31 752 GLY A CA 1
ATOM 5817 C C . GLY A 1 752 ? 10.275 -2.199 -33.953 1.00 81.31 752 GLY A C 1
ATOM 5818 O O . GLY A 1 752 ? 9.482 -1.471 -33.359 1.00 81.31 752 GLY A O 1
ATOM 5819 N N . LEU A 1 753 ? 9.898 -3.342 -34.535 1.00 84.06 753 LEU A N 1
ATOM 5820 C CA . LEU A 1 753 ? 8.526 -3.847 -34.512 1.00 84.06 753 LEU A CA 1
ATOM 5821 C C . LEU A 1 753 ? 8.070 -4.194 -33.089 1.00 84.06 753 LEU A C 1
ATOM 5823 O O . LEU A 1 753 ? 6.952 -3.845 -32.717 1.00 84.06 753 LEU A O 1
ATOM 5827 N N . LEU A 1 754 ? 8.924 -4.833 -32.283 1.00 82.12 754 LEU A N 1
ATOM 5828 C CA . LEU A 1 754 ? 8.638 -5.123 -30.876 1.00 82.12 754 LEU A CA 1
ATOM 5829 C C . LEU A 1 754 ? 8.366 -3.833 -30.097 1.00 82.12 754 LEU A C 1
ATOM 5831 O O . LEU A 1 754 ? 7.327 -3.729 -29.459 1.00 82.12 754 LEU A O 1
ATOM 5835 N N . VAL A 1 755 ? 9.256 -2.839 -30.187 1.00 81.06 755 VAL A N 1
ATOM 5836 C CA . VAL A 1 755 ? 9.091 -1.539 -29.508 1.00 81.06 755 VAL A CA 1
ATOM 5837 C C . VAL A 1 755 ? 7.805 -0.845 -29.961 1.00 81.06 755 VAL A C 1
ATOM 5839 O O . VAL A 1 755 ? 7.055 -0.334 -29.135 1.00 81.06 755 VAL A O 1
ATOM 5842 N N . TYR A 1 756 ? 7.523 -0.862 -31.265 1.00 83.12 756 TYR A N 1
ATOM 5843 C CA . TYR A 1 756 ? 6.328 -0.241 -31.832 1.00 83.12 756 TYR A CA 1
ATOM 5844 C C . TYR A 1 756 ? 5.027 -0.919 -31.373 1.00 83.12 756 TYR A C 1
ATOM 5846 O O . TYR A 1 756 ? 4.040 -0.243 -31.093 1.00 83.12 756 TYR A O 1
ATOM 5854 N N . THR A 1 757 ? 5.019 -2.250 -31.274 1.00 86.25 757 THR A N 1
ATOM 5855 C CA . THR A 1 757 ? 3.818 -3.031 -30.929 1.00 86.25 757 THR A CA 1
ATOM 5856 C C . THR A 1 757 ? 3.638 -3.250 -29.429 1.00 86.25 757 THR A C 1
ATOM 5858 O O . THR A 1 757 ? 2.515 -3.507 -28.998 1.00 86.25 757 THR A O 1
ATOM 5861 N N . PHE A 1 758 ? 4.690 -3.101 -28.615 1.00 87.62 758 PHE A N 1
ATOM 5862 C CA . PHE A 1 758 ? 4.680 -3.413 -27.182 1.00 87.62 758 PHE A CA 1
ATOM 5863 C C . PHE A 1 758 ? 3.503 -2.776 -26.439 1.00 87.62 758 PHE A C 1
ATOM 5865 O O . PHE A 1 758 ? 2.796 -3.471 -25.706 1.00 87.62 758 PHE A O 1
ATOM 5872 N N . ARG A 1 759 ? 3.267 -1.477 -26.670 1.00 88.69 759 ARG A N 1
ATOM 5873 C CA . ARG A 1 759 ? 2.175 -0.719 -26.047 1.00 88.69 759 ARG A CA 1
ATOM 5874 C C . ARG A 1 759 ? 0.816 -1.343 -26.355 1.00 88.69 759 ARG A C 1
ATOM 5876 O O . ARG A 1 759 ? 0.051 -1.618 -25.439 1.00 88.69 759 ARG A O 1
ATOM 5883 N N . ASN A 1 760 ? 0.534 -1.610 -27.626 1.00 89.56 760 ASN A N 1
ATOM 5884 C CA . ASN A 1 760 ? -0.755 -2.166 -28.033 1.00 89.56 760 ASN A CA 1
ATOM 5885 C C . ASN A 1 760 ? -0.950 -3.584 -27.488 1.00 89.56 760 ASN A C 1
ATOM 5887 O O . ASN A 1 760 ? -2.041 -3.934 -27.058 1.00 89.56 760 ASN A O 1
ATOM 5891 N N . LEU A 1 761 ? 0.104 -4.399 -27.463 1.00 91.25 761 LEU A N 1
ATOM 5892 C CA . LEU A 1 761 ? 0.006 -5.796 -27.042 1.00 91.25 761 LEU A CA 1
ATOM 5893 C C . LEU A 1 761 ? -0.110 -5.973 -25.517 1.00 91.25 761 LEU A C 1
ATOM 5895 O O . LEU A 1 761 ? -0.687 -6.962 -25.065 1.00 91.25 761 LEU A O 1
ATOM 5899 N N . ASN A 1 762 ? 0.417 -5.046 -24.712 1.00 91.88 762 ASN A N 1
ATOM 5900 C CA . ASN A 1 762 ? 0.523 -5.237 -23.258 1.00 91.88 762 ASN A CA 1
ATOM 5901 C C . ASN A 1 762 ? -0.271 -4.228 -22.421 1.00 91.88 762 ASN A C 1
ATOM 5903 O O . ASN A 1 762 ? -0.599 -4.532 -21.276 1.00 91.88 762 ASN A O 1
ATOM 5907 N N . CYS A 1 763 ? -0.594 -3.054 -22.964 1.00 92.38 763 CYS A N 1
ATOM 5908 C CA . CYS A 1 763 ? -1.208 -1.964 -22.209 1.00 92.38 763 CYS A CA 1
ATOM 5909 C C . CYS A 1 763 ? -2.684 -1.822 -22.585 1.00 92.38 763 CYS A C 1
ATOM 5911 O O . CYS A 1 763 ? -3.055 -0.923 -23.336 1.00 92.38 763 CYS A O 1
ATOM 5913 N N . PHE A 1 764 ? -3.531 -2.710 -22.069 1.00 94.38 764 PHE A N 1
ATOM 5914 C CA . PHE A 1 764 ? -4.975 -2.706 -22.322 1.00 94.38 764 PHE A CA 1
ATOM 5915 C C . PHE A 1 764 ? -5.790 -2.830 -21.036 1.00 94.38 764 PHE A C 1
ATOM 5917 O O . PHE A 1 764 ? -5.307 -3.349 -20.027 1.00 94.38 764 PHE A O 1
ATOM 5924 N N . VAL A 1 765 ? -7.031 -2.350 -21.095 1.00 95.00 765 VAL A N 1
ATOM 5925 C CA . VAL A 1 765 ? -8.012 -2.456 -20.012 1.00 95.00 765 VAL A CA 1
ATOM 5926 C C . VAL A 1 765 ? -9.019 -3.537 -20.352 1.00 95.00 765 VAL A C 1
ATOM 5928 O O . VAL A 1 765 ? -9.504 -3.623 -21.483 1.00 95.00 765 VAL A O 1
ATOM 5931 N N . MET A 1 766 ? -9.343 -4.350 -19.355 1.00 95.00 766 MET A N 1
ATOM 5932 C CA . MET A 1 766 ? -10.387 -5.358 -19.431 1.00 95.00 766 MET A CA 1
ATOM 5933 C C . MET A 1 766 ? -11.542 -5.017 -18.496 1.00 95.00 766 MET A C 1
ATOM 5935 O O . MET A 1 766 ? -11.344 -4.418 -17.438 1.00 95.00 766 MET A O 1
ATOM 5939 N N . ARG A 1 767 ? -12.742 -5.441 -18.892 1.00 94.62 767 ARG A N 1
ATOM 5940 C CA . ARG A 1 767 ? -13.956 -5.451 -18.078 1.00 94.62 767 ARG A CA 1
ATOM 5941 C C . ARG A 1 767 ? -14.512 -6.873 -18.104 1.00 94.62 767 ARG A C 1
ATOM 5943 O O . ARG A 1 767 ? -14.989 -7.342 -19.136 1.00 94.62 767 ARG A O 1
ATOM 5950 N N . GLY A 1 768 ? -14.426 -7.579 -16.981 1.00 92.31 768 GLY A N 1
ATOM 5951 C CA . GLY A 1 768 ? -14.579 -9.035 -16.984 1.00 92.31 768 GLY A CA 1
ATOM 5952 C C . GLY A 1 768 ? -13.558 -9.676 -17.942 1.00 92.31 768 GLY A C 1
ATOM 5953 O O . GLY A 1 768 ? -12.416 -9.225 -17.954 1.00 92.31 768 GLY A O 1
ATOM 5954 N N . PRO A 1 769 ? -13.936 -10.684 -18.750 1.00 90.94 769 PRO A N 1
ATOM 5955 C CA . PRO A 1 769 ? -13.018 -11.339 -19.687 1.00 90.94 769 PRO A CA 1
ATOM 5956 C C . PRO A 1 769 ? -12.756 -10.529 -20.971 1.00 90.94 769 PRO A C 1
ATOM 5958 O O . PRO A 1 769 ? -11.921 -10.913 -21.784 1.00 90.94 769 PRO A O 1
ATOM 5961 N N . GLU A 1 770 ? -13.461 -9.417 -21.197 1.00 92.19 770 GLU A N 1
ATOM 5962 C CA . GLU A 1 770 ? -13.364 -8.669 -22.451 1.00 92.19 770 GLU A CA 1
ATOM 5963 C C . GLU A 1 770 ? -12.378 -7.507 -22.366 1.00 92.19 770 GLU A C 1
ATOM 5965 O O . GLU A 1 770 ? -12.385 -6.735 -21.409 1.00 92.19 770 GLU A O 1
ATOM 5970 N N . ILE A 1 771 ? -11.586 -7.315 -23.423 1.00 94.00 771 ILE A N 1
ATOM 5971 C CA . ILE A 1 771 ? -10.771 -6.111 -23.608 1.00 94.00 771 ILE A CA 1
ATOM 5972 C C . ILE A 1 771 ? -11.668 -4.962 -24.086 1.00 94.00 771 ILE A C 1
ATOM 5974 O O . ILE A 1 771 ? -12.278 -5.040 -25.158 1.00 94.00 771 ILE A O 1
ATOM 5978 N N . VAL A 1 772 ? -11.715 -3.880 -23.309 1.00 92.69 772 VAL A N 1
ATOM 5979 C CA . VAL A 1 772 ? -12.552 -2.700 -23.586 1.00 92.69 772 VAL A CA 1
ATOM 5980 C C . VAL A 1 772 ? -11.772 -1.523 -24.171 1.00 92.69 772 VAL A C 1
ATOM 5982 O O . VAL A 1 772 ? -12.358 -0.695 -24.871 1.00 92.69 772 VAL A O 1
ATOM 5985 N N . GLU A 1 773 ? -10.460 -1.457 -23.940 1.00 92.31 773 GLU A N 1
ATOM 5986 C CA . GLU A 1 773 ? -9.594 -0.382 -24.433 1.00 92.31 773 GLU A CA 1
ATOM 5987 C C . GLU A 1 773 ? -8.180 -0.916 -24.708 1.00 92.31 773 GLU A C 1
ATOM 5989 O O . GLU A 1 773 ? -7.552 -1.488 -23.813 1.00 92.31 773 GLU A O 1
ATOM 5994 N N . GLN A 1 774 ? -7.676 -0.751 -25.934 1.00 93.06 774 GLN A N 1
ATOM 5995 C CA . GLN A 1 774 ? -6.354 -1.229 -26.354 1.00 93.06 774 GLN A CA 1
ATOM 5996 C C . GLN A 1 774 ? -5.768 -0.326 -27.464 1.00 93.06 774 GLN A C 1
ATOM 5998 O O . GLN A 1 774 ? -6.355 -0.242 -28.544 1.00 93.06 774 GLN A O 1
ATOM 6003 N N . PRO A 1 775 ? -4.606 0.321 -27.248 1.00 91.50 775 PRO A N 1
ATOM 6004 C CA . PRO A 1 775 ? -3.993 0.549 -25.943 1.00 91.50 775 PRO A CA 1
ATOM 6005 C C . PRO A 1 775 ? -4.844 1.503 -25.092 1.00 91.50 775 PRO A C 1
ATOM 6007 O O . PRO A 1 775 ? -5.565 2.332 -25.640 1.00 91.50 775 PRO A O 1
ATOM 6010 N N . TYR A 1 776 ? -4.728 1.439 -23.768 1.00 90.56 776 TYR A N 1
ATOM 6011 C CA . TYR A 1 776 ? -5.465 2.367 -22.908 1.00 90.56 776 TYR A CA 1
ATOM 6012 C C . TYR A 1 776 ? -4.856 3.777 -22.862 1.00 90.56 776 TYR A C 1
ATOM 6014 O O . TYR A 1 776 ? -3.647 3.980 -23.054 1.00 90.56 776 TYR A O 1
ATOM 6022 N N . SER A 1 777 ? -5.706 4.758 -22.559 1.00 88.00 777 SER A N 1
ATOM 6023 C CA . SER A 1 777 ? -5.337 6.117 -22.184 1.00 88.00 777 SER A CA 1
ATOM 6024 C C . SER A 1 777 ? -5.164 6.235 -20.670 1.00 88.00 777 SER A C 1
ATOM 6026 O O . SER A 1 777 ? -6.074 5.943 -19.891 1.00 88.00 777 SER A O 1
ATOM 6028 N N . SER A 1 778 ? -3.982 6.684 -20.244 1.00 86.88 778 SER A N 1
ATOM 6029 C CA . SER A 1 778 ? -3.698 6.972 -18.834 1.00 86.88 778 SER A CA 1
ATOM 6030 C C . SER A 1 778 ? -4.451 8.204 -18.318 1.00 86.88 778 SER A C 1
ATOM 6032 O O . SER A 1 778 ? -4.590 8.376 -17.109 1.00 86.88 778 SER A O 1
ATOM 6034 N N . GLU A 1 779 ? -4.918 9.085 -19.207 1.00 83.81 779 GLU A N 1
ATOM 6035 C CA . GLU A 1 779 ? -5.634 10.289 -18.794 1.00 83.81 779 GLU A CA 1
ATOM 6036 C C . GLU A 1 779 ? -6.940 9.920 -18.085 1.00 83.81 779 GLU A C 1
ATOM 6038 O O . GLU A 1 779 ? -7.723 9.095 -18.554 1.00 83.81 779 GLU A O 1
ATOM 6043 N N . ASN A 1 780 ? -7.148 10.527 -16.920 1.00 88.88 780 ASN A N 1
ATOM 6044 C CA . ASN A 1 780 ? -8.280 10.291 -16.031 1.00 88.88 780 ASN A CA 1
ATOM 6045 C C . ASN A 1 780 ? -8.500 8.823 -15.606 1.00 88.88 780 ASN A C 1
ATOM 6047 O O . ASN A 1 780 ? -9.597 8.446 -15.184 1.00 88.88 780 ASN A O 1
ATOM 6051 N N . PHE A 1 781 ? -7.491 7.955 -15.734 1.00 92.44 781 PHE A N 1
ATOM 6052 C CA . PHE A 1 781 ? -7.684 6.532 -15.463 1.00 92.44 781 PHE A CA 1
ATOM 6053 C C . PHE A 1 781 ? -7.987 6.286 -13.973 1.00 92.44 781 PHE A C 1
ATOM 6055 O O . PHE A 1 781 ? -8.880 5.499 -13.660 1.00 92.44 781 PHE A O 1
ATOM 6062 N N . THR A 1 782 ? -7.369 7.028 -13.046 1.00 95.50 782 THR A N 1
ATOM 6063 C CA . THR A 1 782 ? -7.724 6.931 -11.620 1.00 95.50 782 THR A CA 1
ATOM 6064 C C . THR A 1 782 ? -9.202 7.240 -11.397 1.00 95.50 782 THR A C 1
ATOM 6066 O O . THR A 1 782 ? -9.886 6.447 -10.766 1.00 95.50 782 THR A O 1
ATOM 6069 N N . GLN A 1 783 ? -9.729 8.316 -11.993 1.00 94.31 783 GLN A N 1
ATOM 6070 C CA . GLN A 1 783 ? -11.135 8.725 -11.880 1.00 94.31 783 GLN A CA 1
ATOM 6071 C C . GLN A 1 783 ? -12.081 7.657 -12.433 1.00 94.31 783 GLN A C 1
ATOM 6073 O O . GLN A 1 783 ? -13.121 7.391 -11.827 1.00 94.31 783 GLN A O 1
ATOM 6078 N N . ARG A 1 784 ? -11.726 7.023 -13.562 1.00 94.75 784 ARG A N 1
ATOM 6079 C CA . ARG A 1 784 ? -12.509 5.916 -14.133 1.00 94.75 784 ARG A CA 1
ATOM 6080 C C . ARG A 1 784 ? -12.555 4.724 -13.180 1.00 94.75 784 ARG A C 1
ATOM 6082 O O . ARG A 1 784 ? -13.638 4.225 -12.898 1.00 94.75 784 ARG A O 1
ATOM 6089 N N . MET A 1 785 ? -11.413 4.324 -12.614 1.00 96.94 785 MET A N 1
ATOM 6090 C CA . MET A 1 785 ? -11.385 3.269 -11.594 1.00 96.94 785 MET A CA 1
ATOM 6091 C C . MET A 1 785 ? -12.223 3.646 -10.366 1.00 96.94 785 MET A C 1
ATOM 6093 O O . MET A 1 785 ? -13.017 2.833 -9.900 1.00 96.94 785 MET A O 1
ATOM 6097 N N . THR A 1 786 ? -12.084 4.874 -9.851 1.00 98.25 786 THR A N 1
ATOM 6098 C CA . THR A 1 786 ? -12.872 5.368 -8.710 1.00 98.25 786 THR A CA 1
ATOM 6099 C C . THR A 1 786 ? -14.368 5.291 -9.008 1.00 98.25 786 THR A C 1
ATOM 6101 O O . THR A 1 786 ? -15.139 4.857 -8.157 1.00 98.25 786 THR A O 1
ATOM 6104 N N . SER A 1 787 ? -14.780 5.652 -10.224 1.00 97.19 787 SER A N 1
ATOM 6105 C CA . SER A 1 787 ? -16.182 5.598 -10.651 1.00 97.19 787 SER A CA 1
ATOM 6106 C C . SER A 1 787 ? -16.706 4.160 -10.700 1.00 97.19 787 SER A C 1
ATOM 6108 O O . SER A 1 787 ? -17.769 3.888 -10.149 1.00 97.19 787 SER A O 1
ATOM 6110 N N . GLU A 1 788 ? -15.937 3.218 -11.254 1.00 97.38 788 GLU A N 1
ATOM 6111 C CA . GLU A 1 788 ? -16.289 1.787 -11.248 1.00 97.38 788 GLU A CA 1
ATOM 6112 C C . GLU A 1 788 ? -16.410 1.231 -9.819 1.00 97.38 788 GLU A C 1
ATOM 6114 O O . GLU A 1 788 ? -17.307 0.438 -9.525 1.00 97.38 788 GLU A O 1
ATOM 6119 N N . ALA A 1 789 ? -15.563 1.690 -8.892 1.00 98.25 789 ALA A N 1
ATOM 6120 C CA . ALA A 1 789 ? -15.659 1.307 -7.487 1.00 98.25 789 ALA A CA 1
ATOM 6121 C C . ALA A 1 789 ? -16.918 1.850 -6.818 1.00 98.25 789 ALA A C 1
ATOM 6123 O O . ALA A 1 789 ? -17.593 1.107 -6.108 1.00 98.25 789 ALA A O 1
ATOM 6124 N N . ILE A 1 790 ? -17.259 3.116 -7.059 1.00 98.44 790 ILE A N 1
ATOM 6125 C CA . ILE A 1 790 ? -18.492 3.721 -6.548 1.00 98.44 790 ILE A CA 1
ATOM 6126 C C . ILE A 1 790 ? -19.709 2.963 -7.088 1.00 98.44 790 ILE A C 1
ATOM 6128 O O . ILE A 1 790 ? -20.558 2.556 -6.296 1.00 98.44 790 ILE A O 1
ATOM 6132 N N . GLU A 1 791 ? -19.759 2.687 -8.395 1.00 97.50 791 GLU A N 1
ATOM 6133 C CA . GLU A 1 791 ? -20.848 1.912 -9.001 1.00 97.50 791 GLU A CA 1
ATOM 6134 C C . GLU A 1 791 ? -20.961 0.509 -8.390 1.00 97.50 791 GLU A C 1
ATOM 6136 O O . GLU A 1 791 ? -22.068 0.031 -8.126 1.00 97.50 791 GLU A O 1
ATOM 6141 N N . PHE A 1 792 ? -19.834 -0.162 -8.136 1.00 98.06 792 PHE A N 1
ATOM 6142 C CA . PHE A 1 792 ? -19.835 -1.447 -7.448 1.00 98.06 792 PHE A CA 1
ATOM 6143 C C . PHE A 1 792 ? -20.404 -1.323 -6.028 1.00 98.06 792 PHE A C 1
ATOM 6145 O O . PHE A 1 792 ? -21.282 -2.104 -5.663 1.00 98.06 792 PHE A O 1
ATOM 6152 N N . LEU A 1 793 ? -19.968 -0.343 -5.234 1.00 98.06 793 LEU A N 1
ATOM 6153 C CA . LEU A 1 793 ? -20.470 -0.145 -3.869 1.00 98.06 793 LEU A CA 1
ATOM 6154 C C . LEU A 1 793 ? -21.980 0.132 -3.847 1.00 98.06 793 LEU A C 1
ATOM 6156 O O . LEU A 1 793 ? -22.700 -0.448 -3.037 1.00 98.06 793 LEU A O 1
ATOM 6160 N N . GLU A 1 794 ? -22.476 0.965 -4.761 1.00 97.19 794 GLU A N 1
ATOM 6161 C CA . GLU A 1 794 ? -23.900 1.300 -4.856 1.00 97.19 794 GLU A CA 1
ATOM 6162 C C . GLU A 1 794 ? -24.760 0.079 -5.191 1.00 97.19 794 GLU A C 1
ATOM 6164 O O . GLU A 1 794 ? -25.726 -0.214 -4.479 1.00 97.19 794 GLU A O 1
ATOM 6169 N N . ARG A 1 795 ? -24.368 -0.686 -6.220 1.00 96.75 795 ARG A N 1
ATOM 6170 C CA . ARG A 1 795 ? -25.083 -1.900 -6.657 1.00 96.75 795 ARG A CA 1
ATOM 6171 C C . ARG A 1 795 ? -25.088 -3.011 -5.606 1.00 96.75 795 ARG A C 1
ATOM 6173 O O . ARG A 1 795 ? -25.915 -3.914 -5.685 1.00 96.75 795 ARG A O 1
ATOM 6180 N N . ASN A 1 796 ? -24.152 -2.980 -4.659 1.00 96.69 796 ASN A N 1
ATOM 6181 C CA . ASN A 1 796 ? -23.984 -4.009 -3.635 1.00 96.69 796 ASN A CA 1
ATOM 6182 C C . ASN A 1 796 ? -24.345 -3.529 -2.224 1.00 96.69 796 ASN A C 1
ATOM 6184 O O . ASN A 1 796 ? -24.095 -4.251 -1.269 1.00 96.69 796 ASN A O 1
ATOM 6188 N N . SER A 1 797 ? -24.953 -2.353 -2.071 1.00 94.81 797 SER A N 1
ATOM 6189 C CA . SER A 1 797 ? -25.225 -1.748 -0.757 1.00 94.81 797 SER A CA 1
ATOM 6190 C C . SER A 1 797 ? -26.082 -2.606 0.191 1.00 94.81 797 SER A C 1
ATOM 6192 O O . SER A 1 797 ? -25.963 -2.480 1.410 1.00 94.81 797 SER A O 1
ATOM 6194 N N . GLU A 1 798 ? -26.902 -3.516 -0.343 1.00 92.50 798 GLU A N 1
ATOM 6195 C CA . GLU A 1 798 ? -27.790 -4.390 0.438 1.00 92.50 798 GLU A CA 1
ATOM 6196 C C . GLU A 1 798 ? -27.204 -5.777 0.767 1.00 92.50 798 GLU A C 1
ATOM 6198 O O . GLU A 1 798 ? -27.781 -6.509 1.575 1.00 92.50 798 GLU A O 1
ATOM 6203 N N . ARG A 1 799 ? -26.060 -6.153 0.178 1.00 93.25 799 ARG A N 1
ATOM 6204 C CA . ARG A 1 799 ? -25.442 -7.485 0.323 1.00 93.25 799 ARG A CA 1
ATOM 6205 C C . ARG A 1 799 ? -23.971 -7.387 0.741 1.00 93.25 799 ARG A C 1
ATOM 6207 O O . ARG A 1 799 ? -23.326 -6.395 0.421 1.00 93.25 799 ARG A O 1
ATOM 6214 N N . PRO A 1 800 ? -23.408 -8.395 1.433 1.00 96.94 800 PRO A N 1
ATOM 6215 C CA . PRO A 1 800 ? -21.996 -8.370 1.791 1.00 96.94 800 PRO A CA 1
ATOM 6216 C C . PRO A 1 800 ? -21.122 -8.345 0.533 1.00 96.94 800 PRO A C 1
ATOM 6218 O O . PRO A 1 800 ? -21.323 -9.131 -0.400 1.00 96.94 800 PRO A O 1
ATOM 6221 N N . PHE A 1 801 ? -20.140 -7.449 0.506 1.00 98.44 801 PHE A N 1
ATOM 6222 C CA . PHE A 1 801 ? -19.220 -7.322 -0.620 1.00 98.44 801 PHE A CA 1
ATOM 6223 C C . PHE A 1 801 ? -17.759 -7.288 -0.190 1.00 98.44 801 PHE A C 1
ATOM 6225 O O . PHE A 1 801 ? -17.420 -6.930 0.938 1.00 98.44 801 PHE A O 1
ATOM 6232 N N . LEU A 1 802 ? -16.894 -7.653 -1.131 1.00 98.75 802 LEU A N 1
ATOM 6233 C CA . LEU A 1 802 ? -15.460 -7.446 -1.068 1.00 98.75 802 LEU A CA 1
ATOM 6234 C C . LEU A 1 802 ? -15.039 -6.636 -2.290 1.00 98.75 802 LEU A C 1
ATOM 6236 O O . LEU A 1 802 ? -15.181 -7.095 -3.422 1.00 98.75 802 LEU A O 1
ATOM 6240 N N . LEU A 1 803 ? -14.497 -5.449 -2.051 1.00 98.88 803 LEU A N 1
ATOM 6241 C CA . LEU A 1 803 ? -13.854 -4.620 -3.060 1.00 98.88 803 LEU A CA 1
ATOM 6242 C C . LEU A 1 803 ? -12.344 -4.644 -2.827 1.00 98.88 803 LEU A C 1
ATOM 6244 O O . LEU A 1 803 ? -11.871 -4.156 -1.805 1.00 98.88 803 LEU A O 1
ATOM 6248 N N . PHE A 1 804 ? -11.590 -5.163 -3.791 1.00 98.81 804 PHE A N 1
ATOM 6249 C CA . PHE A 1 804 ? -10.147 -4.992 -3.865 1.00 98.81 804 PHE A CA 1
ATOM 6250 C C . PHE A 1 804 ? -9.811 -3.904 -4.890 1.00 98.81 804 PHE A C 1
ATOM 6252 O O . PHE A 1 804 ? -9.758 -4.139 -6.095 1.00 98.81 804 PHE A O 1
ATOM 6259 N N . PHE A 1 805 ? -9.607 -2.688 -4.403 1.00 98.75 805 PHE A N 1
ATOM 6260 C CA . PHE A 1 805 ? -9.179 -1.550 -5.197 1.00 98.75 805 PHE A CA 1
ATOM 6261 C C . PHE A 1 805 ? -7.650 -1.500 -5.251 1.00 98.75 805 PHE A C 1
ATOM 6263 O O . PHE A 1 805 ? -6.979 -1.076 -4.310 1.00 98.75 805 PHE A O 1
ATOM 6270 N N . SER A 1 806 ? -7.090 -1.949 -6.362 1.00 98.44 806 SER A N 1
ATOM 6271 C CA . SER A 1 806 ? -5.657 -1.985 -6.598 1.00 98.44 806 SER A CA 1
ATOM 6272 C C . SER A 1 806 ? -5.254 -0.875 -7.561 1.00 98.44 806 SER A C 1
ATOM 6274 O O . SER A 1 806 ? -5.330 -1.050 -8.778 1.00 98.44 806 SER A O 1
ATOM 6276 N N . PHE A 1 807 ? -4.758 0.241 -7.040 1.00 97.81 807 PHE A N 1
ATOM 6277 C CA . PHE A 1 807 ? -4.339 1.362 -7.873 1.00 97.81 807 PHE A CA 1
ATOM 6278 C C . PHE A 1 807 ? -3.252 0.960 -8.886 1.00 97.81 807 PHE A C 1
ATOM 6280 O O . PHE A 1 807 ? -2.429 0.082 -8.630 1.00 97.81 807 PHE A O 1
ATOM 6287 N N . LEU A 1 808 ? -3.270 1.616 -10.053 1.00 94.88 808 LEU A N 1
ATOM 6288 C CA . LEU A 1 808 ? -2.127 1.646 -10.976 1.00 94.88 808 LEU A CA 1
ATOM 6289 C C . LEU A 1 808 ? -1.097 2.693 -10.532 1.00 94.88 808 LEU A C 1
ATOM 6291 O O . LEU A 1 808 ? 0.096 2.521 -10.751 1.00 94.88 808 LEU A O 1
ATOM 6295 N N . GLN A 1 809 ? -1.574 3.786 -9.931 1.00 93.19 809 GLN A N 1
ATOM 6296 C CA . GLN A 1 809 ? -0.721 4.763 -9.269 1.00 93.19 809 GLN A CA 1
ATOM 6297 C C . GLN A 1 809 ? -0.180 4.178 -7.952 1.00 93.19 809 GLN A C 1
ATOM 6299 O O . GLN A 1 809 ? -0.871 3.408 -7.287 1.00 93.19 809 GLN A O 1
ATOM 6304 N N . VAL A 1 810 ? 1.043 4.491 -7.540 1.00 94.31 810 VAL A N 1
ATOM 6305 C CA . VAL A 1 810 ? 1.990 5.477 -8.094 1.00 94.31 810 VAL A CA 1
ATOM 6306 C C . VAL A 1 810 ? 3.166 4.823 -8.826 1.00 94.31 810 VAL A C 1
ATOM 6308 O O . VAL A 1 810 ? 4.280 5.338 -8.830 1.00 94.31 810 VAL A O 1
ATOM 6311 N N . HIS A 1 811 ? 2.917 3.687 -9.482 1.00 93.69 811 HIS A N 1
ATOM 6312 C CA . HIS A 1 811 ? 3.934 3.002 -10.273 1.00 93.69 811 HIS A CA 1
ATOM 6313 C C . HIS A 1 811 ? 4.389 3.840 -11.473 1.00 93.69 811 HIS A C 1
ATOM 6315 O O . HIS A 1 811 ? 3.635 4.627 -12.055 1.00 93.69 811 HIS A O 1
ATOM 6321 N N . THR A 1 812 ? 5.631 3.608 -11.899 1.00 87.88 812 THR A N 1
ATOM 6322 C CA . THR A 1 812 ? 6.270 4.280 -13.027 1.00 87.88 812 THR A CA 1
ATOM 6323 C C . THR A 1 812 ? 5.392 4.364 -14.289 1.00 87.88 812 THR A C 1
ATOM 6325 O O . THR A 1 812 ? 4.672 3.433 -14.669 1.00 87.88 812 THR A O 1
ATOM 6328 N N . GLY A 1 813 ? 5.533 5.487 -15.001 1.00 84.19 813 GLY A N 1
ATOM 6329 C CA . GLY A 1 813 ? 4.615 5.944 -16.042 1.00 84.19 813 GLY A CA 1
ATOM 6330 C C . GLY A 1 813 ? 3.557 6.851 -15.417 1.00 84.19 813 GLY A C 1
ATOM 6331 O O . GLY A 1 813 ? 2.369 6.727 -15.693 1.00 84.19 813 GLY A O 1
ATOM 6332 N N . LEU A 1 814 ? 4.005 7.710 -14.501 1.00 89.31 814 LEU A N 1
ATOM 6333 C CA . LEU A 1 814 ? 3.140 8.530 -13.672 1.00 89.31 814 LEU A CA 1
ATOM 6334 C C . LEU A 1 814 ? 2.190 9.364 -14.527 1.00 89.31 814 LEU A C 1
ATOM 6336 O O . LEU A 1 814 ? 2.530 9.860 -15.603 1.00 89.31 814 LEU A O 1
ATOM 6340 N N . PHE A 1 815 ? 0.980 9.539 -14.023 1.00 91.19 815 PHE A N 1
ATOM 6341 C CA . PHE A 1 815 ? -0.013 10.413 -14.612 1.00 91.19 815 PHE A CA 1
ATOM 6342 C C . PHE A 1 815 ? -0.838 11.031 -13.495 1.00 91.19 815 PHE A C 1
ATOM 6344 O O . PHE A 1 815 ? -1.073 10.427 -12.456 1.00 91.19 815 PHE A O 1
ATOM 6351 N N . ALA A 1 816 ? -1.293 12.246 -13.744 1.00 92.44 816 ALA A N 1
ATOM 6352 C CA . ALA A 1 816 ? -2.254 12.921 -12.903 1.00 92.44 816 ALA A CA 1
ATOM 6353 C C . ALA A 1 816 ? -3.239 13.633 -13.823 1.00 92.44 816 ALA A C 1
ATOM 6355 O O . ALA A 1 816 ? -2.857 14.205 -14.855 1.00 92.44 816 ALA A O 1
ATOM 6356 N N . SER A 1 817 ? -4.506 13.562 -13.457 1.00 92.50 817 SER A N 1
ATOM 6357 C CA . SER A 1 817 ? -5.589 14.316 -14.063 1.00 92.50 817 SER A CA 1
ATOM 6358 C C . SER A 1 817 ? -5.373 15.822 -13.881 1.00 92.50 817 SER A C 1
ATOM 6360 O O . SER A 1 817 ? -4.628 16.295 -13.015 1.00 92.50 817 SER A O 1
ATOM 6362 N N . HIS A 1 818 ? -6.044 16.604 -14.725 1.00 92.19 818 HIS A N 1
ATOM 6363 C CA . HIS A 1 818 ? -5.879 18.056 -14.781 1.00 92.19 818 HIS A CA 1
ATOM 6364 C C . HIS A 1 818 ? -6.005 18.782 -13.418 1.00 92.19 818 HIS A C 1
ATOM 6366 O O . HIS A 1 818 ? -5.234 19.714 -13.191 1.00 92.19 818 HIS A O 1
ATOM 6372 N N . PRO A 1 819 ? -6.913 18.409 -12.488 1.00 92.25 819 PRO A N 1
ATOM 6373 C CA . PRO A 1 819 ? -7.014 19.080 -11.188 1.00 92.25 819 PRO A CA 1
ATOM 6374 C C . PRO A 1 819 ? -5.760 18.970 -10.304 1.00 92.25 819 PRO A C 1
ATOM 6376 O O . PRO A 1 819 ? -5.489 19.894 -9.531 1.00 92.25 819 PRO A O 1
ATOM 6379 N N . PHE A 1 820 ? -5.007 17.871 -10.422 1.00 94.81 820 PHE A N 1
ATOM 6380 C CA . PHE A 1 820 ? -3.868 17.558 -9.552 1.00 94.81 820 PHE A CA 1
ATOM 6381 C C . PHE A 1 820 ? -2.517 17.884 -10.183 1.00 94.81 820 PHE A C 1
ATOM 6383 O O . PHE A 1 820 ? -1.555 18.093 -9.456 1.00 94.81 820 PHE A O 1
ATOM 6390 N N . ARG A 1 821 ? -2.434 17.967 -11.513 1.00 93.50 821 ARG A N 1
ATOM 6391 C CA . ARG A 1 821 ? -1.179 18.221 -12.226 1.00 93.50 821 ARG A CA 1
ATOM 6392 C C . ARG A 1 821 ? -0.549 19.571 -11.833 1.00 93.50 821 ARG A C 1
ATOM 6394 O O . ARG A 1 821 ? -1.209 20.610 -11.872 1.00 93.50 821 ARG A O 1
ATOM 6401 N N . GLY A 1 822 ? 0.743 19.553 -11.509 1.00 92.75 822 GLY A N 1
ATOM 6402 C CA . GLY A 1 822 ? 1.545 20.716 -11.126 1.00 92.75 822 GLY A CA 1
ATOM 6403 C C . GLY A 1 822 ? 1.187 21.303 -9.759 1.00 92.75 822 GLY A C 1
ATOM 6404 O O . GLY A 1 822 ? 1.401 22.496 -9.541 1.00 92.75 822 GLY A O 1
ATOM 6405 N N . ARG A 1 823 ? 0.586 20.518 -8.856 1.00 92.50 823 ARG A N 1
ATOM 6406 C CA . ARG A 1 823 ? 0.155 20.990 -7.528 1.00 92.50 823 ARG A CA 1
ATOM 6407 C C . ARG A 1 823 ? 1.114 20.578 -6.418 1.00 92.50 823 ARG A C 1
ATOM 6409 O O . ARG A 1 823 ? 1.148 21.242 -5.382 1.00 92.50 823 ARG A O 1
ATOM 6416 N N . SER A 1 824 ? 1.857 19.494 -6.609 1.00 92.69 824 SER A N 1
ATOM 6417 C CA . SER A 1 824 ? 2.778 18.959 -5.618 1.00 92.69 824 SER A CA 1
ATOM 6418 C C . SER A 1 824 ? 4.172 19.555 -5.745 1.00 92.69 824 SER A C 1
ATOM 6420 O O . SER A 1 824 ? 4.669 19.818 -6.837 1.00 92.69 824 SER A O 1
ATOM 6422 N N . GLN A 1 825 ? 4.852 19.673 -4.606 1.00 89.00 825 GLN A N 1
ATOM 6423 C CA . GLN A 1 825 ? 6.285 19.967 -4.562 1.00 89.00 825 GLN A CA 1
ATOM 6424 C C . GLN A 1 825 ? 7.135 18.769 -5.015 1.00 89.00 825 GLN A C 1
ATOM 6426 O O . GLN A 1 825 ? 8.302 18.941 -5.346 1.00 89.00 825 GLN A O 1
ATOM 6431 N N . HIS A 1 826 ? 6.563 17.558 -5.039 1.00 89.56 826 HIS A N 1
ATOM 6432 C CA . HIS A 1 826 ? 7.247 16.320 -5.437 1.00 89.56 826 HIS A CA 1
ATOM 6433 C C . HIS A 1 826 ? 6.981 15.967 -6.911 1.00 89.56 826 HIS A C 1
ATOM 6435 O O . HIS A 1 826 ? 6.937 14.795 -7.287 1.00 89.56 826 HIS A O 1
ATOM 6441 N N . GLY A 1 827 ? 6.740 16.986 -7.742 1.00 91.69 827 GLY A N 1
ATOM 6442 C CA . GLY A 1 827 ? 6.452 16.829 -9.163 1.00 91.69 827 GLY A CA 1
ATOM 6443 C C . GLY A 1 827 ? 5.273 15.894 -9.439 1.00 91.69 827 GLY A C 1
ATOM 6444 O O . GLY A 1 827 ? 4.333 15.784 -8.649 1.00 91.69 827 GLY A O 1
ATOM 6445 N N . LEU A 1 828 ? 5.349 15.187 -10.568 1.00 91.50 828 LEU A N 1
ATOM 6446 C CA . LEU A 1 828 ? 4.262 14.332 -11.041 1.00 91.50 828 LEU A CA 1
ATOM 6447 C C . LEU A 1 828 ? 3.987 13.135 -10.117 1.00 91.50 828 LEU A C 1
ATOM 6449 O O . LEU A 1 828 ? 2.848 12.680 -10.048 1.00 91.50 828 LEU A O 1
ATOM 6453 N N . TYR A 1 829 ? 4.999 12.654 -9.383 1.00 94.56 829 TYR A N 1
ATOM 6454 C CA . TYR A 1 829 ? 4.813 11.600 -8.380 1.00 94.56 829 TYR A CA 1
ATOM 6455 C C . TYR A 1 829 ? 3.856 12.081 -7.294 1.00 94.56 829 TYR A C 1
ATOM 6457 O O . TYR A 1 829 ? 2.838 11.454 -7.011 1.00 94.56 829 TYR A O 1
ATOM 6465 N N . GLY A 1 830 ? 4.141 13.256 -6.734 1.00 95.56 830 GLY A N 1
ATOM 6466 C CA . GLY A 1 830 ? 3.301 13.814 -5.693 1.00 95.56 830 GLY A CA 1
ATOM 6467 C C . GLY A 1 830 ? 1.908 14.219 -6.179 1.00 95.56 830 GLY A C 1
ATOM 6468 O O . GLY A 1 830 ? 0.952 14.096 -5.416 1.00 95.56 830 GLY A O 1
ATOM 6469 N N . ASP A 1 831 ? 1.774 14.662 -7.431 1.00 95.56 831 ASP A N 1
ATOM 6470 C CA . ASP A 1 831 ? 0.466 14.904 -8.055 1.00 95.56 831 ASP A CA 1
ATOM 6471 C C . ASP A 1 831 ? -0.372 13.618 -8.098 1.00 95.56 831 ASP A C 1
ATOM 6473 O O . ASP A 1 831 ? -1.548 13.631 -7.727 1.00 95.56 831 ASP A O 1
ATOM 6477 N N . ALA A 1 832 ? 0.247 12.498 -8.479 1.00 96.06 832 ALA A N 1
ATOM 6478 C CA . ALA A 1 832 ? -0.403 11.196 -8.500 1.00 96.06 832 ALA A CA 1
ATOM 6479 C C . ALA A 1 832 ? -0.773 10.700 -7.091 1.00 96.06 832 ALA A C 1
ATOM 6481 O O . ALA A 1 832 ? -1.881 10.197 -6.903 1.00 96.06 832 ALA A O 1
ATOM 6482 N N . VAL A 1 833 ? 0.085 10.897 -6.078 1.00 97.69 833 VAL A N 1
ATOM 6483 C CA . VAL A 1 833 ? -0.250 10.546 -4.681 1.00 97.69 833 VAL A CA 1
ATOM 6484 C C . VAL A 1 833 ? -1.447 11.358 -4.169 1.00 97.69 833 VAL A C 1
ATOM 6486 O O . VAL A 1 833 ? -2.339 10.795 -3.535 1.00 97.69 833 VAL A O 1
ATOM 6489 N N . MET A 1 834 ? -1.519 12.662 -4.462 1.00 97.69 834 MET A N 1
ATOM 6490 C CA . MET A 1 834 ? -2.680 13.481 -4.077 1.00 97.69 834 MET A CA 1
ATOM 6491 C C . MET A 1 834 ? -3.970 13.025 -4.771 1.00 97.69 834 MET A C 1
ATOM 6493 O O . MET A 1 834 ? -5.050 13.097 -4.186 1.00 97.69 834 MET A O 1
ATOM 6497 N N . GLU A 1 835 ? -3.873 12.534 -6.006 1.00 98.06 835 GLU A N 1
ATOM 6498 C CA . GLU A 1 835 ? -5.012 11.965 -6.724 1.00 98.06 835 GLU A CA 1
ATOM 6499 C C . GLU A 1 835 ? -5.453 10.609 -6.145 1.00 98.06 835 GLU A C 1
ATOM 6501 O O . GLU A 1 835 ? -6.653 10.346 -6.025 1.00 98.06 835 GLU A O 1
ATOM 6506 N N . VAL A 1 836 ? -4.505 9.769 -5.719 1.00 98.38 836 VAL A N 1
ATOM 6507 C CA . VAL A 1 836 ? -4.794 8.543 -4.956 1.00 98.38 836 VAL A CA 1
ATOM 6508 C C . VAL A 1 836 ? -5.517 8.888 -3.653 1.00 98.38 836 VAL A C 1
ATOM 6510 O O . VAL A 1 836 ? -6.564 8.304 -3.370 1.00 98.38 836 VAL A O 1
ATOM 6513 N N . ASP A 1 837 ? -5.021 9.871 -2.896 1.00 98.62 837 ASP A N 1
ATOM 6514 C CA . ASP A 1 837 ? -5.667 10.349 -1.668 1.00 98.62 837 ASP A CA 1
ATOM 6515 C C . ASP A 1 837 ? -7.101 10.839 -1.923 1.00 98.62 837 ASP A C 1
ATOM 6517 O O . ASP A 1 837 ? -8.028 10.473 -1.195 1.00 98.62 837 ASP A O 1
ATOM 6521 N N . TRP A 1 838 ? -7.321 11.593 -3.003 1.00 98.44 838 TRP A N 1
ATOM 6522 C CA . TRP A 1 838 ? -8.663 11.999 -3.419 1.00 98.44 838 TRP A CA 1
ATOM 6523 C C . TRP A 1 838 ? -9.575 10.798 -3.700 1.00 98.44 838 TRP A C 1
ATOM 6525 O O . TRP A 1 838 ? -10.710 10.774 -3.218 1.00 98.44 838 TRP A O 1
ATOM 6535 N N . SER A 1 839 ? -9.092 9.789 -4.432 1.00 98.62 839 SER A N 1
ATOM 6536 C CA . SER A 1 839 ? -9.864 8.578 -4.739 1.00 98.62 839 SER A CA 1
ATOM 6537 C C . SER A 1 839 ? -10.232 7.805 -3.470 1.00 98.62 839 SER A C 1
ATOM 6539 O O . SER A 1 839 ? -11.373 7.358 -3.334 1.00 98.62 839 SER A O 1
ATOM 6541 N N . VAL A 1 840 ? -9.303 7.692 -2.511 1.00 98.75 840 VAL A N 1
ATOM 6542 C CA . VAL A 1 840 ? -9.591 7.144 -1.175 1.00 98.75 840 VAL A CA 1
ATOM 6543 C C . VAL A 1 840 ? -10.722 7.947 -0.528 1.00 98.75 840 VAL A C 1
ATOM 6545 O O . VAL A 1 840 ? -11.716 7.367 -0.096 1.00 98.75 840 VAL A O 1
ATOM 6548 N N . GLY A 1 841 ? -10.637 9.280 -0.542 1.00 98.50 841 GLY A N 1
ATOM 6549 C CA . GLY A 1 841 ? -11.697 10.163 -0.055 1.00 98.50 841 GLY A CA 1
ATOM 6550 C C . GLY A 1 841 ? -13.065 9.895 -0.695 1.00 98.50 841 GLY A C 1
ATOM 6551 O O . GLY A 1 841 ? -14.061 9.808 0.021 1.00 98.50 841 GLY A O 1
ATOM 6552 N N . GLN A 1 842 ? -13.130 9.701 -2.016 1.00 98.62 842 GLN A N 1
ATOM 6553 C CA . GLN A 1 842 ? -14.381 9.416 -2.736 1.00 98.62 842 GLN A CA 1
ATOM 6554 C C . GLN A 1 842 ? -15.011 8.070 -2.348 1.00 98.62 842 GLN A C 1
ATOM 6556 O O . GLN A 1 842 ? -16.225 7.987 -2.128 1.00 98.62 842 GLN A O 1
ATOM 6561 N N . ILE A 1 843 ? -14.194 7.022 -2.213 1.00 98.69 843 ILE A N 1
ATOM 6562 C CA . ILE A 1 843 ? -14.651 5.702 -1.753 1.00 98.69 843 ILE A CA 1
ATOM 6563 C C . ILE A 1 843 ? -15.195 5.811 -0.322 1.00 98.69 843 ILE A C 1
ATOM 6565 O O . ILE A 1 843 ? -16.293 5.333 -0.030 1.00 98.69 843 ILE A O 1
ATOM 6569 N N . MET A 1 844 ? -14.475 6.508 0.561 1.00 98.56 844 MET A N 1
ATOM 6570 C CA . MET A 1 844 ? -14.882 6.693 1.956 1.00 98.56 844 MET A CA 1
ATOM 6571 C C . MET A 1 844 ? -16.170 7.519 2.093 1.00 98.56 844 MET A C 1
ATOM 6573 O O . MET A 1 844 ? -17.054 7.133 2.861 1.00 98.56 844 MET A O 1
ATOM 6577 N N . GLN A 1 845 ? -16.318 8.599 1.319 1.00 98.44 845 GLN A N 1
ATOM 6578 C CA . GLN A 1 845 ? -17.547 9.403 1.255 1.00 98.44 845 GLN A CA 1
ATOM 6579 C C . GLN A 1 845 ? -18.736 8.585 0.739 1.00 98.44 845 GLN A C 1
ATOM 6581 O O . GLN A 1 845 ? -19.859 8.745 1.214 1.00 98.44 845 GLN A O 1
ATOM 6586 N N . THR A 1 846 ? -18.500 7.668 -0.200 1.00 98.56 846 THR A N 1
ATOM 6587 C CA . THR A 1 846 ? -19.542 6.767 -0.708 1.00 98.56 846 THR A CA 1
ATOM 6588 C C . THR A 1 846 ? -20.013 5.788 0.364 1.00 98.56 846 THR A C 1
ATOM 6590 O O . THR A 1 846 ? -21.218 5.638 0.555 1.00 98.56 846 THR A O 1
ATOM 6593 N N . LEU A 1 847 ? -19.096 5.180 1.126 1.00 98.25 847 LEU A N 1
ATOM 6594 C CA . LEU A 1 847 ? -19.462 4.321 2.261 1.00 98.25 847 LEU A CA 1
ATOM 6595 C C . LEU A 1 847 ? -20.262 5.078 3.331 1.00 98.25 847 LEU A C 1
ATOM 6597 O O . LEU A 1 847 ? -21.163 4.504 3.942 1.00 98.25 847 LEU A O 1
ATOM 6601 N N . GLU A 1 848 ? -19.940 6.350 3.566 1.00 96.94 848 GLU A N 1
ATOM 6602 C CA . GLU A 1 848 ? -20.679 7.217 4.488 1.00 96.94 848 GLU A CA 1
ATOM 6603 C C . GLU A 1 848 ? -22.083 7.539 3.960 1.00 96.94 848 GLU A C 1
ATOM 6605 O O . GLU A 1 848 ? -23.066 7.306 4.662 1.00 96.94 848 GLU A O 1
ATOM 6610 N N . ARG A 1 849 ? -22.199 7.965 2.697 1.00 98.06 849 ARG A N 1
ATOM 6611 C CA . ARG A 1 849 ? -23.483 8.250 2.036 1.00 98.06 849 ARG A CA 1
ATOM 6612 C C . ARG A 1 849 ? -24.416 7.037 2.010 1.00 98.06 849 ARG A C 1
ATOM 6614 O O . ARG A 1 849 ? -25.620 7.197 2.178 1.00 98.06 849 ARG A O 1
ATOM 6621 N N . LEU A 1 850 ? -23.869 5.840 1.801 1.00 97.00 850 LEU A N 1
ATOM 6622 C CA . LEU A 1 850 ? -24.626 4.584 1.794 1.00 97.00 850 LEU A CA 1
ATOM 6623 C C . LEU A 1 850 ? -24.882 4.025 3.206 1.00 97.00 850 LEU A C 1
ATOM 6625 O O . LEU A 1 850 ? -25.503 2.974 3.341 1.00 97.00 850 LEU A O 1
ATOM 6629 N N . ASN A 1 851 ? -24.420 4.706 4.262 1.00 96.62 851 ASN A N 1
ATOM 6630 C CA . ASN A 1 851 ? -24.527 4.272 5.656 1.00 96.62 851 ASN A CA 1
ATOM 6631 C C . ASN A 1 851 ? -23.928 2.871 5.919 1.00 96.62 851 ASN A C 1
ATOM 6633 O O . ASN A 1 851 ? -24.464 2.050 6.666 1.00 96.62 851 ASN A O 1
ATOM 6637 N N . LEU A 1 852 ? -22.792 2.588 5.278 1.00 96.62 852 LEU A N 1
ATOM 6638 C CA . LEU A 1 852 ? -22.057 1.323 5.379 1.00 96.62 852 LEU A CA 1
ATOM 6639 C C . LEU A 1 852 ? -20.795 1.443 6.245 1.00 96.62 852 LEU A C 1
ATOM 6641 O O . LEU A 1 852 ? -20.101 0.447 6.458 1.00 96.62 852 LEU A O 1
ATOM 6645 N N . LYS A 1 853 ? -20.506 2.645 6.766 1.00 95.44 853 LYS A N 1
ATOM 6646 C CA . LYS A 1 853 ? -19.285 2.995 7.513 1.00 95.44 853 LYS A CA 1
ATOM 6647 C C . LYS A 1 853 ? -18.950 1.994 8.627 1.00 95.44 853 LYS A C 1
ATOM 6649 O O . LYS A 1 853 ? -17.804 1.572 8.725 1.00 95.44 853 LYS A O 1
ATOM 6654 N N . GLU A 1 854 ? -19.943 1.640 9.441 1.00 94.62 854 GLU A N 1
ATOM 6655 C CA . GLU A 1 854 ? -19.823 0.783 10.637 1.00 94.62 854 GLU A CA 1
ATOM 6656 C C . GLU A 1 854 ? -19.847 -0.718 10.312 1.00 94.62 854 GLU A C 1
ATOM 6658 O O . GLU A 1 854 ? -19.482 -1.551 11.134 1.00 94.62 854 GLU A O 1
ATOM 6663 N N . LYS A 1 855 ? -20.264 -1.079 9.095 1.00 95.31 855 LYS A N 1
ATOM 6664 C CA . LYS A 1 855 ? -20.363 -2.470 8.632 1.00 95.31 855 LYS A CA 1
ATOM 6665 C C . LYS A 1 855 ? -19.217 -2.867 7.711 1.00 95.31 855 LYS A C 1
ATOM 6667 O O . LYS A 1 855 ? -19.255 -3.957 7.157 1.00 95.31 855 LYS A O 1
ATOM 6672 N N . THR A 1 856 ? -18.240 -1.990 7.500 1.00 98.12 856 THR A N 1
ATOM 6673 C CA . THR A 1 856 ? -17.191 -2.182 6.497 1.00 98.12 856 THR A CA 1
ATOM 6674 C C . THR A 1 856 ? -15.820 -2.096 7.148 1.00 98.12 856 THR A C 1
ATOM 6676 O O . THR A 1 856 ? -15.464 -1.052 7.698 1.00 98.12 856 THR A O 1
ATOM 6679 N N . LEU A 1 857 ? -15.039 -3.171 7.031 1.00 98.56 857 LEU A N 1
ATOM 6680 C CA . LEU A 1 857 ? -13.609 -3.144 7.301 1.00 98.56 857 LEU A CA 1
ATOM 6681 C C . LEU A 1 857 ? -12.896 -2.543 6.090 1.00 98.56 857 LEU A C 1
ATOM 6683 O O . LEU A 1 857 ? -12.927 -3.103 4.991 1.00 98.56 857 LEU A O 1
ATOM 6687 N N . VAL A 1 858 ? -12.248 -1.404 6.307 1.00 98.88 858 VAL A N 1
ATOM 6688 C CA . VAL A 1 858 ? -11.407 -0.743 5.311 1.00 98.88 858 VAL A CA 1
ATOM 6689 C C . VAL A 1 858 ? -9.945 -1.001 5.653 1.00 98.88 858 VAL A C 1
ATOM 6691 O O . VAL A 1 858 ? -9.546 -0.771 6.792 1.00 98.88 858 VAL A O 1
ATOM 6694 N N . TYR A 1 859 ? -9.152 -1.437 4.679 1.00 98.81 859 TYR A N 1
ATOM 6695 C CA . TYR A 1 859 ? -7.704 -1.607 4.805 1.00 98.81 859 TYR A CA 1
ATOM 6696 C C . TYR A 1 859 ? -6.994 -0.880 3.665 1.00 98.81 859 TYR A C 1
ATOM 6698 O O . TYR A 1 859 ? -7.363 -1.050 2.504 1.00 98.81 859 TYR A O 1
ATOM 6706 N N . MET A 1 860 ? -6.000 -0.061 3.996 1.00 98.62 860 MET A N 1
ATOM 6707 C CA . MET A 1 860 ? -5.161 0.659 3.044 1.00 98.62 860 MET A CA 1
ATOM 6708 C C . MET A 1 860 ? -3.695 0.282 3.243 1.00 98.62 860 MET A C 1
ATOM 6710 O O . MET A 1 860 ? -3.198 0.275 4.372 1.00 98.62 860 MET A O 1
ATOM 6714 N N . THR A 1 861 ? -3.019 -0.029 2.139 1.00 98.75 861 THR A N 1
ATOM 6715 C CA . THR A 1 861 ? -1.617 -0.436 2.140 1.00 98.75 861 THR A CA 1
ATOM 6716 C C . THR A 1 861 ? -0.908 -0.148 0.813 1.00 98.75 861 THR A C 1
ATOM 6718 O O . THR A 1 861 ? -1.508 0.398 -0.116 1.00 98.75 861 THR A O 1
ATOM 6721 N N . SER A 1 862 ? 0.361 -0.544 0.725 1.00 98.62 862 SER A N 1
ATOM 6722 C CA . SER A 1 862 ? 1.134 -0.651 -0.511 1.00 98.62 862 SER A CA 1
ATOM 6723 C C . SER A 1 862 ? 1.486 -2.116 -0.794 1.00 98.62 862 SER A C 1
ATOM 6725 O O . SER A 1 862 ? 1.518 -2.936 0.127 1.00 98.62 862 SER A O 1
ATOM 6727 N N . ASP A 1 863 ? 1.748 -2.484 -2.047 1.00 97.69 863 ASP A N 1
ATOM 6728 C CA . ASP A 1 863 ? 2.273 -3.820 -2.353 1.00 97.69 863 ASP A CA 1
ATOM 6729 C C . ASP A 1 863 ? 3.742 -3.975 -1.930 1.00 97.69 863 ASP A C 1
ATOM 6731 O O . ASP A 1 863 ? 4.114 -5.032 -1.425 1.00 97.69 863 ASP A O 1
ATOM 6735 N N . GLN A 1 864 ? 4.555 -2.926 -2.053 1.00 98.06 864 GLN A N 1
ATOM 6736 C CA . GLN A 1 864 ? 5.935 -2.868 -1.556 1.00 98.06 864 GLN A CA 1
ATOM 6737 C C . GLN A 1 864 ? 6.385 -1.416 -1.328 1.00 98.06 864 GLN A C 1
ATOM 6739 O O . GLN A 1 864 ? 5.608 -0.475 -1.500 1.00 98.06 864 GLN A O 1
ATOM 6744 N N . GLY A 1 865 ? 7.643 -1.234 -0.922 1.00 97.75 865 GLY A N 1
ATOM 6745 C CA . GLY A 1 865 ? 8.264 0.082 -0.795 1.00 97.75 865 GLY A CA 1
ATOM 6746 C C . GLY A 1 865 ? 8.475 0.817 -2.129 1.00 97.75 865 GLY A C 1
ATOM 6747 O O . GLY A 1 865 ? 8.239 0.256 -3.202 1.00 97.75 865 GLY A O 1
ATOM 6748 N N . PRO A 1 866 ? 8.963 2.067 -2.084 1.00 96.94 866 PRO A N 1
ATOM 6749 C CA . PRO A 1 866 ? 9.021 2.940 -3.246 1.00 96.94 866 PRO A CA 1
ATOM 6750 C C . PRO A 1 866 ? 10.217 2.649 -4.151 1.00 96.94 866 PRO A C 1
ATOM 6752 O O . PRO A 1 866 ? 11.258 2.151 -3.713 1.00 96.94 866 PRO A O 1
ATOM 6755 N N . HIS A 1 867 ? 10.090 2.992 -5.432 1.00 95.00 867 HIS A N 1
ATOM 6756 C CA . HIS A 1 867 ? 11.131 2.769 -6.439 1.00 95.00 867 HIS A CA 1
ATOM 6757 C C . HIS A 1 867 ? 12.159 3.912 -6.467 1.00 95.00 867 HIS A C 1
ATOM 6759 O O . HIS A 1 867 ? 12.023 4.857 -7.235 1.00 95.00 867 HIS A O 1
ATOM 6765 N N . LEU A 1 868 ? 13.211 3.824 -5.648 1.00 94.25 868 LEU A N 1
ATOM 6766 C CA . LEU A 1 868 ? 14.215 4.895 -5.504 1.00 94.25 868 LEU A CA 1
ATOM 6767 C C . LEU A 1 868 ? 15.033 5.169 -6.776 1.00 94.25 868 LEU A C 1
ATOM 6769 O O . LEU A 1 868 ? 15.472 6.294 -7.007 1.00 94.25 868 LEU A O 1
ATOM 6773 N N . GLU A 1 869 ? 15.267 4.140 -7.587 1.00 90.94 869 GLU A N 1
ATOM 6774 C CA . GLU A 1 869 ? 16.021 4.226 -8.837 1.00 90.94 869 GLU A CA 1
ATOM 6775 C C . GLU A 1 869 ? 15.263 4.940 -9.965 1.00 90.94 869 GLU A C 1
ATOM 6777 O O . GLU A 1 869 ? 15.854 5.227 -11.010 1.00 90.94 869 GLU A O 1
ATOM 6782 N N . GLU A 1 870 ? 13.967 5.212 -9.784 1.00 88.81 870 GLU A N 1
ATOM 6783 C CA . GLU A 1 870 ? 13.123 5.777 -10.829 1.00 88.81 870 GLU A CA 1
ATOM 6784 C C . GLU A 1 870 ? 13.348 7.289 -10.968 1.00 88.81 870 GLU A C 1
ATOM 6786 O O . GLU A 1 870 ? 12.754 8.129 -10.281 1.00 88.81 870 GLU A O 1
ATOM 6791 N N . ILE A 1 871 ? 14.224 7.626 -11.912 1.00 83.88 871 ILE A N 1
ATOM 6792 C CA . ILE A 1 871 ? 14.560 8.994 -12.295 1.00 83.88 871 ILE A CA 1
ATOM 6793 C C . ILE A 1 871 ? 14.313 9.161 -13.799 1.00 83.88 871 ILE A C 1
ATOM 6795 O O . ILE A 1 871 ? 14.642 8.299 -14.625 1.00 83.88 871 ILE A O 1
ATOM 6799 N N . SER A 1 872 ? 13.714 10.286 -14.183 1.00 77.62 872 SER A N 1
ATOM 6800 C CA . SER A 1 872 ? 13.481 10.619 -15.585 1.00 77.62 872 SER A CA 1
ATOM 6801 C C . SER A 1 872 ? 14.796 10.917 -16.317 1.00 77.62 872 SER A C 1
ATOM 6803 O O . SER A 1 872 ? 15.816 11.252 -15.716 1.00 77.62 872 SER A O 1
ATOM 6805 N N . ILE A 1 873 ? 14.782 10.863 -17.653 1.00 71.00 873 ILE A N 1
ATOM 6806 C CA . ILE A 1 873 ? 15.956 11.233 -18.469 1.00 71.00 873 ILE A CA 1
ATOM 6807 C C . ILE A 1 873 ? 16.369 12.705 -18.290 1.00 71.00 873 ILE A C 1
ATOM 6809 O O . ILE A 1 873 ? 17.480 13.083 -18.652 1.00 71.00 873 ILE A O 1
ATOM 6813 N N . HIS A 1 874 ? 15.465 13.528 -17.752 1.00 73.81 874 HIS A N 1
ATOM 6814 C CA . HIS A 1 874 ? 15.682 14.939 -17.450 1.00 73.81 874 HIS A CA 1
ATOM 6815 C C . HIS A 1 874 ? 16.117 15.167 -15.991 1.00 73.81 874 HIS A C 1
ATOM 6817 O O . HIS A 1 874 ? 16.328 16.310 -15.600 1.00 73.81 874 HIS A O 1
ATOM 6823 N N . GLY A 1 875 ? 16.286 14.096 -15.203 1.00 77.69 875 GLY A N 1
ATOM 6824 C CA . GLY A 1 875 ? 16.735 14.151 -13.810 1.00 77.69 875 GLY A CA 1
ATOM 6825 C C . GLY A 1 875 ? 15.616 14.335 -12.781 1.00 77.69 875 GLY A C 1
ATOM 6826 O O . GLY A 1 875 ? 15.906 14.569 -11.612 1.00 77.69 875 GLY A O 1
ATOM 6827 N N . GLU A 1 876 ? 14.349 14.241 -13.184 1.00 80.06 876 GLU A N 1
ATOM 6828 C CA . GLU A 1 876 ? 13.214 14.362 -12.262 1.00 80.06 876 GLU A CA 1
ATOM 6829 C C . GLU A 1 876 ? 13.034 13.072 -11.456 1.00 80.06 876 GLU A C 1
ATOM 6831 O O . GLU A 1 876 ? 13.043 11.981 -12.025 1.00 80.06 876 GLU A O 1
ATOM 6836 N N . MET A 1 877 ? 12.821 13.189 -10.146 1.00 83.69 877 MET A N 1
ATOM 6837 C CA . MET A 1 877 ? 12.529 12.045 -9.280 1.00 83.69 877 MET A CA 1
ATOM 6838 C C . MET A 1 877 ? 11.075 11.606 -9.478 1.00 83.69 877 MET A C 1
ATOM 6840 O O . MET A 1 877 ? 10.151 12.378 -9.226 1.00 83.69 877 MET A O 1
ATOM 6844 N N . HIS A 1 878 ? 10.881 10.389 -9.983 1.00 86.19 878 HIS A N 1
ATOM 6845 C CA . HIS A 1 878 ? 9.563 9.794 -10.244 1.00 86.19 878 HIS A CA 1
ATOM 6846 C C . HIS A 1 878 ? 9.249 8.653 -9.255 1.00 86.19 878 HIS A C 1
ATOM 6848 O O . HIS A 1 878 ? 8.136 8.141 -9.251 1.00 86.19 878 HIS A O 1
ATOM 6854 N N . GLY A 1 879 ? 10.205 8.274 -8.406 1.00 87.44 879 GLY A N 1
ATOM 6855 C CA . GLY A 1 879 ? 10.006 7.364 -7.279 1.00 87.44 879 GLY A CA 1
ATOM 6856 C C . GLY A 1 879 ? 9.470 8.038 -6.013 1.00 87.44 879 GLY A C 1
ATOM 6857 O O . GLY A 1 879 ? 9.541 9.257 -5.860 1.00 87.44 879 GLY A O 1
ATOM 6858 N N . GLY A 1 880 ? 8.976 7.214 -5.087 1.00 92.38 880 GLY A N 1
ATOM 6859 C CA . GLY A 1 880 ? 8.534 7.638 -3.757 1.00 92.38 880 GLY A CA 1
ATOM 6860 C C . GLY A 1 880 ? 9.631 7.691 -2.699 1.00 92.38 880 GLY A C 1
ATOM 6861 O O . GLY A 1 880 ? 10.813 7.478 -2.977 1.00 92.38 880 GLY A O 1
ATOM 6862 N N . PHE A 1 881 ? 9.222 7.939 -1.455 1.00 94.00 881 PHE A N 1
ATOM 6863 C CA . PHE A 1 881 ? 10.128 8.117 -0.327 1.00 94.00 881 PHE A CA 1
ATOM 6864 C C . PHE A 1 881 ? 9.927 7.075 0.780 1.00 94.00 881 PHE A C 1
ATOM 6866 O O . PHE A 1 881 ? 8.844 6.905 1.342 1.00 94.00 881 PHE A O 1
ATOM 6873 N N . SER A 1 882 ? 11.015 6.398 1.153 1.00 95.62 882 SER A N 1
ATOM 6874 C CA . SER A 1 882 ? 11.019 5.379 2.211 1.00 95.62 882 SER A CA 1
ATOM 6875 C C . SER A 1 882 ? 11.083 5.960 3.627 1.00 95.62 882 SER A C 1
ATOM 6877 O O . SER A 1 882 ? 11.100 5.200 4.588 1.00 95.62 882 SER A O 1
ATOM 6879 N N . GLY A 1 883 ? 11.134 7.281 3.817 1.00 95.06 883 GLY A N 1
ATOM 6880 C CA . GLY A 1 883 ? 11.286 7.857 5.155 1.00 95.06 883 GLY A CA 1
ATOM 6881 C C . GLY A 1 883 ? 12.696 7.649 5.711 1.00 95.06 883 GLY A C 1
ATOM 6882 O O . GLY A 1 883 ? 13.689 7.848 5.017 1.00 95.06 883 GLY A O 1
ATOM 6883 N N . ILE A 1 884 ? 12.779 7.241 6.979 1.00 95.94 884 ILE A N 1
ATOM 6884 C CA . ILE A 1 884 ? 14.054 6.917 7.643 1.00 95.94 884 ILE A CA 1
ATOM 6885 C C . ILE A 1 884 ? 14.629 5.561 7.207 1.00 95.94 884 ILE A C 1
ATOM 6887 O O . ILE A 1 884 ? 15.771 5.244 7.533 1.00 95.94 884 ILE A O 1
ATOM 6891 N N . TYR A 1 885 ? 13.826 4.736 6.533 1.00 97.88 885 TYR A N 1
ATOM 6892 C CA . TYR A 1 885 ? 14.176 3.357 6.235 1.00 97.88 885 TYR A CA 1
ATOM 6893 C C . TYR A 1 885 ? 15.101 3.269 5.021 1.00 97.88 885 TYR A C 1
ATOM 6895 O O . TYR A 1 885 ? 14.971 4.014 4.047 1.00 97.88 885 TYR A O 1
ATOM 6903 N N . LYS A 1 886 ? 16.042 2.328 5.078 1.00 96.88 886 LYS A N 1
ATOM 6904 C CA . LYS A 1 886 ? 17.064 2.145 4.050 1.00 96.88 886 LYS A CA 1
ATOM 6905 C C . LYS A 1 886 ? 16.502 1.491 2.792 1.00 96.88 886 LYS A C 1
ATOM 6907 O O . LYS A 1 886 ? 15.752 0.522 2.870 1.00 96.88 886 LYS A O 1
ATOM 6912 N N . ALA A 1 887 ? 16.963 1.988 1.645 1.00 96.62 887 ALA A N 1
ATOM 6913 C CA . ALA A 1 887 ? 16.635 1.506 0.303 1.00 96.62 887 ALA A CA 1
ATOM 6914 C C . ALA A 1 887 ? 15.128 1.524 -0.022 1.00 96.62 887 ALA A C 1
ATOM 6916 O O . ALA A 1 887 ? 14.365 2.294 0.562 1.00 96.62 887 ALA A O 1
ATOM 6917 N N . GLY A 1 888 ? 14.712 0.746 -1.019 1.00 96.75 888 GLY A N 1
ATOM 6918 C CA . GLY A 1 888 ? 13.352 0.737 -1.551 1.00 96.75 888 GLY A CA 1
ATOM 6919 C C . GLY A 1 888 ? 13.011 -0.575 -2.249 1.00 96.75 888 GLY A C 1
ATOM 6920 O O . GLY A 1 888 ? 13.606 -1.623 -1.956 1.00 96.75 888 GLY A O 1
ATOM 6921 N N . LYS A 1 889 ? 12.047 -0.500 -3.173 1.00 96.75 889 LYS A N 1
ATOM 6922 C CA . LYS A 1 889 ? 11.606 -1.577 -4.071 1.00 96.75 889 LYS A CA 1
ATOM 6923 C C . LYS A 1 889 ? 12.787 -2.421 -4.545 1.00 96.75 889 LYS A C 1
ATOM 6925 O O . LYS A 1 889 ? 13.864 -1.897 -4.804 1.00 96.75 889 LYS A O 1
ATOM 6930 N N . SER A 1 890 ? 12.567 -3.725 -4.705 1.00 95.31 890 SER A N 1
ATOM 6931 C CA . SER A 1 890 ? 13.554 -4.760 -5.063 1.00 95.31 890 SER A CA 1
ATOM 6932 C C . SER A 1 890 ? 14.565 -5.168 -3.980 1.00 95.31 890 SER A C 1
ATOM 6934 O O . SER A 1 890 ? 15.371 -6.065 -4.218 1.00 95.31 890 SER A O 1
ATOM 6936 N N . THR A 1 891 ? 14.497 -4.605 -2.769 1.00 96.62 891 THR A N 1
ATOM 6937 C CA . THR A 1 891 ? 15.386 -4.975 -1.650 1.00 96.62 891 THR A CA 1
ATOM 6938 C C . THR A 1 891 ? 14.608 -5.417 -0.411 1.00 96.62 891 THR A C 1
ATOM 6940 O O . THR A 1 891 ? 13.500 -4.948 -0.186 1.00 96.62 891 THR A O 1
ATOM 6943 N N . ASN A 1 892 ? 15.189 -6.283 0.430 1.00 98.00 892 ASN A N 1
ATOM 6944 C CA . ASN A 1 892 ? 14.611 -6.605 1.746 1.00 98.00 892 ASN A CA 1
ATOM 6945 C C . ASN A 1 892 ? 15.166 -5.735 2.881 1.00 98.00 892 ASN A C 1
ATOM 6947 O O . ASN A 1 892 ? 15.006 -6.091 4.048 1.00 98.00 892 ASN A O 1
ATOM 6951 N N . TRP A 1 893 ? 15.810 -4.607 2.576 1.00 98.31 893 TRP A N 1
ATOM 6952 C CA . TRP A 1 893 ? 15.960 -3.538 3.566 1.00 98.31 893 TRP A CA 1
ATOM 6953 C C . TRP A 1 893 ? 14.570 -3.001 3.934 1.00 98.31 893 TRP A C 1
ATOM 6955 O O . TRP A 1 893 ? 13.622 -3.155 3.161 1.00 98.31 893 TRP A O 1
ATOM 6965 N N . GLU A 1 894 ? 14.419 -2.402 5.113 1.00 98.44 894 GLU A N 1
ATOM 6966 C CA . GLU A 1 894 ? 13.128 -1.939 5.626 1.00 98.44 894 GLU A CA 1
ATOM 6967 C C . GLU A 1 894 ? 12.415 -1.029 4.624 1.00 98.44 894 GLU A C 1
ATOM 6969 O O . GLU A 1 894 ? 11.209 -1.160 4.468 1.00 98.44 894 GLU A O 1
ATOM 6974 N N . GLY A 1 895 ? 13.126 -0.188 3.871 1.00 97.94 895 GLY A N 1
ATOM 6975 C CA . GLY A 1 895 ? 12.502 0.693 2.888 1.00 97.94 895 GLY A CA 1
ATOM 6976 C C . GLY A 1 895 ? 11.864 -0.035 1.703 1.00 97.94 895 GLY A C 1
ATOM 6977 O O . GLY A 1 895 ? 11.008 0.544 1.048 1.00 97.94 895 GLY A O 1
ATOM 6978 N N . GLY A 1 896 ? 12.228 -1.292 1.425 1.00 97.62 896 GLY A N 1
ATOM 6979 C CA . GLY A 1 896 ? 11.636 -2.095 0.349 1.00 97.62 896 GLY A CA 1
ATOM 6980 C C . GLY A 1 896 ? 10.462 -2.978 0.763 1.00 97.62 896 GLY A C 1
ATOM 6981 O O . GLY A 1 896 ? 9.620 -3.296 -0.078 1.00 97.62 896 GLY A O 1
ATOM 6982 N N . ILE A 1 897 ? 10.385 -3.355 2.042 1.00 98.25 897 ILE A N 1
ATOM 6983 C CA . ILE A 1 897 ? 9.359 -4.277 2.558 1.00 98.25 897 ILE A CA 1
ATOM 6984 C C . ILE A 1 897 ? 8.430 -3.644 3.593 1.00 98.25 897 ILE A C 1
ATOM 6986 O O . ILE A 1 897 ? 7.316 -4.127 3.757 1.00 98.25 897 ILE A O 1
ATOM 6990 N N . ARG A 1 898 ? 8.846 -2.589 4.299 1.00 98.38 898 ARG A N 1
ATOM 6991 C CA . ARG A 1 898 ? 7.997 -1.883 5.260 1.00 98.38 898 ARG A CA 1
ATOM 6992 C C . ARG A 1 898 ? 7.125 -0.880 4.514 1.00 98.38 898 ARG A C 1
ATOM 6994 O O . ARG A 1 898 ? 7.614 -0.038 3.765 1.00 98.38 898 ARG A O 1
ATOM 7001 N N . ILE A 1 899 ? 5.827 -0.984 4.738 1.00 98.50 899 ILE A N 1
ATOM 7002 C CA . ILE A 1 899 ? 4.789 -0.317 3.952 1.00 98.50 899 ILE A CA 1
ATOM 7003 C C . ILE A 1 899 ? 3.736 0.303 4.874 1.00 98.50 899 ILE A C 1
ATOM 7005 O O . ILE A 1 899 ? 3.606 -0.115 6.028 1.00 98.50 899 ILE A O 1
ATOM 7009 N N . PRO A 1 900 ? 2.963 1.294 4.396 1.00 98.31 900 PRO A N 1
ATOM 7010 C CA . PRO A 1 900 ? 1.778 1.749 5.109 1.00 98.31 900 PRO A CA 1
ATOM 7011 C C . PRO A 1 900 ? 0.819 0.589 5.396 1.00 98.31 900 PRO A C 1
ATOM 7013 O O . PRO A 1 900 ? 0.569 -0.247 4.530 1.00 98.31 900 PRO A O 1
ATOM 7016 N N . GLY A 1 901 ? 0.245 0.558 6.593 1.00 98.50 901 GLY A N 1
ATOM 7017 C CA . GLY A 1 901 ? -0.804 -0.383 6.973 1.00 98.50 901 GLY A CA 1
ATOM 7018 C C . GLY A 1 901 ? -1.830 0.333 7.835 1.00 98.50 901 GLY A C 1
ATOM 7019 O O . GLY A 1 901 ? -1.564 0.637 8.995 1.00 98.50 901 GLY A O 1
ATOM 7020 N N . ILE A 1 902 ? -2.992 0.640 7.266 1.00 98.81 902 ILE A N 1
ATOM 7021 C CA . ILE A 1 902 ? -4.050 1.391 7.949 1.00 98.81 902 ILE A CA 1
ATOM 7022 C C . ILE A 1 902 ? -5.338 0.580 7.887 1.00 98.81 902 ILE A C 1
ATOM 7024 O O . ILE A 1 902 ? -5.784 0.220 6.799 1.00 98.81 902 ILE A O 1
ATOM 7028 N N . LEU A 1 903 ? -5.958 0.317 9.037 1.00 98.69 903 LEU A N 1
ATOM 7029 C CA . LEU A 1 903 ? -7.237 -0.388 9.124 1.00 98.69 903 LEU A CA 1
ATOM 7030 C C . LEU A 1 903 ? -8.275 0.467 9.829 1.00 98.69 903 LEU A C 1
ATOM 7032 O O . LEU A 1 903 ? -8.003 1.043 10.872 1.00 98.69 903 LEU A O 1
ATOM 7036 N N . ARG A 1 904 ? -9.499 0.516 9.315 1.00 98.38 904 ARG A N 1
ATOM 7037 C CA . ARG A 1 904 ? -10.592 1.266 9.936 1.00 98.38 904 ARG A CA 1
ATOM 7038 C C . ARG A 1 904 ? -11.867 0.445 9.931 1.00 98.38 904 ARG A C 1
ATOM 7040 O O . ARG A 1 904 ? -12.334 0.020 8.878 1.00 98.38 904 ARG A O 1
ATOM 7047 N N . TRP A 1 905 ? -12.481 0.332 11.105 1.00 97.94 905 TRP A N 1
ATOM 7048 C CA . TRP A 1 905 ? -13.810 -0.249 11.267 1.00 97.94 905 TRP A CA 1
ATOM 7049 C C . TRP A 1 905 ? -14.502 0.325 12.521 1.00 97.94 905 TRP A C 1
ATOM 7051 O O . TRP A 1 905 ? -14.293 -0.168 13.626 1.00 97.94 905 TRP A O 1
ATOM 7061 N N . PRO A 1 906 ? -15.292 1.404 12.387 1.00 95.81 906 PRO A N 1
ATOM 7062 C CA . PRO A 1 906 ? -15.944 2.087 13.495 1.00 95.81 906 PRO A CA 1
ATOM 7063 C C . PRO A 1 906 ? -16.882 1.149 14.241 1.00 95.81 906 PRO A C 1
ATOM 7065 O O . PRO A 1 906 ? -17.592 0.360 13.623 1.00 95.81 906 PRO A O 1
ATOM 7068 N N . GLY A 1 907 ? -16.858 1.238 15.568 1.00 90.50 907 GLY A N 1
ATOM 7069 C CA . GLY A 1 907 ? -17.602 0.342 16.452 1.00 90.50 907 GLY A CA 1
ATOM 7070 C C . GLY A 1 907 ? -16.908 -0.996 16.729 1.00 90.50 907 GLY A C 1
ATOM 7071 O O . GLY A 1 9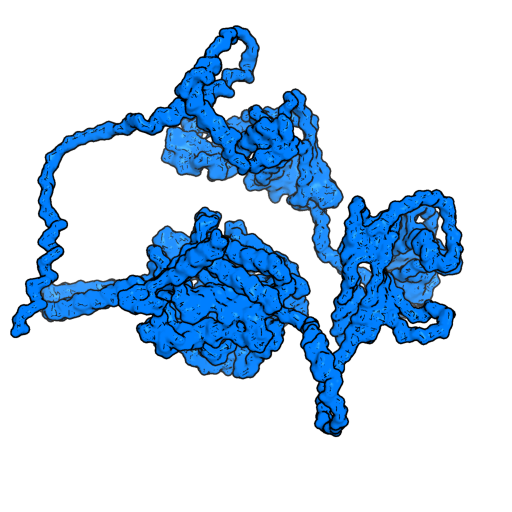07 ? -17.284 -1.660 17.689 1.00 90.50 907 GLY A O 1
ATOM 7072 N N . VAL A 1 908 ? -15.880 -1.372 15.953 1.00 95.12 908 VAL A N 1
ATOM 7073 C CA . VAL A 1 908 ? -15.124 -2.627 16.135 1.00 95.12 908 VAL A CA 1
ATOM 7074 C C . VAL A 1 908 ? -13.655 -2.372 16.467 1.00 95.12 908 VAL A C 1
ATOM 7076 O O . VAL A 1 908 ? -13.117 -2.998 17.377 1.00 95.12 908 VAL A O 1
ATOM 7079 N N . LEU A 1 909 ? -13.003 -1.463 15.742 1.00 96.56 909 LEU A N 1
ATOM 7080 C CA . LEU A 1 909 ? -11.607 -1.092 15.943 1.00 96.56 909 LEU A CA 1
ATOM 7081 C C . LEU A 1 909 ? -11.497 0.264 16.656 1.00 96.56 909 LEU A C 1
ATOM 7083 O O . LEU A 1 909 ? -12.252 1.186 16.331 1.00 96.56 909 LEU A O 1
ATOM 7087 N N . PRO A 1 910 ? -10.556 0.411 17.606 1.00 95.38 910 PRO A N 1
ATOM 7088 C CA . PRO A 1 910 ? -10.323 1.678 18.289 1.00 95.38 910 PRO A CA 1
ATOM 7089 C C . PRO A 1 910 ? -9.712 2.709 17.331 1.00 95.38 910 PRO A C 1
ATOM 7091 O O . PRO A 1 910 ? -8.727 2.427 16.650 1.00 95.38 910 PRO A O 1
ATOM 7094 N N . ALA A 1 911 ? -10.289 3.910 17.300 1.00 95.94 911 ALA A N 1
ATOM 7095 C CA . ALA A 1 911 ? -9.778 5.020 16.503 1.00 95.94 911 ALA A CA 1
ATOM 7096 C C . ALA A 1 911 ? -8.481 5.591 17.100 1.00 95.94 911 ALA A C 1
ATOM 7098 O O . ALA A 1 911 ? -8.338 5.693 18.319 1.00 95.94 911 ALA A O 1
ATOM 7099 N N . GLY A 1 912 ? -7.545 5.978 16.235 1.00 93.94 912 GLY A N 1
ATOM 7100 C CA . GLY A 1 912 ? -6.265 6.585 16.594 1.00 93.94 912 GLY A CA 1
ATOM 7101 C C . GLY A 1 912 ? -5.245 5.621 17.208 1.00 93.94 912 GLY A C 1
ATOM 7102 O O . GLY A 1 912 ? -4.202 6.075 17.680 1.00 93.94 912 GLY A O 1
ATOM 7103 N N . LYS A 1 913 ? -5.511 4.308 17.227 1.00 96.44 913 LYS A N 1
ATOM 7104 C CA . LYS A 1 913 ? -4.584 3.324 17.804 1.00 96.44 913 LYS A CA 1
ATOM 7105 C C . LYS A 1 913 ? -3.367 3.144 16.897 1.00 96.44 913 LYS A C 1
ATOM 7107 O O . LYS A 1 913 ? -3.491 3.062 15.678 1.00 96.44 913 LYS A O 1
ATOM 7112 N N . VAL A 1 914 ? -2.191 3.028 17.502 1.00 98.19 914 VAL A N 1
ATOM 7113 C CA . VAL A 1 914 ? -0.937 2.716 16.810 1.00 98.19 914 VAL A CA 1
ATOM 7114 C C . VAL A 1 914 ? -0.444 1.358 17.295 1.00 98.19 914 VAL A C 1
ATOM 7116 O O . VAL A 1 914 ? -0.529 1.072 18.488 1.00 98.19 914 VAL A O 1
ATOM 7119 N N . ILE A 1 915 ? 0.001 0.511 16.370 1.00 98.06 915 ILE A N 1
ATOM 7120 C CA . ILE A 1 915 ? 0.537 -0.820 16.665 1.00 98.06 915 ILE A CA 1
ATOM 7121 C C . ILE A 1 915 ? 1.921 -0.931 16.037 1.00 98.06 915 ILE A C 1
ATOM 7123 O O . ILE A 1 915 ? 2.074 -0.747 14.826 1.00 98.06 915 ILE A O 1
ATOM 7127 N N . ASP A 1 916 ? 2.897 -1.254 16.880 1.00 96.00 916 ASP A N 1
ATOM 7128 C CA . ASP A 1 916 ? 4.308 -1.370 16.504 1.00 96.00 916 ASP A CA 1
ATOM 7129 C C . ASP A 1 916 ? 4.763 -2.824 16.306 1.00 96.00 916 ASP A C 1
ATOM 7131 O O . ASP A 1 916 ? 5.893 -3.077 15.899 1.00 96.00 916 ASP A O 1
ATOM 7135 N N . GLU A 1 917 ? 3.862 -3.781 16.526 1.00 97.00 917 GLU A N 1
ATOM 7136 C CA . GLU A 1 917 ? 4.115 -5.203 16.315 1.00 97.00 917 GLU A CA 1
ATOM 7137 C C . GLU A 1 917 ? 4.359 -5.553 14.834 1.00 97.00 917 GLU A C 1
ATOM 7139 O O . GLU A 1 917 ? 3.687 -5.006 13.944 1.00 97.00 917 GLU A O 1
ATOM 7144 N N . PRO A 1 918 ? 5.270 -6.506 14.543 1.00 97.81 918 PRO A N 1
ATOM 7145 C CA . PRO A 1 918 ? 5.455 -7.032 13.198 1.00 97.81 918 PRO A CA 1
ATOM 7146 C C . PRO A 1 918 ? 4.165 -7.633 12.635 1.00 97.81 918 PRO A C 1
ATOM 7148 O O . PRO A 1 918 ? 3.602 -8.584 13.162 1.00 97.81 918 PRO A O 1
ATOM 7151 N N . THR A 1 919 ? 3.701 -7.093 11.515 1.00 98.62 919 THR A N 1
ATOM 7152 C CA . THR A 1 919 ? 2.515 -7.590 10.802 1.00 98.62 919 THR A CA 1
ATOM 7153 C C . THR A 1 919 ? 2.822 -7.700 9.316 1.00 98.62 919 THR A C 1
ATOM 7155 O O . THR A 1 919 ? 3.754 -7.067 8.820 1.00 98.62 919 THR A O 1
ATOM 7158 N N . SER A 1 920 ? 2.052 -8.490 8.576 1.00 98.56 920 SER A N 1
ATOM 7159 C CA . SER A 1 920 ? 2.253 -8.741 7.152 1.00 98.56 920 SER A CA 1
ATOM 7160 C C . SER A 1 920 ? 1.010 -8.457 6.314 1.00 98.56 920 SER A C 1
ATOM 7162 O O . SER A 1 920 ? -0.115 -8.659 6.763 1.00 98.56 920 SER A O 1
ATOM 7164 N N . ASN A 1 921 ? 1.202 -8.112 5.038 1.00 96.31 921 ASN A N 1
ATOM 7165 C CA . ASN A 1 921 ? 0.113 -8.114 4.053 1.00 96.31 921 ASN A CA 1
ATOM 7166 C C . ASN A 1 921 ? -0.581 -9.484 3.945 1.00 96.31 921 ASN A C 1
ATOM 7168 O O . ASN A 1 921 ? -1.764 -9.550 3.619 1.00 96.31 921 ASN A O 1
ATOM 7172 N N . MET A 1 922 ? 0.129 -10.582 4.230 1.00 98.62 922 MET A N 1
ATOM 7173 C CA . MET A 1 922 ? -0.445 -11.935 4.211 1.00 98.62 922 MET A CA 1
ATOM 7174 C C . MET A 1 922 ? -1.524 -12.135 5.281 1.00 98.62 922 MET A C 1
ATOM 7176 O O . MET A 1 922 ? -2.389 -12.993 5.116 1.00 98.62 922 MET A O 1
ATOM 7180 N N . ASP A 1 923 ? -1.503 -11.336 6.346 1.00 98.75 923 ASP A N 1
ATOM 7181 C CA . ASP A 1 923 ? -2.386 -11.474 7.505 1.00 98.75 923 ASP A CA 1
ATOM 7182 C C . ASP A 1 923 ? -3.837 -11.082 7.201 1.00 98.75 923 ASP A C 1
ATOM 7184 O O . ASP A 1 923 ? -4.781 -11.521 7.863 1.00 98.75 923 ASP A O 1
ATOM 7188 N N . ILE A 1 924 ? -4.056 -10.308 6.136 1.00 98.44 924 ILE A N 1
ATOM 7189 C CA . ILE A 1 924 ? -5.404 -9.967 5.676 1.00 98.44 924 ILE A CA 1
ATOM 7190 C C . ILE A 1 924 ? -6.160 -11.215 5.217 1.00 98.44 924 ILE A C 1
ATOM 7192 O O . ILE A 1 924 ? -7.360 -11.312 5.459 1.00 98.44 924 ILE A O 1
ATOM 7196 N N . PHE A 1 925 ? -5.481 -12.205 4.630 1.00 98.75 925 PHE A N 1
ATOM 7197 C CA . PHE A 1 925 ? -6.120 -13.444 4.189 1.00 98.75 925 PHE A CA 1
ATOM 7198 C C . PHE A 1 925 ? -6.861 -14.175 5.329 1.00 98.75 925 PHE A C 1
ATOM 7200 O O . PHE A 1 925 ? -8.089 -14.279 5.251 1.00 98.75 925 PHE A O 1
ATOM 7207 N N . PRO A 1 926 ? -6.201 -14.653 6.403 1.00 98.44 926 PRO A N 1
ATOM 7208 C CA . PRO A 1 926 ? -6.900 -15.349 7.485 1.00 98.44 926 PRO A CA 1
ATOM 7209 C C . PRO A 1 926 ? -7.882 -14.441 8.237 1.00 98.44 926 PRO A C 1
ATOM 7211 O O . PRO A 1 926 ? -8.968 -14.905 8.580 1.00 98.44 926 PRO A O 1
ATOM 7214 N N . THR A 1 927 ? -7.559 -13.153 8.422 1.00 98.19 927 THR A N 1
ATOM 7215 C CA . THR A 1 927 ? -8.449 -12.177 9.080 1.00 98.19 927 THR A CA 1
ATOM 7216 C C . THR A 1 927 ? -9.800 -12.090 8.362 1.00 98.19 927 THR A C 1
ATOM 7218 O O . THR A 1 927 ? -10.867 -12.140 8.974 1.00 98.19 927 THR A O 1
ATOM 7221 N N . VAL A 1 928 ? -9.773 -12.008 7.031 1.00 98.00 928 VAL A N 1
ATOM 7222 C CA . VAL A 1 928 ? -10.974 -11.898 6.193 1.00 98.00 928 VAL A CA 1
ATOM 7223 C C . VAL A 1 928 ? -11.759 -13.196 6.163 1.00 98.00 928 VAL A C 1
ATOM 7225 O O . VAL A 1 928 ? -12.986 -13.164 6.243 1.00 98.00 928 VAL A O 1
ATOM 7228 N N . LEU A 1 929 ? -11.072 -14.338 6.079 1.00 97.94 929 LEU A N 1
ATOM 7229 C CA . LEU A 1 929 ? -11.728 -15.641 6.139 1.00 97.94 929 LEU A CA 1
ATOM 7230 C C . LEU A 1 929 ? -12.473 -15.810 7.468 1.00 97.94 929 LEU A C 1
ATOM 7232 O O . LEU A 1 929 ? -13.652 -16.165 7.448 1.00 97.94 929 LEU A O 1
ATOM 7236 N N . ASN A 1 930 ? -11.834 -15.469 8.592 1.00 96.44 930 ASN A N 1
ATOM 7237 C CA . ASN A 1 930 ? -12.454 -15.528 9.914 1.00 96.44 930 ASN A CA 1
ATOM 7238 C C . ASN A 1 930 ? -13.700 -14.624 9.992 1.00 96.44 930 ASN A C 1
ATOM 7240 O O . ASN A 1 930 ? -14.797 -15.087 10.305 1.00 96.44 930 ASN A O 1
ATOM 7244 N N . LEU A 1 931 ? -13.569 -13.355 9.592 1.00 96.62 931 LEU A N 1
ATOM 7245 C CA . LEU A 1 931 ? -14.669 -12.383 9.600 1.00 96.62 931 LEU A CA 1
ATOM 7246 C C . LEU A 1 931 ? -15.834 -12.749 8.664 1.00 96.62 931 LEU A C 1
ATOM 7248 O O . LEU A 1 931 ? -16.987 -12.438 8.963 1.00 96.62 931 LEU A O 1
ATOM 7252 N N . ALA A 1 932 ? -15.555 -13.409 7.539 1.00 95.88 932 ALA A N 1
ATOM 7253 C CA . ALA A 1 932 ? -16.570 -13.862 6.588 1.00 95.88 932 ALA A CA 1
ATOM 7254 C C . ALA A 1 932 ? -17.261 -15.178 7.004 1.00 95.88 932 ALA A C 1
ATOM 7256 O O . ALA A 1 932 ? -18.250 -15.579 6.372 1.00 95.88 932 ALA A O 1
ATOM 7257 N N . GLY A 1 933 ? -16.738 -15.864 8.027 1.00 94.69 933 GLY A N 1
ATOM 7258 C CA . GLY A 1 933 ? -17.145 -17.217 8.411 1.00 94.69 933 GLY A CA 1
ATOM 7259 C C . GLY A 1 933 ? -16.678 -18.300 7.430 1.00 94.69 933 GLY A C 1
ATOM 7260 O O . GLY A 1 933 ? -17.311 -19.350 7.326 1.00 94.69 933 GLY A O 1
ATOM 7261 N N . ALA A 1 934 ? -15.609 -18.045 6.670 1.00 94.81 934 ALA A N 1
ATOM 7262 C CA . ALA A 1 934 ? -14.976 -19.019 5.788 1.00 94.81 934 ALA A CA 1
ATOM 7263 C C . ALA A 1 934 ? -13.907 -19.830 6.539 1.00 94.81 934 ALA A C 1
ATOM 7265 O O . ALA A 1 934 ? -13.178 -19.313 7.382 1.00 94.81 934 ALA A O 1
ATOM 7266 N N . SER A 1 935 ? -13.772 -21.112 6.204 1.00 93.75 935 SER A N 1
ATOM 7267 C CA . SER A 1 935 ? -12.730 -21.971 6.769 1.00 93.75 935 SER A CA 1
ATOM 7268 C C . SER A 1 935 ? -11.358 -21.650 6.177 1.00 93.75 935 SER A C 1
ATOM 7270 O O . SER A 1 935 ? -11.206 -21.637 4.953 1.00 93.75 935 SER A O 1
ATOM 7272 N N . ILE A 1 936 ? -10.351 -21.487 7.035 1.00 95.50 936 ILE A N 1
ATOM 7273 C CA . ILE A 1 936 ? -8.946 -21.418 6.618 1.00 95.50 936 ILE A CA 1
ATOM 7274 C C . ILE A 1 936 ? -8.540 -22.773 6.000 1.00 95.50 936 ILE A C 1
ATOM 7276 O O . ILE A 1 936 ? -8.846 -23.813 6.593 1.00 95.50 936 ILE A O 1
ATOM 7280 N N . PRO A 1 937 ? -7.884 -22.802 4.821 1.00 95.50 937 PRO A N 1
ATOM 7281 C CA . PRO A 1 937 ? -7.448 -24.049 4.194 1.00 95.50 937 PRO A CA 1
ATOM 7282 C C . PRO A 1 937 ? -6.519 -24.860 5.107 1.00 95.50 937 PRO A C 1
ATOM 7284 O O . PRO A 1 937 ? -5.505 -24.349 5.572 1.00 95.50 937 PRO A O 1
ATOM 7287 N N . SER A 1 938 ? -6.853 -26.130 5.347 1.00 95.25 938 SER A N 1
ATOM 7288 C CA . SER A 1 938 ? -6.073 -27.046 6.198 1.00 95.25 938 SER A CA 1
ATOM 7289 C C . SER A 1 938 ? -5.154 -27.991 5.413 1.00 95.25 938 SER A C 1
ATOM 7291 O O . SER A 1 938 ? -4.322 -28.681 5.998 1.00 95.25 938 SER A O 1
ATOM 7293 N N . ASP A 1 939 ? -5.280 -28.024 4.084 1.00 96.06 939 ASP A N 1
ATOM 7294 C CA . ASP A 1 939 ? -4.473 -28.840 3.166 1.00 96.06 939 ASP A CA 1
ATOM 7295 C C . ASP A 1 939 ? -3.079 -28.242 2.890 1.00 96.06 939 ASP A C 1
ATOM 7297 O O . ASP A 1 939 ? -2.203 -28.900 2.315 1.00 96.06 939 ASP A O 1
ATOM 7301 N N . ARG A 1 940 ? -2.860 -26.990 3.301 1.00 95.81 940 ARG A N 1
ATOM 7302 C CA . ARG A 1 940 ? -1.658 -26.204 3.026 1.00 95.81 940 ARG A CA 1
ATOM 7303 C C . ARG A 1 940 ? -1.314 -25.289 4.198 1.00 95.81 940 ARG A C 1
ATOM 7305 O O . ARG A 1 940 ? -2.173 -24.920 4.984 1.00 95.81 940 ARG A O 1
ATOM 7312 N N . VAL A 1 941 ? -0.045 -24.897 4.283 1.00 97.25 941 VAL A N 1
ATOM 7313 C CA . VAL A 1 941 ? 0.423 -23.909 5.268 1.00 97.25 941 VAL A CA 1
ATOM 7314 C C . VAL A 1 941 ? -0.089 -22.523 4.883 1.00 97.25 941 VAL A C 1
ATOM 7316 O O . VAL A 1 941 ? 0.030 -22.147 3.718 1.00 97.25 941 VAL A O 1
ATOM 7319 N N . ILE A 1 942 ? -0.622 -21.773 5.841 1.00 98.19 942 ILE A N 1
ATOM 7320 C CA . ILE A 1 942 ? -0.918 -20.343 5.714 1.00 98.19 942 ILE A CA 1
ATOM 7321 C C . ILE A 1 942 ? 0.105 -19.613 6.584 1.00 98.19 942 ILE A C 1
ATOM 7323 O O . ILE A 1 942 ? 0.299 -19.998 7.733 1.00 98.19 942 ILE A O 1
ATOM 7327 N N . ASP A 1 943 ? 0.811 -18.643 6.002 1.00 98.38 943 ASP A N 1
ATOM 7328 C CA . ASP A 1 943 ? 1.871 -17.881 6.681 1.00 98.38 943 ASP A CA 1
ATOM 7329 C C . ASP A 1 943 ? 1.337 -16.582 7.301 1.00 98.38 943 ASP A C 1
ATOM 7331 O O . ASP A 1 943 ? 1.980 -15.999 8.166 1.00 98.38 943 ASP A O 1
ATOM 7335 N N . GLY A 1 944 ? 0.186 -16.099 6.825 1.00 98.12 944 GLY A N 1
ATOM 7336 C CA . GLY A 1 944 ? -0.520 -14.993 7.458 1.00 98.12 944 GLY A CA 1
ATOM 7337 C C . GLY A 1 944 ? -1.200 -15.421 8.758 1.00 98.12 944 GLY A C 1
ATOM 7338 O O . GLY A 1 944 ? -1.660 -16.560 8.877 1.00 98.12 944 GLY A O 1
ATOM 7339 N N . HIS A 1 945 ? -1.354 -14.477 9.681 1.00 97.75 945 HIS A N 1
ATOM 7340 C CA . HIS A 1 945 ? -2.040 -14.659 10.965 1.00 97.75 945 HIS A CA 1
ATOM 7341 C C . HIS A 1 945 ? -3.271 -13.752 11.087 1.00 97.75 945 HIS A C 1
ATOM 7343 O O . HIS A 1 945 ? -3.364 -12.731 10.414 1.00 97.75 945 HIS A O 1
ATOM 7349 N N . ASP A 1 946 ? -4.254 -14.120 11.912 1.00 97.69 946 ASP A N 1
ATOM 7350 C CA . ASP A 1 946 ? -5.430 -13.268 12.128 1.00 97.69 946 ASP A CA 1
ATOM 7351 C C . ASP A 1 946 ? -5.046 -12.015 12.932 1.00 97.69 946 ASP A C 1
ATOM 7353 O O . ASP A 1 946 ? -4.602 -12.103 14.077 1.00 97.69 946 ASP A O 1
ATOM 7357 N N . LEU A 1 947 ? -5.233 -10.833 12.342 1.00 97.06 947 LEU A N 1
ATOM 7358 C CA . LEU A 1 947 ? -4.918 -9.560 12.989 1.00 97.06 947 LEU A CA 1
ATOM 7359 C C . LEU A 1 947 ? -5.999 -9.109 13.962 1.00 97.06 947 LEU A C 1
ATOM 7361 O O . LEU A 1 947 ? -5.738 -8.217 14.770 1.00 97.06 947 LEU A O 1
ATOM 7365 N N . LEU A 1 948 ? -7.220 -9.642 13.883 1.00 95.88 948 LEU A N 1
ATOM 7366 C CA . LEU A 1 948 ? -8.355 -9.070 14.603 1.00 95.88 948 LEU A CA 1
ATOM 7367 C C . LEU A 1 948 ? -8.120 -8.956 16.124 1.00 95.88 948 LEU A C 1
ATOM 7369 O O . LEU A 1 948 ? -8.363 -7.863 16.651 1.00 95.88 948 LEU A O 1
ATOM 7373 N N . PRO A 1 949 ? -7.582 -9.977 16.827 1.00 97.19 949 PRO A N 1
ATOM 7374 C CA . PRO A 1 949 ? -7.286 -9.865 18.256 1.00 97.19 949 PRO A CA 1
ATOM 7375 C C . PRO A 1 949 ? -6.280 -8.747 18.569 1.00 97.19 949 PRO A C 1
ATOM 7377 O O . PRO A 1 949 ? -6.471 -7.981 19.518 1.00 97.19 949 PRO A O 1
ATOM 7380 N N . LEU A 1 950 ? -5.237 -8.603 17.743 1.00 97.50 950 LEU A N 1
ATOM 7381 C CA . LEU A 1 950 ? -4.198 -7.581 17.900 1.00 97.50 950 LEU A CA 1
ATOM 7382 C C . LEU A 1 950 ? -4.768 -6.173 17.664 1.00 97.50 950 LEU A C 1
ATOM 7384 O O . LEU A 1 950 ? -4.586 -5.251 18.470 1.00 97.50 950 LEU A O 1
ATOM 7388 N N . LEU A 1 951 ? -5.546 -6.011 16.592 1.00 97.12 951 LEU A N 1
ATOM 7389 C CA . LEU A 1 951 ? -6.189 -4.748 16.230 1.00 97.12 951 LEU A CA 1
ATOM 7390 C C . LEU A 1 951 ? -7.157 -4.287 17.329 1.00 97.12 951 LEU A C 1
ATOM 7392 O O . LEU A 1 951 ? -7.113 -3.124 17.739 1.00 97.12 951 LEU A O 1
ATOM 7396 N N . GLN A 1 952 ? -7.948 -5.209 17.886 1.00 96.00 952 GLN A N 1
ATOM 7397 C CA . GLN A 1 952 ? -8.864 -4.949 19.003 1.00 96.00 952 GLN A CA 1
ATOM 7398 C C . GLN A 1 952 ? -8.147 -4.731 20.346 1.00 96.00 952 GLN A C 1
ATOM 7400 O O . GLN A 1 952 ? -8.740 -4.171 21.264 1.00 96.00 952 GLN A O 1
ATOM 7405 N N . GLY A 1 953 ? -6.867 -5.105 20.462 1.00 93.50 953 GLY A N 1
ATOM 7406 C CA . GLY A 1 953 ? -6.099 -5.009 21.710 1.00 93.50 953 GLY A CA 1
ATOM 7407 C C . GLY A 1 953 ? -6.429 -6.107 22.716 1.00 93.50 953 GLY A C 1
ATOM 7408 O O . GLY A 1 953 ? -6.265 -5.902 23.912 1.00 93.50 953 GLY A O 1
ATOM 7409 N N . GLN A 1 954 ? -6.927 -7.248 22.237 1.00 94.75 954 GLN A N 1
ATOM 7410 C CA . GLN A 1 954 ? -7.128 -8.452 23.045 1.00 94.75 954 GLN A CA 1
ATOM 7411 C C . GLN A 1 954 ? -5.807 -9.175 23.319 1.00 94.75 954 GLN A C 1
ATOM 7413 O O . GLN A 1 954 ? -5.677 -9.852 24.335 1.00 94.75 954 GLN A O 1
ATOM 7418 N N . VAL A 1 955 ? -4.843 -9.021 22.411 1.00 95.50 955 VAL A N 1
ATOM 7419 C CA . VAL A 1 955 ? -3.461 -9.476 22.566 1.00 95.50 955 VAL A CA 1
ATOM 7420 C C . VAL A 1 955 ? -2.520 -8.294 22.365 1.00 95.50 955 VAL A C 1
ATOM 7422 O O . VAL A 1 955 ? -2.832 -7.366 21.613 1.00 95.50 955 VAL A O 1
ATOM 7425 N N . GLU A 1 956 ? -1.390 -8.323 23.065 1.00 91.00 956 GLU A N 1
ATOM 7426 C CA . GLU A 1 956 ? -0.351 -7.291 22.962 1.00 91.00 956 GLU A CA 1
ATOM 7427 C C . GLU A 1 956 ? 0.626 -7.579 21.819 1.00 91.00 956 GLU A C 1
ATOM 7429 O O . GLU A 1 956 ? 1.046 -6.646 21.144 1.00 91.00 956 GLU A O 1
ATOM 7434 N N . HIS A 1 957 ? 0.920 -8.859 21.569 1.00 94.25 957 HIS A N 1
ATOM 7435 C CA . HIS A 1 957 ? 1.885 -9.292 20.562 1.00 94.25 957 HIS A CA 1
ATOM 7436 C C . HIS A 1 957 ? 1.221 -9.923 19.341 1.00 94.25 957 HIS A C 1
ATOM 7438 O O . HIS A 1 957 ? 0.195 -10.603 19.441 1.00 94.25 957 HIS A O 1
ATOM 7444 N N . SER A 1 958 ? 1.838 -9.698 18.184 1.00 95.12 958 SER A N 1
ATOM 7445 C CA . SER A 1 958 ? 1.539 -10.430 16.957 1.00 95.12 958 SER A CA 1
ATOM 7446 C C . SER A 1 958 ? 1.989 -11.889 17.064 1.00 95.12 958 SER A C 1
ATOM 7448 O O . SER A 1 958 ? 2.891 -12.231 17.824 1.00 95.12 958 SER A O 1
ATOM 7450 N N . GLU A 1 959 ? 1.395 -12.765 16.255 1.00 95.00 959 GLU A N 1
ATOM 7451 C CA . GLU A 1 959 ? 1.851 -14.159 16.151 1.00 95.00 959 GLU A CA 1
ATOM 7452 C C . GLU A 1 959 ? 3.141 -14.306 15.308 1.00 95.00 959 GLU A C 1
ATOM 7454 O O . GLU A 1 959 ? 3.682 -15.405 15.174 1.00 95.00 959 GLU A O 1
ATOM 7459 N N . HIS A 1 960 ? 3.673 -13.200 14.770 1.00 97.00 960 HIS A N 1
ATOM 7460 C CA . HIS A 1 960 ? 4.882 -13.164 13.944 1.00 97.00 960 HIS A CA 1
ATOM 7461 C C . HIS A 1 960 ? 6.164 -13.173 14.782 1.00 97.00 960 HIS A C 1
ATOM 7463 O O . HIS A 1 960 ? 6.900 -12.187 14.838 1.00 97.00 960 HIS A O 1
ATOM 7469 N N . GLU A 1 961 ? 6.492 -14.324 15.372 1.00 95.88 961 GLU A N 1
ATOM 7470 C CA . GLU A 1 961 ? 7.813 -14.515 15.989 1.00 95.88 961 GLU A CA 1
ATOM 7471 C C . GLU A 1 961 ? 8.924 -14.479 14.922 1.00 95.88 961 GLU A C 1
ATOM 7473 O O . GLU A 1 961 ? 9.941 -13.810 15.094 1.00 95.88 961 GLU A O 1
ATOM 7478 N N . PHE A 1 962 ? 8.735 -15.175 13.796 1.00 98.25 962 PHE A N 1
ATOM 7479 C CA . PHE A 1 962 ? 9.684 -15.202 12.681 1.00 98.25 962 PHE A CA 1
ATOM 7480 C C . PHE A 1 962 ? 9.024 -14.744 11.388 1.00 98.25 962 PHE A C 1
ATOM 7482 O O . PHE A 1 962 ? 7.982 -15.265 11.003 1.00 98.25 962 PHE A O 1
ATOM 7489 N N . MET A 1 963 ? 9.696 -13.854 10.660 1.00 98.56 963 MET A N 1
ATOM 7490 C CA . MET A 1 963 ? 9.319 -13.487 9.296 1.00 98.56 963 MET A CA 1
ATOM 7491 C C . MET A 1 963 ? 10.486 -13.751 8.346 1.00 98.56 963 MET A C 1
ATOM 7493 O O . MET A 1 963 ? 11.623 -13.342 8.590 1.00 98.56 963 MET A O 1
ATOM 7497 N N . PHE A 1 964 ? 10.199 -14.423 7.237 1.00 98.56 964 PHE A N 1
ATOM 7498 C CA . PHE A 1 964 ? 11.171 -14.777 6.209 1.00 98.56 964 PHE A CA 1
ATOM 7499 C C . PHE A 1 964 ? 11.074 -13.792 5.045 1.00 98.56 964 PHE A C 1
ATOM 7501 O O . PHE A 1 964 ? 10.015 -13.623 4.444 1.00 98.56 964 PHE A O 1
ATOM 7508 N N . HIS A 1 965 ? 12.183 -13.139 4.715 1.00 98.44 965 HIS A N 1
ATOM 7509 C CA . HIS A 1 965 ? 12.244 -12.133 3.663 1.00 98.44 965 HIS A CA 1
ATOM 7510 C C . HIS A 1 965 ? 12.935 -12.716 2.435 1.00 98.44 965 HIS A C 1
ATOM 7512 O O . HIS A 1 965 ? 14.145 -12.968 2.422 1.00 98.44 965 HIS A O 1
ATOM 7518 N N . TYR A 1 966 ? 12.138 -12.956 1.400 1.00 97.38 966 TYR A N 1
ATOM 7519 C CA . TYR A 1 966 ? 12.587 -13.547 0.150 1.00 97.38 966 TYR A CA 1
ATOM 7520 C C . TYR A 1 966 ? 12.966 -12.473 -0.871 1.00 97.38 966 TYR A C 1
ATOM 7522 O O . TYR A 1 966 ? 12.257 -11.490 -1.072 1.00 97.38 966 TYR A O 1
ATOM 7530 N N . CYS A 1 967 ? 14.085 -12.680 -1.560 1.00 94.88 967 CYS A N 1
ATOM 7531 C CA . CYS A 1 967 ? 14.463 -11.938 -2.757 1.00 94.88 967 CYS A CA 1
ATOM 7532 C C . CYS A 1 967 ? 14.242 -12.867 -3.954 1.00 94.88 967 CYS A C 1
ATOM 7534 O O . CYS A 1 967 ? 15.082 -13.708 -4.281 1.00 94.88 967 CYS A O 1
ATOM 7536 N N . ASN A 1 968 ? 13.063 -12.756 -4.569 1.00 92.62 968 ASN A N 1
ATOM 7537 C CA . ASN A 1 968 ? 12.528 -13.775 -5.470 1.00 92.62 968 ASN A CA 1
ATOM 7538 C C . ASN A 1 968 ? 12.523 -15.168 -4.800 1.00 92.62 968 ASN A C 1
ATOM 7540 O O . ASN A 1 968 ? 11.935 -15.310 -3.734 1.00 92.62 968 ASN A O 1
ATOM 7544 N N . ALA A 1 969 ? 13.114 -16.204 -5.400 1.00 93.38 969 ALA A N 1
ATOM 7545 C CA . ALA A 1 969 ? 13.142 -17.547 -4.812 1.00 93.38 969 ALA A CA 1
ATOM 7546 C C . ALA A 1 969 ? 14.201 -17.730 -3.705 1.00 93.38 969 ALA A C 1
ATOM 7548 O O . ALA A 1 969 ? 14.155 -18.724 -2.982 1.00 93.38 969 ALA A O 1
ATOM 7549 N N . GLU A 1 970 ? 15.132 -16.786 -3.550 1.00 94.00 970 GLU A N 1
ATOM 7550 C CA . GLU A 1 970 ? 16.238 -16.886 -2.596 1.00 94.00 970 GLU A CA 1
ATOM 7551 C C . GLU A 1 970 ? 15.852 -16.292 -1.236 1.00 94.00 970 GLU A C 1
ATOM 7553 O O . GLU A 1 970 ? 15.335 -15.173 -1.159 1.00 94.00 970 GLU A O 1
ATOM 7558 N N . LEU A 1 971 ? 16.129 -17.011 -0.144 1.00 96.94 971 LEU A N 1
ATOM 7559 C CA . LEU A 1 971 ? 15.928 -16.481 1.205 1.00 96.94 971 LEU A CA 1
ATOM 7560 C C . LEU A 1 971 ? 17.030 -15.465 1.520 1.00 96.94 971 LEU A C 1
ATOM 7562 O O . LEU A 1 971 ? 18.198 -15.824 1.657 1.00 96.94 971 LEU A O 1
ATOM 7566 N N . ASN A 1 972 ? 16.657 -14.194 1.634 1.00 97.69 972 ASN A N 1
ATOM 7567 C CA . ASN A 1 972 ? 17.606 -13.095 1.740 1.00 97.69 972 ASN A CA 1
ATOM 7568 C C . ASN A 1 972 ? 17.854 -12.652 3.180 1.00 97.69 972 ASN A C 1
ATOM 7570 O O . ASN A 1 972 ? 19.008 -12.493 3.578 1.00 97.69 972 ASN A O 1
ATOM 7574 N N . ALA A 1 973 ? 16.786 -12.484 3.956 1.00 98.56 973 ALA A N 1
ATOM 7575 C CA . ALA A 1 973 ? 16.880 -12.096 5.353 1.00 98.56 973 ALA A CA 1
ATOM 7576 C C . ALA A 1 973 ? 15.813 -12.785 6.204 1.00 98.56 973 ALA A C 1
ATOM 7578 O O . ALA A 1 973 ? 14.806 -13.275 5.694 1.00 98.56 973 ALA A O 1
ATOM 7579 N N . VAL A 1 974 ? 16.027 -12.806 7.515 1.00 98.75 974 VAL A N 1
ATOM 7580 C CA . VAL A 1 974 ? 15.050 -13.286 8.496 1.00 98.75 974 VAL A CA 1
ATOM 7581 C C . VAL A 1 974 ? 14.931 -12.264 9.604 1.00 98.75 974 VAL A C 1
ATOM 7583 O O . VAL A 1 974 ? 15.943 -11.838 10.160 1.00 98.75 974 VAL A O 1
ATOM 7586 N N . ARG A 1 975 ? 13.694 -11.897 9.925 1.00 98.56 975 ARG A N 1
ATOM 7587 C CA . ARG A 1 975 ? 13.353 -11.127 11.112 1.00 98.56 975 ARG A CA 1
ATOM 7588 C C . ARG A 1 975 ? 12.904 -12.071 12.217 1.00 98.56 975 ARG A C 1
ATOM 7590 O O . ARG A 1 975 ? 12.131 -12.992 11.961 1.00 98.56 975 ARG A O 1
ATOM 7597 N N . TRP A 1 976 ? 13.368 -11.814 13.429 1.00 98.50 976 TRP A N 1
ATOM 7598 C CA . TRP A 1 976 ? 12.972 -12.523 14.633 1.00 98.50 976 TRP A CA 1
ATOM 7599 C C . TRP A 1 976 ? 12.594 -11.529 15.731 1.00 98.50 976 TRP A C 1
ATOM 7601 O O . TRP A 1 976 ? 13.406 -10.690 16.129 1.00 98.50 976 TRP A O 1
ATOM 7611 N N . HIS A 1 977 ? 11.359 -11.634 16.208 1.00 97.56 977 HIS A N 1
ATOM 7612 C CA . HIS A 1 977 ? 10.833 -10.907 17.353 1.00 97.56 977 HIS A CA 1
ATOM 7613 C C . HIS A 1 977 ? 10.614 -11.905 18.503 1.00 97.56 977 HIS A C 1
ATOM 7615 O O . HIS A 1 977 ? 9.670 -12.692 18.453 1.00 97.56 977 HIS A O 1
ATOM 7621 N N . PRO A 1 978 ? 11.508 -11.958 19.508 1.00 95.50 978 PRO A N 1
ATOM 7622 C CA . PRO A 1 978 ? 11.426 -12.959 20.565 1.00 95.50 978 PRO A CA 1
ATOM 7623 C C . PRO A 1 978 ? 10.194 -12.719 21.459 1.00 95.50 978 PRO A C 1
ATOM 7625 O O . PRO A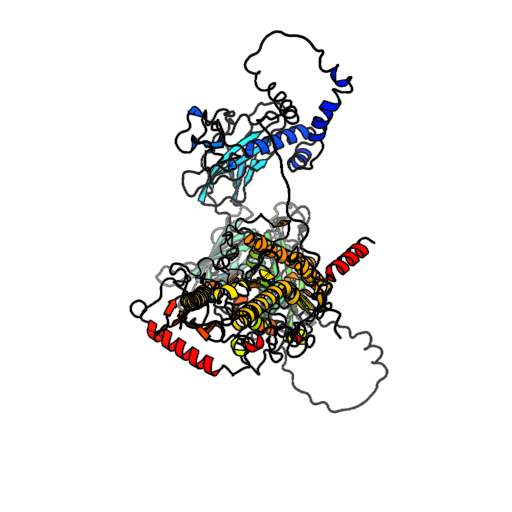 1 978 ? 10.000 -11.585 21.888 1.00 95.50 978 PRO A O 1
ATOM 7628 N N . PRO A 1 979 ? 9.453 -13.758 21.895 1.00 88.50 979 PRO A N 1
ATOM 7629 C CA . PRO A 1 979 ? 8.197 -13.584 22.644 1.00 88.50 979 PRO A CA 1
ATOM 7630 C C . PRO A 1 979 ? 8.296 -12.815 23.973 1.00 88.50 979 PRO A C 1
ATOM 7632 O O . PRO A 1 979 ? 7.296 -12.329 24.481 1.00 88.50 979 PRO A O 1
ATOM 7635 N N . ASN A 1 980 ? 9.490 -12.741 24.569 1.00 87.81 980 ASN A N 1
ATOM 7636 C CA . ASN A 1 980 ? 9.731 -12.092 25.865 1.00 87.81 980 ASN A CA 1
ATOM 7637 C C . ASN A 1 980 ? 10.667 -10.875 25.743 1.00 87.81 980 ASN A C 1
ATOM 7639 O O . ASN A 1 980 ? 11.381 -10.545 26.693 1.00 87.81 980 ASN A O 1
ATOM 7643 N N . SER A 1 981 ? 10.757 -10.260 24.562 1.00 91.94 981 SER A N 1
ATOM 7644 C CA . SER A 1 981 ? 11.655 -9.133 24.314 1.00 91.94 981 SER A CA 1
ATOM 7645 C C . SER A 1 981 ? 11.078 -8.180 23.279 1.00 91.94 981 SER A C 1
ATOM 7647 O O . SER A 1 981 ? 10.587 -8.610 22.248 1.00 91.94 981 SER A O 1
ATOM 7649 N N . ASN A 1 982 ? 11.265 -6.878 23.490 1.00 91.25 982 ASN A N 1
ATOM 7650 C CA . ASN A 1 982 ? 10.925 -5.859 22.491 1.00 91.25 982 ASN A CA 1
ATOM 7651 C C . ASN A 1 982 ? 11.988 -5.739 21.383 1.00 91.25 982 ASN A C 1
ATOM 7653 O O . ASN A 1 982 ? 11.854 -4.908 20.487 1.00 91.25 982 ASN A O 1
ATOM 7657 N N . ALA A 1 983 ? 13.069 -6.524 21.456 1.00 94.94 983 ALA A N 1
ATOM 7658 C CA . ALA A 1 983 ? 14.089 -6.553 20.419 1.00 94.94 983 ALA A CA 1
ATOM 7659 C C . ALA A 1 983 ? 13.515 -7.119 19.117 1.00 94.94 983 ALA A C 1
ATOM 7661 O O . ALA A 1 983 ? 12.682 -8.031 19.119 1.00 94.94 983 ALA A O 1
ATOM 7662 N N . ILE A 1 984 ? 14.000 -6.596 17.995 1.00 97.81 984 ILE A N 1
ATOM 7663 C CA . ILE A 1 984 ? 13.603 -7.070 16.672 1.00 97.81 984 ILE A CA 1
ATOM 7664 C C . ILE A 1 984 ? 14.876 -7.311 15.885 1.00 97.81 984 ILE A C 1
ATOM 7666 O O . ILE A 1 984 ? 15.460 -6.402 15.300 1.00 97.81 984 ILE A O 1
ATOM 7670 N N . TRP A 1 985 ? 15.306 -8.562 15.882 1.00 98.38 985 TRP A N 1
ATOM 7671 C CA . TRP A 1 985 ? 16.521 -8.980 15.210 1.00 98.38 985 TRP A CA 1
ATOM 7672 C C . TRP A 1 985 ? 16.253 -9.170 13.728 1.00 98.38 985 TRP A C 1
ATOM 7674 O O . TRP A 1 985 ? 15.237 -9.751 13.350 1.00 98.38 985 TRP A O 1
ATOM 7684 N N . LYS A 1 986 ? 17.174 -8.732 12.876 1.00 98.62 986 LYS A N 1
ATOM 7685 C CA . LYS A 1 986 ? 17.122 -9.008 11.442 1.00 98.62 986 LYS A CA 1
ATOM 7686 C C . LYS A 1 986 ? 18.490 -9.430 10.938 1.00 98.62 986 LYS A C 1
ATOM 7688 O O . LYS A 1 986 ? 19.454 -8.683 11.066 1.00 98.62 986 LYS A O 1
ATOM 7693 N N . ALA A 1 987 ? 18.564 -10.633 10.381 1.00 98.69 987 ALA A N 1
ATOM 7694 C CA . ALA A 1 987 ? 19.789 -11.211 9.848 1.00 98.69 987 ALA A CA 1
ATOM 7695 C C . ALA A 1 987 ? 19.713 -11.312 8.322 1.00 98.69 987 ALA A C 1
ATOM 7697 O O . ALA A 1 987 ? 18.792 -11.940 7.800 1.00 98.69 987 ALA A O 1
ATOM 7698 N N . PHE A 1 988 ? 20.685 -10.737 7.617 1.00 98.62 988 PHE A N 1
ATOM 7699 C CA . PHE A 1 988 ? 20.842 -10.846 6.167 1.00 98.62 988 PHE A CA 1
ATOM 7700 C C . PHE A 1 988 ? 21.876 -11.917 5.812 1.00 98.62 988 PHE A C 1
ATOM 7702 O O . PHE A 1 988 ? 23.033 -11.843 6.228 1.00 98.62 988 PHE A O 1
ATOM 7709 N N . PHE A 1 989 ? 21.481 -12.881 4.981 1.00 98.25 989 PHE A N 1
ATOM 7710 C CA . PHE A 1 989 ? 22.394 -13.873 4.397 1.00 98.25 989 PHE A CA 1
ATOM 7711 C C . PHE A 1 989 ? 23.178 -13.308 3.214 1.00 98.25 989 PHE A C 1
ATOM 7713 O O . PHE A 1 989 ? 24.297 -13.731 2.932 1.00 98.25 989 PHE A O 1
ATOM 7720 N N . PHE A 1 990 ? 22.589 -12.342 2.516 1.00 97.75 990 PHE A N 1
ATOM 7721 C CA . PHE A 1 990 ? 23.252 -11.563 1.484 1.00 97.75 990 PHE A CA 1
ATOM 7722 C C . PHE A 1 990 ? 22.611 -10.179 1.383 1.00 97.75 990 PHE A C 1
ATOM 7724 O O . PHE A 1 990 ? 21.480 -9.974 1.821 1.00 97.75 990 PHE A O 1
ATOM 7731 N N . THR A 1 991 ? 23.315 -9.223 0.795 1.00 96.81 991 THR A N 1
ATOM 7732 C CA . THR A 1 991 ? 22.806 -7.870 0.529 1.00 96.81 991 THR A CA 1
ATOM 7733 C C . THR A 1 991 ? 23.070 -7.490 -0.925 1.00 96.81 991 THR A C 1
ATOM 7735 O O . THR A 1 991 ? 24.055 -7.963 -1.493 1.00 96.81 991 THR A O 1
ATOM 7738 N N . PRO A 1 992 ? 22.211 -6.663 -1.545 1.00 95.25 992 PRO A N 1
ATOM 7739 C CA . PRO A 1 992 ? 22.475 -6.153 -2.884 1.00 95.25 992 PRO A CA 1
ATOM 7740 C C . PRO A 1 992 ? 23.675 -5.206 -2.883 1.00 95.25 992 PRO A C 1
ATOM 7742 O O . PRO A 1 992 ? 23.908 -4.488 -1.907 1.00 95.25 992 PRO A O 1
ATOM 7745 N N . ASP A 1 993 ? 24.392 -5.176 -4.001 1.00 94.00 993 ASP A N 1
ATOM 7746 C CA . ASP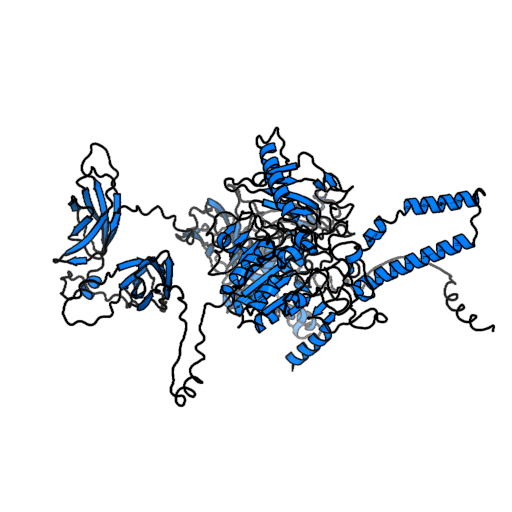 A 1 993 ? 25.505 -4.256 -4.208 1.00 94.00 993 ASP A CA 1
ATOM 7747 C C . ASP A 1 993 ? 24.966 -2.926 -4.760 1.00 94.00 993 ASP A C 1
ATOM 7749 O O . ASP A 1 993 ? 24.575 -2.818 -5.928 1.00 94.00 993 ASP A O 1
ATOM 7753 N N . PHE A 1 994 ? 24.895 -1.907 -3.899 1.00 94.88 994 PHE A N 1
ATOM 7754 C CA . PHE A 1 994 ? 24.410 -0.583 -4.288 1.00 94.88 994 PHE A CA 1
ATOM 7755 C C . PHE A 1 994 ? 25.355 0.113 -5.264 1.00 94.88 994 PHE A C 1
ATOM 7757 O O . PHE A 1 994 ? 26.576 -0.033 -5.205 1.00 94.88 994 PHE A O 1
ATOM 7764 N N . HIS A 1 995 ? 24.779 0.918 -6.158 1.00 89.94 995 HIS A N 1
ATOM 7765 C CA . HIS A 1 995 ? 25.560 1.715 -7.092 1.00 89.94 995 HIS A CA 1
ATOM 7766 C C . HIS A 1 995 ? 24.896 3.069 -7.353 1.00 89.94 995 HIS A C 1
ATOM 7768 O O . HIS A 1 995 ? 23.775 3.077 -7.873 1.00 89.94 995 HIS A O 1
ATOM 7774 N N . PRO A 1 996 ? 25.600 4.192 -7.107 1.00 90.25 996 PRO A N 1
ATOM 7775 C CA . PRO A 1 996 ? 26.988 4.270 -6.620 1.00 90.25 996 PRO A CA 1
ATOM 7776 C C . PRO A 1 996 ? 27.135 3.778 -5.165 1.00 90.25 996 PRO A C 1
ATOM 7778 O O . PRO A 1 996 ? 26.151 3.741 -4.435 1.00 90.25 996 PRO A O 1
ATOM 7781 N N . GLU A 1 997 ? 28.347 3.406 -4.737 1.00 85.38 997 GLU A N 1
ATOM 7782 C CA . GLU A 1 997 ? 28.603 2.753 -3.430 1.00 85.38 997 GLU A CA 1
ATOM 7783 C C . GLU A 1 997 ? 28.086 3.551 -2.217 1.00 85.38 997 GLU A C 1
ATOM 7785 O O . GLU A 1 997 ? 27.651 2.971 -1.229 1.00 85.38 997 GLU A O 1
ATOM 7790 N N . ASN A 1 998 ? 28.059 4.885 -2.312 1.00 82.19 998 ASN A N 1
ATOM 7791 C CA . ASN A 1 998 ? 27.553 5.777 -1.258 1.00 82.19 998 ASN A CA 1
ATOM 7792 C C . ASN A 1 998 ? 26.025 5.986 -1.295 1.00 82.19 998 ASN A C 1
ATOM 7794 O O . ASN A 1 998 ? 25.515 6.899 -0.646 1.00 82.19 998 ASN A O 1
ATOM 7798 N N . SER A 1 999 ? 25.293 5.208 -2.091 1.00 89.50 999 SER A N 1
ATOM 7799 C CA . SER A 1 999 ? 23.833 5.290 -2.207 1.00 89.50 999 SER A CA 1
ATOM 7800 C C . SER A 1 999 ? 23.139 4.099 -1.541 1.00 89.50 999 SER A C 1
ATOM 7802 O O . SER A 1 999 ? 23.776 3.138 -1.121 1.00 89.50 999 SER A O 1
ATOM 7804 N N . SER A 1 1000 ? 21.812 4.165 -1.450 1.00 91.31 1000 SER A N 1
ATOM 7805 C CA . SER A 1 1000 ? 20.942 3.091 -0.957 1.00 91.31 1000 SER A CA 1
ATOM 7806 C C . SER A 1 1000 ? 20.117 2.440 -2.076 1.00 91.31 1000 SER A C 1
ATOM 7808 O O . SER A 1 1000 ? 19.063 1.870 -1.810 1.00 91.31 1000 SER A O 1
ATOM 7810 N N . ALA A 1 1001 ? 20.563 2.557 -3.330 1.00 92.94 1001 ALA A N 1
ATOM 7811 C CA . ALA A 1 1001 ? 19.812 2.131 -4.507 1.00 92.94 1001 ALA A CA 1
ATOM 7812 C C . ALA A 1 1001 ? 20.736 1.546 -5.594 1.00 92.94 1001 ALA A C 1
ATOM 7814 O O . ALA A 1 1001 ? 21.959 1.715 -5.568 1.00 92.94 1001 ALA A O 1
ATOM 7815 N N . CYS A 1 1002 ? 20.155 0.843 -6.565 1.00 92.00 1002 CYS A N 1
ATOM 7816 C CA . CYS A 1 1002 ? 20.875 0.147 -7.631 1.00 92.00 1002 CYS A CA 1
ATOM 7817 C C . CYS A 1 1002 ? 20.696 0.826 -9.002 1.00 92.00 1002 CYS A C 1
ATOM 7819 O O . CYS A 1 1002 ? 20.227 0.208 -9.958 1.00 92.00 1002 CYS A O 1
ATOM 7821 N N . PHE A 1 1003 ? 21.130 2.083 -9.155 1.00 88.25 1003 PHE A N 1
ATOM 7822 C CA . PHE A 1 1003 ? 20.902 2.865 -10.386 1.00 88.25 1003 PHE A CA 1
ATOM 7823 C C . PHE A 1 1003 ? 21.506 2.237 -11.659 1.00 88.25 1003 PHE A C 1
ATOM 7825 O O . PHE A 1 1003 ? 20.966 2.406 -12.749 1.00 88.25 1003 PHE A O 1
ATOM 7832 N N . HIS A 1 1004 ? 22.597 1.471 -11.540 1.00 85.38 1004 HIS A N 1
ATOM 7833 C CA . HIS A 1 1004 ? 23.259 0.792 -12.669 1.00 85.38 1004 HIS A CA 1
ATOM 7834 C C . HIS A 1 1004 ? 22.396 -0.277 -13.360 1.00 85.38 1004 HIS A C 1
ATOM 7836 O O . HIS A 1 1004 ? 22.555 -0.539 -14.553 1.00 85.38 1004 HIS A O 1
ATOM 7842 N N . THR A 1 1005 ? 21.513 -0.919 -12.600 1.00 84.06 1005 THR A N 1
ATOM 7843 C CA . THR A 1 1005 ? 20.605 -1.982 -13.050 1.00 84.06 1005 THR A CA 1
ATOM 7844 C C . THR A 1 1005 ? 19.144 -1.569 -12.933 1.00 84.06 1005 THR A C 1
ATOM 7846 O O . THR A 1 1005 ? 18.282 -2.354 -13.319 1.00 84.06 1005 THR A O 1
ATOM 7849 N N . HIS A 1 1006 ? 18.873 -0.345 -12.450 1.00 85.62 1006 HIS A N 1
ATOM 7850 C CA . HIS A 1 1006 ? 17.560 0.265 -12.183 1.00 85.62 1006 HIS A CA 1
ATOM 7851 C C . HIS A 1 1006 ? 16.699 -0.444 -11.129 1.00 85.62 1006 HIS A C 1
ATOM 7853 O O . HIS A 1 1006 ? 15.713 0.111 -10.660 1.00 85.62 1006 HIS A O 1
ATOM 7859 N N . ILE A 1 1007 ? 17.036 -1.677 -10.777 1.00 89.06 1007 ILE A N 1
ATOM 7860 C CA . ILE A 1 1007 ? 16.505 -2.430 -9.649 1.00 89.06 1007 ILE A CA 1
ATOM 7861 C C . ILE A 1 1007 ? 17.650 -3.258 -9.077 1.00 89.06 1007 ILE A C 1
ATOM 7863 O O . ILE A 1 1007 ? 18.521 -3.722 -9.817 1.00 89.06 1007 ILE A O 1
ATOM 7867 N N . CYS A 1 1008 ? 17.637 -3.499 -7.776 1.00 91.62 1008 CYS A N 1
ATOM 7868 C CA . CYS A 1 1008 ? 18.579 -4.410 -7.156 1.00 91.62 1008 CYS A CA 1
ATOM 7869 C C . CYS A 1 1008 ? 18.237 -5.861 -7.518 1.00 91.62 1008 CYS A C 1
ATOM 7871 O O . CYS A 1 1008 ? 17.108 -6.328 -7.363 1.00 91.62 1008 CYS A O 1
ATOM 7873 N N . LEU A 1 1009 ? 19.231 -6.590 -8.026 1.00 91.38 1009 LEU A N 1
ATOM 7874 C CA . LEU A 1 1009 ? 19.082 -7.990 -8.412 1.00 91.38 1009 LEU A CA 1
ATOM 7875 C C . LEU A 1 1009 ? 19.475 -8.914 -7.254 1.00 91.38 1009 LEU A C 1
ATOM 7877 O O . LEU A 1 1009 ? 20.412 -8.638 -6.519 1.00 91.38 1009 LEU A O 1
ATOM 7881 N N . CYS A 1 1010 ? 18.802 -10.060 -7.146 1.00 88.94 1010 CYS A N 1
ATOM 7882 C CA . CYS A 1 1010 ? 19.038 -11.057 -6.092 1.00 88.94 1010 CYS A CA 1
ATOM 7883 C C . CYS A 1 1010 ? 20.090 -12.122 -6.462 1.00 88.94 1010 CYS A C 1
ATOM 7885 O O . CYS A 1 1010 ? 20.163 -13.164 -5.818 1.00 88.94 1010 CYS A O 1
ATOM 7887 N N . ILE A 1 1011 ? 20.837 -11.933 -7.554 1.00 88.75 1011 ILE A N 1
ATOM 7888 C CA . ILE A 1 1011 ? 21.701 -12.967 -8.142 1.00 88.75 1011 ILE A CA 1
ATOM 7889 C C . ILE A 1 1011 ? 23.147 -12.493 -8.251 1.00 88.75 1011 ILE A C 1
ATOM 7891 O O . ILE A 1 1011 ? 23.413 -11.306 -8.436 1.00 88.75 1011 ILE A O 1
ATOM 7895 N N . LYS A 1 1012 ? 24.096 -13.432 -8.243 1.00 86.56 1012 LYS A N 1
ATOM 7896 C CA . LYS A 1 1012 ? 25.502 -13.128 -8.553 1.00 86.56 1012 LYS A CA 1
ATOM 7897 C C . LYS A 1 1012 ? 25.629 -12.583 -9.992 1.00 86.56 1012 LYS A C 1
ATOM 7899 O O . LYS A 1 1012 ? 24.955 -13.105 -10.888 1.00 86.56 1012 LYS A O 1
ATOM 7904 N N . PRO A 1 1013 ? 26.487 -11.578 -10.255 1.00 89.56 1013 PRO A N 1
ATOM 7905 C CA . PRO A 1 1013 ? 27.456 -10.945 -9.350 1.00 89.56 1013 PRO A CA 1
ATOM 7906 C C . PRO A 1 1013 ? 26.955 -9.663 -8.641 1.00 89.56 1013 PRO A C 1
ATOM 7908 O O . PRO A 1 1013 ? 27.783 -8.849 -8.274 1.00 89.56 1013 PRO A O 1
ATOM 7911 N N . PHE A 1 1014 ? 25.644 -9.445 -8.488 1.00 91.50 1014 PHE A N 1
ATOM 7912 C CA . PHE A 1 1014 ? 25.068 -8.184 -7.970 1.00 91.50 1014 PHE A CA 1
ATOM 7913 C C . PHE A 1 1014 ? 24.754 -8.204 -6.464 1.00 91.50 1014 PHE A C 1
ATOM 7915 O O . PHE A 1 1014 ? 23.991 -7.369 -5.972 1.00 91.50 1014 PHE A O 1
ATOM 7922 N N . VAL A 1 1015 ? 25.252 -9.218 -5.757 1.00 95.00 1015 VAL A N 1
ATOM 7923 C CA . VAL A 1 1015 ? 24.990 -9.431 -4.336 1.00 95.00 1015 VAL A CA 1
ATOM 7924 C C . VAL A 1 1015 ? 26.260 -9.872 -3.623 1.00 95.00 1015 VAL A C 1
ATOM 7926 O O . VAL A 1 1015 ? 27.016 -10.712 -4.128 1.00 95.00 1015 VAL A O 1
ATOM 7929 N N . THR A 1 1016 ? 26.407 -9.404 -2.389 1.00 95.94 1016 THR A N 1
ATOM 7930 C CA . THR A 1 1016 ? 27.445 -9.827 -1.449 1.00 95.94 1016 THR A CA 1
ATOM 7931 C C . THR A 1 1016 ? 26.845 -10.769 -0.408 1.00 95.94 1016 THR A C 1
ATOM 7933 O O . THR A 1 1016 ? 25.875 -10.421 0.261 1.00 95.94 1016 THR A O 1
ATOM 7936 N N . PHE A 1 1017 ? 27.409 -11.974 -0.277 1.00 97.00 1017 PHE A N 1
ATOM 7937 C CA . PHE A 1 1017 ? 27.003 -12.971 0.723 1.00 97.00 1017 PHE A CA 1
ATOM 7938 C C . PHE A 1 1017 ? 27.767 -12.781 2.035 1.00 97.00 1017 PHE A C 1
ATOM 7940 O O . PHE A 1 1017 ? 28.955 -12.461 2.009 1.00 97.00 1017 PHE A O 1
ATOM 7947 N N . HIS A 1 1018 ? 27.100 -13.048 3.159 1.00 96.81 1018 HIS A N 1
ATOM 7948 C CA . HIS A 1 1018 ? 27.629 -12.836 4.508 1.00 96.81 1018 HIS A CA 1
ATOM 7949 C C . HIS A 1 1018 ? 27.701 -14.153 5.285 1.00 96.81 1018 HIS A C 1
ATOM 7951 O O . HIS A 1 1018 ? 26.700 -14.861 5.409 1.00 96.81 1018 HIS A O 1
ATOM 7957 N N . ASP A 1 1019 ? 28.877 -14.464 5.832 1.00 94.81 1019 ASP A N 1
ATOM 7958 C CA . ASP A 1 1019 ? 29.071 -15.554 6.791 1.00 94.81 1019 ASP A CA 1
ATOM 7959 C C . ASP A 1 1019 ? 30.070 -15.119 7.886 1.00 94.81 1019 ASP A C 1
ATOM 7961 O O . ASP A 1 1019 ? 31.250 -14.928 7.580 1.00 94.81 1019 ASP A O 1
ATOM 7965 N N . PRO A 1 1020 ? 29.629 -14.918 9.145 1.00 95.69 1020 PRO A N 1
ATOM 7966 C CA . PRO A 1 1020 ? 28.250 -15.051 9.630 1.00 95.69 1020 PRO A CA 1
ATOM 7967 C C . PRO A 1 1020 ? 27.278 -14.026 8.998 1.00 95.69 1020 PRO A C 1
ATOM 7969 O O . PRO A 1 1020 ? 27.725 -12.989 8.509 1.00 95.69 1020 PRO A O 1
ATOM 7972 N N . PRO A 1 1021 ? 25.951 -14.288 9.010 1.00 97.81 1021 PRO A N 1
ATOM 7973 C CA . PRO A 1 1021 ? 24.948 -13.343 8.516 1.00 97.81 1021 PRO A CA 1
ATOM 7974 C C . PRO A 1 1021 ? 25.049 -11.962 9.174 1.00 97.81 1021 PRO A C 1
ATOM 7976 O O . PRO A 1 1021 ? 25.318 -11.854 10.372 1.00 97.81 1021 PRO A O 1
ATOM 7979 N N . LEU A 1 1022 ? 24.775 -10.913 8.398 1.00 97.94 1022 LEU A N 1
ATOM 7980 C CA . LEU A 1 1022 ? 24.817 -9.524 8.854 1.00 97.94 1022 LEU A CA 1
ATOM 7981 C C . LEU A 1 1022 ? 23.605 -9.231 9.746 1.00 97.94 1022 LEU A C 1
ATOM 7983 O O . LEU A 1 1022 ? 22.470 -9.340 9.283 1.00 97.94 1022 LEU A O 1
ATOM 7987 N N . LEU A 1 1023 ? 23.835 -8.882 11.013 1.00 98.50 1023 LEU A N 1
ATOM 7988 C CA . LEU A 1 1023 ? 22.788 -8.769 12.033 1.00 98.50 1023 LEU A CA 1
ATOM 7989 C C . LEU A 1 1023 ? 22.485 -7.309 12.395 1.00 98.50 1023 LEU A C 1
ATOM 7991 O O . LEU A 1 1023 ? 23.401 -6.514 12.592 1.00 98.50 1023 LEU A O 1
ATOM 7995 N N . TYR A 1 1024 ? 21.203 -6.993 12.562 1.00 98.38 1024 TYR A N 1
ATOM 7996 C CA . TYR A 1 1024 ? 20.692 -5.704 13.032 1.00 98.38 1024 TYR A CA 1
ATOM 7997 C C . TYR A 1 1024 ? 19.665 -5.899 14.153 1.00 98.38 1024 TYR A C 1
ATOM 7999 O O . TYR A 1 1024 ? 18.959 -6.908 14.178 1.00 98.38 1024 TYR A O 1
ATOM 8007 N N . ASP A 1 1025 ? 19.552 -4.909 15.039 1.00 97.69 1025 ASP A N 1
ATOM 8008 C CA . ASP A 1 1025 ? 18.461 -4.774 16.013 1.00 97.69 1025 ASP A CA 1
ATOM 8009 C C . ASP A 1 1025 ? 17.583 -3.583 15.606 1.00 97.69 1025 ASP A C 1
ATOM 8011 O O . ASP A 1 1025 ? 17.888 -2.430 15.917 1.00 97.69 1025 ASP A O 1
ATOM 8015 N N . LEU A 1 1026 ? 16.491 -3.858 14.893 1.00 97.69 1026 LEU A N 1
ATOM 8016 C CA . LEU A 1 1026 ? 15.586 -2.845 14.345 1.00 97.69 1026 LEU A CA 1
ATOM 8017 C C . LEU A 1 1026 ? 14.853 -2.045 15.426 1.00 97.69 1026 LEU A C 1
ATOM 8019 O O . LEU A 1 1026 ? 14.357 -0.958 15.138 1.00 97.69 1026 LEU A O 1
ATOM 8023 N N . SER A 1 1027 ? 14.782 -2.563 16.658 1.00 95.94 1027 SER A N 1
ATOM 8024 C CA . SER A 1 1027 ? 14.191 -1.826 17.780 1.00 95.94 1027 SER A CA 1
ATOM 8025 C C . SER A 1 1027 ? 15.051 -0.623 18.192 1.00 95.94 1027 SER A C 1
ATOM 8027 O O . SER A 1 1027 ? 14.530 0.369 18.701 1.00 95.94 1027 SER A O 1
ATOM 8029 N N . LYS A 1 1028 ? 16.366 -0.690 17.935 1.00 95.94 1028 LYS A N 1
ATOM 8030 C CA . LYS A 1 1028 ? 17.341 0.371 18.230 1.00 95.94 1028 LYS A CA 1
ATOM 8031 C C . LYS A 1 1028 ? 17.778 1.127 16.980 1.00 95.94 1028 LYS A C 1
ATOM 8033 O O . LYS A 1 1028 ? 17.946 2.341 17.037 1.00 95.94 1028 LYS A O 1
ATOM 8038 N N . ASP A 1 1029 ? 17.964 0.418 15.868 1.00 97.31 1029 ASP A N 1
ATOM 8039 C CA . ASP A 1 1029 ? 18.377 0.973 14.579 1.00 97.31 1029 ASP A CA 1
ATOM 8040 C C . ASP A 1 1029 ? 17.371 0.613 13.469 1.00 97.31 1029 ASP A C 1
ATOM 8042 O O . ASP A 1 1029 ? 17.616 -0.291 12.664 1.00 97.31 1029 ASP A O 1
ATOM 8046 N N . PRO A 1 1030 ? 16.239 1.337 13.375 1.00 96.00 1030 PRO A N 1
ATOM 8047 C CA . PRO A 1 1030 ? 15.281 1.152 12.286 1.00 96.00 1030 PRO A CA 1
ATOM 8048 C C . PRO A 1 1030 ? 15.843 1.566 10.915 1.00 96.00 1030 PRO A C 1
ATOM 8050 O O . PRO A 1 1030 ? 15.247 1.247 9.890 1.00 96.00 1030 PRO A O 1
ATOM 8053 N N . THR A 1 1031 ? 16.972 2.283 10.878 1.00 96.31 1031 THR A N 1
ATOM 8054 C CA . THR A 1 1031 ? 17.615 2.740 9.634 1.00 96.31 1031 THR A CA 1
ATOM 8055 C C . THR A 1 1031 ? 18.550 1.700 9.019 1.00 96.31 1031 THR A C 1
ATOM 8057 O O . THR A 1 1031 ? 19.023 1.902 7.902 1.00 96.31 1031 THR A O 1
ATOM 8060 N N . GLU A 1 1032 ? 18.823 0.596 9.725 1.00 96.75 1032 GLU A N 1
ATOM 8061 C CA . GLU A 1 1032 ? 19.734 -0.472 9.285 1.00 96.75 1032 GLU A CA 1
ATOM 8062 C C . GLU A 1 1032 ? 21.104 0.070 8.821 1.00 96.75 1032 GLU A C 1
ATOM 8064 O O . GLU A 1 1032 ? 21.688 -0.329 7.797 1.00 96.75 1032 GLU A O 1
ATOM 8069 N N . SER A 1 1033 ? 21.598 1.046 9.578 1.00 94.44 1033 SER A N 1
ATOM 8070 C CA . SER A 1 1033 ? 22.829 1.784 9.314 1.00 94.44 1033 SER A CA 1
ATOM 8071 C C . SER A 1 1033 ? 24.036 1.131 9.981 1.00 94.44 1033 SER A C 1
ATOM 8073 O O . SER A 1 1033 ? 25.125 1.130 9.408 1.00 94.44 1033 SER A O 1
ATOM 8075 N N . THR A 1 1034 ? 23.836 0.531 11.155 1.00 95.50 1034 THR A N 1
ATOM 8076 C CA . THR A 1 1034 ? 24.907 0.043 12.025 1.00 95.50 1034 THR A CA 1
ATOM 8077 C C . THR A 1 1034 ? 24.762 -1.464 12.244 1.00 95.50 1034 THR A C 1
ATOM 8079 O O . THR A 1 1034 ? 23.945 -1.888 13.063 1.00 95.50 1034 THR A O 1
ATOM 8082 N N . PRO A 1 1035 ? 25.526 -2.300 11.517 1.00 96.62 1035 PRO A N 1
ATOM 8083 C CA . PRO A 1 1035 ? 25.497 -3.738 11.736 1.00 96.62 1035 PRO A CA 1
ATOM 8084 C C . PRO A 1 1035 ? 26.134 -4.100 13.078 1.00 96.62 1035 PRO A C 1
ATOM 8086 O O . PRO A 1 1035 ? 27.104 -3.479 13.515 1.00 96.62 1035 PRO A O 1
ATOM 8089 N N . LEU A 1 1036 ? 25.604 -5.140 13.710 1.00 97.62 1036 LEU A N 1
ATOM 8090 C CA . LEU A 1 1036 ? 26.116 -5.681 14.960 1.00 97.62 1036 LEU A CA 1
ATOM 8091 C C . LEU A 1 1036 ? 27.207 -6.716 14.686 1.00 97.62 1036 LEU A C 1
ATOM 8093 O O . LEU A 1 1036 ? 27.149 -7.461 13.709 1.00 97.62 1036 LEU A O 1
ATOM 8097 N N . SER A 1 1037 ? 28.191 -6.774 15.576 1.00 96.00 1037 SER A N 1
ATOM 8098 C CA . SER A 1 1037 ? 29.259 -7.770 15.596 1.00 96.00 1037 SER A CA 1
ATOM 8099 C C . SER A 1 1037 ? 29.303 -8.496 16.949 1.00 96.00 1037 SER A C 1
ATOM 8101 O O . SER A 1 1037 ? 28.685 -8.035 17.915 1.00 96.00 1037 SER A O 1
ATOM 8103 N N . PRO A 1 1038 ? 30.070 -9.598 17.062 1.00 94.56 1038 PRO A N 1
ATOM 8104 C CA . PRO A 1 1038 ? 30.324 -10.252 18.347 1.00 94.56 1038 PRO A CA 1
ATOM 8105 C C . PRO A 1 1038 ? 30.936 -9.330 19.414 1.00 94.56 1038 PRO A C 1
ATOM 8107 O O . PRO A 1 1038 ? 30.750 -9.578 20.601 1.00 94.56 1038 PRO A O 1
ATOM 8110 N N . ASP A 1 1039 ? 31.648 -8.273 19.005 1.00 94.38 1039 ASP A N 1
ATOM 8111 C CA . ASP A 1 1039 ? 32.259 -7.307 19.927 1.00 94.38 1039 ASP A CA 1
ATOM 8112 C C . ASP A 1 1039 ? 31.230 -6.314 20.485 1.00 94.38 1039 ASP A C 1
ATOM 8114 O O . ASP A 1 1039 ? 31.366 -5.833 21.609 1.00 94.38 1039 ASP A O 1
ATOM 8118 N N . THR A 1 1040 ? 30.199 -5.989 19.697 1.00 95.00 1040 THR A N 1
ATOM 8119 C CA . THR A 1 1040 ? 29.167 -5.010 20.070 1.00 95.00 1040 THR A CA 1
ATOM 8120 C C . THR A 1 1040 ? 27.927 -5.645 20.694 1.00 95.00 1040 THR A C 1
ATOM 8122 O O . THR A 1 1040 ? 27.213 -4.968 21.426 1.00 95.00 1040 THR A O 1
ATOM 8125 N N . GLU A 1 1041 ? 27.646 -6.917 20.394 1.00 95.94 1041 GLU A N 1
ATOM 8126 C CA . GLU A 1 1041 ? 26.455 -7.634 20.859 1.00 95.94 1041 GLU A CA 1
ATOM 8127 C C . GLU A 1 1041 ? 26.837 -9.004 21.456 1.00 95.94 1041 GLU A C 1
ATOM 8129 O O . GLU A 1 1041 ? 27.115 -9.951 20.714 1.00 95.94 1041 GLU A O 1
ATOM 8134 N N . PRO A 1 1042 ? 26.823 -9.156 22.795 1.00 95.12 1042 PRO A N 1
ATOM 8135 C CA . PRO A 1 1042 ? 27.158 -10.417 23.458 1.00 95.12 1042 PRO A CA 1
ATOM 8136 C C . PRO A 1 1042 ? 26.282 -11.605 23.036 1.00 95.12 1042 PRO A C 1
ATOM 8138 O O . PRO A 1 1042 ? 26.732 -12.751 23.089 1.00 95.12 1042 PRO A O 1
ATOM 8141 N N . GLN A 1 1043 ? 25.034 -11.361 22.620 1.00 94.06 1043 GLN A N 1
ATOM 8142 C CA . GLN A 1 1043 ? 24.105 -12.409 22.189 1.00 94.06 1043 GLN A CA 1
ATOM 8143 C C . GLN A 1 1043 ? 24.221 -12.758 20.696 1.00 94.06 1043 GLN A C 1
ATOM 8145 O O . GLN A 1 1043 ? 23.459 -13.598 20.218 1.00 94.06 1043 GLN A O 1
ATOM 8150 N N . PHE A 1 1044 ? 25.177 -12.176 19.960 1.00 97.19 1044 PHE A N 1
ATOM 8151 C CA . PHE A 1 1044 ? 25.281 -12.276 18.498 1.00 97.19 1044 PHE A CA 1
ATOM 8152 C C . PHE A 1 1044 ? 25.168 -13.716 17.967 1.00 97.19 1044 PHE A C 1
ATOM 8154 O O . PHE A 1 1044 ? 24.308 -14.015 17.139 1.00 97.19 1044 PHE A O 1
ATOM 8161 N N . TYR A 1 1045 ? 25.989 -14.642 18.473 1.00 97.31 1045 TYR A N 1
ATOM 8162 C CA . TYR A 1 1045 ? 25.972 -16.032 18.003 1.00 97.31 1045 TYR A CA 1
ATOM 8163 C C . TYR A 1 1045 ? 24.711 -16.797 18.417 1.00 97.31 1045 TYR A C 1
ATOM 8165 O O . TYR A 1 1045 ? 24.226 -17.615 17.638 1.00 97.31 1045 TYR A O 1
ATOM 8173 N N . LEU A 1 1046 ? 24.155 -16.499 19.597 1.00 96.12 1046 LEU A N 1
ATOM 8174 C CA . LEU A 1 1046 ? 22.925 -17.123 20.088 1.00 96.12 1046 LEU A CA 1
ATOM 8175 C C . LEU A 1 1046 ? 21.728 -16.739 19.208 1.00 96.12 1046 LEU A C 1
ATOM 8177 O O . LEU A 1 1046 ? 20.957 -17.602 18.794 1.00 96.12 1046 LEU A O 1
ATOM 8181 N N . VAL A 1 1047 ? 21.604 -15.450 18.875 1.00 97.12 1047 VAL A N 1
ATOM 8182 C CA . VAL A 1 1047 ? 20.564 -14.935 17.971 1.00 97.12 1047 VAL A CA 1
ATOM 8183 C C . VAL A 1 1047 ? 20.659 -15.623 16.606 1.00 97.12 1047 VAL A C 1
ATOM 8185 O O . VAL A 1 1047 ? 19.661 -16.126 16.085 1.00 97.12 1047 VAL A O 1
ATOM 8188 N N . LEU A 1 1048 ? 21.866 -15.709 16.037 1.00 97.69 1048 LEU A N 1
ATOM 8189 C CA . LEU A 1 1048 ? 22.079 -16.356 14.742 1.00 97.69 1048 LEU A CA 1
ATOM 8190 C C . LEU A 1 1048 ? 21.803 -17.865 14.766 1.00 97.69 1048 LEU A C 1
ATOM 8192 O O . LEU A 1 1048 ? 21.321 -18.408 13.773 1.00 97.69 1048 LEU A O 1
ATOM 8196 N N . GLU A 1 1049 ? 22.087 -18.555 15.870 1.00 97.75 1049 GLU A N 1
ATOM 8197 C CA . GLU A 1 1049 ? 21.764 -19.975 16.035 1.00 97.75 1049 GLU A CA 1
ATOM 8198 C C . GLU A 1 1049 ? 20.247 -20.211 16.027 1.00 97.75 1049 GLU A C 1
ATOM 8200 O O . GLU A 1 1049 ? 19.757 -21.068 15.285 1.00 97.75 1049 GLU A O 1
ATOM 8205 N N . VAL A 1 1050 ? 19.492 -19.391 16.766 1.00 98.06 1050 VAL A N 1
ATOM 8206 C CA . VAL A 1 1050 ? 18.023 -19.446 16.795 1.00 98.06 1050 VAL A CA 1
ATOM 8207 C C . VAL A 1 1050 ? 17.433 -19.175 15.407 1.00 98.06 1050 VAL A C 1
ATOM 8209 O O . VAL A 1 1050 ? 16.576 -19.933 14.939 1.00 98.06 1050 VAL A O 1
ATOM 8212 N N . ILE A 1 1051 ? 17.942 -18.158 14.705 1.00 98.12 1051 ILE A N 1
ATOM 8213 C CA . ILE A 1 1051 ? 17.528 -17.841 13.332 1.00 98.12 1051 ILE A CA 1
ATOM 8214 C C . ILE A 1 1051 ? 17.829 -19.010 12.382 1.00 98.12 1051 ILE A C 1
ATOM 8216 O O . ILE A 1 1051 ? 16.953 -19.418 11.620 1.00 98.12 1051 ILE A O 1
ATOM 8220 N N . ARG A 1 1052 ? 19.024 -19.614 12.440 1.00 97.88 1052 ARG A N 1
ATOM 8221 C CA . ARG A 1 1052 ? 19.379 -20.780 11.603 1.00 97.88 1052 ARG A CA 1
ATOM 8222 C C . ARG A 1 1052 ? 18.469 -21.983 11.867 1.00 97.88 1052 ARG A C 1
ATOM 8224 O O . ARG A 1 1052 ? 18.083 -22.683 10.924 1.00 97.88 1052 ARG A O 1
ATOM 8231 N N . ALA A 1 1053 ? 18.083 -22.211 13.122 1.00 98.00 1053 ALA A N 1
ATOM 8232 C CA . ALA A 1 1053 ? 17.131 -23.259 13.473 1.00 98.00 1053 ALA A CA 1
ATOM 8233 C C . ALA A 1 1053 ? 15.735 -22.981 12.884 1.00 98.00 1053 ALA A C 1
ATOM 8235 O O . ALA A 1 1053 ? 15.107 -23.891 12.336 1.00 98.00 1053 ALA A O 1
ATOM 8236 N N . ALA A 1 1054 ? 15.263 -21.731 12.936 1.00 98.12 1054 ALA A N 1
ATOM 8237 C CA . ALA A 1 1054 ? 13.994 -21.326 12.330 1.00 98.12 1054 ALA A CA 1
ATOM 8238 C C . ALA A 1 1054 ? 14.005 -21.460 10.801 1.00 98.12 1054 ALA A C 1
ATOM 8240 O O . ALA A 1 1054 ? 13.070 -22.021 10.233 1.00 98.12 1054 ALA A O 1
ATOM 8241 N N . VAL A 1 1055 ? 15.094 -21.049 10.144 1.00 98.31 1055 VAL A N 1
ATOM 8242 C CA . VAL A 1 1055 ? 15.310 -21.234 8.697 1.00 98.31 1055 VAL A CA 1
ATOM 8243 C C . VAL A 1 1055 ? 15.232 -22.709 8.319 1.00 98.31 1055 VAL A C 1
ATOM 8245 O O . VAL A 1 1055 ? 14.564 -23.059 7.350 1.00 98.31 1055 VAL A O 1
ATOM 8248 N N . SER A 1 1056 ? 15.861 -23.584 9.107 1.00 98.00 1056 SER A N 1
ATOM 8249 C CA . SER A 1 1056 ? 15.848 -25.029 8.858 1.00 98.00 1056 SER A CA 1
ATOM 8250 C C . SER A 1 1056 ? 14.436 -25.618 8.961 1.00 98.00 1056 SER A C 1
ATOM 8252 O O . SER A 1 1056 ? 14.036 -26.395 8.095 1.00 98.00 1056 SER A O 1
ATOM 8254 N N . ARG A 1 1057 ? 13.650 -25.216 9.973 1.00 97.94 1057 ARG A N 1
ATOM 8255 C CA . ARG A 1 1057 ? 12.239 -25.631 10.115 1.00 97.94 1057 ARG A CA 1
ATOM 8256 C C . ARG A 1 1057 ? 11.370 -25.103 8.976 1.00 97.94 1057 ARG A C 1
ATOM 8258 O O . ARG A 1 1057 ? 10.567 -25.845 8.416 1.00 97.94 1057 ARG A O 1
ATOM 8265 N N . HIS A 1 1058 ? 11.549 -23.837 8.610 1.00 97.69 1058 HIS A N 1
ATOM 8266 C CA . HIS A 1 1058 ? 10.812 -23.221 7.511 1.00 97.69 1058 HIS A CA 1
ATOM 8267 C C . HIS A 1 1058 ? 11.107 -23.908 6.180 1.00 97.69 1058 HIS A C 1
ATOM 8269 O O . HIS A 1 1058 ? 10.171 -24.292 5.482 1.00 97.69 1058 HIS A O 1
ATOM 8275 N N . ALA A 1 1059 ? 12.380 -24.168 5.872 1.00 96.75 1059 ALA A N 1
ATOM 8276 C CA . ALA A 1 1059 ? 12.790 -24.875 4.661 1.00 96.75 1059 ALA A CA 1
ATOM 8277 C C . ALA A 1 1059 ? 12.159 -26.276 4.554 1.00 96.75 1059 ALA A C 1
ATOM 8279 O O . ALA A 1 1059 ? 11.729 -26.666 3.473 1.00 96.75 1059 ALA A O 1
ATOM 8280 N N . GLN A 1 1060 ? 12.020 -27.003 5.670 1.00 96.50 1060 GLN A N 1
ATOM 8281 C CA . GLN A 1 1060 ? 11.330 -28.303 5.707 1.00 96.50 1060 GLN A CA 1
ATOM 8282 C C . GLN A 1 1060 ? 9.823 -28.198 5.414 1.00 96.50 1060 GLN A C 1
ATOM 8284 O O . GLN A 1 1060 ? 9.219 -29.165 4.953 1.00 96.50 1060 GLN A O 1
ATOM 8289 N N . SER A 1 1061 ? 9.209 -27.035 5.655 1.00 96.38 1061 SER A N 1
ATOM 8290 C CA . SER A 1 1061 ? 7.799 -26.782 5.328 1.00 96.38 1061 SER A CA 1
ATOM 8291 C C . SER A 1 1061 ? 7.560 -26.486 3.840 1.00 96.38 1061 SER A C 1
ATOM 8293 O O . SER A 1 1061 ? 6.412 -26.506 3.383 1.00 96.38 1061 SER A O 1
ATOM 8295 N N . LEU A 1 1062 ? 8.614 -26.166 3.081 1.00 96.19 1062 LEU A N 1
ATOM 8296 C CA . LEU A 1 1062 ? 8.513 -25.812 1.669 1.00 96.19 1062 LEU A CA 1
ATOM 8297 C C . LEU A 1 1062 ? 8.390 -27.079 0.821 1.00 96.19 1062 LEU A C 1
ATOM 8299 O O . LEU A 1 1062 ? 9.289 -27.916 0.778 1.00 96.19 1062 LEU A O 1
ATOM 8303 N N . LYS A 1 1063 ? 7.271 -27.203 0.108 1.00 93.69 1063 LYS A N 1
ATOM 8304 C CA . LYS A 1 1063 ? 7.073 -28.253 -0.895 1.00 93.69 1063 LYS A CA 1
ATOM 8305 C C . LYS A 1 1063 ? 7.508 -27.721 -2.265 1.00 93.69 1063 LYS A C 1
ATOM 8307 O O . LYS A 1 1063 ? 7.173 -26.578 -2.575 1.00 93.69 1063 LYS A O 1
ATOM 8312 N N . PRO A 1 1064 ? 8.214 -28.510 -3.094 1.00 93.00 1064 PRO A N 1
ATOM 8313 C CA . PRO A 1 1064 ? 8.519 -28.115 -4.465 1.00 93.00 1064 PRO A CA 1
ATOM 8314 C C . PRO A 1 1064 ? 7.237 -27.840 -5.257 1.00 93.00 1064 PRO A C 1
ATOM 8316 O O . PRO A 1 1064 ? 6.311 -28.650 -5.234 1.00 93.00 1064 PRO A O 1
ATOM 8319 N N . VAL A 1 1065 ? 7.204 -26.717 -5.972 1.00 94.88 1065 VAL A N 1
ATOM 8320 C CA . VAL A 1 1065 ? 6.074 -26.292 -6.811 1.00 94.88 1065 VAL A CA 1
ATOM 8321 C C . VAL A 1 1065 ? 6.565 -25.810 -8.179 1.00 94.88 1065 VAL A C 1
ATOM 8323 O O . VAL A 1 1065 ? 7.725 -25.399 -8.300 1.00 94.88 1065 VAL A O 1
ATOM 8326 N N . PRO A 1 1066 ? 5.723 -25.852 -9.229 1.00 94.00 1066 PRO A N 1
ATOM 8327 C CA . PRO A 1 1066 ? 6.076 -25.297 -10.530 1.00 94.00 1066 PRO A CA 1
ATOM 8328 C C . PRO A 1 1066 ? 6.373 -23.797 -10.438 1.00 94.00 1066 PRO A C 1
ATOM 8330 O O . PRO A 1 1066 ? 5.553 -23.019 -9.958 1.00 94.00 1066 PRO A O 1
ATOM 8333 N N . VAL A 1 1067 ? 7.540 -23.378 -10.930 1.00 94.19 1067 VAL A N 1
ATOM 8334 C CA . VAL A 1 1067 ? 7.932 -21.962 -10.942 1.00 94.19 1067 VAL A CA 1
ATOM 8335 C C . VAL A 1 1067 ? 7.162 -21.218 -12.035 1.00 94.19 1067 VAL A C 1
ATOM 8337 O O . VAL A 1 1067 ? 7.396 -21.432 -13.229 1.00 94.19 1067 VAL A O 1
ATOM 8340 N N . GLN A 1 1068 ? 6.285 -20.308 -11.620 1.00 95.69 1068 GLN A N 1
ATOM 8341 C CA . GLN A 1 1068 ? 5.430 -19.499 -12.494 1.00 95.69 1068 GLN A CA 1
ATOM 8342 C C . GLN A 1 1068 ? 6.181 -18.313 -13.103 1.00 95.69 1068 GLN A C 1
ATOM 8344 O O . GLN A 1 1068 ? 5.893 -17.896 -14.221 1.00 95.69 1068 GLN A O 1
ATOM 8349 N N . VAL A 1 1069 ? 7.211 -17.813 -12.416 1.00 92.94 1069 VAL A N 1
ATOM 8350 C CA . VAL A 1 1069 ? 8.028 -16.675 -12.871 1.00 92.94 1069 VAL A CA 1
ATOM 8351 C C . VAL A 1 1069 ? 9.405 -17.159 -13.344 1.00 92.94 1069 VAL A C 1
ATOM 8353 O O . VAL A 1 1069 ? 10.454 -16.782 -12.826 1.00 92.94 1069 VAL A O 1
ATOM 8356 N N . SER A 1 1070 ? 9.412 -18.061 -14.325 1.00 91.06 1070 SER A N 1
ATOM 8357 C CA . SER A 1 1070 ? 10.641 -18.553 -14.968 1.00 91.06 1070 SER A CA 1
ATOM 8358 C C . SER A 1 1070 ? 10.804 -17.969 -16.376 1.00 91.06 1070 SER A C 1
ATOM 8360 O O . SER A 1 1070 ? 9.798 -17.633 -17.000 1.00 91.06 1070 SER A O 1
ATOM 8362 N N . PRO A 1 1071 ? 12.027 -17.900 -16.947 1.00 88.12 1071 PRO A N 1
ATOM 8363 C CA . PRO A 1 1071 ? 12.243 -17.375 -18.300 1.00 88.12 1071 PRO A CA 1
ATOM 8364 C C . PRO A 1 1071 ? 11.323 -17.987 -19.370 1.00 88.12 1071 PRO A C 1
ATOM 8366 O O . PRO A 1 1071 ? 10.874 -17.284 -20.268 1.00 88.12 1071 PRO A O 1
ATOM 8369 N N . ARG A 1 1072 ? 10.996 -19.282 -19.253 1.00 90.06 1072 ARG A N 1
ATOM 8370 C CA . ARG A 1 1072 ? 10.088 -19.987 -20.173 1.00 90.06 1072 ARG A CA 1
ATOM 8371 C C . ARG A 1 1072 ? 8.621 -19.582 -20.003 1.00 90.06 1072 ARG A C 1
ATOM 8373 O O . ARG A 1 1072 ? 7.875 -19.636 -20.977 1.00 90.06 1072 ARG A O 1
ATOM 8380 N N . GLN A 1 1073 ? 8.207 -19.241 -18.786 1.00 92.12 1073 GLN A N 1
ATOM 8381 C CA . GLN A 1 1073 ? 6.824 -18.875 -18.480 1.00 92.12 1073 GLN A CA 1
ATOM 8382 C C . GLN A 1 1073 ? 6.547 -17.395 -18.760 1.00 92.12 1073 GLN A C 1
ATOM 8384 O O . GLN A 1 1073 ? 5.462 -17.070 -19.223 1.00 92.12 1073 GLN A O 1
ATOM 8389 N N . ILE A 1 1074 ? 7.532 -16.516 -18.535 1.00 90.75 1074 ILE A N 1
ATOM 8390 C CA . ILE A 1 1074 ? 7.385 -15.058 -18.688 1.00 90.75 1074 ILE A CA 1
ATOM 8391 C C . ILE A 1 1074 ? 7.605 -14.550 -20.118 1.00 90.75 1074 ILE A C 1
ATOM 8393 O O . ILE A 1 1074 ? 7.254 -13.410 -20.411 1.00 90.75 1074 ILE A O 1
ATOM 8397 N N . VAL A 1 1075 ? 8.252 -15.336 -20.986 1.00 89.62 1075 VAL A N 1
ATOM 8398 C CA . VAL A 1 1075 ? 8.531 -14.919 -22.367 1.00 89.62 1075 VAL A CA 1
ATOM 8399 C C . VAL A 1 1075 ? 7.227 -14.719 -23.137 1.00 89.62 1075 VAL A C 1
ATOM 8401 O O . VAL A 1 1075 ? 6.268 -15.466 -22.950 1.00 89.62 1075 VAL A O 1
ATOM 8404 N N . TRP A 1 1076 ? 7.207 -13.726 -24.025 1.00 91.31 1076 TRP A N 1
ATOM 8405 C CA . TRP A 1 1076 ? 6.073 -13.474 -24.907 1.00 91.31 1076 TRP A CA 1
ATOM 8406 C C . TRP A 1 1076 ? 5.767 -14.694 -25.791 1.00 91.31 1076 TRP A C 1
ATOM 8408 O O . TRP A 1 1076 ? 6.642 -15.196 -26.504 1.00 91.31 1076 TRP A O 1
ATOM 8418 N N . LYS A 1 1077 ? 4.515 -15.155 -25.749 1.00 93.81 1077 LYS A N 1
ATOM 8419 C CA . LYS A 1 1077 ? 3.981 -16.277 -26.525 1.00 93.81 1077 LYS A CA 1
ATOM 8420 C C . LYS A 1 1077 ? 2.907 -15.763 -27.488 1.00 93.81 1077 LYS A C 1
ATOM 8422 O O . LYS A 1 1077 ? 1.814 -15.424 -27.041 1.00 93.81 1077 LYS A O 1
ATOM 8427 N N . PRO A 1 1078 ? 3.169 -15.742 -28.807 1.00 91.44 1078 PRO A N 1
ATOM 8428 C CA . PRO A 1 1078 ? 2.251 -15.150 -29.783 1.00 91.44 1078 PRO A CA 1
ATOM 8429 C C . PRO A 1 1078 ? 0.832 -15.734 -29.759 1.00 91.44 1078 PRO A C 1
ATOM 8431 O O . PRO A 1 1078 ? -0.128 -15.001 -29.955 1.00 91.44 1078 PRO A O 1
ATOM 8434 N N . TRP A 1 1079 ? 0.690 -17.038 -29.502 1.00 93.50 1079 TRP A N 1
ATOM 8435 C CA . TRP A 1 1079 ? -0.610 -17.721 -29.459 1.00 93.50 1079 TRP A CA 1
ATOM 8436 C C . TRP A 1 1079 ? -1.424 -17.431 -28.192 1.00 93.50 1079 TRP A C 1
ATOM 8438 O O . TRP A 1 1079 ? -2.605 -17.748 -28.159 1.00 93.50 1079 TRP A O 1
ATOM 8448 N N . LEU A 1 1080 ? -0.821 -16.817 -27.169 1.00 95.50 1080 LEU A N 1
ATOM 8449 C CA . LEU A 1 1080 ? -1.527 -16.369 -25.965 1.00 95.50 1080 LEU A CA 1
ATOM 8450 C C . LEU A 1 1080 ? -1.969 -14.909 -26.051 1.00 95.50 1080 LEU A C 1
ATOM 8452 O O . LEU A 1 1080 ? -2.573 -14.414 -25.105 1.00 95.50 1080 LEU A O 1
ATOM 8456 N N . GLN A 1 1081 ? -1.622 -14.202 -27.130 1.00 94.06 1081 GLN A N 1
ATOM 8457 C CA . GLN A 1 1081 ? -1.788 -12.758 -27.221 1.00 94.06 1081 GLN A CA 1
ATOM 8458 C C . GLN A 1 1081 ? -3.267 -12.366 -27.280 1.00 94.06 1081 GLN A C 1
ATOM 8460 O O . GLN A 1 1081 ? -3.907 -12.587 -28.311 1.00 94.06 1081 GLN A O 1
ATOM 8465 N N . PRO A 1 1082 ? -3.804 -11.708 -26.236 1.00 91.81 1082 PRO A N 1
ATOM 8466 C CA . PRO A 1 1082 ? -5.153 -11.178 -26.298 1.00 91.81 1082 PRO A CA 1
ATOM 8467 C C . PRO A 1 1082 ? -5.182 -9.970 -27.247 1.00 91.81 1082 PRO A C 1
ATOM 8469 O O . PRO A 1 1082 ? -4.265 -9.136 -27.271 1.00 91.81 1082 PRO A O 1
ATOM 8472 N N . CYS A 1 1083 ? -6.231 -9.893 -28.059 1.00 91.56 1083 CYS A N 1
ATOM 8473 C CA . CYS A 1 1083 ? -6.391 -8.875 -29.089 1.00 91.56 1083 CYS A CA 1
ATOM 8474 C C . CYS A 1 1083 ? -7.880 -8.557 -29.244 1.00 91.56 1083 CYS A C 1
ATOM 8476 O O . CYS A 1 1083 ? -8.675 -9.448 -29.532 1.00 91.56 1083 CYS A O 1
ATOM 8478 N N . CYS A 1 1084 ? -8.277 -7.298 -29.059 1.00 89.50 1084 CYS A N 1
ATOM 8479 C CA . CYS A 1 1084 ? -9.690 -6.919 -29.170 1.00 89.50 1084 CYS A CA 1
ATOM 8480 C C . CYS A 1 1084 ? -10.197 -6.765 -30.615 1.00 89.50 1084 CYS A C 1
ATOM 8482 O O . CYS A 1 1084 ? -11.405 -6.616 -30.827 1.00 89.50 1084 CYS A O 1
ATOM 8484 N N . SER A 1 1085 ? -9.282 -6.761 -31.585 1.00 86.00 1085 SER A N 1
ATOM 8485 C CA . SER A 1 1085 ? -9.537 -6.734 -33.027 1.00 86.00 1085 SER A CA 1
ATOM 8486 C C . SER A 1 1085 ? -8.673 -7.800 -33.717 1.00 86.00 1085 SER A C 1
ATOM 8488 O O . SER A 1 1085 ? -8.591 -8.922 -33.225 1.00 86.00 1085 SER A O 1
ATOM 8490 N N . SER A 1 1086 ? -8.030 -7.505 -34.849 1.00 81.56 1086 SER A N 1
ATOM 8491 C CA . SER A 1 1086 ? -7.091 -8.435 -35.495 1.00 81.56 1086 SER A CA 1
ATOM 8492 C C . SER A 1 1086 ? -5.636 -8.024 -35.256 1.00 81.56 1086 SER A C 1
ATOM 8494 O O . SER A 1 1086 ? -5.325 -6.836 -35.151 1.00 81.56 1086 SER A O 1
ATOM 8496 N N . LEU A 1 1087 ? -4.709 -8.992 -35.261 1.00 77.00 1087 LEU A N 1
ATOM 8497 C CA . LEU A 1 1087 ? -3.265 -8.707 -35.222 1.00 77.00 1087 LEU A CA 1
ATOM 8498 C C . LEU A 1 1087 ? -2.829 -7.812 -36.398 1.00 77.00 1087 LEU A C 1
ATOM 8500 O O . LEU A 1 1087 ? -1.979 -6.941 -36.232 1.00 77.00 1087 LEU A O 1
ATOM 8504 N N . SER A 1 1088 ? -3.465 -7.960 -37.567 1.00 73.62 1088 SER A N 1
ATOM 8505 C CA . SER A 1 1088 ? -3.267 -7.082 -38.731 1.00 73.62 1088 SER A CA 1
ATOM 8506 C C . SER A 1 1088 ? -3.717 -5.635 -38.506 1.00 73.62 1088 SER A C 1
ATOM 8508 O O . SER A 1 1088 ? -3.216 -4.734 -39.169 1.00 73.62 1088 SER A O 1
ATOM 8510 N N . GLN A 1 1089 ? -4.638 -5.401 -37.569 1.00 77.31 1089 GLN A N 1
ATOM 8511 C CA . GLN A 1 1089 ? -5.087 -4.073 -37.133 1.00 77.31 1089 GLN A CA 1
ATOM 8512 C C . GLN A 1 1089 ? -4.358 -3.605 -35.862 1.00 77.31 1089 GLN A C 1
ATOM 8514 O O . GLN A 1 1089 ? -4.812 -2.680 -35.186 1.00 77.31 1089 GLN A O 1
ATOM 8519 N N . LEU A 1 1090 ? -3.230 -4.246 -35.529 1.00 81.75 1090 LEU A N 1
ATOM 8520 C CA . LEU A 1 1090 ? -2.393 -3.929 -34.371 1.00 81.75 1090 LEU A CA 1
ATOM 8521 C C . LEU A 1 1090 ? -3.150 -3.974 -33.033 1.00 81.75 1090 LEU A C 1
ATOM 8523 O O . LEU A 1 1090 ? -2.762 -3.270 -32.103 1.00 81.75 1090 LEU A O 1
ATOM 8527 N N . CYS A 1 1091 ? -4.206 -4.790 -32.941 1.00 85.88 1091 CYS A N 1
ATOM 8528 C CA . CYS A 1 1091 ? -5.025 -4.961 -31.740 1.00 85.88 1091 CYS A CA 1
ATOM 8529 C C . CYS A 1 1091 ? -5.569 -3.648 -31.170 1.00 85.88 1091 CYS A C 1
ATOM 8531 O O . CYS A 1 1091 ? -5.442 -3.399 -29.983 1.00 85.88 1091 CYS A O 1
ATOM 8533 N N . THR A 1 1092 ? -6.146 -2.782 -32.001 1.00 88.00 1092 THR A N 1
ATOM 8534 C CA . THR A 1 1092 ? -6.665 -1.481 -31.546 1.00 88.00 1092 THR A CA 1
ATOM 8535 C C . THR A 1 1092 ? -8.182 -1.488 -31.314 1.00 88.00 1092 THR A C 1
ATOM 8537 O O . THR A 1 1092 ? -8.923 -2.050 -32.128 1.00 88.00 1092 THR A O 1
ATOM 8540 N N . CYS A 1 1093 ? -8.651 -0.881 -30.213 1.00 85.50 1093 CYS A N 1
ATOM 8541 C CA . CYS A 1 1093 ? -10.071 -0.631 -29.911 1.00 85.50 1093 CYS A CA 1
ATOM 8542 C C . CYS A 1 1093 ? -10.292 0.393 -28.775 1.00 85.50 1093 CYS A C 1
ATOM 8544 O O . CYS A 1 1093 ? -9.514 0.469 -27.829 1.00 85.50 1093 CYS A O 1
ATOM 8546 N N . GLU A 1 1094 ? -11.424 1.106 -28.830 1.00 79.38 1094 GLU A N 1
ATOM 8547 C CA . GLU A 1 1094 ? -11.874 2.092 -27.827 1.00 79.38 1094 GLU A CA 1
ATOM 8548 C C . GLU A 1 1094 ? -13.367 1.885 -27.483 1.00 79.38 1094 GLU A C 1
ATOM 8550 O O . GLU A 1 1094 ? -14.216 2.745 -27.734 1.00 79.38 1094 GLU A O 1
ATOM 8555 N N . ARG A 1 1095 ? -13.743 0.708 -26.967 1.00 70.56 1095 ARG A N 1
ATOM 8556 C CA . ARG A 1 1095 ? -15.161 0.392 -26.695 1.00 70.56 1095 ARG A CA 1
ATOM 8557 C C . ARG A 1 1095 ? -15.704 1.180 -25.500 1.00 70.56 1095 ARG A C 1
ATOM 8559 O O . ARG A 1 1095 ? -16.851 1.616 -25.531 1.00 70.56 1095 ARG A O 1
ATOM 8566 N N . ASP A 1 1096 ? -14.879 1.417 -24.483 1.00 63.84 1096 ASP A N 1
ATOM 8567 C CA . ASP A 1 1096 ? -15.289 2.102 -23.248 1.00 63.84 1096 ASP A CA 1
ATOM 8568 C C . ASP A 1 1096 ? -15.673 3.577 -23.504 1.00 63.84 1096 ASP A C 1
ATOM 8570 O O . ASP A 1 1096 ? -16.719 4.037 -23.052 1.00 63.84 1096 ASP A O 1
ATOM 8574 N N . HIS A 1 1097 ? -14.929 4.284 -24.366 1.00 60.81 1097 HIS A N 1
ATOM 8575 C CA . HIS A 1 1097 ? -15.248 5.664 -24.762 1.00 60.81 1097 HIS A CA 1
ATOM 8576 C C . HIS A 1 1097 ? -16.571 5.757 -25.552 1.00 60.81 1097 HIS A C 1
ATOM 8578 O O . HIS A 1 1097 ? -17.276 6.772 -25.507 1.00 60.81 1097 HIS A O 1
ATOM 8584 N N . GLN A 1 1098 ? -16.943 4.698 -26.280 1.00 54.62 1098 GLN A N 1
ATOM 8585 C CA . GLN A 1 1098 ? -18.238 4.613 -26.960 1.00 54.62 1098 GLN A CA 1
ATOM 8586 C C . GLN A 1 1098 ? -19.379 4.336 -25.974 1.00 54.62 1098 GLN A C 1
ATOM 8588 O O . GLN A 1 1098 ? -20.427 4.975 -26.076 1.00 54.62 1098 GLN A O 1
ATOM 8593 N N . ILE A 1 1099 ? -19.169 3.449 -24.995 1.00 58.03 1099 ILE A N 1
ATOM 8594 C CA . ILE A 1 1099 ? -20.139 3.152 -23.930 1.00 58.03 1099 ILE A CA 1
ATOM 8595 C C . ILE A 1 1099 ? -20.390 4.395 -23.070 1.00 58.03 1099 ILE A C 1
ATOM 8597 O O . ILE A 1 1099 ? -21.544 4.744 -22.829 1.00 58.03 1099 ILE A O 1
ATOM 8601 N N . GLU A 1 1100 ? -19.344 5.116 -22.673 1.00 59.44 1100 GLU A N 1
ATOM 8602 C CA . GLU A 1 1100 ? -19.457 6.343 -21.880 1.00 59.44 1100 GLU A CA 1
ATOM 8603 C C . GLU A 1 1100 ? -20.185 7.452 -22.656 1.00 59.44 1100 GLU A C 1
ATOM 8605 O O . GLU A 1 1100 ? -21.057 8.137 -22.119 1.00 59.44 1100 GLU A O 1
ATOM 8610 N N . LYS A 1 1101 ? -19.926 7.573 -23.964 1.00 54.34 1101 LYS A N 1
ATOM 8611 C CA . LYS A 1 1101 ? -20.658 8.492 -24.847 1.00 54.34 1101 LYS A CA 1
ATOM 8612 C C . LYS A 1 1101 ? -22.145 8.136 -24.957 1.00 54.34 1101 LYS A C 1
ATOM 8614 O O . LYS A 1 1101 ? -22.974 9.043 -24.999 1.00 54.34 1101 LYS A O 1
ATOM 8619 N N . ILE A 1 1102 ? -22.489 6.847 -24.987 1.00 51.53 1102 ILE A N 1
ATOM 8620 C CA . ILE A 1 1102 ? -23.881 6.370 -24.991 1.00 51.53 1102 ILE A CA 1
ATOM 8621 C C . ILE A 1 1102 ? -24.539 6.622 -23.629 1.00 51.53 1102 ILE A C 1
ATOM 8623 O O . ILE A 1 1102 ? -25.649 7.142 -23.583 1.00 51.53 1102 ILE A O 1
ATOM 8627 N N . ARG A 1 1103 ? -23.849 6.337 -22.522 1.00 54.88 1103 ARG A N 1
ATOM 8628 C CA . ARG A 1 1103 ? -24.349 6.543 -21.155 1.00 54.88 1103 ARG A CA 1
ATOM 8629 C C . ARG A 1 1103 ? -24.606 8.024 -20.859 1.00 54.88 1103 ARG A C 1
ATOM 8631 O O . ARG A 1 1103 ? -25.681 8.371 -20.386 1.00 54.88 1103 ARG A O 1
ATOM 8638 N N . ASN A 1 1104 ? -23.682 8.898 -21.259 1.00 49.22 1104 ASN A N 1
ATOM 8639 C CA . ASN A 1 1104 ? -23.836 10.354 -21.175 1.00 49.22 1104 ASN A CA 1
ATOM 8640 C C . ASN A 1 1104 ? -24.959 10.891 -22.073 1.00 49.22 1104 ASN A C 1
ATOM 8642 O O . ASN A 1 1104 ? -25.525 11.944 -21.786 1.00 49.22 1104 ASN A O 1
ATOM 8646 N N . LYS A 1 1105 ? -25.270 10.197 -23.173 1.00 39.66 1105 LYS A N 1
ATOM 8647 C CA . LYS A 1 1105 ? -26.410 10.527 -24.031 1.00 39.66 1105 LYS A CA 1
ATOM 8648 C C . LYS A 1 1105 ? -27.730 10.096 -23.380 1.00 39.66 1105 LYS A C 1
ATOM 8650 O O . LYS A 1 1105 ? -28.643 10.904 -23.328 1.00 39.66 1105 LYS A O 1
ATOM 8655 N N . LEU A 1 1106 ? -27.779 8.895 -22.801 1.00 45.41 1106 LEU A N 1
ATOM 8656 C CA . LEU A 1 1106 ? -28.940 8.348 -22.086 1.00 45.41 1106 LEU A CA 1
ATOM 8657 C C . LEU A 1 1106 ? -29.243 9.045 -20.749 1.00 45.41 1106 LEU A C 1
ATOM 8659 O O . LEU A 1 1106 ? -30.366 8.966 -20.285 1.00 45.41 1106 LEU A O 1
ATOM 8663 N N . GLN A 1 1107 ? -28.262 9.692 -20.109 1.00 42.00 1107 GLN A N 1
ATOM 8664 C CA . GLN A 1 1107 ? -28.481 10.516 -18.907 1.00 42.00 1107 GLN A CA 1
ATOM 8665 C C . GLN A 1 1107 ? -28.919 11.956 -19.222 1.00 42.00 1107 GLN A C 1
ATOM 8667 O O . GLN A 1 1107 ? -29.336 12.677 -18.317 1.00 42.00 1107 GLN A O 1
ATOM 8672 N N . LYS A 1 1108 ? -28.755 12.405 -20.473 1.00 44.38 1108 LYS A N 1
ATOM 8673 C CA . LYS A 1 1108 ? -29.196 13.729 -20.947 1.00 44.38 1108 LYS A CA 1
ATOM 8674 C C . LYS A 1 1108 ? -30.567 13.696 -21.627 1.00 44.38 1108 LYS A C 1
ATOM 8676 O O . LYS A 1 1108 ? -31.163 14.759 -21.788 1.00 44.38 1108 LYS A O 1
ATOM 8681 N N . GLU A 1 1109 ? -31.002 12.517 -22.060 1.00 39.69 1109 GLU A N 1
ATOM 8682 C CA . GLU A 1 1109 ? -32.370 12.196 -22.490 1.00 39.69 1109 GLU A CA 1
ATOM 8683 C C . GLU A 1 1109 ? -33.216 11.824 -21.267 1.00 39.69 1109 GLU A C 1
ATOM 8685 O O . GLU A 1 1109 ? -34.407 12.213 -21.253 1.00 39.69 1109 GLU A O 1
#

Secondary structure (DSSP, 8-state):
---SSSSSSSSSSSS----------------SSSSSSTTTHHHHTTSSSS--S----------HHHHHHH-TTTHHHHHHHHTTTS----HHHHHHHHH-TTSHHHHHHHHHHHHHHTTS-SSBPPPGGG--GGGGSS----SSGGGS-TT-EEEE-SSSEEEEPPBSTTSSPPP--SS--EEEE-TTSPEEEE--------SS--EEEEEEEEESSSS--GGGBPPPEEESSSEEEE--PPTT-EEEEEEEEE-TT----PPPPPPPEEP-S----S----------TTEEE---EEETTEEEEEEEE--S-TT---EEEEEEEEEESSS---PPEEEEESSSEEEEEEEPTTEEEEEEEEE--SSS-PPPEEEEEEPPPHHHHHTT-SS-----------PPP---EEEEEEEEEEEETTEEEEEEEEEEE-PSSPPPEEEEEEEEEE--------S-------EEEEE-TT--EEEEEEEPTT-EEEEEEEEEETTEEEEEEEEEEEPPPP----------------SSSTTTTTSS--------PPPEEEEEEESS--GGGSGGGT-SSS--HHHHHHHHTSEEEEEEE-SSSSHHHHHHHHHHTS-HHHHT-S-SSS--S---SS-S--S-TTS--HHHHHHTTT-EEEEEEE--S---SSSTT--TTSGGGGT-SEEEEESSPP-GGGSTTT--TTHHHHHHS-HHHHHHHHHHHHHHHHTTSS---HHHHHHHHHHHHHHHHHHHHHHHHHHHHH--EEETTEEEEESPP-TTHHHHHHHHHHHHHHHTTTS-EEEEEE--TTSSS----TTTTT--TTHHHHHHHHHHHHHHHHHHHHHHHTT-GGGEEEEEEESS---TT-B-TTS-B-S---TTSS--TTS-SHHHHEEEEEEE-TTTSPTTEEE-S-EEGGGHHHHHHHHHTPPPPSSS-------HHHHHTS-SS-S-SEEEEEETTEEEEEEE--TT-S--EEEEEEEE--BSTTSSSBTTTSS--SSTTSEEEEEEEEEEETTT-TT--S-B-TTT-TTHHHHHHHHHHHHHHHHHHPPP---SSSHHHHS--GGG---SS-GGGTT-EEHHHHHHHHHHHHTT-

Nearest PDB structures (foldseek):
  8eg3-assembly1_A  TM=9.818E-01  e=4.998E-77  Homo sapiens
  1p49-assembly1_A  TM=9.723E-01  e=3.591E-73  Homo sapiens
  7p26-assembly1_AAA  TM=7.331E-01  e=1.329E-31  Bacteroides thetaiotaomicron VPI-5482
  7ozc-assembly1_AAA  TM=7.353E-01  e=3.528E-27  Bacteroides thetaiotaomicron VPI-5482
  6uss-assembly1_B  TM=6.879E-01  e=1.407E-20  Bacteroides fragilis CAG:558

Sequence (1109 aa):
MRDALTGLCIGIILLLNSGFVVMRRQDSSSALGSIFRTRCAARCLSLHSTRIALSPRHFQSNGSLGWCQSHKQCAKCLEPCKDSWELKDGPCRDLCEHAFPKRHGECVTSCEFLRSVMVVKQGDCPAPERASGFAAACVEGCEEDGECSAQKKCCPNGCGHTCQSPKNLYRGAPLKPRKELVFEELESGVLEVRWSSKFNVSAEPVLNVLQRRWNYGIHPSEDGATEWQVTSEERVWLTDMRPGRWYQFRVAAVNVHGTRGYTTPSRHFRSSKDLEPTDSPVFIKPQSDLLDVGTPFYQDGQLQVRVYWKKKDPTVNRYRVQWSPEFCSHNGSRTQEKLITQENFASLPGLQFSCKYKVIIQPAGSKGKTEAESTTFYTPSCATIQSKSPKPIPCSTASAVVPPKVLVKAENLTAAFSVYMGNVTGLFSWVVAMPQPPQQVTGYQVTWAEVITESRRNNLPNSLISQSQILPPERNILVVSGLQLASLYRLEVQVITAGGQGPATSRTFQTPAHSKPVLHYRCTMKSLPWIWCALVLLFLCTADADSGRKPNFVFMMVDDLGIGDLGCYGNTTLRTPNIDRLALEGVKLTQHIAAAPLCTPSRAAFLTGRYPIRSGMAASGRMGVFLFSASSGGLPQEEITFAKAVKGQGYSTAVIGKWHLGLNCEESDDHCHHPNSHGFDHFYGTIMTHLRDCQPGHGTVLLFVRGYIPYNALSIGLVSVALLHIAGMITVSRRVVFGFLVLVGVVLSLFGLLVYTFRNLNCFVMRGPEIVEQPYSSENFTQRMTSEAIEFLERNSERPFLLFFSFLQVHTGLFASHPFRGRSQHGLYGDAVMEVDWSVGQIMQTLERLNLKEKTLVYMTSDQGPHLEEISIHGEMHGGFSGIYKAGKSTNWEGGIRIPGILRWPGVLPAGKVIDEPTSNMDIFPTVLNLAGASIPSDRVIDGHDLLPLLQGQVEHSEHEFMFHYCNAELNAVRWHPPNSNAIWKAFFFTPDFHPENSSACFHTHICLCIKPFVTFHDPPLLYDLSKDPTESTPLSPDTEPQFYLVLEVIRAAVSRHAQSLKPVPVQVSPRQIVWKPWLQPCCSSLSQLCTCERDHQIEKIRNKLQKE

Solvent-accessible surface area (backbone atoms only — not comparable to full-atom values): 63056 Å² total; per-residue (Å²): 130,83,89,91,87,86,83,85,90,81,84,86,85,82,92,81,89,86,84,89,88,91,89,84,89,87,86,89,84,84,88,88,83,76,67,70,73,66,61,58,69,65,59,72,72,71,78,80,84,85,86,91,80,81,86,89,85,87,86,90,84,87,73,74,69,71,56,40,77,75,33,84,71,51,48,64,68,51,48,71,65,52,59,70,76,66,82,72,99,42,80,44,50,64,54,17,47,72,76,33,72,92,52,25,70,54,40,28,54,22,45,54,51,48,58,62,52,76,58,56,67,77,46,41,71,54,64,42,92,73,47,65,72,81,53,52,49,86,47,75,69,35,91,44,30,77,74,26,69,82,80,22,30,45,22,62,43,85,77,30,20,26,62,36,70,41,38,66,70,76,82,53,70,34,82,75,55,91,49,74,78,42,78,48,73,45,94,78,31,32,34,37,44,37,51,55,86,78,63,97,63,70,105,63,73,56,41,28,34,39,33,46,28,38,35,99,54,96,68,63,47,80,93,48,44,54,74,74,47,76,38,77,55,63,56,50,80,39,76,84,61,60,49,78,37,41,33,36,43,34,50,31,61,32,28,74,88,52,62,60,30,58,48,76,70,46,74,77,43,60,40,84,51,62,56,68,68,87,73,62,78,76,73,74,64,76,71,63,95,41,69,49,75,55,77,72,44,79,56,96,94,30,33,29,33,41,36,38,45,60,86,88,50,95,82,56,67,31,35,38,40,36,39,31,67,78,48,49,84,54,102,66,89,63,78,75,44,74,50,75,39,69,60,61,51,49,76,48,71,70,52,63,60,36,24,35,34,40,38,38,42,34,79,54,76,66,102,62,94,71,83,68,49,71,53,72,52,76,37,62,46,65,68,65,49,45,77,72,42,96,59,93,68,92,70,82,90,71,80,89,72,82,62,62,83,54,75,40,30,47,40,76,77,45,77,48,77,47,76,56,98,86,40,26,33,38,42,34,34,49,44,72,50,80,45,91,78,81,73,67,64,63,18,32,45,37,35,40,25,59,55,83,91,71,96,70,96,69,98,68,99,76,85,61,77,64,49,72,51,79,34,54,60,90,48,54,63,47,79,46,73,74,46,64,68,60,36,37,32,37,39,35,34,24,31,28,33,91,61,42,72,21,53,74,34,72,52,75,47,74,40,69,63,86,86,75,83,88,76,90,76,87,86,82,89,86,90,90,82,96,76,78,61,71,75,59,57,74,77,65,75,80,71,78,73,84,66,78,80,63,56,27,39,39,39,38,34,32,24,34,38,14,33,22,46,36,36,78,60,69,26,84,81,49,69,27,69,44,54,31,47,46,30,51,51,2,30,31,35,75,33,18,28,30,57,18,21,42,61,34,22,11,49,51,9,33,38,45,7,28,57,26,59,71,62,8,42,20,9,89,61,89,57,57,54,73,86,38,48,19,13,46,22,36,53,50,76,88,60,63,26,47,44,37,50,36,37,79,63,67,33,49,27,33,40,36,33,44,62,35,37,31,30,23,57,84,38,48,78,63,39,51,26,25,61,62,70,48,28,24,78,38,39,42,32,24,54,34,67,66,41,25,51,52,38,90,95,58,50,53,80,70,51,58,59,57,78,70,50,61,59,66,61,54,49,51,50,53,51,50,54,50,51,36,35,74,71,65,77,43,90,77,52,72,66,57,55,50,53,49,52,51,51,52,52,49,52,53,50,51,51,50,48,47,66,70,42,45,28,34,60,41,31,39,30,27,50,57,95,42,66,34,24,20,48,48,69,71,75,49,40,67,60,52,48,46,50,55,50,51,54,50,50,63,78,38,70,92,51,42,33,35,39,39,39,21,43,54,52,56,31,56,58,69,59,52,40,80,93,33,51,91,70,36,91,51,46,60,40,36,10,25,50,36,48,50,22,49,43,52,37,52,54,52,51,47,34,51,75,70,71,38,50,67,46,27,46,36,38,40,33,28,36,13,6,4,39,66,42,40,57,46,99,86,69,46,63,47,35,47,36,29,61,77,26,35,37,16,34,48,32,86,42,53,4,0,18,34,18,46,34,31,38,29,25,47,97,67,37,55,57,56,38,75,40,74,50,56,41,46,48,18,16,54,20,44,33,50,29,58,64,55,73,32,82,76,74,83,93,53,85,64,72,28,49,64,47,61,49,46,66,59,60,77,37,90,64,55,91,52,40,67,47,75,37,36,44,48,58,44,80,27,32,39,38,38,34,52,96,90,47,84,53,30,38,35,35,26,44,40,46,62,58,41,33,60,78,94,49,63,36,21,53,87,68,55,46,45,45,81,46,85,90,38,45,50,76,40,86,75,53,48,31,35,48,44,66,83,40,63,41,75,79,70,74,58,44,71,91,78,31,90,56,43,67,60,56,51,50,52,49,52,54,50,50,54,56,52,57,72,69,59,60,93,55,72,59,24,34,32,78,84,24,39,41,78,37,82,73,31,49,63,56,74,51,44,77,94,61,57,17,50,46,61,51,52,67,52,50,51,54,49,50,58,47,63,74,73,104

Foldseek 3Di:
DDDDPPPDPPDPPDDDDDDDDDDDDDDDDDDDPPPVVVVVVVPVVPPPDDDDDDDDDDDDDDDDPVVLVPDPVSVVVCVVVVVVLPDDPDPQQVVLCVPPVPPSSQSSLQVVLVVVVLFFAFAAADALVPDDDPSLDQDAQDDGQVSAPARWGFHDNPRYTDTHRHPPGDPQADDAQPDAFDWDQDPQRKIKTAGDPPDPDDPFQKKKKKKKFWDPDDDTGPVRIDRIDIDSDRMDIHPPDAAQTKMKMKMFITGSVGTSHIHDIHDIDHSHDHNPPPDDDPPPPPPPPFKDKAAWDDDPLWIKIKIFGDDPDPVQQKKKKKKAFPDAPDPDGDDIDIDMDRDRMDMGIHDDARTKMKMWMDGPDDPDDDDIDMDIDGHHHPVVNCVVDPDHRDDPDDDDPPQPADAKDWADWDWDWDADPQKIKIKIFTDIDADPVGFDFQWKKKKKWWDDPDDDDDDDPDDTPIDIDIGGPVDRMDMDIRDHAQIKMKMWMWTAGPRGTHDIDIDIDTHHHDDDDDDDDDDDDDDDDDDPPPVVVVPPPPPPPPPPAFFAEAEEAAAQAACQQDVCSPPDFFDQPLVNVLQQQAEWEQFAWQLALDQQQSLLLLFQLDGSLQQLLFEPDQFSFFLFQQFQFFRALPGAGLLQQLVVLVAAEEEFEEDRGHAHHPFQQNRRRPVVSRNHPKYKYFPRADELLLDPPRDDPCVLVVVPPPCVVVVCVVVVVVVCCVVVVDPDDPVNVVVVVVVVVVVVVVSVVCSVLSNQQHQFIDIRSATQFGNDDPECSLVVRLVVLLVVCVVCLPHHYHYHYYHSPPDPPADAYPVQAPPGPLHSNSSRSVSSSVSSVSNQVSCVVSVSQQRYKYKYKYSWAKQQLDAGPVGRGSIYDNRLWFADRLFPTCRSIPMIIGIHHPPQFDRNHYAHANAYSSQVSVQSCVSSVGDDDPVADRNHHHCRCVRNVVDNYDPPQKRFHDNRNHGAKMWGDHPVDNWIKMWGQKGFCDPPNPGRANNVSSHTGPDPPGMGGDVVTFMDTCSVPVHSPDTDDCVRDVCVVVVSVVVVVVVVVVVVSRDDDHNSNYPNRSDRDPSNGDANDDVVVSRGDNNVVVVVVVVVVVVVD

Organism: Labeo rohita (NCBI:txid84645)

Mean predicted aligned error: 21.64 Å

Radius of gyration: 40.91 Å; Cα contacts (8 Å, |Δi|>4): 2082; chains: 1; bounding box: 100×122×136 Å

InterPro domains:
  IPR000917 Sulfatase, N-terminal [PF00884] (551-934)
  IPR003961 Fibronectin type III [PF00041] (181-267)
  IPR003961 Fibronectin type III [PS50853] (173-274)
  IPR003961 Fibronectin type III [PS50853] (409-518)
  IPR003961 Fibronectin type III [SM00060] (174-260)
  IPR003961 Fibronectin type III [SM00060] (401-502)
  IPR003961 Fibronectin type III [cd00063] (174-259)
  IPR003961 Fibronectin type III [cd00063] (429-511)
  IPR008197 WAP-type 'four-disulfide core' domain [PF00095] (121-166)
  IPR008197 WAP-type 'four-disulfide core' domain [PS51390] (118-167)
  IPR008197 WAP-type 'four-disulfide core' domain [SM00217] (121-167)
  IPR013783 Immunoglobulin-like fold [G3DSA:2.60.40.10] (164-275)
  IPR013783 Immunoglobulin-like fold [G3DSA:2.60.40.10] (300-389)
  IPR013783 Immunoglobulin-like fold [G3DSA:2.60.40.10] (423-519)
  IPR017850 Alkaline-phosphatase-like, core domain superfamily [G3DSA:3.40.720.10] (550-1085)
  IPR017850 Alkaline-phosphatase-like, core domain superfamily [SSF53649] (548-1094)
  IPR024607 Sulfatase, conserved site [PS00149] (650-660)
  IPR024607 Sulfatase, conserved site [PS00523] (597-609)
  IPR036116 Fibronectin type III superfamily [SSF49265] (158-282)
  IPR036116 Fibronectin type III superfamily [SSF49265] (305-512)

pLDDT: mean 75.54, std 22.42, range [22.73, 98.88]